Protein AF-A0A940QDV9-F1 (afdb_monomer_lite)

Foldseek 3Di:
DWDKDFDADWDQDPVLNFTDGDGPDIDTDDDDDDEFPDPFFFEFAFAADLQQALFFFHQPLVVQVVCVRNVNQEYEYAHALAQQNQLVSQVNCVVDPRHYYWYWYWAQEFALFQPQKDADDKDFLQAKAKQWDWQKLDQDLQPIATFKIWIFIDGRLDTDDIDIFGEQRVDARDPVSCVVQVDHNVNHVPTHYLLVVLVVVCVVQDDAHEYEYAPVVRVVSNNQSSCVVNVHHDRYMYGHVLSVCCLVPVPQPHSDLVSLLVVLVLDDDDDRGTNRSSVSVSSSSSSSQVVCVVVVQDRMDVSSRLSSSDPLRLPGRTFIKMKIAQALLSLLLSLVQSQCQLQPNDDVGRHGYPSSCVVSVPRIAMEQDDCSGPLNVCVLVVHDPVVSLVVPVVGQAYEDEQLLQVVVCCVVVSDVDSVVSVVSRVSSVVSCVVNVHHYAYHLNAREADQVLLVLSLLSVVVVPDPCSVSDRSRHDDTLVVQLVSVVVDDSVVSCRRRRVSSVVVVVSHDRYRSFDDFAAEADDPCLLVVLVVQLCVLQCLQQNVVRDPQLVVLQVVQSCQCVVLPNSVVLVLLLVLQVVCVVVVFHKFFAACLLLHCSCVSSVNYPAHAAAKKWAANPPNDMDHDDLCPDQWQLQDDWDADPPPRGITDIGHRNHHSCSAQNPRSPDDGAGAMATAPVCLVVSLVVVCVVQNPQFKAFFKDFDWQDLVNLLVSLVVVCVVVVHDDNPVVSSVSSVSRTPNTNFMATDQRKMWGHYPVDGLSSNARKHDGRSPNPDPHIHGSHGCVSCVRYTDIHRSHHDLLSLLQSLLCVAPVDHLVPQSLNPQLLLVQLQFLVLLVDGCVLLVARGNQQLQPPCNDPVLSVVSNLQVDRGLLLLLLSLFQSDAPQSCPPAVSVCSVVVVDHSNPGPRALSCQLVVCVSLPQDNNLSNVLSVCLQQLNCVPPVDPVSVVSCVVSVNDPSRSVRSNRGNHTGHSSNSSSSSSSRSSLSSCCNPVVQSSLQSSCLRLVPLEDPVQLQVHLVSLVVLLVVLVVCPVVHDPSSVSNNSNSSSSNSCVSSPEGEDEADPPPAAQRTFDDDPRHTYHHD

Sequence (1084 aa):
GNTLIVQGDAAFDKYEHDVTVTPRNIMLVSKMKKKDNAQKKRVELHLHTNMSSMDGMASVTDLVKQAHDWGHPAIAITDHGVCQSFPDAMYLSDKWDDFKVIYGVEAYFVDDMIAAVKGQEERSFSGEYIIFDLETTGLSPSSERITEIGAVRVRDGQVLESFNTFVNPEKAIPANIVELTGITDEMVRNAPKEKEAIEAWRNFVGENAVLVAHNAEFDTSFLRQSYRRCGLEFDHTYADTVTMARAMFPNLKNHKLNTVAEYLKCGDFNHHRACDDAAVLAKIFIKMMELLQSEGKADSLQAINTALGSSDPTKLKYTHQILLVKNNVGLKNLYKLVSMSHLKYYKRRPLIPKSELIKHREGLIVGSACEAGELFRAIVAGKSWRELCDIAKFYDFLEVQPLGNNEFMLRNGTVKSMDELIEFNKTIIKLGDYLHIPVVATGDVHFMKKEDAIFRAILMAGQGFEDADDQAPLYLRTTDEMLAEFNYLPPKKAYEIVVENTNLVADWIEPVRAFPNGTFTPTIEGAEEELKEICWRNAKEMFGDPVPELVSARLSKELDSIIKHGFAVLYIIAQKLVKKSVDNGYKVGSRGSVGSSFVAIMAGISEVNPLVPHYVCPNCKYSEFITDGSVGSGFDLPPKDCPHCGTALKRDGHDIPFETFLGFHGDKSPDIDLNFSGEYQARAHKYTEELFGSSHVFKAGTIGAVADKTAYGYVKKYLDERGKVFHKAEENRLSIGCTGVKRTTSQHPGGMVVVPSNYDVYDFTPVQHPADDVKSDIVTTHYDFNSLHDTILKLDILGHDVPTLYKHLEDLTGIDANDADTSDPLIYSLFTSPEALGVTAEDIMCETGTLGIPEMGTPFVRQMLMDCKPTKFSDLLQISGLSHGTDVWLGNAQDLIKNGTCTISEVIGTRDSIMTYLIYHGVDSSMSFKIMEIVRKGKAPKLLTQEHIDEMKAHDVPQWYIDSCFKIKYMFPKAHAAAYVIAAIRLCWYKIHHPLAYYAAMFTVRGDDFDAQTVMQGKEMVKFRMKELKAKGMDMTDKEDKQFVALQTAYEMLQRGFEFLPVDLYKSDALKYRIEDGKIRLPF

Secondary structure (DSSP, 8-state):
--EEEEEEEEEEETTTTEEEEEEEEEEEE---------SS---B--B--TTSTTT--S-HHHHHHHHHHTT-SEEEE--BS--TTHHHHHHHHTT-TT-EEEEEEEEEEE-----SEESS---BTTS-EEEEEEEESSS-TTT--EEEEEEEEEETTEEEEEEEEE-B-SSPPPHHHHHHH---HHHHTTSPBHHHHHHHHHHHH-TTPEEEETTHHHHHHHHHHHHHHTT-----EEEEHHHHHHHH-TTSS---HHHHHHHTT------S-HHHHHHHHHHHHHHHHHHHHHTTS-SBTTHHHHHT--S-GGGSPPEEEEEEE-SHHHHHHHHHHHHHHHHTSEESEEEEEHHHHHHT-TTEEEE--STTBHHHHHHHTT--HHHHHHHHTT-SBEEE--GGGGTHHHHTTS-SSHHHHHHHHHHHHHHHHHHT--EEE---B-BSSGGGHHHHHHHHHHHT-TTTTS----B---HHHHHHHTTTS-HHHHHIIIIIHHHHHHHTS----SS-SS-B----TTHHHHHHHHHHHHHHHHH-SSPPHHHHHHHHHHHHHHHHTT-HHHHHHHHHHHHHHHHTT---EEETTGGG-HHHHHHTS-S---SPSEEE-TTT--EEE--SS--S-GGGSPP-B-TTT-PBPEEE-----THHHHTTTS-SPPP-EEEEETTTHHHHHHHHHHHH-TTSEEEEEEEEE--HHHHHHHHHHHHHHTT----HHHHHHHHHHHTT-EEEEEEEEEEEEE--TTS-GGGT--EE-GGG-TT-S--EEEEEHHHHTTTBEEEEEEEEHHHHHHHHHHHHH---GGGS-TT-HHHHHTTT-SGGGT--HHHHT-SSS-TT-TTTTSHHHHHHHHHH---SHHHHHHHHHHTSSTTTIIIIIHHHHHTTSS-TTTS--SHHHHHHHHHHTT--HHHHHHHHHHHTTT-HHHH--HHHHHHHHHTT--HHHHHHHHH-S----HHHHHHHHHHHHHHHHHHHH-HHHHHHHHHHHH-TT--HHHHHT-HHHHHHHHHHHHHTGGG--HHHHHHHHHHHHHHHHHHTT--EE---TTT--SS--EEETTEEEPP-

pLDDT: mean 91.5, std 5.94, range [55.78, 98.81]

Structure (mmCIF, N/CA/C/O backbone):
data_AF-A0A940QDV9-F1
#
_entry.id   AF-A0A940QDV9-F1
#
loop_
_atom_site.group_PDB
_atom_site.id
_atom_site.type_symbol
_atom_site.label_atom_id
_atom_site.label_alt_id
_atom_site.label_comp_id
_atom_site.label_asym_id
_atom_site.label_entity_id
_atom_site.label_seq_id
_atom_site.pdbx_PDB_ins_code
_atom_site.Cartn_x
_atom_site.Cartn_y
_atom_site.Cartn_z
_atom_site.occupancy
_atom_site.B_iso_or_equiv
_atom_site.auth_seq_id
_atom_site.auth_comp_id
_atom_site.auth_asym_id
_atom_site.auth_atom_id
_atom_site.pdbx_PDB_model_num
ATOM 1 N N . GLY A 1 1 ? -21.610 2.069 -17.388 1.00 73.81 1 GLY A N 1
ATOM 2 C CA . GLY A 1 1 ? -22.985 2.533 -17.116 1.00 73.81 1 GLY A CA 1
ATOM 3 C C . GLY A 1 1 ? -23.872 2.355 -18.335 1.00 73.81 1 GLY A C 1
ATOM 4 O O . GLY A 1 1 ? -23.385 1.920 -19.375 1.00 73.81 1 GLY A O 1
ATOM 5 N N . ASN A 1 2 ? -25.154 2.697 -18.201 1.00 85.94 2 ASN A N 1
ATOM 6 C CA . ASN A 1 2 ? -26.116 2.727 -19.308 1.00 85.94 2 ASN A CA 1
ATOM 7 C C . ASN A 1 2 ? -25.734 3.813 -20.328 1.00 85.94 2 ASN A C 1
ATOM 9 O O . ASN A 1 2 ? -25.222 4.860 -19.943 1.00 85.94 2 ASN A O 1
ATOM 13 N N . THR A 1 3 ? -25.974 3.573 -21.620 1.00 90.69 3 THR A N 1
ATOM 14 C CA . THR A 1 3 ? -25.829 4.601 -22.667 1.00 90.69 3 THR A CA 1
ATOM 15 C C . THR A 1 3 ? -27.217 5.071 -23.079 1.00 90.69 3 THR A C 1
ATOM 17 O O . THR A 1 3 ? -28.085 4.246 -23.353 1.00 90.69 3 THR A O 1
ATOM 20 N N . LEU A 1 4 ? -27.436 6.384 -23.108 1.00 92.69 4 LEU A N 1
ATOM 21 C CA . LEU A 1 4 ? -28.742 6.978 -23.383 1.00 92.69 4 LEU A CA 1
ATOM 22 C C . LEU A 1 4 ? -28.665 7.893 -24.606 1.00 92.69 4 LEU A C 1
ATOM 24 O O . LEU A 1 4 ? -27.690 8.623 -24.773 1.00 92.69 4 LEU A O 1
ATOM 28 N N . ILE A 1 5 ? -29.716 7.885 -25.422 1.00 93.69 5 ILE A N 1
ATOM 29 C CA . ILE A 1 5 ? -30.025 8.981 -26.344 1.00 93.69 5 ILE A CA 1
ATOM 30 C C . ILE A 1 5 ? -31.151 9.782 -25.703 1.00 93.69 5 ILE A C 1
ATOM 32 O O . ILE A 1 5 ? -32.207 9.231 -25.386 1.00 93.69 5 ILE A O 1
ATOM 36 N N . VAL A 1 6 ? -30.911 11.074 -25.496 1.00 93.75 6 VAL A N 1
ATOM 37 C CA . VAL A 1 6 ? -31.866 11.988 -24.869 1.00 93.75 6 VAL A CA 1
ATOM 38 C C . VAL A 1 6 ? -32.254 13.058 -25.877 1.00 93.75 6 VAL A C 1
ATOM 40 O O . VAL A 1 6 ? -31.392 13.688 -26.484 1.00 93.75 6 VAL A O 1
ATOM 43 N N . GLN A 1 7 ? -33.557 13.267 -26.043 1.00 95.88 7 GLN A N 1
ATOM 44 C CA . GLN A 1 7 ? -34.110 14.390 -26.791 1.00 95.88 7 GLN A CA 1
ATOM 45 C C . GLN A 1 7 ? -34.930 15.242 -25.827 1.00 95.88 7 GLN A C 1
ATOM 47 O O . GLN A 1 7 ? -35.816 14.730 -25.144 1.00 95.88 7 GLN A O 1
ATOM 52 N N . GLY A 1 8 ? -34.657 16.539 -25.774 1.00 94.81 8 GLY A N 1
ATOM 53 C CA . GLY A 1 8 ? -35.277 17.438 -24.811 1.00 94.81 8 GLY A CA 1
ATOM 54 C C . GLY A 1 8 ? -34.988 18.899 -25.114 1.00 94.81 8 GLY A C 1
ATOM 55 O O . GLY A 1 8 ? -34.320 19.208 -26.100 1.00 94.81 8 GLY A O 1
ATOM 56 N N . ASP A 1 9 ? -35.495 19.778 -24.256 1.00 94.88 9 ASP A N 1
ATOM 57 C CA . ASP A 1 9 ? -35.209 21.211 -24.315 1.00 94.88 9 ASP A CA 1
ATOM 58 C C . ASP A 1 9 ? -33.990 21.528 -23.453 1.00 94.88 9 ASP A C 1
ATOM 60 O O . ASP A 1 9 ? -33.943 21.136 -22.287 1.00 94.88 9 ASP A O 1
ATOM 64 N N . ALA A 1 10 ? -33.020 22.246 -24.018 1.00 93.75 10 ALA A N 1
ATOM 65 C CA . ALA A 1 10 ? -31.896 22.791 -23.269 1.00 93.75 10 ALA A CA 1
ATOM 66 C C . ALA A 1 10 ? -32.229 24.221 -22.822 1.00 93.75 10 ALA A C 1
ATOM 68 O O . ALA A 1 10 ? -32.512 25.078 -23.662 1.00 93.75 10 ALA A O 1
ATOM 69 N N . ALA A 1 11 ? -32.205 24.482 -21.517 1.00 93.81 11 ALA A N 1
ATOM 70 C CA . ALA A 1 11 ? -32.483 25.801 -20.953 1.00 93.81 11 ALA A CA 1
ATOM 71 C C . ALA A 1 11 ? -31.599 26.077 -19.734 1.00 93.81 11 ALA A C 1
ATOM 73 O O . ALA A 1 11 ? -31.130 25.155 -19.073 1.00 93.81 11 ALA A O 1
ATOM 74 N N . PHE A 1 12 ? -31.367 27.357 -19.439 1.00 92.50 12 PHE A N 1
ATOM 75 C CA . PHE A 1 12 ? -30.651 27.751 -18.228 1.00 92.50 12 PHE A CA 1
ATOM 76 C C . PHE A 1 12 ? -31.541 27.552 -17.000 1.00 92.50 12 PHE A C 1
ATOM 78 O O . PHE A 1 12 ? -32.606 28.169 -16.887 1.00 92.50 12 PHE A O 1
ATOM 85 N N . ASP A 1 13 ? -31.081 26.722 -16.076 1.00 90.50 13 ASP A N 1
ATOM 86 C CA . ASP A 1 13 ? -31.712 26.489 -14.791 1.00 90.50 13 ASP A CA 1
ATOM 87 C C . ASP A 1 13 ? -31.136 27.461 -13.752 1.00 90.50 13 ASP A C 1
ATOM 89 O O . ASP A 1 13 ? -29.930 27.521 -13.507 1.00 90.50 13 ASP A O 1
ATOM 93 N N . LYS A 1 14 ? -32.013 28.263 -13.142 1.00 89.12 14 LYS A N 1
ATOM 94 C CA . LYS A 1 14 ? -31.616 29.290 -12.168 1.00 89.12 14 LYS A CA 1
ATOM 95 C C . LYS A 1 14 ? -31.168 28.718 -10.825 1.00 89.12 14 LYS A C 1
ATOM 97 O O . LYS A 1 14 ? -30.504 29.440 -10.094 1.00 89.12 14 LYS A O 1
ATOM 102 N N . TYR A 1 15 ? -31.578 27.498 -10.489 1.00 86.81 15 TYR A N 1
ATOM 103 C CA . TYR A 1 15 ? -31.201 26.817 -9.256 1.00 86.81 15 TYR A CA 1
ATOM 104 C C . TYR A 1 15 ? -29.850 26.121 -9.422 1.00 86.81 15 TYR A C 1
ATOM 106 O O . TYR A 1 15 ? -28.943 26.325 -8.619 1.00 86.81 15 TYR A O 1
ATOM 114 N N . GLU A 1 16 ? -29.679 25.370 -10.513 1.00 84.75 16 GLU A N 1
ATOM 115 C CA . GLU A 1 16 ? -28.397 24.717 -10.812 1.00 84.75 16 GLU A CA 1
ATOM 116 C C . GLU A 1 16 ? -27.314 25.716 -11.239 1.00 84.75 16 GLU A C 1
ATOM 118 O O . GLU A 1 16 ? -26.116 25.422 -11.134 1.00 84.75 16 GLU A O 1
ATOM 123 N N . HIS A 1 17 ? -27.735 26.911 -11.670 1.00 87.38 17 HIS A N 1
ATOM 124 C CA . HIS A 1 17 ? -26.902 27.939 -12.290 1.00 87.38 17 HIS A CA 1
ATOM 125 C C . HIS A 1 17 ? -26.178 27.422 -13.538 1.00 87.38 17 HIS A C 1
ATOM 127 O O . HIS A 1 17 ? -25.032 27.790 -13.795 1.00 87.38 17 HIS A O 1
ATOM 133 N N . ASP A 1 18 ? -26.846 26.558 -14.305 1.00 91.06 18 ASP A N 1
ATOM 134 C CA . ASP A 1 18 ? -26.254 25.882 -15.453 1.00 91.06 18 ASP A CA 1
ATOM 135 C C . ASP A 1 18 ? -27.293 25.566 -16.544 1.00 91.06 18 ASP A C 1
ATOM 137 O O . ASP A 1 18 ? -28.500 25.613 -16.304 1.00 91.06 18 ASP A O 1
ATOM 141 N N . VAL A 1 19 ? -26.845 25.250 -17.762 1.00 90.56 19 VAL A N 1
ATOM 142 C CA . VAL A 1 19 ? -27.732 24.765 -18.831 1.00 90.56 19 VAL A CA 1
ATOM 143 C C . VAL A 1 19 ? -28.059 23.297 -18.580 1.00 90.56 19 VAL A C 1
ATOM 145 O O . VAL A 1 19 ? -27.181 22.437 -18.626 1.00 90.56 19 VAL A O 1
ATOM 148 N N . THR A 1 20 ? -29.336 22.994 -18.361 1.00 91.31 20 THR A N 1
ATOM 149 C CA . THR A 1 20 ? -29.832 21.630 -18.157 1.00 91.31 20 THR A CA 1
ATOM 150 C C . THR A 1 20 ? -30.697 21.195 -19.337 1.00 91.31 20 THR A C 1
ATOM 152 O O . THR A 1 20 ? -31.306 22.013 -20.032 1.00 91.31 20 THR A O 1
ATOM 155 N N . VAL A 1 21 ? -30.732 19.886 -19.601 1.00 92.44 21 VAL A N 1
ATOM 156 C CA . VAL A 1 21 ? -31.621 19.299 -20.611 1.00 92.44 21 VAL A CA 1
ATOM 157 C C . VAL A 1 21 ? -32.822 18.703 -19.896 1.00 92.44 21 VAL A C 1
ATOM 159 O O . VAL A 1 21 ? -32.674 17.733 -19.157 1.00 92.44 21 VAL A O 1
ATOM 162 N N . THR A 1 22 ? -34.014 19.248 -20.142 1.00 93.25 22 THR A N 1
ATOM 163 C CA . THR A 1 22 ? -35.273 18.646 -19.688 1.00 93.25 22 THR A CA 1
ATOM 164 C C . THR A 1 22 ? -35.691 17.586 -20.709 1.00 93.25 22 THR A C 1
ATOM 166 O O . THR A 1 22 ? -36.091 17.938 -21.826 1.00 93.25 22 THR A O 1
ATOM 169 N N . PRO A 1 23 ? -35.566 16.285 -20.389 1.00 94.12 23 PRO A N 1
ATOM 170 C CA . PRO A 1 23 ? -35.794 15.225 -21.359 1.00 94.12 23 PRO A CA 1
ATOM 171 C C . PRO A 1 23 ? -37.283 15.121 -21.715 1.00 94.12 23 PRO A C 1
ATOM 173 O O . PRO A 1 23 ? -38.132 14.998 -20.837 1.00 94.12 23 PRO A O 1
ATOM 176 N N . ARG A 1 24 ? -37.600 15.109 -23.013 1.00 95.81 24 ARG A N 1
ATOM 177 C CA . ARG A 1 24 ? -38.929 14.741 -23.536 1.00 95.81 24 ARG A CA 1
ATOM 178 C C . ARG A 1 24 ? -38.988 13.262 -23.900 1.00 95.81 24 ARG A C 1
ATOM 180 O O . ARG A 1 24 ? -39.992 12.608 -23.653 1.00 95.81 24 ARG A O 1
ATOM 187 N N . ASN A 1 25 ? -37.898 12.746 -24.468 1.00 95.81 25 ASN A N 1
ATOM 188 C CA . ASN A 1 25 ? -37.717 11.340 -24.805 1.00 95.81 25 ASN A CA 1
ATOM 189 C C . ASN A 1 25 ? -36.360 10.860 -24.279 1.00 95.81 25 ASN A C 1
ATOM 191 O O . ASN A 1 25 ? -35.347 11.546 -24.440 1.00 95.81 25 ASN A O 1
ATOM 195 N N . ILE A 1 26 ? -36.337 9.664 -23.693 1.00 95.62 26 ILE A N 1
ATOM 196 C CA . ILE A 1 26 ? -35.119 8.983 -23.246 1.00 95.62 26 ILE A CA 1
ATOM 197 C C . ILE A 1 26 ? -35.150 7.573 -23.817 1.00 95.62 26 ILE A C 1
ATOM 199 O O . ILE A 1 26 ? -36.115 6.839 -23.612 1.00 95.62 26 ILE A O 1
ATOM 203 N N . MET A 1 27 ? -34.088 7.187 -24.516 1.00 95.94 27 MET A N 1
ATOM 204 C CA . MET A 1 27 ? -33.936 5.845 -25.063 1.00 95.94 27 MET A CA 1
ATOM 205 C C . MET A 1 27 ? -32.652 5.211 -24.542 1.00 95.94 27 MET A C 1
ATOM 207 O O . MET A 1 27 ? -31.566 5.769 -24.701 1.00 95.94 27 MET A O 1
ATOM 211 N N . LEU A 1 28 ? -32.779 4.025 -23.947 1.00 94.62 28 LEU A N 1
ATOM 212 C CA . LEU A 1 28 ? -31.639 3.183 -23.610 1.00 94.62 28 LEU A CA 1
ATOM 213 C C . LEU A 1 28 ? -31.095 2.548 -24.890 1.00 94.62 28 LEU A C 1
ATOM 215 O O . LEU A 1 28 ? -31.829 1.876 -25.611 1.00 94.62 28 LEU A O 1
ATOM 219 N N . VAL A 1 29 ? -29.811 2.759 -25.168 1.00 93.69 29 VAL A N 1
ATOM 220 C CA . VAL A 1 29 ? -29.141 2.225 -26.358 1.00 93.69 29 VAL A CA 1
ATOM 221 C C . VAL A 1 29 ? -27.896 1.436 -25.984 1.00 93.69 29 VAL A C 1
ATOM 223 O O . VAL A 1 29 ? -27.271 1.658 -24.947 1.00 93.69 29 VAL A O 1
ATOM 226 N N . SER A 1 30 ? -27.494 0.527 -26.865 1.00 88.88 30 SER A N 1
ATOM 227 C CA . SER A 1 30 ? -26.202 -0.146 -26.768 1.00 88.88 30 SER A CA 1
ATOM 228 C C . SER A 1 30 ? -25.153 0.638 -27.553 1.00 88.88 30 SER A C 1
ATOM 230 O O . SER A 1 30 ? -25.287 0.834 -28.759 1.00 88.88 30 SER A O 1
ATOM 232 N N . LYS A 1 31 ? -24.081 1.075 -26.884 1.00 84.69 31 LYS A N 1
ATOM 233 C CA . LYS A 1 31 ? -22.925 1.671 -27.564 1.00 84.69 31 LYS A CA 1
ATOM 234 C C . LYS A 1 31 ? -22.192 0.586 -28.355 1.00 84.69 31 LYS A C 1
ATOM 236 O O . LYS A 1 31 ? -21.780 -0.419 -27.775 1.00 84.69 31 LYS A O 1
ATOM 241 N N . MET A 1 32 ? -21.994 0.794 -29.658 1.00 84.38 32 MET A N 1
ATOM 242 C CA . MET A 1 32 ? -21.137 -0.087 -30.454 1.00 84.38 32 MET A CA 1
ATOM 243 C C . MET A 1 32 ? -19.703 0.001 -29.925 1.00 84.38 32 MET A C 1
ATOM 245 O O . MET A 1 32 ? -19.078 1.061 -29.971 1.00 84.38 32 MET A O 1
ATOM 249 N N . LYS A 1 33 ? -19.199 -1.107 -29.377 1.00 83.69 33 LYS A N 1
ATOM 250 C CA . LYS A 1 33 ? -17.804 -1.207 -28.946 1.00 83.69 33 LYS A CA 1
ATOM 251 C C . LYS A 1 33 ? -16.902 -1.319 -30.173 1.00 83.69 33 LYS A C 1
ATOM 253 O O . LYS A 1 33 ? -17.219 -2.050 -31.111 1.00 83.69 33 LYS A O 1
ATOM 258 N N . LYS A 1 34 ? -15.767 -0.624 -30.133 1.00 87.94 34 LYS A N 1
ATOM 259 C CA . LYS A 1 34 ? -14.692 -0.785 -31.114 1.00 87.94 34 LYS A CA 1
ATOM 260 C C . LYS A 1 34 ? -14.180 -2.226 -31.066 1.00 87.94 34 LYS A C 1
ATOM 262 O O . LYS A 1 34 ? -14.000 -2.767 -29.975 1.00 87.94 34 LYS A O 1
ATOM 267 N N . LYS A 1 35 ? -13.966 -2.828 -32.234 1.00 91.00 35 LYS A N 1
ATOM 268 C CA . LYS A 1 35 ? -13.437 -4.186 -32.391 1.00 91.00 35 LYS A CA 1
ATOM 269 C C . LYS A 1 35 ? -12.098 -4.132 -33.111 1.00 91.00 35 LYS A C 1
ATOM 271 O O . LYS A 1 35 ? -11.904 -3.273 -33.966 1.00 91.00 35 LYS A O 1
ATOM 276 N N . ASP A 1 36 ? -11.223 -5.067 -32.781 1.00 95.75 36 ASP A N 1
ATOM 277 C CA . ASP A 1 36 ? -10.042 -5.388 -33.572 1.00 95.75 36 ASP A CA 1
ATOM 278 C C . ASP A 1 36 ? -10.453 -6.430 -34.627 1.00 95.75 36 ASP A C 1
ATOM 280 O O . ASP A 1 36 ? -10.958 -7.496 -34.262 1.00 95.75 36 ASP A O 1
ATOM 284 N N . ASN A 1 37 ? -10.281 -6.143 -35.923 1.00 93.69 37 ASN A N 1
ATOM 285 C CA . ASN A 1 37 ? -10.761 -7.013 -37.007 1.00 93.69 37 ASN A CA 1
ATOM 286 C C . ASN A 1 37 ? -9.642 -7.810 -37.697 1.00 93.69 37 ASN A C 1
ATOM 288 O O . ASN A 1 37 ? -9.941 -8.628 -38.567 1.00 93.69 37 ASN A O 1
ATOM 292 N N . ALA A 1 38 ? -8.380 -7.638 -37.293 1.00 95.25 38 ALA A N 1
ATOM 293 C CA . ALA A 1 38 ? -7.252 -8.373 -37.859 1.00 95.25 38 ALA A CA 1
ATOM 294 C C . ALA A 1 38 ? -7.403 -9.896 -37.681 1.00 95.25 38 ALA A C 1
ATOM 296 O O . ALA A 1 38 ? -7.916 -10.367 -36.668 1.00 95.25 38 ALA A O 1
ATOM 297 N N . GLN A 1 39 ? -6.940 -10.702 -38.636 1.00 92.19 39 GLN A N 1
ATOM 298 C CA . GLN A 1 39 ? -7.045 -12.162 -38.513 1.00 92.19 39 GLN A CA 1
ATOM 299 C C . GLN A 1 39 ? -6.137 -12.718 -37.403 1.00 92.19 39 GLN A C 1
ATOM 301 O O . GLN A 1 39 ? -6.572 -13.550 -36.611 1.00 92.19 39 GLN A O 1
ATOM 306 N N . LYS A 1 40 ? -4.887 -12.246 -37.343 1.00 95.94 40 LYS A N 1
ATOM 307 C CA . LYS A 1 40 ? -3.937 -12.523 -36.260 1.00 95.94 40 LYS A CA 1
ATOM 308 C C . LYS A 1 40 ? -3.732 -11.236 -35.470 1.00 95.94 40 LYS A C 1
ATOM 310 O O . LYS A 1 40 ? -3.525 -10.182 -36.069 1.00 95.94 40 LYS A O 1
ATOM 315 N N . LYS A 1 41 ? -3.847 -11.317 -34.146 1.00 97.69 41 LYS A N 1
ATOM 316 C CA . LYS A 1 41 ? -3.794 -10.149 -33.260 1.00 97.69 41 LYS A CA 1
ATOM 317 C C . LYS A 1 41 ? -2.367 -9.838 -32.840 1.00 97.69 41 LYS A C 1
ATOM 319 O O . LYS A 1 41 ? -1.553 -10.752 -32.707 1.00 97.69 41 LYS A O 1
ATOM 324 N N . ARG A 1 42 ? -2.074 -8.556 -32.619 1.00 97.94 42 ARG A N 1
ATOM 325 C CA . ARG A 1 42 ? -0.828 -8.151 -31.962 1.00 97.94 42 ARG A CA 1
ATOM 326 C C . ARG A 1 42 ? -0.862 -8.426 -30.458 1.00 97.94 42 ARG A C 1
ATOM 328 O O . ARG A 1 42 ? -1.926 -8.679 -29.899 1.00 97.94 42 ARG A O 1
ATOM 335 N N . VAL A 1 43 ? 0.301 -8.302 -29.829 1.00 98.56 43 VAL A N 1
ATOM 336 C CA . VAL A 1 43 ? 0.459 -8.209 -28.373 1.00 98.56 43 VAL A CA 1
ATOM 337 C C . VAL A 1 43 ? 1.017 -6.829 -28.039 1.00 98.56 43 VAL A C 1
ATOM 339 O O . VAL A 1 43 ? 1.953 -6.372 -28.690 1.00 98.56 43 VAL A O 1
ATOM 342 N N . GLU A 1 44 ? 0.431 -6.150 -27.054 1.00 98.62 44 GLU A N 1
ATOM 343 C CA . GLU A 1 44 ? 1.004 -4.918 -26.505 1.00 98.62 44 GLU A CA 1
ATOM 344 C C . GLU A 1 44 ? 2.078 -5.270 -25.472 1.00 98.62 44 GLU A C 1
ATOM 346 O O . GLU A 1 44 ? 1.797 -6.030 -24.545 1.00 98.62 44 GLU A O 1
ATOM 351 N N . LEU A 1 45 ? 3.292 -4.737 -25.644 1.00 98.56 45 LEU A N 1
ATOM 352 C CA . LEU A 1 45 ? 4.460 -5.054 -24.809 1.00 98.56 45 LEU A CA 1
ATOM 353 C C . LEU A 1 45 ? 4.948 -3.867 -23.960 1.00 98.56 45 LEU A C 1
ATOM 355 O O . LEU A 1 45 ? 5.829 -4.060 -23.128 1.00 98.56 45 LEU A O 1
ATOM 359 N N . HIS A 1 46 ? 4.370 -2.674 -24.147 1.00 98.50 46 HIS A N 1
ATOM 360 C CA . HIS A 1 46 ? 4.732 -1.459 -23.415 1.00 98.50 46 HIS A CA 1
ATOM 361 C C . HIS A 1 46 ? 3.463 -0.680 -23.042 1.00 98.50 46 HIS A C 1
ATOM 363 O O . HIS A 1 46 ? 2.790 -0.091 -23.896 1.00 98.50 46 HIS A O 1
ATOM 369 N N . LEU A 1 47 ? 3.102 -0.724 -21.760 1.00 98.06 47 LEU A N 1
ATOM 370 C CA . LEU A 1 47 ? 1.846 -0.187 -21.254 1.00 98.06 47 LEU A CA 1
ATOM 371 C C . LEU A 1 47 ? 1.936 0.232 -19.786 1.00 98.06 47 LEU A C 1
ATOM 373 O O . LEU A 1 47 ? 2.406 -0.510 -18.924 1.00 98.06 47 LEU A O 1
ATOM 377 N N . HIS A 1 48 ? 1.350 1.391 -19.520 1.00 98.44 48 HIS A N 1
ATOM 378 C CA . HIS A 1 48 ? 1.237 2.059 -18.237 1.00 98.44 48 HIS A CA 1
ATOM 379 C C . HIS A 1 48 ? -0.211 2.051 -17.756 1.00 98.44 48 HIS A C 1
ATOM 381 O O . HIS A 1 48 ? -1.166 2.327 -18.488 1.00 98.44 48 HIS A O 1
ATOM 387 N N . THR A 1 49 ? -0.370 1.742 -16.479 1.00 98.38 49 THR A N 1
ATOM 388 C CA . THR A 1 49 ? -1.642 1.724 -15.768 1.00 98.38 49 THR A CA 1
ATOM 389 C C . THR A 1 49 ? -1.738 2.942 -14.857 1.00 98.38 49 THR A C 1
ATOM 391 O O . THR A 1 49 ? -0.792 3.713 -14.696 1.00 98.38 49 THR A O 1
ATOM 394 N N . ASN A 1 50 ? -2.865 3.087 -14.170 1.00 96.69 50 ASN A N 1
ATOM 395 C CA . ASN A 1 50 ? -3.042 4.070 -13.107 1.00 96.69 50 ASN A CA 1
ATOM 396 C C . ASN A 1 50 ? -2.048 3.937 -11.931 1.00 96.69 50 ASN A C 1
ATOM 398 O O . ASN A 1 50 ? -2.061 4.790 -11.044 1.00 96.69 50 ASN A O 1
ATOM 402 N N . MET A 1 51 ? -1.187 2.911 -11.904 1.00 97.75 51 MET A N 1
ATOM 403 C CA . MET A 1 51 ? -0.079 2.777 -10.950 1.00 97.75 51 MET A CA 1
ATOM 404 C C . MET A 1 51 ? 1.220 3.462 -11.402 1.00 97.75 51 MET A C 1
ATOM 406 O O . MET A 1 51 ? 2.096 3.705 -10.566 1.00 97.75 51 MET A O 1
ATOM 410 N N . SER A 1 52 ? 1.340 3.858 -12.670 1.00 96.81 52 SER A N 1
ATOM 411 C CA . SER A 1 52 ? 2.370 4.797 -13.124 1.00 96.81 52 SER A CA 1
ATOM 412 C C . SER A 1 52 ? 2.054 6.192 -12.579 1.00 96.81 52 SER A C 1
ATOM 414 O O . SER A 1 52 ? 1.152 6.879 -13.056 1.00 96.81 52 SER A O 1
ATOM 416 N N . SER A 1 53 ? 2.764 6.570 -11.509 1.00 94.56 53 SER A N 1
ATOM 417 C CA . SER A 1 53 ? 2.400 7.692 -10.631 1.00 94.56 53 SER A CA 1
ATOM 418 C C . SER A 1 53 ? 2.191 9.002 -11.393 1.00 94.56 53 SER A C 1
ATOM 420 O O . SER A 1 53 ? 3.138 9.544 -11.965 1.00 94.56 53 SER A O 1
ATOM 422 N N . MET A 1 54 ? 0.966 9.533 -11.315 1.00 93.31 54 MET A N 1
ATOM 423 C CA . MET A 1 54 ? 0.525 10.775 -11.957 1.00 93.31 54 MET A CA 1
ATOM 424 C C . MET A 1 54 ? 0.728 10.809 -13.485 1.00 93.31 54 MET A C 1
ATOM 426 O O . MET A 1 54 ? 0.921 11.893 -14.032 1.00 93.31 54 MET A O 1
ATOM 430 N N . ASP A 1 55 ? 0.694 9.654 -14.158 1.00 93.38 55 ASP A N 1
ATOM 431 C CA . ASP A 1 55 ? 0.977 9.556 -15.596 1.00 93.38 55 ASP A CA 1
ATOM 432 C C . ASP A 1 55 ? 0.001 8.630 -16.341 1.00 93.38 55 ASP A C 1
ATOM 434 O O . ASP A 1 55 ? -0.788 9.077 -17.178 1.00 93.38 55 ASP A O 1
ATOM 438 N N . GLY A 1 56 ? -0.002 7.340 -15.997 1.00 94.06 56 GLY A N 1
ATOM 439 C CA . GLY A 1 56 ? -0.958 6.390 -16.556 1.00 94.06 56 GLY A CA 1
ATOM 440 C C . GLY A 1 56 ? -2.357 6.625 -15.983 1.00 94.06 56 GLY A C 1
ATOM 441 O O . GLY A 1 56 ? -2.526 6.904 -14.796 1.00 94.06 56 GLY A O 1
ATOM 442 N N . MET A 1 57 ? -3.380 6.532 -16.831 1.00 94.62 57 MET A N 1
ATOM 443 C CA . MET A 1 57 ? -4.748 6.939 -16.485 1.00 94.62 57 MET A CA 1
ATOM 444 C C . MET A 1 57 ? -5.703 5.764 -16.298 1.00 94.62 57 MET A C 1
ATOM 446 O O . MET A 1 57 ? -6.629 5.831 -15.493 1.00 94.62 57 MET A O 1
ATOM 450 N N . ALA A 1 58 ? -5.529 4.699 -17.079 1.00 94.06 58 ALA A N 1
ATOM 451 C CA . ALA A 1 58 ? -6.488 3.603 -17.126 1.00 94.06 58 ALA A CA 1
ATOM 452 C C . ALA A 1 58 ? -6.177 2.528 -16.078 1.00 94.06 58 ALA A C 1
ATOM 454 O O . ALA A 1 58 ? -5.017 2.192 -15.835 1.00 94.06 58 ALA A O 1
ATOM 455 N N . SER A 1 59 ? -7.226 1.956 -15.478 1.00 95.81 59 SER A N 1
ATOM 456 C CA . SER A 1 59 ? -7.061 0.817 -14.576 1.00 95.81 59 SER A CA 1
ATOM 457 C C . SER A 1 59 ? -6.518 -0.389 -15.343 1.00 95.81 59 SER A C 1
ATOM 459 O O . SER A 1 59 ? -6.909 -0.644 -16.489 1.00 95.81 59 SER A O 1
ATOM 461 N N . VAL A 1 60 ? -5.655 -1.175 -14.699 1.00 97.19 60 VAL A N 1
ATOM 462 C CA . VAL A 1 60 ? -5.134 -2.410 -15.300 1.00 97.19 60 VAL A CA 1
ATOM 463 C C . VAL A 1 60 ? -6.261 -3.378 -15.668 1.00 97.19 60 VAL A C 1
ATOM 465 O O . VAL A 1 60 ? -6.219 -4.015 -16.718 1.00 97.19 60 VAL A O 1
ATOM 468 N N . THR A 1 61 ? -7.324 -3.420 -14.859 1.00 96.38 61 THR A N 1
ATOM 469 C CA . THR A 1 61 ? -8.479 -4.288 -15.108 1.00 96.38 61 THR A CA 1
ATOM 470 C C . THR A 1 61 ? -9.218 -3.929 -16.396 1.00 96.38 61 THR A C 1
ATOM 472 O O . THR A 1 61 ? -9.628 -4.827 -17.133 1.00 96.38 61 THR A O 1
ATOM 475 N N . ASP A 1 62 ? -9.351 -2.638 -16.714 1.00 95.75 62 ASP A N 1
ATOM 476 C CA . ASP A 1 62 ? -9.990 -2.190 -17.952 1.00 95.75 62 ASP A CA 1
ATOM 477 C C . ASP A 1 62 ? -9.108 -2.474 -19.171 1.00 95.75 62 ASP A C 1
ATOM 479 O O . ASP A 1 62 ? -9.616 -2.949 -20.187 1.00 95.75 62 ASP A O 1
ATOM 483 N N . LEU A 1 63 ? -7.795 -2.237 -19.067 1.00 97.19 63 LEU A N 1
ATOM 484 C CA . LEU A 1 63 ? -6.833 -2.478 -20.150 1.00 97.19 63 LEU A CA 1
ATOM 485 C C . LEU A 1 63 ? -6.734 -3.968 -20.500 1.00 97.19 63 LEU A C 1
ATOM 487 O O . LEU A 1 63 ? -6.907 -4.345 -21.660 1.00 97.19 63 LEU A O 1
ATOM 491 N N . VAL A 1 64 ? -6.536 -4.820 -19.490 1.00 97.56 64 VAL A N 1
ATOM 492 C CA . VAL A 1 64 ? -6.445 -6.279 -19.643 1.00 97.56 64 VAL A CA 1
ATOM 493 C C . VAL A 1 64 ? -7.744 -6.841 -20.224 1.00 97.56 64 VAL A C 1
ATOM 495 O O . VAL A 1 64 ? -7.724 -7.598 -21.195 1.00 97.56 64 VAL A O 1
ATOM 498 N N . LYS A 1 65 ? -8.898 -6.402 -19.705 1.00 96.19 65 LYS A N 1
ATOM 499 C CA . LYS A 1 65 ? -10.202 -6.795 -20.246 1.00 96.19 65 LYS A CA 1
ATOM 500 C C . LYS A 1 65 ? -10.406 -6.321 -21.682 1.00 96.19 65 LYS A C 1
ATOM 502 O O . LYS A 1 65 ? -10.990 -7.051 -22.477 1.00 96.19 65 LYS A O 1
ATOM 507 N N . GLN A 1 66 ? -9.959 -5.115 -22.029 1.00 96.19 66 GLN A N 1
ATOM 508 C CA . GLN A 1 66 ? -10.103 -4.581 -23.381 1.00 96.19 66 GLN A CA 1
ATOM 509 C C . GLN A 1 66 ? -9.260 -5.362 -24.397 1.00 96.19 66 GLN A C 1
ATOM 511 O O . GLN A 1 66 ? -9.750 -5.625 -25.496 1.00 96.19 66 GLN A O 1
ATOM 516 N N . ALA A 1 67 ? -8.039 -5.757 -24.033 1.00 96.62 67 ALA A N 1
ATOM 517 C CA . ALA A 1 67 ? -7.180 -6.595 -24.868 1.00 96.62 67 ALA A CA 1
ATOM 518 C C . ALA A 1 67 ? -7.771 -7.998 -25.071 1.00 96.62 67 ALA A C 1
ATOM 520 O O . ALA A 1 67 ? -7.863 -8.467 -26.207 1.00 96.62 67 ALA A O 1
ATOM 521 N N . HIS A 1 68 ? -8.280 -8.612 -23.997 1.00 96.19 68 HIS A N 1
ATOM 522 C CA . HIS A 1 68 ? -9.018 -9.873 -24.070 1.00 96.19 68 HIS A CA 1
ATOM 523 C C . HIS A 1 68 ? -10.275 -9.756 -24.957 1.00 96.19 68 HIS A C 1
ATOM 525 O O . HIS A 1 68 ? -10.472 -10.562 -25.863 1.00 96.19 68 HIS A O 1
ATOM 531 N N . ASP A 1 69 ? -11.102 -8.716 -24.774 1.00 94.69 69 ASP A N 1
ATOM 532 C CA . ASP A 1 69 ? -12.299 -8.453 -25.598 1.00 94.69 69 ASP A CA 1
ATOM 533 C C . ASP A 1 69 ? -11.947 -8.234 -27.092 1.00 94.69 69 ASP A C 1
ATOM 535 O O . ASP A 1 69 ? -12.787 -8.454 -27.970 1.00 94.69 69 ASP A O 1
ATOM 539 N N . TRP A 1 70 ? -10.725 -7.786 -27.402 1.00 96.12 70 TRP A N 1
ATOM 540 C CA . TRP A 1 70 ? -10.192 -7.669 -28.767 1.00 96.12 70 TRP A CA 1
ATOM 541 C C . TRP A 1 70 ? -9.551 -8.954 -29.303 1.00 96.12 70 TRP A C 1
ATOM 543 O O . TRP A 1 70 ? -9.192 -9.003 -30.482 1.00 96.12 70 TRP A O 1
ATOM 553 N N . GLY A 1 71 ? -9.455 -9.999 -28.481 1.00 95.88 71 GLY A N 1
ATOM 554 C CA . GLY A 1 71 ? -8.875 -11.292 -28.834 1.00 95.88 71 GLY A CA 1
ATOM 555 C C . GLY A 1 71 ? -7.349 -11.290 -28.902 1.00 95.88 71 GLY A C 1
ATOM 556 O O . GLY A 1 71 ? -6.781 -12.146 -29.577 1.00 95.88 71 GLY A O 1
ATOM 557 N N . HIS A 1 72 ? -6.678 -10.313 -28.281 1.00 97.38 72 HIS A N 1
ATOM 558 C CA . HIS A 1 72 ? -5.218 -10.340 -28.150 1.00 97.38 72 HIS A CA 1
ATOM 559 C C . HIS A 1 72 ? -4.833 -11.551 -27.283 1.00 97.38 72 HIS A C 1
ATOM 561 O O . HIS A 1 72 ? -5.518 -11.798 -26.293 1.00 97.38 72 HIS A O 1
ATOM 567 N N . PRO A 1 73 ? -3.781 -12.319 -27.620 1.00 96.38 73 PRO A N 1
ATOM 568 C CA . PRO A 1 73 ? -3.424 -13.516 -26.851 1.00 96.38 73 PRO A CA 1
ATOM 569 C C . PRO A 1 73 ? -2.729 -13.177 -25.524 1.00 96.38 73 PRO A C 1
ATOM 571 O O . PRO A 1 73 ? -2.747 -13.968 -24.581 1.00 96.38 73 PRO A O 1
ATOM 574 N N . ALA A 1 74 ? -2.113 -11.996 -25.448 1.00 97.81 74 ALA A N 1
ATOM 575 C CA . ALA A 1 74 ? -1.438 -11.510 -24.260 1.00 97.81 74 ALA A CA 1
ATOM 576 C C . ALA A 1 74 ? -1.441 -9.977 -24.189 1.00 97.81 74 ALA A C 1
ATOM 578 O O . ALA A 1 74 ? -1.689 -9.296 -25.188 1.00 97.81 74 ALA A O 1
ATOM 579 N N . ILE A 1 75 ? -1.112 -9.444 -23.013 1.00 98.31 75 ILE A N 1
ATOM 580 C CA . ILE A 1 75 ? -0.834 -8.020 -22.785 1.00 98.31 75 ILE A CA 1
ATOM 581 C C . ILE A 1 75 ? 0.242 -7.861 -21.713 1.00 98.31 75 ILE A C 1
ATOM 583 O O . ILE A 1 75 ? 0.190 -8.542 -20.687 1.00 98.31 75 ILE A O 1
ATOM 587 N N . ALA A 1 76 ? 1.205 -6.970 -21.938 1.00 98.44 76 ALA A N 1
ATOM 588 C CA . ALA A 1 76 ? 2.195 -6.610 -20.935 1.00 98.44 76 ALA A CA 1
ATOM 589 C C . ALA A 1 76 ? 1.742 -5.452 -20.050 1.00 98.44 76 ALA A C 1
ATOM 591 O O . ALA A 1 76 ? 0.960 -4.597 -20.461 1.00 98.44 76 ALA A O 1
ATOM 592 N N . ILE A 1 77 ? 2.266 -5.441 -18.830 1.00 98.50 77 ILE A N 1
ATOM 593 C CA . ILE A 1 77 ? 2.122 -4.366 -17.854 1.00 98.50 77 ILE A CA 1
ATOM 594 C C . ILE A 1 77 ? 3.532 -3.925 -17.490 1.00 98.50 77 ILE A C 1
ATOM 596 O O . ILE A 1 77 ? 4.291 -4.728 -16.956 1.00 98.50 77 ILE A O 1
ATOM 600 N N . THR A 1 78 ? 3.882 -2.678 -17.788 1.00 98.44 78 THR A N 1
ATOM 601 C CA . THR A 1 78 ? 5.244 -2.142 -17.656 1.00 98.44 78 THR A CA 1
ATOM 602 C C . THR A 1 78 ? 5.216 -0.771 -16.991 1.00 98.44 78 THR A C 1
ATOM 604 O O . THR A 1 78 ? 5.764 0.197 -17.504 1.00 98.44 78 THR A O 1
ATOM 607 N N . ASP A 1 79 ? 4.552 -0.677 -15.838 1.00 98.62 79 ASP A N 1
ATOM 608 C CA . ASP A 1 79 ? 4.451 0.577 -15.093 1.00 98.62 79 ASP A CA 1
ATOM 609 C C . ASP A 1 79 ? 5.828 1.167 -14.739 1.00 98.62 79 ASP A C 1
ATOM 611 O O . ASP A 1 79 ? 6.810 0.443 -14.562 1.00 98.62 79 ASP A O 1
ATOM 615 N N . HIS A 1 80 ? 5.899 2.493 -14.589 1.00 97.75 80 HIS A N 1
ATOM 616 C CA . HIS A 1 80 ? 7.152 3.191 -14.295 1.00 97.75 80 HIS A CA 1
ATOM 617 C C . HIS A 1 80 ? 7.720 2.809 -12.924 1.00 97.75 80 HIS A C 1
ATOM 619 O O . HIS A 1 80 ? 7.241 3.261 -11.878 1.00 97.75 80 HIS A O 1
ATOM 625 N N . GLY A 1 81 ? 8.788 2.017 -12.932 1.00 96.69 81 GLY A N 1
ATOM 626 C CA . GLY A 1 81 ? 9.553 1.628 -11.753 1.00 96.69 81 GLY A CA 1
ATOM 627 C C . GLY A 1 81 ? 8.793 0.796 -10.718 1.00 96.69 81 GLY A C 1
ATOM 628 O O . GLY A 1 81 ? 9.358 0.540 -9.662 1.00 96.69 81 GLY A O 1
ATOM 629 N N . VAL A 1 82 ? 7.543 0.380 -10.963 1.00 98.12 82 VAL A N 1
ATOM 630 C CA . VAL A 1 82 ? 6.680 -0.268 -9.960 1.00 98.12 82 VAL A CA 1
ATOM 631 C C . VAL A 1 82 ? 5.898 -1.455 -10.520 1.00 98.12 82 VAL A C 1
ATOM 633 O O . VAL A 1 82 ? 5.553 -1.475 -11.691 1.00 98.12 82 VAL A O 1
ATOM 636 N N . CYS A 1 83 ? 5.532 -2.401 -9.648 1.00 97.81 83 CYS A N 1
ATOM 637 C CA . CYS A 1 83 ? 4.747 -3.593 -10.014 1.00 97.81 83 CYS A CA 1
ATOM 638 C C . CYS A 1 83 ? 3.313 -3.605 -9.439 1.00 97.81 83 CYS A C 1
ATOM 640 O O . CYS A 1 83 ? 2.688 -4.658 -9.360 1.00 97.81 83 CYS A O 1
ATOM 642 N N . GLN A 1 84 ? 2.801 -2.469 -8.952 1.00 97.88 84 GLN A N 1
ATOM 643 C CA . GLN A 1 84 ? 1.600 -2.395 -8.092 1.00 97.88 84 GLN A CA 1
ATOM 644 C C . GLN A 1 84 ? 0.289 -2.850 -8.743 1.00 97.88 84 GLN A C 1
ATOM 646 O O . GLN A 1 84 ? -0.655 -3.181 -8.039 1.00 97.88 84 GLN A O 1
ATOM 651 N N . SER A 1 85 ? 0.235 -2.886 -10.068 1.00 97.69 85 SER A N 1
ATOM 652 C CA . SER A 1 85 ? -0.916 -3.325 -10.858 1.00 97.69 85 SER A CA 1
ATOM 653 C C . SER A 1 85 ? -0.964 -4.845 -11.072 1.00 97.69 85 SER A C 1
ATOM 655 O O . SER A 1 85 ? -1.968 -5.370 -11.555 1.00 97.69 85 SER A O 1
ATOM 657 N N . PHE A 1 86 ? 0.100 -5.575 -10.713 1.00 98.25 86 PHE A N 1
ATOM 658 C CA . PHE A 1 86 ? 0.187 -7.017 -10.950 1.00 98.25 86 PHE A CA 1
ATOM 659 C C . PHE A 1 86 ? -0.909 -7.822 -10.236 1.00 98.25 86 PHE A C 1
ATOM 661 O O . PHE A 1 86 ? -1.484 -8.688 -10.899 1.00 98.25 86 PHE A O 1
ATOM 668 N N . PRO A 1 87 ? -1.246 -7.573 -8.950 1.00 97.06 87 PRO A N 1
ATOM 669 C CA . PRO A 1 87 ? -2.274 -8.358 -8.265 1.00 97.06 87 PRO A CA 1
ATOM 670 C C . PRO A 1 87 ? -3.638 -8.284 -8.958 1.00 97.06 87 PRO A C 1
ATOM 672 O O . PRO A 1 87 ? -4.244 -9.314 -9.247 1.00 97.06 87 PRO A O 1
ATOM 675 N N . ASP A 1 88 ? -4.089 -7.077 -9.306 1.00 96.44 88 ASP A N 1
ATOM 676 C CA . ASP A 1 88 ? -5.371 -6.861 -9.985 1.00 96.44 88 ASP A CA 1
ATOM 677 C C . ASP A 1 88 ? -5.416 -7.534 -11.365 1.00 96.44 88 ASP A C 1
ATOM 679 O O . ASP A 1 88 ? -6.437 -8.108 -11.759 1.00 96.44 88 ASP A O 1
ATOM 683 N N . ALA A 1 89 ? -4.299 -7.504 -12.099 1.00 96.81 89 ALA A N 1
ATOM 684 C CA . ALA A 1 89 ? -4.175 -8.197 -13.375 1.00 96.81 89 ALA A CA 1
ATOM 685 C C . ALA A 1 89 ? -4.206 -9.723 -13.216 1.00 96.81 89 ALA A C 1
ATOM 687 O O . ALA A 1 89 ? -4.883 -10.408 -13.989 1.00 96.81 89 ALA A O 1
ATOM 688 N N . MET A 1 90 ? -3.522 -10.254 -12.200 1.00 95.44 90 MET A N 1
ATOM 689 C CA . MET A 1 90 ? -3.511 -11.679 -11.870 1.00 95.44 90 MET A CA 1
ATOM 690 C C . MET A 1 90 ? -4.924 -12.166 -11.531 1.00 95.44 90 MET A C 1
ATOM 692 O O . MET A 1 90 ? -5.434 -13.069 -12.186 1.00 95.44 90 MET A O 1
ATOM 696 N N . TYR A 1 91 ? -5.611 -11.519 -10.585 1.00 93.81 91 TYR A N 1
ATOM 697 C CA . TYR A 1 91 ? -6.965 -11.915 -10.176 1.00 93.81 91 TYR A CA 1
ATOM 698 C C . TYR A 1 91 ? -8.002 -11.819 -11.302 1.00 93.81 91 TYR A C 1
ATOM 700 O O . TYR A 1 91 ? -9.010 -12.536 -11.298 1.00 93.81 91 TYR A O 1
ATOM 708 N N . LEU A 1 92 ? -7.807 -10.908 -12.259 1.00 94.75 92 LEU A N 1
ATOM 709 C CA . LEU A 1 92 ? -8.668 -10.821 -13.432 1.00 94.75 92 LEU A CA 1
ATOM 710 C C . LEU A 1 92 ? -8.368 -11.935 -14.441 1.00 94.75 92 LEU A C 1
ATOM 712 O O . LEU A 1 92 ? -9.311 -12.572 -14.911 1.00 94.75 92 LEU A O 1
ATOM 716 N N . SER A 1 93 ? -7.090 -12.151 -14.760 1.00 92.88 93 SER A N 1
ATOM 717 C CA . SER A 1 93 ? -6.651 -13.137 -15.756 1.00 92.88 93 SER A CA 1
ATOM 718 C C . SER A 1 93 ? -6.820 -14.583 -15.302 1.00 92.88 93 SER A C 1
ATOM 720 O O . SER A 1 93 ? -7.123 -15.420 -16.138 1.00 92.88 93 SER A O 1
ATOM 722 N N . ASP A 1 94 ? -6.805 -14.859 -13.995 1.00 89.81 94 ASP A N 1
ATOM 723 C CA . ASP A 1 94 ? -7.140 -16.167 -13.401 1.00 89.81 94 ASP A CA 1
ATOM 724 C C . ASP A 1 94 ? -8.532 -16.706 -13.804 1.00 89.81 94 ASP A C 1
ATOM 726 O O . ASP A 1 94 ? -8.868 -17.857 -13.533 1.00 89.81 94 ASP A O 1
ATOM 730 N N . LYS A 1 95 ? -9.376 -15.876 -14.429 1.00 91.31 95 LYS A N 1
ATOM 731 C CA . LYS A 1 95 ? -10.700 -16.251 -14.948 1.00 91.31 95 LYS A CA 1
ATOM 732 C C . LYS A 1 95 ? -10.659 -16.783 -16.384 1.00 91.31 95 LYS A C 1
ATOM 734 O O . LYS A 1 95 ? -11.710 -17.190 -16.885 1.00 91.31 95 LYS A O 1
ATOM 739 N N . TRP A 1 96 ? -9.508 -16.721 -17.056 1.00 93.19 96 TRP A N 1
ATOM 740 C CA . TRP A 1 96 ? -9.340 -17.044 -18.471 1.00 93.19 96 TRP A CA 1
ATOM 741 C C . TRP A 1 96 ? -8.103 -17.917 -18.690 1.00 93.19 96 TRP A C 1
ATOM 743 O O . TRP A 1 96 ? -6.981 -17.471 -18.481 1.00 93.19 96 TRP A O 1
ATOM 753 N N . ASP A 1 97 ? -8.303 -19.135 -19.191 1.00 86.69 97 ASP A N 1
ATOM 754 C CA . ASP A 1 97 ? -7.194 -20.062 -19.461 1.00 86.69 97 ASP A CA 1
ATOM 755 C C . ASP A 1 97 ? -6.395 -19.685 -20.728 1.00 86.69 97 ASP A C 1
ATOM 757 O O . ASP A 1 97 ? -5.203 -19.972 -20.826 1.00 86.69 97 ASP A O 1
ATOM 761 N N . ASP A 1 98 ? -7.037 -19.004 -21.686 1.00 87.44 98 ASP A N 1
ATOM 762 C CA . ASP A 1 98 ? -6.488 -18.710 -23.021 1.00 87.44 98 ASP A CA 1
ATOM 763 C C . ASP A 1 98 ? -5.867 -17.301 -23.147 1.00 87.44 98 ASP A C 1
ATOM 765 O O . ASP A 1 98 ? -5.582 -16.844 -24.257 1.00 87.44 98 ASP A O 1
ATOM 769 N N . PHE A 1 99 ? -5.688 -16.574 -22.038 1.00 94.94 99 PHE A N 1
ATOM 770 C CA . PHE A 1 99 ? -5.179 -15.199 -22.049 1.00 94.94 99 PHE A CA 1
ATOM 771 C C . PHE A 1 99 ? -4.039 -15.001 -21.062 1.00 94.94 99 PHE A C 1
ATOM 773 O O . PHE A 1 99 ? -4.136 -15.356 -19.890 1.00 94.94 99 PHE A O 1
ATOM 780 N N . LYS A 1 100 ? -2.969 -14.354 -21.522 1.00 95.06 100 LYS A N 1
ATOM 781 C CA . LYS A 1 100 ? -1.746 -14.206 -20.740 1.00 95.06 100 LYS A CA 1
ATOM 782 C C . LYS A 1 100 ? -1.452 -12.761 -20.360 1.00 95.06 100 LYS A C 1
ATOM 784 O O . LYS A 1 100 ? -1.317 -11.885 -21.211 1.00 95.06 100 LYS A O 1
ATOM 789 N N . VAL A 1 101 ? -1.251 -12.526 -19.070 1.00 97.44 101 VAL A N 1
ATOM 790 C CA . VAL A 1 101 ? -0.656 -11.280 -18.581 1.00 97.44 101 VAL A CA 1
ATOM 791 C C . VAL A 1 101 ? 0.861 -11.437 -18.553 1.00 97.44 101 VAL A C 1
ATOM 793 O O . VAL A 1 101 ? 1.385 -12.400 -17.997 1.00 97.44 101 VAL A O 1
ATOM 796 N N . ILE A 1 102 ? 1.564 -10.489 -19.165 1.00 98.50 102 ILE A N 1
ATOM 797 C CA . ILE A 1 102 ? 3.019 -10.396 -19.133 1.00 98.50 102 ILE A CA 1
ATOM 798 C C . ILE A 1 102 ? 3.400 -9.347 -18.089 1.00 98.50 102 ILE A C 1
ATOM 800 O O . ILE A 1 102 ? 3.141 -8.156 -18.244 1.00 98.50 102 ILE A O 1
ATOM 804 N N . TYR A 1 103 ? 4.012 -9.798 -17.004 1.00 98.62 103 TYR A N 1
ATOM 805 C CA . TYR A 1 103 ? 4.456 -8.922 -15.929 1.00 98.62 103 TYR A CA 1
ATOM 806 C C . TYR A 1 103 ? 5.784 -8.262 -16.289 1.00 98.62 103 TYR A C 1
ATOM 808 O O . TYR A 1 103 ? 6.713 -8.942 -16.721 1.00 98.62 103 TYR A O 1
ATOM 816 N N . GLY A 1 104 ? 5.898 -6.955 -16.090 1.00 98.25 104 GLY A N 1
ATOM 817 C CA . GLY A 1 104 ? 7.122 -6.215 -16.352 1.00 98.25 104 GLY A CA 1
ATOM 818 C C . GLY A 1 104 ? 7.170 -4.856 -15.663 1.00 98.25 104 GLY A C 1
ATOM 819 O O . GLY A 1 104 ? 6.290 -4.485 -14.890 1.00 98.25 104 GLY A O 1
ATOM 820 N N . VAL A 1 105 ? 8.234 -4.109 -15.931 1.00 98.50 105 VAL A N 1
ATOM 821 C CA . VAL A 1 105 ? 8.415 -2.743 -15.437 1.00 98.50 105 VAL A CA 1
ATOM 822 C C . VAL A 1 105 ? 9.117 -1.922 -16.506 1.00 98.50 105 VAL A C 1
ATOM 824 O O . VAL A 1 105 ? 10.019 -2.430 -17.179 1.00 98.50 105 VAL A O 1
ATOM 827 N N . GLU A 1 106 ? 8.748 -0.653 -16.642 1.00 98.62 106 GLU A N 1
ATOM 828 C CA . GLU A 1 106 ? 9.632 0.303 -17.298 1.00 98.62 106 GLU A CA 1
ATOM 829 C C . GLU A 1 106 ? 10.589 0.870 -16.245 1.00 98.62 106 GLU A C 1
ATOM 831 O O . GLU A 1 106 ? 10.216 1.631 -15.348 1.00 98.62 106 GLU A O 1
ATOM 836 N N . ALA A 1 107 ? 11.838 0.423 -16.306 1.00 97.62 107 ALA A N 1
ATOM 837 C CA . ALA A 1 107 ? 12.879 0.750 -15.353 1.00 97.62 107 ALA A CA 1
ATOM 838 C C . ALA A 1 107 ? 13.526 2.106 -15.653 1.00 97.62 107 ALA A C 1
ATOM 840 O O . ALA A 1 107 ? 13.868 2.414 -16.796 1.00 97.62 107 ALA A O 1
ATOM 841 N N . TYR A 1 108 ? 13.824 2.868 -14.596 1.00 97.69 108 TYR A N 1
ATOM 842 C CA . TYR A 1 108 ? 14.752 3.997 -14.670 1.00 97.69 108 TYR A CA 1
ATOM 843 C C . TYR A 1 108 ? 16.191 3.474 -14.619 1.00 97.69 108 TYR A C 1
ATOM 845 O O . TYR A 1 108 ? 16.830 3.424 -13.567 1.00 97.69 108 TYR A O 1
ATOM 853 N N . PHE A 1 109 ? 16.676 3.034 -15.770 1.00 95.38 109 PHE A N 1
ATOM 854 C CA . PHE A 1 109 ? 17.974 2.407 -15.950 1.00 95.38 109 PHE A CA 1
ATOM 855 C C . PHE A 1 109 ? 19.123 3.411 -15.874 1.00 95.38 109 PHE A C 1
ATOM 857 O O . PHE A 1 109 ? 19.039 4.522 -16.399 1.00 95.38 109 PHE A O 1
ATOM 864 N N . VAL A 1 110 ? 20.223 3.000 -15.249 1.00 92.00 110 VAL A N 1
ATOM 865 C CA . VAL A 1 110 ? 21.458 3.777 -15.154 1.00 92.00 110 VAL A CA 1
ATOM 866 C C . VAL A 1 110 ? 22.639 2.886 -15.520 1.00 92.00 110 VAL A C 1
ATOM 868 O O . VAL A 1 110 ? 22.864 1.874 -14.861 1.00 92.00 110 VAL A O 1
ATOM 871 N N . ASP A 1 111 ? 23.429 3.282 -16.521 1.00 86.88 111 ASP A N 1
ATOM 872 C CA . ASP A 1 111 ? 24.699 2.610 -16.806 1.00 86.88 111 ASP A CA 1
ATOM 873 C C . ASP A 1 111 ? 25.788 3.094 -15.837 1.00 86.88 111 ASP A C 1
ATOM 875 O O . ASP A 1 111 ? 26.381 4.160 -16.014 1.00 86.88 111 ASP A O 1
ATOM 879 N N . ASP A 1 112 ? 25.999 2.321 -14.773 1.00 82.25 112 ASP A N 1
ATOM 880 C CA . ASP A 1 112 ? 27.025 2.529 -13.752 1.00 82.25 112 ASP A CA 1
ATOM 881 C C . ASP A 1 112 ? 28.311 1.729 -14.015 1.00 82.25 112 ASP A C 1
ATOM 883 O O . ASP A 1 112 ? 29.255 1.792 -13.218 1.00 82.25 112 ASP A O 1
ATOM 887 N N . MET A 1 113 ? 28.372 0.991 -15.129 1.00 77.38 113 MET A N 1
ATOM 888 C CA . MET A 1 113 ? 29.548 0.212 -15.487 1.00 77.38 113 MET A CA 1
ATOM 889 C C . MET A 1 113 ? 30.673 1.107 -16.002 1.00 77.38 113 MET A C 1
ATOM 891 O O . MET A 1 113 ? 30.468 2.160 -16.606 1.00 77.38 113 MET A O 1
ATOM 895 N N . ILE A 1 114 ? 31.906 0.651 -15.797 1.00 73.44 114 ILE A N 1
ATOM 896 C CA . ILE A 1 114 ? 33.083 1.278 -16.392 1.00 73.44 114 ILE A CA 1
ATOM 897 C C . ILE A 1 114 ? 33.510 0.438 -17.590 1.00 73.44 114 ILE A C 1
ATOM 899 O O . ILE A 1 114 ? 33.760 -0.750 -17.440 1.00 73.44 114 ILE A O 1
ATOM 903 N N . ALA A 1 115 ? 33.643 1.050 -18.769 1.00 73.81 115 ALA A N 1
ATOM 904 C CA . ALA A 1 115 ? 34.116 0.386 -19.988 1.00 73.81 115 ALA A CA 1
ATOM 905 C C . ALA A 1 115 ? 35.647 0.180 -19.981 1.00 73.81 115 ALA A C 1
ATOM 907 O O . ALA A 1 115 ? 36.354 0.672 -20.863 1.00 73.81 115 ALA A O 1
ATOM 908 N N . ALA A 1 116 ? 36.157 -0.503 -18.953 1.00 83.62 116 ALA A N 1
ATOM 909 C CA . ALA A 1 116 ? 37.565 -0.862 -18.821 1.00 83.62 116 ALA A CA 1
ATOM 910 C C . ALA A 1 116 ? 37.966 -1.959 -19.815 1.00 83.62 116 ALA A C 1
ATOM 912 O O . ALA A 1 116 ? 39.079 -1.942 -20.320 1.00 83.62 116 ALA A O 1
ATOM 913 N N . VAL A 1 117 ? 37.058 -2.880 -20.123 1.00 85.81 117 VAL A N 1
ATOM 914 C CA . VAL A 1 117 ? 37.201 -3.963 -21.098 1.00 85.81 117 VAL A CA 1
ATOM 915 C C . VAL A 1 117 ? 36.186 -3.753 -22.218 1.00 85.81 117 VAL A C 1
ATOM 917 O O . VAL A 1 117 ? 35.018 -3.459 -21.959 1.00 85.81 117 VAL A O 1
ATOM 920 N N . LYS A 1 118 ? 36.616 -3.901 -23.471 1.00 83.56 118 LYS A N 1
ATOM 921 C CA . LYS A 1 118 ? 35.780 -3.771 -24.670 1.00 83.56 118 LYS A CA 1
ATOM 922 C C . LYS A 1 118 ? 35.997 -4.973 -25.584 1.00 83.56 118 LYS A C 1
ATOM 924 O O . LYS A 1 118 ? 37.134 -5.270 -25.929 1.00 83.56 118 LYS A O 1
ATOM 929 N N . GLY A 1 119 ? 34.916 -5.629 -26.004 1.00 82.19 119 GLY A N 1
ATOM 930 C CA . GLY A 1 119 ? 34.941 -6.881 -26.778 1.00 82.19 119 GLY A CA 1
ATOM 931 C C . GLY A 1 119 ? 34.243 -8.024 -26.036 1.00 82.19 119 GLY A C 1
ATOM 932 O O . GLY A 1 119 ? 33.779 -7.827 -24.916 1.00 82.19 119 GLY A O 1
ATOM 933 N N . GLN A 1 120 ? 34.125 -9.195 -26.669 1.00 75.38 120 GLN A N 1
ATOM 934 C CA . GLN A 1 120 ? 33.285 -10.303 -26.174 1.00 75.38 120 GLN A CA 1
ATOM 935 C C . GLN A 1 120 ? 34.062 -11.499 -25.609 1.00 75.38 120 GLN A C 1
ATOM 937 O O . GLN A 1 120 ? 33.468 -12.353 -24.961 1.00 75.38 120 GLN A O 1
ATOM 942 N N . GLU A 1 121 ? 35.376 -11.563 -25.828 1.00 83.38 121 GLU A N 1
ATOM 943 C CA . GLU A 1 121 ? 36.211 -12.645 -25.285 1.00 83.38 121 GLU A CA 1
ATOM 944 C C . GLU A 1 121 ? 36.188 -12.665 -23.750 1.00 83.38 121 GLU A C 1
ATOM 946 O O . GLU A 1 121 ? 36.470 -11.652 -23.105 1.00 83.38 121 GLU A O 1
ATOM 951 N N . GLU A 1 122 ? 35.900 -13.831 -23.174 1.00 84.50 122 GLU A N 1
ATOM 952 C CA . GLU A 1 122 ? 35.975 -14.100 -21.737 1.00 84.50 122 GLU A CA 1
ATOM 953 C C . GLU A 1 122 ? 37.250 -14.886 -21.417 1.00 84.50 122 GLU A C 1
ATOM 955 O O . GLU A 1 122 ? 37.585 -15.848 -22.112 1.00 84.50 122 GLU A O 1
ATOM 960 N N . ARG A 1 123 ? 37.968 -14.495 -20.358 1.00 86.12 123 ARG A N 1
ATOM 961 C CA . ARG A 1 123 ? 39.190 -15.172 -19.896 1.00 86.12 123 ARG A CA 1
ATOM 962 C C . ARG A 1 123 ? 39.332 -15.053 -18.382 1.00 86.12 123 ARG A C 1
ATOM 964 O O . ARG A 1 123 ? 39.139 -13.975 -17.826 1.00 86.12 123 ARG A O 1
ATOM 971 N N . SER A 1 124 ? 39.754 -16.134 -17.724 1.00 90.38 124 SER A N 1
ATOM 972 C CA . SER A 1 124 ? 40.213 -16.069 -16.329 1.00 90.38 124 SER A CA 1
ATOM 973 C C . SER A 1 124 ? 41.468 -15.203 -16.224 1.00 90.38 124 SER A C 1
ATOM 975 O O . SER A 1 124 ? 42.241 -15.134 -17.175 1.00 90.38 124 SER A O 1
ATOM 977 N N . PHE A 1 125 ? 41.739 -14.623 -15.053 1.00 89.19 125 PHE A N 1
ATOM 978 C CA . PHE A 1 125 ? 42.953 -13.816 -14.829 1.00 89.19 125 PHE A CA 1
ATOM 979 C C . PHE A 1 125 ? 44.275 -14.583 -15.005 1.00 89.19 125 PHE A C 1
ATOM 981 O O . PHE A 1 125 ? 45.317 -13.974 -15.239 1.00 89.19 125 PHE A O 1
ATOM 988 N N . SER A 1 126 ? 44.243 -15.916 -14.933 1.00 86.88 126 SER A N 1
ATOM 989 C CA . SER A 1 126 ? 45.373 -16.794 -15.272 1.00 86.88 126 SER A CA 1
ATOM 990 C C . SER A 1 126 ? 45.533 -17.045 -16.779 1.00 86.88 126 SER A C 1
ATOM 992 O O . SER A 1 126 ? 46.537 -17.606 -17.219 1.00 86.88 126 SER A O 1
ATOM 994 N N . GLY A 1 127 ? 44.543 -16.643 -17.576 1.00 87.50 127 GLY A N 1
ATOM 995 C CA . GLY A 1 127 ? 44.518 -16.785 -19.020 1.00 87.50 127 GLY A CA 1
ATOM 996 C C . GLY A 1 127 ? 45.622 -16.000 -19.724 1.00 87.50 127 GLY A C 1
ATOM 997 O O . GLY A 1 127 ? 46.454 -15.326 -19.120 1.00 87.50 127 GLY A O 1
ATOM 998 N N . GLU A 1 128 ? 45.649 -16.125 -21.047 1.00 91.56 128 GLU A N 1
ATOM 999 C CA . GLU A 1 128 ? 46.666 -15.465 -21.856 1.00 91.56 128 GLU A CA 1
ATOM 1000 C C . GLU A 1 128 ? 46.232 -14.066 -22.307 1.00 91.56 128 GLU A C 1
ATOM 1002 O O . GLU A 1 128 ? 45.139 -13.913 -22.862 1.00 91.56 128 GLU A O 1
ATOM 1007 N N . TYR A 1 129 ? 47.122 -13.089 -22.127 1.00 94.06 129 TYR A N 1
ATOM 1008 C CA . TYR A 1 129 ? 46.938 -11.678 -22.466 1.00 94.06 129 TYR A CA 1
ATOM 1009 C C . TYR A 1 129 ? 48.134 -11.145 -23.261 1.00 94.06 129 TYR A C 1
ATOM 1011 O O . TYR A 1 129 ? 49.280 -11.505 -22.987 1.00 94.06 129 TYR A O 1
ATOM 1019 N N . ILE A 1 130 ? 47.874 -10.257 -24.221 1.00 95.44 130 ILE A N 1
ATOM 1020 C CA . ILE A 1 130 ? 48.906 -9.522 -24.957 1.00 95.44 130 ILE A CA 1
ATOM 1021 C C . ILE A 1 130 ? 48.922 -8.085 -24.456 1.00 95.44 130 ILE A C 1
ATOM 1023 O O . ILE A 1 130 ? 48.016 -7.308 -24.742 1.00 95.44 130 ILE A O 1
ATOM 1027 N N . ILE A 1 131 ? 49.959 -7.727 -23.713 1.00 95.62 131 ILE A N 1
ATOM 1028 C CA . ILE A 1 131 ? 50.136 -6.376 -23.199 1.00 95.62 131 ILE A CA 1
ATOM 1029 C C . ILE A 1 131 ? 51.001 -5.629 -24.201 1.00 95.62 131 ILE A C 1
ATOM 1031 O O . ILE A 1 131 ? 52.066 -6.132 -24.548 1.00 95.62 131 ILE A O 1
ATOM 1035 N N . PHE A 1 132 ? 50.566 -4.468 -24.676 1.00 95.44 132 PHE A N 1
ATOM 1036 C CA . PHE A 1 132 ? 51.268 -3.753 -25.734 1.00 95.44 132 PHE A CA 1
ATOM 1037 C C . PHE A 1 132 ? 51.251 -2.239 -25.546 1.00 95.44 132 PHE A C 1
ATOM 1039 O O . PHE A 1 132 ? 50.422 -1.700 -24.813 1.00 95.44 132 PHE A O 1
ATOM 1046 N N . ASP A 1 133 ? 52.182 -1.593 -26.237 1.00 94.00 133 ASP A N 1
ATOM 1047 C CA . ASP A 1 133 ? 52.363 -0.150 -26.303 1.00 94.00 133 ASP A CA 1
ATOM 1048 C C . ASP A 1 133 ? 52.861 0.238 -27.707 1.00 94.00 133 ASP A C 1
ATOM 1050 O O . ASP A 1 133 ? 53.508 -0.571 -28.393 1.00 94.00 133 ASP A O 1
ATOM 1054 N N . LEU A 1 134 ? 52.515 1.443 -28.163 1.00 93.19 134 LEU A N 1
ATOM 1055 C CA . LEU A 1 134 ? 52.856 1.943 -29.492 1.00 93.19 134 LEU A CA 1
ATOM 1056 C C . LEU A 1 134 ? 53.526 3.309 -29.427 1.00 93.19 134 LEU A C 1
ATOM 1058 O O . LEU A 1 134 ? 53.000 4.245 -28.833 1.00 93.19 134 LEU A O 1
ATOM 1062 N N . GLU A 1 135 ? 54.574 3.471 -30.231 1.00 92.88 135 GLU A N 1
ATOM 1063 C CA . GLU A 1 135 ? 55.099 4.795 -30.558 1.00 92.88 135 GLU A CA 1
ATOM 1064 C C . GLU A 1 135 ? 54.609 5.233 -31.936 1.00 92.88 135 GLU A C 1
ATOM 1066 O O . GLU A 1 135 ? 54.488 4.428 -32.867 1.00 92.88 135 GLU A O 1
ATOM 1071 N N . THR A 1 136 ? 54.294 6.519 -32.081 1.00 92.94 136 THR A N 1
ATOM 1072 C CA . THR A 1 136 ? 53.626 7.052 -33.276 1.00 92.94 136 THR A CA 1
ATOM 1073 C C . THR A 1 136 ? 54.198 8.400 -33.703 1.00 92.94 136 THR A C 1
ATOM 1075 O O . THR A 1 136 ? 54.748 9.151 -32.904 1.00 92.94 136 THR A O 1
ATOM 1078 N N . THR A 1 137 ? 54.014 8.767 -34.974 1.00 90.81 137 THR A N 1
ATOM 1079 C CA . THR A 1 137 ? 54.466 10.061 -35.519 1.00 90.81 137 THR A CA 1
ATOM 1080 C C . THR A 1 137 ? 53.633 11.266 -35.053 1.00 90.81 137 THR A C 1
ATOM 1082 O O . THR A 1 137 ? 53.924 12.394 -35.451 1.00 90.81 137 THR A O 1
ATOM 1085 N N . GLY A 1 138 ? 52.598 11.056 -34.232 1.00 88.12 138 GLY A N 1
ATOM 1086 C CA . GLY A 1 138 ? 51.721 12.092 -33.686 1.00 88.12 138 GLY A CA 1
ATOM 1087 C C . GLY A 1 138 ? 50.408 11.513 -33.145 1.00 88.12 138 GLY A C 1
ATOM 1088 O O . GLY A 1 138 ? 50.217 10.309 -33.124 1.00 88.12 138 GLY A O 1
ATOM 1089 N N . LEU A 1 139 ? 49.458 12.362 -32.741 1.00 86.19 139 LEU A N 1
ATOM 1090 C CA . LEU A 1 139 ? 48.293 11.928 -31.947 1.00 86.19 139 LEU A CA 1
ATOM 1091 C C . LEU A 1 139 ? 47.060 11.459 -32.745 1.00 86.19 139 LEU A C 1
ATOM 1093 O O . LEU A 1 139 ? 46.101 10.979 -32.147 1.00 86.19 139 LEU A O 1
ATOM 1097 N N . SER A 1 140 ? 47.027 11.645 -34.069 1.00 87.75 140 SER A N 1
ATOM 1098 C CA . SER A 1 140 ? 45.835 11.370 -34.891 1.00 87.75 140 SER A CA 1
ATOM 1099 C C . SER A 1 140 ? 46.000 10.087 -35.713 1.00 87.75 140 SER A C 1
ATOM 1101 O O . SER A 1 140 ? 46.736 10.104 -36.701 1.00 87.75 140 SER A O 1
ATOM 1103 N N . PRO A 1 141 ? 45.256 9.003 -35.426 1.00 84.44 141 PRO A N 1
ATOM 1104 C CA . PRO A 1 141 ? 45.384 7.729 -36.148 1.00 84.44 141 PRO A CA 1
ATOM 1105 C C . PRO A 1 141 ? 45.144 7.844 -37.660 1.00 84.44 141 PRO A C 1
ATOM 1107 O O . PRO A 1 141 ? 45.721 7.109 -38.465 1.00 84.44 141 PRO A O 1
ATOM 1110 N N . SER A 1 142 ? 44.280 8.784 -38.058 1.00 82.44 142 SER A N 1
ATOM 1111 C CA . SER A 1 142 ? 43.895 8.999 -39.457 1.00 82.44 142 SER A CA 1
ATOM 1112 C C . SER A 1 142 ? 45.033 9.564 -40.317 1.00 82.44 142 SER A C 1
ATOM 1114 O O . SER A 1 142 ? 45.175 9.169 -41.477 1.00 82.44 142 SER A O 1
ATOM 1116 N N . SER A 1 143 ? 45.865 10.447 -39.753 1.00 84.12 143 SER A N 1
ATOM 1117 C CA . SER A 1 143 ? 46.923 11.178 -40.467 1.00 84.12 143 SER A CA 1
ATOM 1118 C C . SER A 1 143 ? 48.341 10.742 -40.085 1.00 84.12 143 SER A C 1
ATOM 1120 O O . SER A 1 143 ? 49.274 10.937 -40.867 1.00 84.12 143 SER A O 1
ATOM 1122 N N . GLU A 1 144 ? 48.507 10.119 -38.923 1.00 93.00 144 GLU A N 1
ATOM 1123 C CA . GLU A 1 144 ? 49.789 9.691 -38.363 1.00 93.00 144 GLU A CA 1
ATOM 1124 C C . GLU A 1 144 ? 50.046 8.193 -38.586 1.00 93.00 144 GLU A C 1
ATOM 1126 O O . GLU A 1 144 ? 49.212 7.473 -39.151 1.00 93.00 144 GLU A O 1
ATOM 1131 N N . ARG A 1 145 ? 51.259 7.741 -38.257 1.00 91.75 145 ARG A N 1
ATOM 1132 C CA . ARG A 1 145 ? 51.753 6.379 -38.505 1.00 91.75 145 ARG A CA 1
ATOM 1133 C C . ARG A 1 145 ? 52.462 5.829 -37.273 1.00 91.75 145 ARG A C 1
ATOM 1135 O O . ARG A 1 145 ? 52.943 6.601 -36.451 1.00 91.75 145 ARG A O 1
ATOM 1142 N N . ILE A 1 146 ? 52.505 4.506 -37.163 1.00 94.38 146 ILE A N 1
ATOM 1143 C CA . ILE A 1 146 ? 53.215 3.792 -36.095 1.00 94.38 146 ILE A CA 1
ATOM 1144 C C . ILE A 1 146 ? 54.718 3.784 -36.419 1.00 94.38 146 ILE A C 1
ATOM 1146 O O . ILE A 1 146 ? 55.084 3.644 -37.587 1.00 94.38 146 ILE A O 1
ATOM 1150 N N . THR A 1 147 ? 55.568 3.946 -35.404 1.00 92.94 147 THR A N 1
ATOM 1151 C CA . THR A 1 147 ? 57.041 3.935 -35.504 1.00 92.94 147 THR A CA 1
ATOM 1152 C C . THR A 1 147 ? 57.697 2.800 -34.718 1.00 92.94 147 THR A C 1
ATOM 1154 O O . THR A 1 147 ? 58.773 2.350 -35.104 1.00 92.94 147 THR A O 1
ATOM 1157 N N . GLU A 1 148 ? 57.065 2.299 -33.655 1.00 94.19 148 GLU A N 1
ATOM 1158 C CA . GLU A 1 148 ? 57.490 1.104 -32.906 1.00 94.19 148 GLU A CA 1
ATOM 1159 C C . GLU A 1 148 ? 56.252 0.381 -32.356 1.00 94.19 148 GLU A C 1
ATOM 1161 O O . GLU A 1 148 ? 55.281 1.029 -31.963 1.00 94.19 148 GLU A O 1
ATOM 1166 N N . ILE A 1 149 ? 56.283 -0.953 -32.349 1.00 94.06 149 ILE A N 1
ATOM 1167 C CA . ILE A 1 149 ? 55.290 -1.806 -31.684 1.00 94.06 149 ILE A CA 1
ATOM 1168 C C . ILE A 1 149 ? 56.031 -2.645 -30.647 1.00 94.06 149 ILE A C 1
ATOM 1170 O O . ILE A 1 149 ? 56.855 -3.482 -31.021 1.00 94.06 149 ILE A O 1
ATOM 1174 N N . GLY A 1 150 ? 55.712 -2.448 -29.369 1.00 93.56 150 GLY A N 1
ATOM 1175 C CA . GLY A 1 150 ? 56.218 -3.263 -28.269 1.00 93.56 150 GLY A CA 1
ATOM 1176 C C . GLY A 1 150 ? 55.096 -4.064 -27.626 1.00 93.56 150 GLY A C 1
ATOM 1177 O O . GLY A 1 150 ? 54.029 -3.524 -27.351 1.00 93.56 150 GLY A O 1
ATOM 1178 N N . ALA A 1 151 ? 55.313 -5.354 -27.381 1.00 94.88 151 ALA A N 1
ATOM 1179 C CA . ALA A 1 151 ? 54.345 -6.193 -26.693 1.00 94.88 151 ALA A CA 1
ATOM 1180 C C . ALA A 1 151 ? 54.976 -7.344 -25.916 1.00 94.88 151 ALA A C 1
ATOM 1182 O O . ALA A 1 151 ? 56.061 -7.827 -26.232 1.00 94.88 151 ALA A O 1
ATOM 1183 N N . VAL A 1 152 ? 54.255 -7.824 -24.909 1.00 94.25 152 VAL A N 1
ATOM 1184 C CA . VAL A 1 152 ? 54.593 -9.011 -24.131 1.00 94.25 152 VAL A CA 1
ATOM 1185 C C . VAL A 1 152 ? 53.377 -9.919 -23.998 1.00 94.25 152 VAL A C 1
ATOM 1187 O O . VAL A 1 152 ? 52.253 -9.468 -23.775 1.00 94.25 152 VAL A O 1
ATOM 1190 N N . ARG A 1 153 ? 53.608 -11.222 -24.130 1.00 94.62 153 ARG A N 1
ATOM 1191 C CA . ARG A 1 153 ? 52.612 -12.271 -23.923 1.00 94.62 153 ARG A CA 1
ATOM 1192 C C . ARG A 1 153 ? 52.688 -12.739 -22.477 1.00 94.62 153 ARG A C 1
ATOM 1194 O O . ARG A 1 153 ? 53.742 -13.191 -22.034 1.00 94.62 153 ARG A O 1
ATOM 1201 N N . VAL A 1 154 ? 51.577 -12.656 -21.757 1.00 92.44 154 VAL A N 1
ATOM 1202 C CA . VAL A 1 154 ? 51.468 -13.047 -20.347 1.00 92.44 154 VAL A CA 1
ATOM 1203 C C . VAL A 1 154 ? 50.499 -14.211 -20.206 1.00 92.44 154 VAL A C 1
ATOM 1205 O O . VAL A 1 154 ? 49.428 -14.175 -20.801 1.00 92.44 154 VAL A O 1
ATOM 1208 N N . ARG A 1 155 ? 50.854 -15.219 -19.405 1.00 91.50 155 ARG A N 1
ATOM 1209 C CA . ARG A 1 155 ? 49.967 -16.309 -18.961 1.00 91.50 155 ARG A CA 1
ATOM 1210 C C . ARG A 1 155 ? 50.350 -16.709 -17.539 1.00 91.50 155 ARG A C 1
ATOM 1212 O O . ARG A 1 155 ? 51.533 -16.680 -17.211 1.00 91.50 155 ARG A O 1
ATOM 1219 N N . ASP A 1 156 ? 49.375 -17.045 -16.697 1.00 86.56 156 ASP A N 1
ATOM 1220 C CA . ASP A 1 156 ? 49.601 -17.426 -15.292 1.00 86.56 156 ASP A CA 1
ATOM 1221 C C . ASP A 1 156 ? 50.448 -16.395 -14.510 1.00 86.56 156 ASP A C 1
ATOM 1223 O O . ASP A 1 156 ? 51.286 -16.740 -13.677 1.00 86.56 156 ASP A O 1
ATOM 1227 N N . GLY A 1 157 ? 50.277 -15.104 -14.823 1.00 83.44 157 GLY A N 1
ATOM 1228 C CA . GLY A 1 157 ? 51.040 -14.013 -14.205 1.00 83.44 157 GLY A CA 1
ATOM 1229 C C . GLY A 1 157 ? 52.524 -13.955 -14.597 1.00 83.44 157 GLY A C 1
ATOM 1230 O O . GLY A 1 157 ? 53.293 -13.230 -13.968 1.00 83.44 157 GLY A O 1
ATOM 1231 N N . GLN A 1 158 ? 52.954 -14.693 -15.625 1.00 86.75 158 GLN A N 1
ATOM 1232 C CA . GLN A 1 158 ? 54.338 -14.714 -16.103 1.00 86.75 158 GLN A CA 1
ATOM 1233 C C . GLN A 1 158 ? 54.434 -14.251 -17.557 1.00 86.75 158 GLN A C 1
ATOM 1235 O O . GLN A 1 158 ? 53.601 -14.598 -18.393 1.00 86.75 158 GLN A O 1
ATOM 1240 N N . VAL A 1 159 ? 55.476 -13.476 -17.866 1.00 88.81 159 VAL A N 1
ATOM 1241 C CA . VAL A 1 159 ? 55.809 -13.089 -19.244 1.00 88.81 159 VAL A CA 1
ATOM 1242 C C . VAL A 1 159 ? 56.460 -14.285 -19.941 1.00 88.81 159 VAL A C 1
ATOM 1244 O O . VAL A 1 159 ? 57.501 -14.762 -19.495 1.00 88.81 159 VAL A O 1
ATOM 1247 N N . LEU A 1 160 ? 55.848 -14.761 -21.023 1.00 88.88 160 LEU A N 1
ATOM 1248 C CA . LEU A 1 160 ? 56.311 -15.917 -21.797 1.00 88.88 160 LEU A CA 1
ATOM 1249 C C . LEU A 1 160 ? 57.205 -15.515 -22.971 1.00 88.88 160 LEU A C 1
ATOM 1251 O O . LEU A 1 160 ? 58.227 -16.146 -23.227 1.00 88.88 160 LEU A O 1
ATOM 1255 N N . GLU A 1 161 ? 56.793 -14.482 -23.700 1.00 90.94 161 GLU A N 1
ATOM 1256 C CA . GLU A 1 161 ? 57.417 -14.047 -24.948 1.00 90.94 161 GLU A CA 1
ATOM 1257 C C . GLU A 1 161 ? 57.282 -12.527 -25.079 1.00 90.94 161 GLU A C 1
ATOM 1259 O O . GLU A 1 161 ? 56.292 -11.950 -24.619 1.00 90.94 161 GLU A O 1
ATOM 1264 N N . SER A 1 162 ? 58.261 -11.875 -25.703 1.00 91.56 162 SER A N 1
ATOM 1265 C CA . SER A 1 162 ? 58.202 -10.459 -26.062 1.00 91.56 162 SER A CA 1
ATOM 1266 C C . SER A 1 162 ? 58.292 -10.274 -27.574 1.00 91.56 162 SER A C 1
ATOM 1268 O O . SER A 1 162 ? 58.980 -11.011 -28.278 1.00 91.56 162 SER A O 1
ATOM 1270 N N . PHE A 1 163 ? 57.597 -9.257 -28.064 1.00 92.62 163 PHE A N 1
ATOM 1271 C CA . PHE A 1 163 ? 57.592 -8.821 -29.448 1.00 92.62 163 PHE A CA 1
ATOM 1272 C C . PHE A 1 163 ? 58.001 -7.355 -29.488 1.00 92.62 163 PHE A C 1
ATOM 1274 O O . PHE A 1 163 ? 57.420 -6.521 -28.799 1.00 92.62 163 PHE A O 1
ATOM 1281 N N . ASN A 1 164 ? 59.005 -7.034 -30.295 1.00 92.94 164 ASN A N 1
ATOM 1282 C CA . ASN A 1 164 ? 59.393 -5.656 -30.540 1.00 92.94 164 ASN A CA 1
ATOM 1283 C C . ASN A 1 164 ? 59.777 -5.485 -32.007 1.00 92.94 164 ASN A C 1
ATOM 1285 O O . ASN A 1 164 ? 60.593 -6.252 -32.524 1.00 92.94 164 ASN A O 1
ATOM 1289 N N . THR A 1 165 ? 59.214 -4.482 -32.672 1.00 93.00 165 THR A N 1
ATOM 1290 C CA . THR A 1 165 ? 59.597 -4.134 -34.038 1.00 93.00 165 THR A CA 1
ATOM 1291 C C . THR A 1 165 ? 59.492 -2.632 -34.273 1.00 93.00 165 THR A C 1
ATOM 1293 O O . THR A 1 165 ? 58.503 -1.996 -33.907 1.00 93.00 165 THR A O 1
ATOM 1296 N N . PHE A 1 166 ? 60.512 -2.060 -34.915 1.00 93.81 166 PHE A N 1
ATOM 1297 C CA . PHE A 1 166 ? 60.388 -0.730 -35.500 1.00 93.81 166 PHE A CA 1
ATOM 1298 C C . PHE A 1 166 ? 59.509 -0.806 -36.745 1.00 93.81 166 PHE A C 1
ATOM 1300 O O . PHE A 1 166 ? 59.478 -1.816 -37.445 1.00 93.81 166 PHE A O 1
ATOM 1307 N N . VAL A 1 167 ? 58.829 0.290 -37.049 1.00 93.06 167 VAL A N 1
ATOM 1308 C CA . VAL A 1 167 ? 57.979 0.412 -38.228 1.00 93.06 167 VAL A CA 1
ATOM 1309 C C . VAL A 1 167 ? 58.444 1.623 -39.008 1.00 93.06 167 VAL A C 1
ATOM 1311 O O . VAL A 1 167 ? 58.561 2.711 -38.452 1.00 93.06 167 VAL A O 1
ATOM 1314 N N . ASN A 1 168 ? 58.718 1.446 -40.298 1.00 93.44 168 ASN A N 1
ATOM 1315 C CA . ASN A 1 168 ? 58.975 2.570 -41.184 1.00 93.44 168 ASN A CA 1
ATOM 1316 C C . ASN A 1 168 ? 57.640 3.290 -41.454 1.00 93.44 168 ASN A C 1
ATOM 1318 O O . ASN A 1 168 ? 56.783 2.722 -42.141 1.00 93.44 168 ASN A O 1
ATOM 1322 N N . PRO A 1 169 ? 57.441 4.525 -40.950 1.00 89.69 169 PRO A N 1
ATOM 1323 C CA . PRO A 1 169 ? 56.174 5.236 -41.094 1.00 89.69 169 PRO A CA 1
ATOM 1324 C C . PRO A 1 169 ? 55.973 5.805 -42.508 1.00 89.69 169 PRO A C 1
ATOM 1326 O O . PRO A 1 169 ? 54.925 6.380 -42.793 1.00 89.69 169 PRO A O 1
ATOM 1329 N N . GLU A 1 170 ? 56.978 5.706 -43.388 1.00 90.00 170 GLU A N 1
ATOM 1330 C CA . GLU A 1 170 ? 56.991 6.280 -44.742 1.00 90.00 170 GLU A CA 1
ATOM 1331 C C . GLU A 1 170 ? 56.708 7.801 -44.771 1.00 90.00 170 GLU A C 1
ATOM 1333 O O . GLU A 1 170 ? 56.319 8.364 -45.795 1.00 90.00 170 GLU A O 1
ATOM 1338 N N . LYS A 1 171 ? 56.939 8.485 -43.643 1.00 90.12 171 LYS A N 1
ATOM 1339 C CA . LYS A 1 171 ? 56.885 9.943 -43.471 1.00 90.12 171 LYS A CA 1
ATOM 1340 C C . LYS A 1 171 ? 57.959 10.393 -42.480 1.00 90.12 171 LYS A C 1
ATOM 1342 O O . LYS A 1 171 ? 58.363 9.610 -41.629 1.00 90.12 171 LYS A O 1
ATOM 1347 N N . ALA A 1 172 ? 58.382 11.652 -42.571 1.00 88.81 172 ALA A N 1
ATOM 1348 C CA . ALA A 1 172 ? 59.337 12.215 -41.618 1.00 88.81 172 ALA A CA 1
ATOM 1349 C C . ALA A 1 172 ? 58.741 12.262 -40.201 1.00 88.81 172 ALA A C 1
ATOM 1351 O O . ALA A 1 172 ? 57.594 12.700 -40.030 1.00 88.81 172 ALA A O 1
ATOM 1352 N N . ILE A 1 173 ? 59.520 11.838 -39.205 1.00 89.88 173 ILE A N 1
ATOM 1353 C CA . ILE A 1 173 ? 59.142 11.910 -37.791 1.00 89.88 173 ILE A CA 1
ATOM 1354 C C . ILE A 1 173 ? 59.339 13.356 -37.296 1.00 89.88 173 ILE A C 1
ATOM 1356 O O . ILE A 1 173 ? 60.444 13.897 -37.390 1.00 89.88 173 ILE A O 1
ATOM 1360 N N . PRO A 1 174 ? 58.297 14.026 -36.767 1.00 89.94 174 PRO A N 1
ATOM 1361 C CA . PRO A 1 174 ? 58.426 15.389 -36.253 1.00 89.94 174 PRO A CA 1
ATOM 1362 C C . PRO A 1 174 ? 59.450 15.500 -35.113 1.00 89.94 174 PRO A C 1
ATOM 1364 O O . PRO A 1 174 ? 59.503 14.639 -34.239 1.00 89.94 174 PRO A O 1
ATOM 1367 N N . ALA A 1 175 ? 60.220 16.595 -35.064 1.00 87.25 175 ALA A N 1
ATOM 1368 C CA . ALA A 1 175 ? 61.301 16.778 -34.083 1.00 87.25 175 ALA A CA 1
ATOM 1369 C C . ALA A 1 175 ? 60.840 16.647 -32.617 1.00 87.25 175 ALA A C 1
ATOM 1371 O O . ALA A 1 175 ? 61.555 16.087 -31.794 1.00 87.25 175 ALA A O 1
ATOM 1372 N N . ASN A 1 176 ? 59.624 17.098 -32.304 1.00 85.31 176 ASN A N 1
ATOM 1373 C CA . ASN A 1 176 ? 59.028 16.965 -30.973 1.00 85.31 176 ASN A CA 1
ATOM 1374 C C . ASN A 1 176 ? 58.690 15.509 -30.597 1.00 85.31 176 ASN A C 1
ATOM 1376 O O . ASN A 1 176 ? 58.638 15.186 -29.417 1.00 85.31 176 ASN A O 1
ATOM 1380 N N . ILE A 1 177 ? 58.447 14.635 -31.579 1.00 86.94 177 ILE A N 1
ATOM 1381 C CA . ILE A 1 177 ? 58.236 13.196 -31.360 1.00 86.94 177 ILE A CA 1
ATOM 1382 C C . ILE A 1 177 ? 59.578 12.484 -31.197 1.00 86.94 177 ILE A C 1
ATOM 1384 O O . ILE A 1 177 ? 59.705 11.621 -30.333 1.00 86.94 177 ILE A O 1
ATOM 1388 N N . VAL A 1 178 ? 60.600 12.887 -31.961 1.00 85.44 178 VAL A N 1
ATOM 1389 C CA . VAL A 1 178 ? 61.976 12.397 -31.772 1.00 85.44 178 VAL A CA 1
ATOM 1390 C C . VAL A 1 178 ? 62.481 12.731 -30.364 1.00 85.44 178 VAL A C 1
ATOM 1392 O O . VAL A 1 178 ? 63.088 11.886 -29.719 1.00 85.44 178 VAL A O 1
ATOM 1395 N N . GLU A 1 179 ? 62.196 13.935 -29.856 1.00 83.94 179 GLU A N 1
ATOM 1396 C CA . GLU A 1 179 ? 62.552 14.343 -28.488 1.00 83.94 179 GLU A CA 1
ATOM 1397 C C . GLU A 1 179 ? 61.809 13.532 -27.412 1.00 83.94 179 GLU A C 1
ATOM 1399 O O . GLU A 1 179 ? 62.371 13.250 -26.357 1.00 83.94 179 GLU A O 1
ATOM 1404 N N . LEU A 1 180 ? 60.563 13.130 -27.685 1.00 82.12 180 LEU A N 1
ATOM 1405 C CA . LEU A 1 180 ? 59.725 12.379 -26.747 1.00 82.12 180 LEU A CA 1
ATOM 1406 C C . LEU A 1 180 ? 60.090 10.886 -26.679 1.00 82.12 180 LEU A C 1
ATOM 1408 O O . LEU A 1 180 ? 60.165 10.315 -25.591 1.00 82.12 180 LEU A O 1
ATOM 1412 N N . THR A 1 181 ? 60.301 10.272 -27.843 1.00 82.75 181 THR A N 1
ATOM 1413 C CA . THR A 1 181 ? 60.429 8.812 -28.017 1.00 82.75 181 THR A CA 1
ATOM 1414 C C . THR A 1 181 ? 61.876 8.361 -28.221 1.00 82.75 181 THR A C 1
ATOM 1416 O O . THR A 1 181 ? 62.201 7.190 -28.072 1.00 82.75 181 THR A O 1
ATOM 1419 N N . GLY A 1 182 ? 62.770 9.275 -28.612 1.00 84.00 182 GLY A N 1
ATOM 1420 C CA . GLY A 1 182 ? 64.139 8.951 -29.015 1.00 84.00 182 GLY A CA 1
ATOM 1421 C C . GLY A 1 182 ? 64.256 8.262 -30.383 1.00 84.00 182 GLY A C 1
ATOM 1422 O O . GLY A 1 182 ? 65.374 7.972 -30.812 1.00 84.00 182 GLY A O 1
ATOM 1423 N N . ILE A 1 183 ? 63.146 8.010 -31.090 1.00 86.88 183 ILE A N 1
ATOM 1424 C CA . ILE A 1 183 ? 63.132 7.326 -32.389 1.00 86.88 183 ILE A CA 1
ATOM 1425 C C . ILE A 1 183 ? 63.399 8.335 -33.509 1.00 86.88 183 ILE A C 1
ATOM 1427 O O . ILE A 1 183 ? 62.631 9.272 -33.715 1.00 86.88 183 ILE A O 1
ATOM 1431 N N . THR A 1 184 ? 64.479 8.132 -34.265 1.00 90.19 184 THR A N 1
ATOM 1432 C CA . THR A 1 184 ? 64.857 8.998 -35.396 1.00 90.19 184 THR A CA 1
ATOM 1433 C C . THR A 1 184 ? 64.478 8.384 -36.745 1.00 90.19 184 THR A C 1
ATOM 1435 O O . THR A 1 184 ? 64.380 7.163 -36.882 1.00 90.19 184 THR A O 1
ATOM 1438 N N . ASP A 1 185 ? 64.359 9.218 -37.786 1.00 88.19 185 ASP A N 1
ATOM 1439 C CA . ASP A 1 185 ? 64.156 8.753 -39.170 1.00 88.19 185 ASP A CA 1
ATOM 1440 C C . ASP A 1 185 ? 65.244 7.764 -39.634 1.00 88.19 185 ASP A C 1
ATOM 1442 O O . ASP A 1 185 ? 65.008 6.941 -40.517 1.00 88.19 185 ASP A O 1
ATOM 1446 N N . GLU A 1 186 ? 66.453 7.826 -39.063 1.00 88.12 186 GLU A N 1
ATOM 1447 C CA . GLU A 1 186 ? 67.543 6.899 -39.381 1.00 88.12 186 GLU A CA 1
ATOM 1448 C C . GLU A 1 186 ? 67.322 5.507 -38.774 1.00 88.12 186 GLU A C 1
ATOM 1450 O O . GLU A 1 186 ? 67.608 4.508 -39.435 1.00 88.12 186 GLU A O 1
ATOM 1455 N N . MET A 1 187 ? 66.740 5.431 -37.572 1.00 87.38 187 MET A N 1
ATOM 1456 C CA . MET A 1 187 ? 66.439 4.169 -36.883 1.00 87.38 187 MET A CA 1
ATOM 1457 C C . MET A 1 187 ? 65.353 3.359 -37.599 1.00 87.38 187 MET A C 1
ATOM 1459 O O . MET A 1 187 ? 65.450 2.136 -37.675 1.00 87.38 187 MET A O 1
ATOM 1463 N N . VAL A 1 188 ? 64.347 4.033 -38.164 1.00 90.19 188 VAL A N 1
ATOM 1464 C CA . VAL A 1 188 ? 63.206 3.377 -38.828 1.00 90.19 188 VAL A CA 1
ATOM 1465 C C . VAL A 1 188 ? 63.371 3.235 -40.344 1.00 90.19 188 VAL A C 1
ATOM 1467 O O . VAL A 1 188 ? 62.565 2.568 -40.987 1.00 90.19 188 VAL A O 1
ATOM 1470 N N . ARG A 1 189 ? 64.423 3.813 -40.945 1.00 89.06 189 ARG A N 1
ATOM 1471 C CA . ARG A 1 189 ? 64.622 3.836 -42.410 1.00 89.06 189 ARG A CA 1
ATOM 1472 C C . ARG A 1 189 ? 64.597 2.446 -43.047 1.00 89.06 189 ARG A C 1
ATOM 1474 O O . ARG A 1 189 ? 63.996 2.269 -44.103 1.00 89.06 189 ARG A O 1
ATOM 1481 N N . ASN A 1 190 ? 65.265 1.487 -42.407 1.00 89.69 190 ASN A N 1
ATOM 1482 C CA . ASN A 1 190 ? 65.384 0.102 -42.876 1.00 89.69 190 ASN A CA 1
ATOM 1483 C C . ASN A 1 190 ? 64.458 -0.860 -42.113 1.00 89.69 190 ASN A C 1
ATOM 1485 O O . ASN A 1 190 ? 64.606 -2.074 -42.243 1.00 89.69 190 ASN A O 1
ATOM 1489 N N . ALA A 1 191 ? 63.552 -0.333 -41.286 1.00 91.44 191 ALA A N 1
ATOM 1490 C CA . ALA A 1 191 ? 62.581 -1.135 -40.560 1.00 91.44 191 ALA A CA 1
ATOM 1491 C C . ALA A 1 191 ? 61.461 -1.633 -41.499 1.00 91.44 191 ALA A C 1
ATOM 1493 O O . ALA A 1 191 ? 61.243 -1.027 -42.556 1.00 91.44 191 ALA A O 1
ATOM 1494 N N . PRO A 1 192 ? 60.743 -2.712 -41.132 1.00 92.56 192 PRO A N 1
ATOM 1495 C CA . PRO A 1 192 ? 59.578 -3.189 -41.872 1.00 92.56 192 PRO A CA 1
ATOM 1496 C C . PRO A 1 192 ? 58.570 -2.073 -42.145 1.00 92.56 192 PRO A C 1
ATOM 1498 O O . PRO A 1 192 ? 58.329 -1.206 -41.299 1.00 92.56 192 PRO A O 1
ATOM 1501 N N . LYS A 1 193 ? 57.949 -2.098 -43.326 1.00 92.56 193 LYS A N 1
ATOM 1502 C CA . LYS A 1 193 ? 56.844 -1.173 -43.622 1.00 92.56 193 LYS A CA 1
ATOM 1503 C C . LYS A 1 193 ? 55.613 -1.534 -42.795 1.00 92.56 193 LYS A C 1
ATOM 1505 O O . LYS A 1 193 ? 55.482 -2.669 -42.344 1.00 92.56 193 LYS A O 1
ATOM 1510 N N . GLU A 1 194 ? 54.666 -0.604 -42.666 1.00 90.38 194 GLU A N 1
ATOM 1511 C CA . GLU A 1 194 ? 53.444 -0.802 -41.866 1.00 90.38 194 GLU A CA 1
ATOM 1512 C C . GLU A 1 194 ? 52.736 -2.137 -42.164 1.00 90.38 194 GLU A C 1
ATOM 1514 O O . GLU A 1 194 ? 52.366 -2.850 -41.238 1.00 90.38 194 GLU A O 1
ATOM 1519 N N . LYS A 1 195 ? 52.621 -2.535 -43.438 1.00 90.12 195 LYS A N 1
ATOM 1520 C CA . LYS A 1 195 ? 52.002 -3.817 -43.809 1.00 90.12 195 LYS A CA 1
ATOM 1521 C C . LYS A 1 195 ? 52.748 -5.032 -43.241 1.00 90.12 195 LYS A C 1
ATOM 1523 O O . LYS A 1 195 ? 52.122 -5.917 -42.670 1.00 90.12 195 LYS A O 1
ATOM 1528 N N . GLU A 1 196 ? 54.070 -5.059 -43.375 1.00 91.38 196 GLU A N 1
ATOM 1529 C CA . GLU A 1 196 ? 54.921 -6.158 -42.899 1.00 91.38 196 GLU A CA 1
ATOM 1530 C C . GLU A 1 196 ? 54.942 -6.214 -41.364 1.00 91.38 196 GLU A C 1
ATOM 1532 O O . GLU A 1 196 ? 54.888 -7.291 -40.773 1.00 91.38 196 GLU A O 1
ATOM 1537 N N . ALA A 1 197 ? 54.954 -5.049 -40.708 1.00 91.69 197 ALA A N 1
ATOM 1538 C CA . ALA A 1 197 ? 54.878 -4.945 -39.256 1.00 91.69 197 ALA A CA 1
ATOM 1539 C C . ALA A 1 197 ? 53.529 -5.441 -38.707 1.00 91.69 197 ALA A C 1
ATOM 1541 O O . ALA A 1 197 ? 53.505 -6.166 -37.715 1.00 91.69 197 ALA A O 1
ATOM 1542 N N . ILE A 1 198 ? 52.412 -5.106 -39.368 1.00 92.19 198 ILE A N 1
ATOM 1543 C CA . ILE A 1 198 ? 51.076 -5.592 -38.990 1.00 92.19 198 ILE A CA 1
ATOM 1544 C C . ILE A 1 198 ? 50.930 -7.099 -39.251 1.00 92.19 198 ILE A C 1
ATOM 1546 O O . ILE A 1 198 ? 50.306 -7.794 -38.451 1.00 92.19 198 ILE A O 1
ATOM 1550 N N . GLU A 1 199 ? 51.525 -7.639 -40.317 1.00 90.69 199 GLU A N 1
ATOM 1551 C CA . GLU A 1 199 ? 51.577 -9.090 -40.553 1.00 90.69 199 GLU A CA 1
ATOM 1552 C C . GLU A 1 199 ? 52.371 -9.817 -39.452 1.00 90.69 199 GLU A C 1
ATOM 1554 O O . GLU A 1 199 ? 51.898 -10.820 -38.912 1.00 90.69 199 GLU A O 1
ATOM 1559 N N . ALA A 1 200 ? 53.531 -9.281 -39.054 1.00 91.44 200 ALA A N 1
ATOM 1560 C CA . ALA A 1 200 ? 54.322 -9.818 -37.945 1.00 91.44 200 ALA A CA 1
ATOM 1561 C C . ALA A 1 200 ? 53.574 -9.734 -36.602 1.00 91.44 200 ALA A C 1
ATOM 1563 O O . ALA A 1 200 ? 53.539 -10.714 -35.858 1.00 91.44 200 ALA A O 1
ATOM 1564 N N . TRP A 1 201 ? 52.914 -8.604 -36.330 1.00 92.88 201 TRP A N 1
ATOM 1565 C CA . TRP A 1 201 ? 52.044 -8.414 -35.167 1.00 92.88 201 TRP A CA 1
ATOM 1566 C C . TRP A 1 201 ? 50.926 -9.459 -35.121 1.00 92.88 201 TRP A C 1
ATOM 1568 O O . TRP A 1 201 ? 50.749 -10.111 -34.098 1.00 92.88 201 TRP A O 1
ATOM 1578 N N . ARG A 1 202 ? 50.207 -9.681 -36.229 1.00 91.12 202 ARG A N 1
ATOM 1579 C CA . ARG A 1 202 ? 49.112 -10.665 -36.303 1.00 91.12 202 ARG A CA 1
ATOM 1580 C C . ARG A 1 202 ? 49.570 -12.085 -35.996 1.00 91.12 202 ARG A C 1
ATOM 1582 O O . ARG A 1 202 ? 48.877 -12.794 -35.271 1.00 91.12 202 ARG A O 1
ATOM 1589 N N . ASN A 1 203 ? 50.730 -12.476 -36.520 1.00 89.69 203 ASN A N 1
ATOM 1590 C CA . ASN A 1 203 ? 51.326 -13.778 -36.227 1.00 89.69 203 ASN A CA 1
ATOM 1591 C C . ASN A 1 203 ? 51.699 -13.902 -34.747 1.00 89.69 203 ASN A C 1
ATOM 1593 O O . ASN A 1 203 ? 51.526 -14.971 -34.166 1.00 89.69 203 ASN A O 1
ATOM 1597 N N . PHE A 1 204 ? 52.178 -12.812 -34.139 1.00 91.56 204 PHE A N 1
ATOM 1598 C CA . PHE A 1 204 ? 52.488 -12.785 -32.718 1.00 91.56 204 PHE A CA 1
ATOM 1599 C C . PHE A 1 204 ? 51.238 -12.812 -31.841 1.00 91.56 204 PHE A C 1
ATOM 1601 O O . PHE A 1 204 ? 51.273 -13.499 -30.834 1.00 91.56 204 PHE A O 1
ATOM 1608 N N . VAL A 1 205 ? 50.146 -12.109 -32.162 1.00 89.31 205 VAL A N 1
ATOM 1609 C CA . VAL A 1 205 ? 48.969 -12.044 -31.271 1.00 89.31 205 VAL A CA 1
ATOM 1610 C C . VAL A 1 205 ? 48.003 -13.217 -31.442 1.00 89.31 205 VAL A C 1
ATOM 1612 O O . VAL A 1 205 ? 47.517 -13.750 -30.446 1.00 89.31 205 VAL A O 1
ATOM 1615 N N . GLY A 1 206 ? 47.779 -13.684 -32.673 1.00 85.00 206 GLY A N 1
ATOM 1616 C CA . GLY A 1 206 ? 46.750 -14.679 -32.991 1.00 85.00 206 GLY A CA 1
ATOM 1617 C C . GLY A 1 206 ? 45.338 -14.084 -33.110 1.00 85.00 206 GLY A C 1
ATOM 1618 O O . GLY A 1 206 ? 45.115 -12.906 -32.843 1.00 85.00 206 GLY A O 1
ATOM 1619 N N . GLU A 1 207 ? 44.370 -14.889 -33.552 1.00 76.31 207 GLU A N 1
ATOM 1620 C CA . GLU A 1 207 ? 43.042 -14.394 -33.964 1.00 76.31 207 GLU A CA 1
ATOM 1621 C C . GLU A 1 207 ? 42.158 -13.926 -32.789 1.00 76.31 207 GLU A C 1
ATOM 1623 O O . GLU A 1 207 ? 41.536 -12.875 -32.895 1.00 76.31 207 GLU A O 1
ATOM 1628 N N . ASN A 1 208 ? 42.196 -14.601 -31.632 1.00 80.00 208 ASN A N 1
ATOM 1629 C CA . ASN A 1 208 ? 41.323 -14.304 -30.476 1.00 80.00 208 ASN A CA 1
ATOM 1630 C C . ASN A 1 208 ? 42.092 -13.739 -29.268 1.00 80.00 208 ASN A C 1
ATOM 1632 O O . ASN A 1 208 ? 41.830 -14.092 -28.114 1.00 80.00 208 ASN A O 1
ATOM 1636 N N . ALA A 1 209 ? 43.118 -12.926 -29.520 1.00 86.69 209 ALA A N 1
ATOM 1637 C CA . ALA A 1 209 ? 43.923 -12.327 -28.461 1.00 86.69 209 ALA A CA 1
ATOM 1638 C C . ALA A 1 209 ? 43.119 -11.316 -27.630 1.00 86.69 209 ALA A C 1
ATOM 1640 O O . ALA A 1 209 ? 42.368 -10.509 -28.180 1.00 86.69 209 ALA A O 1
ATOM 1641 N N . VAL A 1 210 ? 43.342 -11.312 -26.313 1.00 92.12 210 VAL A N 1
ATOM 1642 C CA . VAL A 1 210 ? 42.928 -10.203 -25.447 1.00 92.12 210 VAL A CA 1
ATOM 1643 C C . VAL A 1 210 ? 44.098 -9.241 -25.323 1.00 92.12 210 VAL A C 1
ATOM 1645 O O . VAL A 1 210 ? 45.152 -9.607 -24.801 1.00 92.12 210 VAL A O 1
ATOM 1648 N N . LEU A 1 211 ? 43.906 -8.020 -25.809 1.00 95.00 211 LEU A N 1
ATOM 1649 C CA . LEU A 1 211 ? 44.918 -6.974 -25.791 1.00 95.00 211 LEU A CA 1
ATOM 1650 C C . LEU A 1 211 ? 44.805 -6.129 -24.517 1.00 95.00 211 LEU A C 1
ATOM 1652 O O . LEU A 1 211 ? 43.715 -5.879 -24.016 1.00 95.00 211 LEU A O 1
ATOM 1656 N N . VAL A 1 212 ? 45.918 -5.644 -23.989 1.00 95.06 212 VAL A N 1
ATOM 1657 C CA . VAL A 1 212 ? 45.938 -4.775 -22.810 1.00 95.06 212 VAL A CA 1
ATOM 1658 C C . VAL A 1 212 ? 46.887 -3.621 -23.083 1.00 95.06 212 VAL A C 1
ATOM 1660 O O . VAL A 1 212 ? 48.043 -3.847 -23.427 1.00 95.06 212 VAL A O 1
ATOM 1663 N N . ALA A 1 213 ? 46.408 -2.394 -22.922 1.00 94.12 213 ALA A N 1
ATOM 1664 C CA . ALA A 1 213 ? 47.215 -1.191 -23.112 1.00 94.12 213 ALA A CA 1
ATOM 1665 C C . ALA A 1 213 ? 46.916 -0.151 -22.021 1.00 94.12 213 ALA A C 1
ATOM 1667 O O . ALA A 1 213 ? 45.943 -0.257 -21.259 1.00 94.12 213 ALA A O 1
ATOM 1668 N N . HIS A 1 214 ? 47.796 0.838 -21.892 1.00 91.81 214 HIS A N 1
ATOM 1669 C CA . HIS A 1 214 ? 47.659 1.925 -20.932 1.00 91.81 214 HIS A CA 1
ATOM 1670 C C . HIS A 1 214 ? 47.196 3.178 -21.667 1.00 91.81 214 HIS A C 1
ATOM 1672 O O . HIS A 1 214 ? 48.024 3.905 -22.197 1.00 91.81 214 HIS A O 1
ATOM 1678 N N . ASN A 1 215 ? 45.877 3.431 -21.659 1.00 89.50 215 ASN A N 1
ATOM 1679 C CA . ASN A 1 215 ? 45.144 4.275 -22.613 1.00 89.50 215 ASN A CA 1
ATOM 1680 C C . ASN A 1 215 ? 44.776 3.529 -23.908 1.00 89.50 215 ASN A C 1
ATOM 1682 O O . ASN A 1 215 ? 44.900 4.063 -25.008 1.00 89.50 215 ASN A O 1
ATOM 1686 N N . ALA A 1 216 ? 44.258 2.304 -23.768 1.00 89.56 216 ALA A N 1
ATOM 1687 C CA . ALA A 1 216 ? 44.064 1.374 -24.883 1.00 89.56 216 ALA A CA 1
ATOM 1688 C C . ALA A 1 216 ? 43.227 1.910 -26.057 1.00 89.56 216 ALA A C 1
ATOM 1690 O O . ALA A 1 216 ? 43.376 1.439 -27.184 1.00 89.56 216 ALA A O 1
ATOM 1691 N N . GLU A 1 217 ? 42.351 2.894 -25.840 1.00 85.19 217 GLU A N 1
ATOM 1692 C CA . GLU A 1 217 ? 41.599 3.531 -26.927 1.00 85.19 217 GLU A CA 1
ATOM 1693 C C . GLU A 1 217 ? 42.525 4.222 -27.941 1.00 85.19 217 GLU A C 1
ATOM 1695 O O . GLU A 1 217 ? 42.268 4.166 -29.144 1.00 85.19 217 GLU A O 1
ATOM 1700 N N . PHE A 1 218 ? 43.618 4.833 -27.473 1.00 89.56 218 PHE A N 1
ATOM 1701 C CA . PHE A 1 218 ? 44.626 5.447 -28.331 1.00 89.56 218 PHE A CA 1
ATOM 1702 C C . PHE A 1 218 ? 45.334 4.376 -29.164 1.00 89.56 218 PHE A C 1
ATOM 1704 O O . PHE A 1 218 ? 45.217 4.386 -30.390 1.00 89.56 218 PHE A O 1
ATOM 1711 N N . ASP A 1 219 ? 45.964 3.393 -28.525 1.00 92.00 219 ASP A N 1
ATOM 1712 C CA . ASP A 1 219 ? 46.789 2.394 -29.212 1.00 92.00 219 ASP A CA 1
ATOM 1713 C C . ASP A 1 219 ? 45.976 1.515 -30.170 1.00 92.00 219 ASP A C 1
ATOM 1715 O O . ASP A 1 219 ? 46.338 1.306 -31.333 1.00 92.00 219 ASP A O 1
ATOM 1719 N N . THR A 1 220 ? 44.799 1.058 -29.729 1.00 90.56 220 THR A N 1
ATOM 1720 C CA . THR A 1 220 ? 43.918 0.245 -30.578 1.00 90.56 220 THR A CA 1
ATOM 1721 C C . THR A 1 220 ? 43.333 1.039 -31.742 1.00 90.56 220 THR A C 1
ATOM 1723 O O . THR A 1 220 ? 43.055 0.452 -32.788 1.00 90.56 220 THR A O 1
ATOM 1726 N N . SER A 1 221 ? 43.171 2.364 -31.627 1.00 89.19 221 SER A N 1
ATOM 1727 C CA . SER A 1 221 ? 42.727 3.193 -32.755 1.00 89.19 221 SER A CA 1
ATOM 1728 C C . SER A 1 221 ? 43.785 3.297 -33.860 1.00 89.19 221 SER A C 1
ATOM 1730 O O . SER A 1 221 ? 43.428 3.274 -35.043 1.00 89.19 221 SER A O 1
ATOM 1732 N N . PHE A 1 222 ? 45.074 3.320 -33.500 1.00 92.00 222 PHE A N 1
ATOM 1733 C CA . PHE A 1 222 ? 46.184 3.244 -34.452 1.00 92.00 222 PHE A CA 1
ATOM 1734 C C . PHE A 1 222 ? 46.252 1.872 -35.121 1.00 92.00 222 PHE A C 1
ATOM 1736 O O . PHE A 1 222 ? 46.244 1.818 -36.352 1.00 92.00 222 PHE A O 1
ATOM 1743 N N . LEU A 1 223 ? 46.198 0.775 -34.352 1.00 91.62 223 LEU A N 1
ATOM 1744 C CA . LEU A 1 223 ? 46.145 -0.578 -34.926 1.00 91.62 223 LEU A CA 1
ATOM 1745 C C . LEU A 1 223 ? 44.951 -0.745 -35.865 1.00 91.62 223 LEU A C 1
ATOM 1747 O O . LEU A 1 223 ? 45.114 -1.206 -36.990 1.00 91.62 223 LEU A O 1
ATOM 1751 N N . ARG A 1 224 ? 43.758 -0.307 -35.455 1.00 90.00 224 ARG A N 1
ATOM 1752 C CA . ARG A 1 224 ? 42.540 -0.390 -36.270 1.00 90.00 224 ARG A CA 1
ATOM 1753 C C . ARG A 1 224 ? 42.691 0.343 -37.600 1.00 90.00 224 ARG A C 1
ATOM 1755 O O . ARG A 1 224 ? 42.278 -0.177 -38.637 1.00 90.00 224 ARG A O 1
ATOM 1762 N N . GLN A 1 225 ? 43.297 1.529 -37.595 1.00 89.44 225 GLN A N 1
ATOM 1763 C CA . GLN A 1 225 ? 43.529 2.271 -38.830 1.00 89.44 225 GLN A CA 1
ATOM 1764 C C . GLN A 1 225 ? 44.625 1.625 -39.697 1.00 89.44 225 GLN A C 1
ATOM 1766 O O . GLN A 1 225 ? 44.461 1.574 -40.918 1.00 89.44 225 GLN A O 1
ATOM 1771 N N . SER A 1 226 ? 45.700 1.095 -39.109 1.00 90.00 226 SER A N 1
ATOM 1772 C CA . SER A 1 226 ? 46.740 0.357 -39.841 1.00 90.00 226 SER A CA 1
ATOM 1773 C C . SER A 1 226 ? 46.195 -0.940 -40.456 1.00 90.00 226 SER A C 1
ATOM 1775 O O . SER A 1 226 ? 46.442 -1.205 -41.632 1.00 90.00 226 SER A O 1
ATOM 1777 N N . TYR A 1 227 ? 45.358 -1.693 -39.732 1.00 89.56 227 TYR A N 1
ATOM 1778 C CA . TYR A 1 227 ? 44.627 -2.855 -40.255 1.00 89.56 227 TYR A CA 1
ATOM 1779 C C . TYR A 1 227 ? 43.757 -2.459 -41.449 1.00 89.56 227 TYR A C 1
ATOM 1781 O O . TYR A 1 227 ? 43.859 -3.065 -42.516 1.00 89.56 227 TYR A O 1
ATOM 1789 N N . ARG A 1 228 ? 42.988 -1.369 -41.325 1.00 87.38 228 ARG A N 1
ATOM 1790 C CA . ARG A 1 228 ? 42.158 -0.852 -42.419 1.00 87.38 228 ARG A CA 1
ATOM 1791 C C . ARG A 1 228 ? 42.982 -0.465 -43.651 1.00 87.38 228 ARG A C 1
ATOM 1793 O O . ARG A 1 228 ? 42.571 -0.774 -44.767 1.00 87.38 228 ARG A O 1
ATOM 1800 N N . ARG A 1 229 ? 44.145 0.180 -43.475 1.00 86.19 229 ARG A N 1
ATOM 1801 C CA . ARG A 1 229 ? 45.077 0.503 -44.578 1.00 86.19 229 ARG A CA 1
ATOM 1802 C C . ARG A 1 229 ? 45.637 -0.753 -45.254 1.00 86.19 229 ARG A C 1
ATOM 1804 O O . ARG A 1 229 ? 45.919 -0.718 -46.448 1.00 86.19 229 ARG A O 1
ATOM 1811 N N . CYS A 1 230 ? 45.727 -1.859 -44.521 1.00 86.38 230 CYS A N 1
ATOM 1812 C CA . CYS A 1 230 ? 46.142 -3.164 -45.031 1.00 86.38 230 CYS A CA 1
ATOM 1813 C C . CYS A 1 230 ? 44.986 -4.011 -45.602 1.00 86.38 230 CYS A C 1
ATOM 1815 O O . CYS A 1 230 ? 45.235 -5.123 -46.061 1.00 86.38 230 CYS A O 1
ATOM 1817 N N . GLY A 1 231 ? 43.742 -3.512 -45.595 1.00 84.06 231 GLY A N 1
ATOM 1818 C CA . GLY A 1 231 ? 42.563 -4.270 -46.036 1.00 84.06 231 GLY A CA 1
ATOM 1819 C C . GLY A 1 231 ? 42.130 -5.372 -45.061 1.00 84.06 231 GLY A C 1
ATOM 1820 O O . GLY A 1 231 ? 41.544 -6.361 -45.488 1.00 84.06 231 GLY A O 1
ATOM 1821 N N . LEU A 1 232 ? 42.449 -5.218 -43.774 1.00 84.44 232 LEU A N 1
ATOM 1822 C CA . LEU A 1 232 ? 42.154 -6.165 -42.698 1.00 84.44 232 LEU A CA 1
ATOM 1823 C C . LEU A 1 232 ? 41.145 -5.569 -41.706 1.00 84.44 232 LEU A C 1
ATOM 1825 O O . LEU A 1 232 ? 41.077 -4.350 -41.530 1.00 84.44 232 LEU A O 1
ATOM 1829 N N . GLU A 1 233 ? 40.402 -6.435 -41.017 1.00 80.62 233 GLU A N 1
ATOM 1830 C CA . GLU A 1 233 ? 39.499 -6.052 -39.928 1.00 80.62 233 GLU A CA 1
ATOM 1831 C C . GLU A 1 233 ? 40.161 -6.247 -38.561 1.00 80.62 233 GLU A C 1
ATOM 1833 O O . GLU A 1 233 ? 40.898 -7.207 -38.342 1.00 80.62 233 GLU A O 1
ATOM 1838 N N . PHE A 1 234 ? 39.915 -5.308 -37.647 1.00 83.50 234 PHE A N 1
ATOM 1839 C CA . PHE A 1 234 ? 40.422 -5.347 -36.277 1.00 83.50 234 PHE A CA 1
ATOM 1840 C C . PHE A 1 234 ? 39.271 -5.671 -35.321 1.00 83.50 234 PHE A C 1
ATOM 1842 O O . PHE A 1 234 ? 38.439 -4.797 -35.045 1.00 83.50 234 PHE A O 1
ATOM 1849 N N . ASP A 1 235 ? 39.253 -6.904 -34.816 1.00 81.81 235 ASP A N 1
ATOM 1850 C CA . ASP A 1 235 ? 38.197 -7.435 -33.946 1.00 81.81 235 ASP A CA 1
ATOM 1851 C C . ASP A 1 235 ? 38.771 -8.165 -32.720 1.00 81.81 235 ASP A C 1
ATOM 1853 O O . ASP A 1 235 ? 38.502 -9.331 -32.465 1.00 81.81 235 ASP A O 1
ATOM 1857 N N . HIS A 1 236 ? 39.638 -7.480 -31.972 1.00 87.31 236 HIS A N 1
ATOM 1858 C CA . HIS A 1 236 ? 40.188 -8.006 -30.723 1.00 87.31 236 HIS A CA 1
ATOM 1859 C C . HIS A 1 236 ? 39.499 -7.381 -29.507 1.00 87.31 236 HIS A C 1
ATOM 1861 O O . HIS A 1 236 ? 39.236 -6.172 -29.489 1.00 87.31 236 HIS A O 1
ATOM 1867 N N . THR A 1 237 ? 39.278 -8.188 -28.466 1.00 89.38 237 THR A N 1
ATOM 1868 C CA . THR A 1 237 ? 38.926 -7.691 -27.129 1.00 89.38 237 THR A CA 1
ATOM 1869 C C . THR A 1 237 ? 40.122 -6.972 -26.525 1.00 89.38 237 THR A C 1
ATOM 1871 O O . THR A 1 237 ? 41.248 -7.458 -26.631 1.00 89.38 237 THR A O 1
ATOM 1874 N N . TYR A 1 238 ? 39.899 -5.836 -25.867 1.00 92.38 238 TYR A N 1
ATOM 1875 C CA . TYR A 1 238 ? 40.967 -5.099 -25.203 1.00 92.38 238 TYR A CA 1
ATOM 1876 C C . TYR A 1 238 ? 40.579 -4.527 -23.840 1.00 92.38 238 TYR A C 1
ATOM 1878 O O . TYR A 1 238 ? 39.427 -4.156 -23.623 1.00 92.38 238 TYR A O 1
ATOM 1886 N N . ALA A 1 239 ? 41.558 -4.431 -22.938 1.00 92.19 239 ALA A N 1
ATOM 1887 C CA . ALA A 1 239 ? 41.436 -3.812 -21.622 1.00 92.19 239 ALA A CA 1
ATOM 1888 C C . ALA A 1 239 ? 42.297 -2.542 -21.508 1.00 92.19 239 ALA A C 1
ATOM 1890 O O . ALA A 1 239 ? 43.453 -2.515 -21.938 1.00 92.19 239 ALA A O 1
ATOM 1891 N N . ASP A 1 240 ? 41.738 -1.496 -20.899 1.00 92.44 240 ASP A N 1
ATOM 1892 C CA . ASP A 1 240 ? 42.392 -0.219 -20.633 1.00 92.44 240 ASP A CA 1
ATOM 1893 C C . ASP A 1 240 ? 42.739 -0.063 -19.151 1.00 92.44 240 ASP A C 1
ATOM 1895 O O . ASP A 1 240 ? 41.904 0.261 -18.298 1.00 92.44 240 ASP A O 1
ATOM 1899 N N . THR A 1 241 ? 44.026 -0.206 -18.856 1.00 91.88 241 THR A N 1
ATOM 1900 C CA . THR A 1 241 ? 44.531 -0.086 -17.487 1.00 91.88 241 THR A CA 1
ATOM 1901 C C . THR A 1 241 ? 44.466 1.335 -16.928 1.00 91.88 241 THR A C 1
ATOM 1903 O O . THR A 1 241 ? 44.479 1.484 -15.710 1.00 91.88 241 THR A O 1
ATOM 1906 N N . VAL A 1 242 ? 44.352 2.389 -17.752 1.00 89.50 242 VAL A N 1
ATOM 1907 C CA . VAL A 1 242 ? 44.139 3.764 -17.249 1.00 89.50 242 VAL A CA 1
ATOM 1908 C C . VAL A 1 242 ? 42.753 3.877 -16.641 1.00 89.50 242 VAL A C 1
ATOM 1910 O O . VAL A 1 242 ? 42.589 4.386 -15.529 1.00 89.50 242 VAL A O 1
ATOM 1913 N N . THR A 1 243 ? 41.754 3.385 -17.367 1.00 85.38 243 THR A N 1
ATOM 1914 C CA . THR A 1 243 ? 40.371 3.336 -16.902 1.00 85.38 243 THR A CA 1
ATOM 1915 C C . THR A 1 243 ? 40.261 2.491 -15.630 1.00 85.38 243 THR A C 1
ATOM 1917 O O . THR A 1 243 ? 39.642 2.926 -14.657 1.00 85.38 243 THR A O 1
ATOM 1920 N N . MET A 1 244 ? 40.964 1.355 -15.574 1.00 89.38 244 MET A N 1
ATOM 1921 C CA . MET A 1 244 ? 41.039 0.531 -14.364 1.00 89.38 244 MET A CA 1
ATOM 1922 C C . MET A 1 244 ? 41.724 1.257 -13.201 1.00 89.38 244 MET A C 1
ATOM 1924 O O . MET A 1 244 ? 41.183 1.310 -12.100 1.00 89.38 244 MET A O 1
ATOM 1928 N N . ALA A 1 245 ? 42.880 1.884 -13.438 1.00 87.50 245 ALA A N 1
ATOM 1929 C CA . ALA A 1 245 ? 43.636 2.605 -12.417 1.00 87.50 245 ALA A CA 1
ATOM 1930 C C . ALA A 1 245 ? 42.850 3.781 -11.826 1.00 87.50 245 ALA A C 1
ATOM 1932 O O . ALA A 1 245 ? 42.935 4.029 -10.625 1.00 87.50 245 ALA A O 1
ATOM 1933 N N . ARG A 1 246 ? 42.074 4.498 -12.648 1.00 83.88 246 ARG A N 1
ATOM 1934 C CA . ARG A 1 246 ? 41.201 5.590 -12.190 1.00 83.88 246 ARG A CA 1
ATOM 1935 C C . ARG A 1 246 ? 40.137 5.105 -11.214 1.00 83.88 246 ARG A C 1
ATOM 1937 O O . ARG A 1 246 ? 39.881 5.787 -10.226 1.00 83.88 246 ARG A O 1
ATOM 1944 N N . ALA A 1 247 ? 39.558 3.938 -11.485 1.00 82.06 247 ALA A N 1
ATOM 1945 C CA . ALA A 1 247 ? 38.539 3.332 -10.640 1.00 82.06 247 ALA A CA 1
ATOM 1946 C C . ALA A 1 247 ? 39.129 2.730 -9.355 1.00 82.06 247 ALA A C 1
ATOM 1948 O O . ALA A 1 247 ? 38.608 2.952 -8.266 1.00 82.06 247 ALA A O 1
ATOM 1949 N N . MET A 1 248 ? 40.240 1.998 -9.469 1.00 86.44 248 MET A N 1
ATOM 1950 C CA . MET A 1 248 ? 40.871 1.310 -8.337 1.00 86.44 248 MET A CA 1
ATOM 1951 C C . MET A 1 248 ? 41.627 2.269 -7.409 1.00 86.44 248 MET A C 1
ATOM 1953 O O . MET A 1 248 ? 41.671 2.053 -6.200 1.00 86.44 248 MET A O 1
ATOM 1957 N N . PHE A 1 249 ? 42.216 3.337 -7.956 1.00 87.81 249 PHE A N 1
ATOM 1958 C CA . PHE A 1 249 ? 43.121 4.238 -7.238 1.00 87.81 249 PHE A CA 1
ATOM 1959 C C . PHE A 1 249 ? 42.736 5.718 -7.450 1.00 87.81 249 PHE A C 1
ATOM 1961 O O . PHE A 1 249 ? 43.514 6.498 -8.013 1.00 87.81 249 PHE A O 1
ATOM 1968 N N . PRO A 1 250 ? 41.546 6.157 -6.993 1.00 81.81 250 PRO A N 1
ATOM 1969 C CA . PRO A 1 250 ? 41.016 7.495 -7.288 1.00 81.81 250 PRO A CA 1
ATOM 1970 C C . PRO A 1 250 ? 41.833 8.640 -6.667 1.00 81.81 250 PRO A C 1
ATOM 1972 O O . PRO A 1 250 ? 41.794 9.763 -7.158 1.00 81.81 250 PRO A O 1
ATOM 1975 N N . ASN A 1 251 ? 42.603 8.360 -5.610 1.00 84.88 251 ASN A N 1
ATOM 1976 C CA . ASN A 1 251 ? 43.378 9.362 -4.870 1.00 84.88 251 ASN A CA 1
ATOM 1977 C C . ASN A 1 251 ? 44.775 9.638 -5.460 1.00 84.88 251 ASN A C 1
ATOM 1979 O O . ASN A 1 251 ? 45.533 10.429 -4.894 1.00 84.88 251 ASN A O 1
ATOM 1983 N N . LEU A 1 252 ? 45.153 8.988 -6.568 1.00 86.31 252 LEU A N 1
ATOM 1984 C CA . LEU A 1 252 ? 46.417 9.281 -7.247 1.00 86.31 252 LEU A CA 1
ATOM 1985 C C . LEU A 1 252 ? 46.372 10.660 -7.914 1.00 86.31 252 LEU A C 1
ATOM 1987 O O . LEU A 1 252 ? 45.383 11.042 -8.533 1.00 86.31 252 LEU A O 1
ATOM 1991 N N . LYS A 1 253 ? 47.489 11.398 -7.845 1.00 85.56 253 LYS A N 1
ATOM 1992 C CA . LYS A 1 253 ? 47.625 12.733 -8.461 1.00 85.56 253 LYS A CA 1
ATOM 1993 C C . LYS A 1 253 ? 47.363 12.711 -9.973 1.00 85.56 253 LYS A C 1
ATOM 1995 O O . LYS A 1 253 ? 46.887 13.694 -10.533 1.00 85.56 253 LYS A O 1
ATOM 2000 N N . ASN A 1 254 ? 47.757 11.629 -10.638 1.00 86.81 254 ASN A N 1
ATOM 2001 C CA . ASN A 1 254 ? 47.442 11.307 -12.024 1.00 86.81 254 ASN A CA 1
ATOM 2002 C C . ASN A 1 254 ? 47.622 9.793 -12.231 1.00 86.81 254 ASN A C 1
ATOM 2004 O O . ASN A 1 254 ? 48.221 9.121 -11.394 1.00 86.81 254 ASN A O 1
ATOM 2008 N N . HIS A 1 255 ? 47.138 9.275 -13.357 1.00 91.19 255 HIS A N 1
ATOM 2009 C CA . HIS A 1 255 ? 47.163 7.844 -13.678 1.00 91.19 255 HIS A CA 1
ATOM 2010 C C . HIS A 1 255 ? 48.083 7.544 -14.859 1.00 91.19 255 HIS A C 1
ATOM 2012 O O . HIS A 1 255 ? 47.734 6.729 -15.699 1.00 91.19 255 HIS A O 1
ATOM 2018 N N . LYS A 1 256 ? 49.221 8.245 -14.960 1.00 90.00 256 LYS A N 1
ATOM 2019 C CA . LYS A 1 256 ? 50.269 7.906 -15.932 1.00 90.00 256 LYS A CA 1
ATOM 2020 C C . LYS A 1 256 ? 50.949 6.594 -15.536 1.00 90.00 256 LYS A C 1
ATOM 2022 O O . LYS A 1 256 ? 51.043 6.294 -14.342 1.00 90.00 256 LYS A O 1
ATOM 2027 N N . LEU A 1 257 ? 51.498 5.880 -16.521 1.00 87.69 257 LEU A N 1
ATOM 2028 C CA . LEU A 1 257 ? 52.099 4.554 -16.348 1.00 87.69 257 LEU A CA 1
ATOM 2029 C C . LEU A 1 257 ? 53.110 4.524 -15.194 1.00 87.69 257 LEU A C 1
ATOM 2031 O O . LEU A 1 257 ? 53.004 3.692 -14.297 1.00 87.69 257 LEU A O 1
ATOM 2035 N N . ASN A 1 258 ? 54.020 5.501 -15.157 1.00 86.56 258 ASN A N 1
ATOM 2036 C CA . ASN A 1 258 ? 55.040 5.635 -14.116 1.00 86.56 258 ASN A CA 1
ATOM 2037 C C . ASN A 1 258 ? 54.454 5.834 -12.706 1.00 86.56 258 ASN A C 1
ATOM 2039 O O . ASN A 1 258 ? 54.928 5.236 -11.746 1.00 86.56 258 ASN A O 1
ATOM 2043 N N . THR A 1 259 ? 53.401 6.643 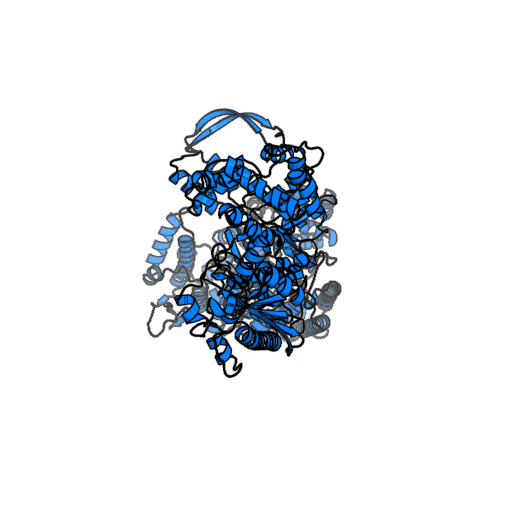-12.584 1.00 88.12 259 THR A N 1
ATOM 2044 C CA . THR A 1 259 ? 52.767 6.961 -11.296 1.00 88.12 259 THR A CA 1
ATOM 2045 C C . THR A 1 259 ? 52.053 5.730 -10.737 1.00 88.12 259 THR A C 1
ATOM 2047 O O . THR A 1 259 ? 52.125 5.452 -9.541 1.00 88.12 259 THR A O 1
ATOM 2050 N N . VAL A 1 260 ? 51.401 4.956 -11.610 1.00 89.88 260 VAL A N 1
ATOM 2051 C CA . VAL A 1 260 ? 50.745 3.697 -11.234 1.00 89.88 260 VAL A CA 1
ATOM 2052 C C . VAL A 1 260 ? 51.782 2.610 -10.916 1.00 89.88 260 VAL A C 1
ATOM 2054 O O . VAL A 1 260 ? 51.626 1.897 -9.925 1.00 89.88 260 VAL A O 1
ATOM 2057 N N . ALA A 1 261 ? 52.865 2.513 -11.697 1.00 89.38 261 ALA A N 1
ATOM 2058 C CA . ALA A 1 261 ? 53.970 1.582 -11.455 1.00 89.38 261 ALA A CA 1
ATOM 2059 C C . ALA A 1 261 ? 54.642 1.811 -10.092 1.00 89.38 261 ALA A C 1
ATOM 2061 O O . ALA A 1 261 ? 54.908 0.848 -9.369 1.00 89.38 261 ALA A O 1
ATOM 2062 N N . GLU A 1 262 ? 54.891 3.073 -9.729 1.00 88.19 262 GLU A N 1
ATOM 2063 C CA . GLU A 1 262 ? 55.480 3.460 -8.443 1.00 88.19 262 GLU A CA 1
ATOM 2064 C C . GLU A 1 262 ? 54.538 3.120 -7.283 1.00 88.19 262 GLU A C 1
ATOM 2066 O O . GLU A 1 262 ? 54.946 2.464 -6.322 1.00 88.19 262 GLU A O 1
ATOM 2071 N N . TYR A 1 263 ? 53.253 3.475 -7.407 1.00 89.12 263 TYR A N 1
ATOM 2072 C CA . TYR A 1 263 ? 52.238 3.177 -6.395 1.00 89.12 263 TYR A CA 1
ATOM 2073 C C . TYR A 1 263 ? 52.101 1.671 -6.129 1.00 89.12 263 TYR A C 1
ATOM 2075 O O . TYR A 1 263 ? 52.093 1.235 -4.976 1.00 89.12 263 TYR A O 1
ATOM 2083 N N . LEU A 1 264 ? 52.058 0.864 -7.193 1.00 89.75 264 LEU A N 1
ATOM 2084 C CA . LEU A 1 264 ? 51.970 -0.594 -7.102 1.00 89.75 264 LEU A CA 1
ATOM 2085 C C . LEU A 1 264 ? 53.319 -1.270 -6.826 1.00 89.75 264 LEU A C 1
ATOM 2087 O O . LEU A 1 264 ? 53.356 -2.490 -6.662 1.00 89.75 264 LEU A O 1
ATOM 2091 N N . LYS A 1 265 ? 54.425 -0.519 -6.730 1.00 88.00 265 LYS A N 1
ATOM 2092 C CA . LYS A 1 265 ? 55.790 -1.022 -6.489 1.00 88.00 265 LYS A CA 1
ATOM 2093 C C . LYS A 1 265 ? 56.241 -2.047 -7.541 1.00 88.00 265 LYS A C 1
ATOM 2095 O O . LYS A 1 265 ? 56.613 -3.172 -7.205 1.00 88.00 265 LYS A O 1
ATOM 2100 N N . CYS A 1 266 ? 56.145 -1.706 -8.826 1.00 83.06 266 CYS A N 1
ATOM 2101 C CA . CYS A 1 266 ? 56.466 -2.600 -9.954 1.00 83.06 266 CYS A CA 1
ATOM 2102 C C . CYS A 1 266 ? 57.958 -2.635 -10.374 1.00 83.06 266 CYS A C 1
ATOM 2104 O O . CYS A 1 266 ? 58.301 -3.380 -11.298 1.00 83.06 266 CYS A O 1
ATOM 2106 N N . GLY A 1 267 ? 58.842 -1.916 -9.668 1.00 69.12 267 GLY A N 1
ATOM 2107 C CA . GLY A 1 267 ? 60.302 -1.883 -9.883 1.00 69.12 267 GLY A CA 1
ATOM 2108 C C . GLY A 1 267 ? 60.810 -0.575 -10.509 1.00 69.12 267 GLY A C 1
ATOM 2109 O O . GLY A 1 267 ? 60.005 0.297 -10.830 1.00 69.12 267 GLY A O 1
ATOM 2110 N N . ASP A 1 268 ? 62.134 -0.449 -10.666 1.00 61.47 268 ASP A N 1
ATOM 2111 C CA . ASP A 1 268 ? 62.785 0.717 -11.288 1.00 61.47 268 ASP A CA 1
ATOM 2112 C C . ASP A 1 268 ? 62.517 0.767 -12.803 1.00 61.47 268 ASP A C 1
ATOM 2114 O O . ASP A 1 268 ? 62.566 -0.256 -13.490 1.00 61.47 268 ASP A O 1
ATOM 2118 N N . PHE A 1 269 ? 62.215 1.966 -13.310 1.00 60.91 269 PHE A N 1
ATOM 2119 C CA . PHE A 1 269 ? 61.678 2.212 -14.651 1.00 60.91 269 PHE A CA 1
ATOM 2120 C C . PHE A 1 269 ? 62.600 3.126 -15.466 1.00 60.91 269 PHE A C 1
ATOM 2122 O O . PHE A 1 269 ? 62.879 4.248 -15.044 1.00 60.91 269 PHE A O 1
ATOM 2129 N N . ASN A 1 270 ? 63.020 2.674 -16.650 1.00 58.41 270 ASN A N 1
ATOM 2130 C CA . ASN A 1 270 ? 63.541 3.541 -17.707 1.00 58.41 270 ASN A CA 1
ATOM 2131 C C . ASN A 1 270 ? 62.432 3.698 -18.751 1.00 58.41 270 ASN A C 1
ATOM 2133 O O . ASN A 1 270 ? 62.052 2.716 -19.378 1.00 58.41 270 ASN A O 1
ATOM 2137 N N . HIS A 1 271 ? 61.911 4.912 -18.907 1.00 55.78 271 HIS A N 1
ATOM 2138 C CA . HIS A 1 271 ? 60.927 5.233 -19.945 1.00 55.78 271 HIS A CA 1
ATOM 2139 C C . HIS A 1 271 ? 61.618 5.289 -21.323 1.00 55.78 271 HIS A C 1
ATOM 2141 O O . HIS A 1 271 ? 62.849 5.284 -21.365 1.00 55.78 271 HIS A O 1
ATOM 2147 N N . HIS A 1 272 ? 60.853 5.416 -22.415 1.00 62.88 272 HIS A N 1
ATOM 2148 C CA . HIS A 1 272 ? 61.290 5.715 -23.800 1.00 62.88 272 HIS A CA 1
ATOM 2149 C C . HIS A 1 272 ? 61.342 4.547 -24.806 1.00 62.88 272 HIS A C 1
ATOM 2151 O O . HIS A 1 272 ? 61.820 4.763 -25.918 1.00 62.88 272 HIS A O 1
ATOM 2157 N N . ARG A 1 273 ? 60.879 3.329 -24.482 1.00 75.12 273 ARG A N 1
ATOM 2158 C CA . ARG A 1 273 ? 60.762 2.225 -25.462 1.00 75.12 273 ARG A CA 1
ATOM 2159 C C . ARG A 1 273 ? 59.463 1.448 -25.275 1.00 75.12 273 ARG A C 1
ATOM 2161 O O . ARG A 1 273 ? 59.206 0.949 -24.181 1.00 75.12 273 ARG A O 1
ATOM 2168 N N . ALA A 1 274 ? 58.731 1.222 -26.367 1.00 72.81 274 ALA A N 1
ATOM 2169 C CA . ALA A 1 274 ? 57.426 0.551 -26.336 1.00 72.81 274 ALA A CA 1
ATOM 2170 C C . ALA A 1 274 ? 57.468 -0.847 -25.678 1.00 72.81 274 ALA A C 1
ATOM 2172 O O . ALA A 1 274 ? 56.560 -1.256 -24.959 1.00 72.81 274 ALA A O 1
ATOM 2173 N N . CYS A 1 275 ? 58.545 -1.615 -25.889 1.00 82.06 275 CYS A N 1
ATOM 2174 C CA . CYS A 1 275 ? 58.669 -2.961 -25.315 1.00 82.06 275 CYS A CA 1
ATOM 2175 C C . CYS A 1 275 ? 58.916 -2.953 -23.794 1.00 82.06 275 CYS A C 1
ATOM 2177 O O . CYS A 1 275 ? 58.444 -3.853 -23.093 1.00 82.06 275 CYS A O 1
ATOM 2179 N N . ASP A 1 276 ? 59.648 -1.959 -23.283 1.00 83.00 276 ASP A N 1
ATOM 2180 C CA . ASP A 1 276 ? 59.931 -1.825 -21.849 1.00 83.00 276 ASP A CA 1
ATOM 2181 C C . ASP A 1 276 ? 58.676 -1.341 -21.104 1.00 83.00 276 ASP A C 1
ATOM 2183 O O . ASP A 1 276 ? 58.325 -1.875 -20.045 1.00 83.00 276 ASP A O 1
ATOM 2187 N N . ASP A 1 277 ? 57.937 -0.413 -21.717 1.00 84.75 277 ASP A N 1
ATOM 2188 C CA . ASP A 1 277 ? 56.658 0.092 -21.219 1.00 84.75 277 ASP A CA 1
ATOM 2189 C C . ASP A 1 277 ? 55.596 -1.025 -21.185 1.00 84.75 277 ASP A C 1
ATOM 2191 O O . ASP A 1 277 ? 54.933 -1.207 -20.158 1.00 84.75 277 ASP A O 1
ATOM 2195 N N . ALA A 1 278 ? 55.514 -1.873 -22.220 1.00 87.56 278 ALA A N 1
ATOM 2196 C CA . ALA A 1 278 ? 54.645 -3.055 -22.234 1.00 87.56 278 ALA A CA 1
ATOM 2197 C C . ALA A 1 278 ? 54.990 -4.070 -21.121 1.00 87.56 278 ALA A C 1
ATOM 2199 O O . ALA A 1 278 ? 54.097 -4.629 -20.478 1.00 87.56 278 ALA A O 1
ATOM 2200 N N . ALA A 1 279 ? 56.277 -4.295 -20.831 1.00 87.75 279 ALA A N 1
ATOM 2201 C CA . ALA A 1 279 ? 56.705 -5.202 -19.761 1.00 87.75 279 ALA A CA 1
ATOM 2202 C C . ALA A 1 279 ? 56.367 -4.668 -18.356 1.00 87.75 279 ALA A C 1
ATOM 2204 O O . ALA A 1 279 ? 55.996 -5.428 -17.455 1.00 87.75 279 ALA A O 1
ATOM 2205 N N . VAL A 1 280 ? 56.477 -3.355 -18.150 1.00 89.25 280 VAL A N 1
ATOM 2206 C CA . VAL A 1 280 ? 56.089 -2.693 -16.894 1.00 89.25 280 VAL A CA 1
ATOM 2207 C C . VAL A 1 280 ? 54.574 -2.698 -16.737 1.00 89.25 280 VAL A C 1
ATOM 2209 O O . VAL A 1 280 ? 54.064 -3.023 -15.660 1.00 89.25 280 VAL A O 1
ATOM 2212 N N . LEU A 1 281 ? 53.854 -2.423 -17.822 1.00 92.12 281 LEU A N 1
ATOM 2213 C CA . LEU A 1 281 ? 52.405 -2.512 -17.874 1.00 92.12 281 LEU A CA 1
ATOM 2214 C C . LEU A 1 281 ? 51.908 -3.925 -17.549 1.00 92.12 281 LEU A C 1
ATOM 2216 O O . LEU A 1 281 ? 50.934 -4.063 -16.813 1.00 92.12 281 LEU A O 1
ATOM 2220 N N . ALA A 1 282 ? 52.603 -4.974 -17.995 1.00 91.94 282 ALA A N 1
ATOM 2221 C CA . ALA A 1 282 ? 52.260 -6.345 -17.632 1.00 91.94 282 ALA A CA 1
ATOM 2222 C C . ALA A 1 282 ? 52.293 -6.568 -16.118 1.00 91.94 282 ALA A C 1
ATOM 2224 O O . ALA A 1 282 ? 51.344 -7.114 -15.559 1.00 91.94 282 ALA A O 1
ATOM 2225 N N . LYS A 1 283 ? 53.324 -6.069 -15.426 1.00 91.44 283 LYS A N 1
ATOM 2226 C CA . LYS A 1 283 ? 53.399 -6.145 -13.956 1.00 91.44 283 LYS A CA 1
ATOM 2227 C C . LYS A 1 283 ? 52.267 -5.371 -13.278 1.00 91.44 283 LYS A C 1
ATOM 2229 O O . LYS A 1 283 ? 51.726 -5.842 -12.280 1.00 91.44 283 LYS A O 1
ATOM 2234 N N . ILE A 1 284 ? 51.918 -4.192 -13.800 1.00 92.56 284 ILE A N 1
ATOM 2235 C CA . ILE A 1 284 ? 50.786 -3.392 -13.304 1.00 92.56 284 ILE A CA 1
ATOM 2236 C C . ILE A 1 284 ? 49.482 -4.172 -13.459 1.00 92.56 284 ILE A C 1
ATOM 2238 O O . ILE A 1 284 ? 48.735 -4.304 -12.492 1.00 92.56 284 ILE A O 1
ATOM 2242 N N . PHE A 1 285 ? 49.226 -4.701 -14.656 1.00 93.00 285 PHE A N 1
ATOM 2243 C CA . PHE A 1 285 ? 48.007 -5.434 -14.967 1.00 93.00 285 PHE A CA 1
ATOM 2244 C C . PHE A 1 285 ? 47.864 -6.680 -14.087 1.00 93.00 285 PHE A C 1
ATOM 2246 O O . PHE A 1 285 ? 46.824 -6.851 -13.459 1.00 93.00 285 PHE A O 1
ATOM 2253 N N . ILE A 1 286 ? 48.929 -7.479 -13.937 1.00 91.88 286 ILE A N 1
ATOM 2254 C CA . ILE A 1 286 ? 48.949 -8.655 -13.048 1.00 91.88 286 ILE A CA 1
ATOM 2255 C C . ILE A 1 286 ? 48.587 -8.259 -11.611 1.00 91.88 286 ILE A C 1
ATOM 2257 O O . ILE A 1 286 ? 47.687 -8.851 -11.023 1.00 91.88 286 ILE A O 1
ATOM 2261 N N . LYS A 1 287 ? 49.205 -7.204 -11.062 1.00 91.88 287 LYS A N 1
ATOM 2262 C CA . LYS A 1 287 ? 48.888 -6.730 -9.704 1.00 91.88 287 LYS A CA 1
ATOM 2263 C C . LYS A 1 287 ? 47.459 -6.216 -9.561 1.00 91.88 287 LYS A C 1
ATOM 2265 O O . LYS A 1 287 ? 46.846 -6.408 -8.516 1.00 91.88 287 LYS A O 1
ATOM 2270 N N . MET A 1 288 ? 46.915 -5.555 -10.584 1.00 91.94 288 MET A N 1
ATOM 2271 C CA . MET A 1 288 ? 45.508 -5.142 -10.583 1.00 91.94 288 MET A CA 1
ATOM 2272 C C . MET A 1 288 ? 44.571 -6.358 -10.553 1.00 91.94 288 MET A C 1
ATOM 2274 O O . MET A 1 288 ? 43.585 -6.329 -9.819 1.00 91.94 288 MET A O 1
ATOM 2278 N N . MET A 1 289 ? 44.887 -7.427 -11.292 1.00 91.50 289 MET A N 1
ATOM 2279 C CA . MET A 1 289 ? 44.120 -8.682 -11.267 1.00 91.50 289 MET A CA 1
ATOM 2280 C C . MET A 1 289 ? 44.193 -9.364 -9.899 1.00 91.50 289 MET A C 1
ATOM 2282 O O . MET A 1 289 ? 43.159 -9.723 -9.342 1.00 91.50 289 MET A O 1
ATOM 2286 N N . GLU A 1 290 ? 45.390 -9.469 -9.316 1.00 90.12 290 GLU A N 1
ATOM 2287 C CA . GLU A 1 290 ? 45.591 -10.018 -7.968 1.00 90.12 290 GLU A CA 1
ATOM 2288 C C . GLU A 1 290 ? 44.794 -9.239 -6.913 1.00 90.12 290 GLU A C 1
ATOM 2290 O O . GLU A 1 290 ? 44.136 -9.841 -6.064 1.00 90.12 290 GLU A O 1
ATOM 2295 N N . LEU A 1 291 ? 44.799 -7.902 -6.984 1.00 89.31 291 LEU A N 1
ATOM 2296 C CA . LEU A 1 291 ? 44.017 -7.051 -6.086 1.00 89.31 291 LEU A CA 1
ATOM 2297 C C . LEU A 1 291 ? 42.515 -7.317 -6.233 1.00 89.31 291 LEU A C 1
ATOM 2299 O O . LEU A 1 291 ? 41.858 -7.605 -5.233 1.00 89.31 291 LEU A O 1
ATOM 2303 N N . LEU A 1 292 ? 41.986 -7.294 -7.461 1.00 88.50 292 LEU A N 1
ATOM 2304 C CA . LEU A 1 292 ? 40.568 -7.566 -7.723 1.00 88.50 292 LEU A CA 1
ATOM 2305 C C . LEU A 1 292 ? 40.134 -8.952 -7.233 1.00 88.50 292 LEU A C 1
ATOM 2307 O O . LEU A 1 292 ? 39.046 -9.081 -6.670 1.00 88.50 292 LEU A O 1
ATOM 2311 N N . GLN A 1 293 ? 40.989 -9.960 -7.396 1.00 87.44 293 GLN A N 1
ATOM 2312 C CA . GLN A 1 293 ? 40.721 -11.318 -6.936 1.00 87.44 293 GLN A CA 1
ATOM 2313 C C . GLN A 1 293 ? 40.787 -11.428 -5.405 1.00 87.44 293 GLN A C 1
ATOM 2315 O O . GLN A 1 293 ? 39.907 -12.029 -4.792 1.00 87.44 293 GLN A O 1
ATOM 2320 N N . SER A 1 294 ? 41.791 -10.814 -4.767 1.00 86.12 294 SER A N 1
ATOM 2321 C CA . SER A 1 294 ? 41.968 -10.847 -3.306 1.00 86.12 294 SER A CA 1
ATOM 2322 C C . SER A 1 294 ? 40.862 -10.113 -2.542 1.00 86.12 294 SER A C 1
ATOM 2324 O O . SER A 1 294 ? 40.509 -10.504 -1.432 1.00 86.12 294 SER A O 1
ATOM 2326 N N . GLU A 1 295 ? 40.279 -9.080 -3.153 1.00 83.00 295 GLU A N 1
ATOM 2327 C CA . GLU A 1 295 ? 39.134 -8.340 -2.620 1.00 83.00 295 GLU A CA 1
ATOM 2328 C C . GLU A 1 295 ? 37.787 -9.013 -2.948 1.00 83.00 295 GLU A C 1
ATOM 2330 O O . GLU A 1 295 ? 36.739 -8.492 -2.569 1.00 83.00 295 GLU A O 1
ATOM 2335 N N . GLY A 1 296 ? 37.794 -10.149 -3.661 1.00 79.06 296 GLY A N 1
ATOM 2336 C CA . GLY A 1 296 ? 36.586 -10.865 -4.080 1.00 79.06 296 GLY A CA 1
ATOM 2337 C C . GLY A 1 296 ? 35.719 -10.089 -5.077 1.00 79.06 296 GLY A C 1
ATOM 2338 O O . GLY A 1 296 ? 34.515 -10.321 -5.147 1.00 79.06 296 GLY A O 1
ATOM 2339 N N . LYS A 1 297 ? 36.304 -9.135 -5.812 1.00 78.44 297 LYS A N 1
ATOM 2340 C CA . LYS A 1 297 ? 35.574 -8.222 -6.704 1.00 78.44 297 LYS A CA 1
ATOM 2341 C C . LYS A 1 297 ? 35.378 -8.776 -8.114 1.00 78.44 297 LYS A C 1
ATOM 2343 O O . LYS A 1 297 ? 34.329 -8.539 -8.702 1.00 78.44 297 LYS A O 1
ATOM 2348 N N . ALA A 1 298 ? 36.369 -9.478 -8.659 1.00 83.88 298 ALA A N 1
ATOM 2349 C CA . ALA A 1 298 ? 36.298 -10.127 -9.969 1.00 83.88 298 ALA A CA 1
ATOM 2350 C C . ALA A 1 298 ? 37.286 -11.300 -10.044 1.00 83.88 298 ALA A C 1
ATOM 2352 O O . ALA A 1 298 ? 38.330 -11.274 -9.395 1.00 83.88 298 ALA A O 1
ATOM 2353 N N . ASP A 1 299 ? 36.969 -12.302 -10.861 1.00 84.81 299 ASP A N 1
ATOM 2354 C CA . ASP A 1 299 ? 37.791 -13.495 -11.121 1.00 84.81 299 ASP A CA 1
ATOM 2355 C C . ASP A 1 299 ? 38.072 -13.732 -12.622 1.00 84.81 299 ASP A C 1
ATOM 2357 O O . ASP A 1 299 ? 38.786 -14.664 -13.007 1.00 84.81 299 ASP A O 1
ATOM 2361 N N . SER A 1 300 ? 37.507 -12.875 -13.469 1.00 88.38 300 SER A N 1
ATOM 2362 C CA . SER A 1 300 ? 37.409 -13.033 -14.916 1.00 88.38 300 SER A CA 1
ATOM 2363 C C . SER A 1 300 ? 37.396 -11.668 -15.612 1.00 88.38 300 SER A C 1
ATOM 2365 O O . SER A 1 300 ? 37.095 -10.635 -15.002 1.00 88.38 300 SER A O 1
ATOM 2367 N N . LEU A 1 301 ? 37.783 -11.639 -16.888 1.00 86.25 301 LEU A N 1
ATOM 2368 C CA . LEU A 1 301 ? 38.030 -10.413 -17.642 1.00 86.25 301 LEU A CA 1
ATOM 2369 C C . LEU A 1 301 ? 36.764 -9.557 -17.781 1.00 86.25 301 LEU A C 1
ATOM 2371 O O . LEU A 1 301 ? 36.820 -8.356 -17.515 1.00 86.25 301 LEU A O 1
ATOM 2375 N N . GLN A 1 302 ? 35.620 -10.136 -18.159 1.00 83.25 302 GLN A N 1
ATOM 2376 C CA . GLN A 1 302 ? 34.401 -9.334 -18.351 1.00 83.25 302 GLN A CA 1
ATOM 2377 C C . GLN A 1 302 ? 33.804 -8.855 -17.021 1.00 83.25 302 GLN A C 1
ATOM 2379 O O . GLN A 1 302 ? 33.156 -7.805 -16.974 1.00 83.25 302 GLN A O 1
ATOM 2384 N N . ALA A 1 303 ? 34.082 -9.552 -15.912 1.00 83.75 303 ALA A N 1
ATOM 2385 C CA . ALA A 1 303 ? 33.647 -9.134 -14.581 1.00 83.75 303 ALA A CA 1
ATOM 2386 C C . ALA A 1 303 ? 34.283 -7.802 -14.131 1.00 83.75 303 ALA A C 1
ATOM 2388 O O . ALA A 1 303 ? 33.698 -7.103 -13.301 1.00 83.75 303 ALA A O 1
ATOM 2389 N N . ILE A 1 304 ? 35.422 -7.392 -14.710 1.00 84.50 304 ILE A N 1
ATOM 2390 C CA . ILE A 1 304 ? 36.127 -6.141 -14.369 1.00 84.50 304 ILE A CA 1
ATOM 2391 C C . ILE A 1 304 ? 35.224 -4.912 -14.539 1.00 84.50 304 ILE A C 1
ATOM 2393 O O . ILE A 1 304 ? 35.195 -4.050 -13.660 1.00 84.50 304 ILE A O 1
ATOM 2397 N N . ASN A 1 305 ? 34.466 -4.825 -15.636 1.00 82.31 305 ASN A N 1
ATOM 2398 C CA . ASN A 1 305 ? 33.617 -3.660 -15.922 1.00 82.31 305 ASN A CA 1
ATOM 2399 C C . ASN A 1 305 ? 32.542 -3.443 -14.851 1.00 82.31 305 ASN A C 1
ATOM 2401 O O . ASN A 1 305 ? 32.239 -2.304 -14.489 1.00 82.31 305 ASN A O 1
ATOM 2405 N N . THR A 1 306 ? 32.003 -4.550 -14.331 1.00 74.75 306 THR A N 1
ATOM 2406 C CA . THR A 1 306 ? 31.005 -4.552 -13.256 1.00 74.75 306 THR A CA 1
ATOM 2407 C C . THR A 1 306 ? 31.667 -4.267 -11.909 1.00 74.75 306 THR A C 1
ATOM 2409 O O . THR A 1 306 ? 31.186 -3.439 -11.143 1.00 74.75 306 THR A O 1
ATOM 2412 N N . ALA A 1 307 ? 32.805 -4.907 -11.632 1.00 77.62 307 ALA A N 1
ATOM 2413 C CA . ALA A 1 307 ? 33.546 -4.784 -10.378 1.00 77.62 307 ALA A CA 1
ATOM 2414 C C . ALA A 1 307 ? 34.098 -3.375 -10.118 1.00 77.62 307 ALA A C 1
ATOM 2416 O O . ALA A 1 307 ? 34.206 -2.943 -8.970 1.00 77.62 307 ALA A O 1
ATOM 2417 N N . LEU A 1 308 ? 34.470 -2.668 -11.186 1.00 76.38 308 LEU A N 1
ATOM 2418 C CA . LEU A 1 308 ? 35.027 -1.320 -11.119 1.00 76.38 308 LEU A CA 1
ATOM 2419 C C . LEU A 1 308 ? 33.970 -0.214 -11.207 1.00 76.38 308 LEU A C 1
ATOM 2421 O O . LEU A 1 308 ? 34.319 0.952 -11.005 1.00 76.38 308 LEU A O 1
ATOM 2425 N N . GLY A 1 309 ? 32.702 -0.559 -11.464 1.00 65.62 309 GLY A N 1
ATOM 2426 C CA . GLY A 1 309 ? 31.564 0.359 -11.404 1.00 65.62 309 GLY A CA 1
ATOM 2427 C C . GLY A 1 309 ? 31.529 1.095 -10.064 1.00 65.62 309 GLY A C 1
ATOM 2428 O O . GLY A 1 309 ? 31.131 0.545 -9.044 1.00 65.62 309 GLY A O 1
ATOM 2429 N N . SER A 1 310 ? 32.030 2.330 -10.043 1.00 56.03 310 SER A N 1
ATOM 2430 C CA . SER A 1 310 ? 32.254 3.115 -8.813 1.00 56.03 310 SER A CA 1
ATOM 2431 C C . SER A 1 310 ? 31.559 4.475 -8.838 1.00 56.03 310 SER A C 1
ATOM 2433 O O . SER A 1 310 ? 31.655 5.250 -7.884 1.00 56.03 310 SER A O 1
ATOM 2435 N N . SER A 1 311 ? 30.833 4.776 -9.917 1.00 62.47 311 SER A N 1
ATOM 2436 C CA . SER A 1 311 ? 30.001 5.972 -9.973 1.00 62.47 311 SER A CA 1
ATOM 2437 C C . SER A 1 311 ? 28.744 5.735 -9.153 1.00 62.47 311 SER A C 1
ATOM 2439 O O . SER A 1 311 ? 27.988 4.817 -9.441 1.00 62.47 311 SER A O 1
ATOM 2441 N N . ASP A 1 312 ? 28.520 6.579 -8.146 1.00 74.62 312 ASP A N 1
ATOM 2442 C CA . ASP A 1 312 ? 27.258 6.643 -7.409 1.00 74.62 312 ASP A CA 1
ATOM 2443 C C . ASP A 1 312 ? 26.087 6.708 -8.413 1.00 74.62 312 ASP A C 1
ATOM 2445 O O . ASP A 1 312 ? 25.945 7.740 -9.088 1.00 74.62 312 ASP A O 1
ATOM 2449 N N . PRO A 1 313 ? 25.257 5.647 -8.535 1.00 80.75 313 PRO A N 1
ATOM 2450 C CA . PRO A 1 313 ? 24.210 5.581 -9.555 1.00 80.75 313 PRO A CA 1
ATOM 2451 C C . PRO A 1 313 ? 23.222 6.738 -9.447 1.00 80.75 313 PRO A C 1
ATOM 2453 O O . PRO A 1 313 ? 22.671 7.197 -10.446 1.00 80.75 313 PRO A O 1
ATOM 2456 N N . THR A 1 314 ? 23.060 7.296 -8.244 1.00 82.38 314 THR A N 1
ATOM 2457 C CA . THR A 1 314 ? 22.183 8.441 -8.014 1.00 82.38 314 THR A CA 1
ATOM 2458 C C . THR A 1 314 ? 22.702 9.711 -8.695 1.00 82.38 314 THR A C 1
ATOM 2460 O O . THR A 1 314 ? 21.937 10.636 -8.954 1.00 82.38 314 THR A O 1
ATOM 2463 N N . LYS A 1 315 ? 23.985 9.817 -9.046 1.00 81.69 315 LYS A N 1
ATOM 2464 C CA . LYS A 1 315 ? 24.541 11.003 -9.729 1.00 81.69 315 LYS A CA 1
ATOM 2465 C C . LYS A 1 315 ? 24.474 10.920 -11.249 1.00 81.69 315 LYS A C 1
ATOM 2467 O O . LYS A 1 315 ? 24.652 11.944 -11.909 1.00 81.69 315 LYS A O 1
ATOM 2472 N N . LEU A 1 316 ? 24.208 9.741 -11.792 1.00 83.81 316 LEU A N 1
ATOM 2473 C CA . LEU A 1 316 ? 24.180 9.495 -13.224 1.00 83.81 316 LEU A CA 1
ATOM 2474 C C . LEU A 1 316 ? 22.828 9.883 -13.839 1.00 83.81 316 LEU A C 1
ATOM 2476 O O . LEU A 1 316 ? 21.827 10.089 -13.146 1.00 83.81 316 LEU A O 1
ATOM 2480 N N . LYS A 1 317 ? 22.817 10.049 -15.165 1.00 86.31 317 LYS A N 1
ATOM 2481 C CA . LYS A 1 317 ? 21.581 10.275 -15.922 1.00 86.31 317 LYS A CA 1
ATOM 2482 C C . LYS A 1 317 ? 20.922 8.931 -16.188 1.00 86.31 317 LYS A C 1
ATOM 2484 O O . LYS A 1 317 ? 21.599 8.012 -16.634 1.00 86.31 317 LYS A O 1
ATOM 2489 N N . TYR A 1 318 ? 19.618 8.857 -15.957 1.00 93.25 318 TYR A N 1
ATOM 2490 C CA . TYR A 1 318 ? 18.848 7.660 -16.252 1.00 93.25 318 TYR A CA 1
ATOM 2491 C C . TYR A 1 318 ? 18.268 7.689 -17.674 1.00 93.25 318 TYR A C 1
ATOM 2493 O O . TYR A 1 318 ? 18.035 8.753 -18.270 1.00 93.25 318 TYR A O 1
ATOM 2501 N N . THR A 1 319 ? 18.010 6.500 -18.193 1.00 95.81 319 THR A N 1
ATOM 2502 C CA . THR A 1 319 ? 17.254 6.210 -19.415 1.00 95.81 319 THR A CA 1
ATOM 2503 C C . THR A 1 319 ? 16.153 5.213 -19.086 1.00 95.81 319 THR A C 1
ATOM 2505 O O . THR A 1 319 ? 16.171 4.606 -18.019 1.00 95.81 319 THR A O 1
ATOM 2508 N N . HIS A 1 320 ? 15.178 5.055 -19.971 1.00 97.50 320 HIS A N 1
ATOM 2509 C CA . HIS A 1 320 ? 14.165 4.017 -19.802 1.00 97.50 320 HIS A CA 1
ATOM 2510 C C . HIS A 1 320 ? 14.658 2.675 -20.347 1.00 97.50 320 HIS A C 1
ATOM 2512 O O . HIS A 1 320 ? 15.529 2.628 -21.219 1.00 97.50 320 HIS A O 1
ATOM 2518 N N . GLN A 1 321 ? 14.125 1.588 -19.800 1.00 97.06 321 GLN A N 1
ATOM 2519 C CA . GLN A 1 321 ? 14.391 0.224 -20.242 1.00 97.06 321 GLN A CA 1
ATOM 2520 C C . GLN A 1 321 ? 13.210 -0.666 -19.858 1.00 97.06 321 GLN A C 1
ATOM 2522 O O . GLN A 1 321 ? 12.735 -0.588 -18.727 1.00 97.06 321 GLN A O 1
ATOM 2527 N N . ILE A 1 322 ? 12.754 -1.526 -20.765 1.00 98.50 322 ILE A N 1
ATOM 2528 C CA . ILE A 1 322 ? 11.666 -2.460 -20.464 1.00 98.50 322 ILE A CA 1
ATOM 2529 C C . ILE A 1 322 ? 12.251 -3.751 -19.911 1.00 98.50 322 ILE A C 1
ATOM 2531 O O . ILE A 1 322 ? 13.145 -4.337 -20.516 1.00 98.50 322 ILE A O 1
ATOM 2535 N N . LEU A 1 323 ? 11.743 -4.208 -18.769 1.00 98.69 323 LEU A N 1
ATOM 2536 C CA . LEU A 1 323 ? 12.048 -5.527 -18.220 1.00 98.69 323 LEU A CA 1
ATOM 2537 C C . LEU A 1 323 ? 10.760 -6.344 -18.188 1.00 98.69 323 LEU A C 1
ATOM 2539 O O . LEU A 1 323 ? 9.815 -5.963 -17.501 1.00 98.69 323 LEU A O 1
ATOM 2543 N N . LEU A 1 324 ? 10.727 -7.469 -18.899 1.00 98.81 324 LEU A N 1
ATOM 2544 C CA . LEU A 1 324 ? 9.617 -8.421 -18.871 1.00 98.81 324 LEU A CA 1
ATOM 2545 C C . LEU A 1 324 ? 10.033 -9.684 -18.116 1.00 98.81 324 LEU A C 1
ATOM 2547 O O . LEU A 1 324 ? 11.143 -10.193 -18.277 1.00 98.81 324 LEU A O 1
ATOM 2551 N N . VAL A 1 325 ? 9.126 -10.209 -17.303 1.00 98.69 325 VAL A N 1
ATOM 2552 C CA . VAL A 1 325 ? 9.315 -11.444 -16.546 1.00 98.69 325 VAL A CA 1
ATOM 2553 C C . VAL A 1 325 ? 9.085 -12.631 -17.466 1.00 98.69 325 VAL A C 1
ATOM 2555 O O . VAL A 1 325 ? 7.977 -12.836 -17.953 1.00 98.69 325 VAL A O 1
ATOM 2558 N N . LYS A 1 326 ? 10.123 -13.445 -17.663 1.00 98.38 326 LYS A N 1
ATOM 2559 C CA . LYS A 1 326 ? 10.037 -14.699 -18.413 1.00 98.38 326 LYS A CA 1
ATOM 2560 C C . LYS A 1 326 ? 9.414 -15.819 -17.587 1.00 98.38 326 LYS A C 1
ATOM 2562 O O . LYS A 1 326 ? 8.621 -16.578 -18.121 1.00 98.38 326 LYS A O 1
ATOM 2567 N N . ASN A 1 327 ? 9.794 -15.954 -16.317 1.00 98.06 327 ASN A N 1
ATOM 2568 C CA . ASN A 1 327 ? 9.370 -17.048 -15.438 1.00 98.06 327 ASN A CA 1
ATOM 2569 C C . ASN A 1 327 ? 9.467 -16.658 -13.952 1.00 98.06 327 ASN A C 1
ATOM 2571 O O . ASN A 1 327 ? 9.843 -15.534 -13.625 1.00 98.06 327 ASN A O 1
ATOM 2575 N N . ASN A 1 328 ? 9.150 -17.578 -13.035 1.00 96.81 328 ASN A N 1
ATOM 2576 C CA . ASN A 1 328 ? 9.130 -17.292 -11.591 1.00 96.81 328 ASN A CA 1
ATOM 2577 C C . ASN A 1 328 ? 10.496 -16.852 -11.022 1.00 96.81 328 ASN A C 1
ATOM 2579 O O . ASN A 1 328 ? 10.533 -16.059 -10.082 1.00 96.81 328 ASN A O 1
ATOM 2583 N N . VAL A 1 329 ? 11.617 -17.311 -11.599 1.00 97.94 329 VAL A N 1
ATOM 2584 C CA . VAL A 1 329 ? 12.960 -16.824 -11.220 1.00 97.94 329 VAL A CA 1
ATOM 2585 C C . VAL A 1 329 ? 13.099 -15.349 -11.593 1.00 97.94 329 VAL A C 1
ATOM 2587 O O . VAL A 1 329 ? 13.485 -14.528 -10.760 1.00 97.94 329 VAL A O 1
ATOM 2590 N N . GLY A 1 330 ? 12.682 -15.004 -12.813 1.00 98.25 330 GLY A N 1
ATOM 2591 C CA . GLY A 1 330 ? 12.587 -13.626 -13.282 1.00 98.25 330 GLY A CA 1
ATOM 2592 C C . GLY A 1 330 ? 11.700 -12.749 -12.408 1.00 98.25 330 GLY A C 1
ATOM 2593 O O . GLY A 1 330 ? 12.071 -11.620 -12.110 1.00 98.25 330 GLY A O 1
ATOM 2594 N N . LEU A 1 331 ? 10.561 -13.265 -11.941 1.00 98.56 331 LEU A N 1
ATOM 2595 C CA . LEU A 1 331 ? 9.646 -12.517 -11.076 1.00 98.56 331 LEU A CA 1
ATOM 2596 C C . LEU A 1 331 ? 10.322 -12.126 -9.759 1.00 98.56 331 LEU A C 1
ATOM 2598 O O . LEU A 1 331 ? 10.323 -10.956 -9.378 1.00 98.56 331 LEU A O 1
ATOM 2602 N N . LYS A 1 332 ? 10.963 -13.098 -9.101 1.00 98.38 332 LYS A N 1
ATOM 2603 C CA . LYS A 1 332 ? 11.696 -12.865 -7.853 1.00 98.38 332 LYS A CA 1
ATOM 2604 C C . LYS A 1 332 ? 12.856 -11.887 -8.062 1.00 98.38 332 LYS A C 1
ATOM 2606 O O . LYS A 1 332 ? 13.091 -11.014 -7.227 1.00 98.38 332 LYS A O 1
ATOM 2611 N N . ASN A 1 333 ? 13.559 -11.992 -9.188 1.00 98.62 333 ASN A N 1
ATOM 2612 C CA . ASN A 1 333 ? 14.623 -11.061 -9.563 1.00 98.62 333 ASN A CA 1
ATOM 2613 C C . ASN A 1 333 ? 14.099 -9.645 -9.839 1.00 98.62 333 ASN A C 1
ATOM 2615 O O . ASN A 1 333 ? 14.690 -8.677 -9.360 1.00 98.62 333 ASN A O 1
ATOM 2619 N N . LEU A 1 334 ? 12.959 -9.509 -10.521 1.00 98.69 334 LEU A N 1
ATOM 2620 C CA . LEU A 1 334 ? 12.294 -8.224 -10.718 1.00 98.69 334 LEU A CA 1
ATOM 2621 C C . LEU A 1 334 ? 11.917 -7.593 -9.373 1.00 98.69 334 LEU A C 1
ATOM 2623 O O . LEU A 1 334 ? 12.184 -6.413 -9.158 1.00 98.69 334 LEU A O 1
ATOM 2627 N N . TYR A 1 335 ? 11.358 -8.369 -8.439 1.00 98.69 335 TYR A N 1
ATOM 2628 C CA . TYR A 1 335 ? 10.998 -7.866 -7.109 1.00 98.69 335 TYR A CA 1
ATOM 2629 C C . TYR A 1 335 ? 12.219 -7.388 -6.328 1.00 98.69 335 TYR A C 1
ATOM 2631 O O . TYR A 1 335 ? 12.161 -6.322 -5.713 1.00 98.69 335 TYR A O 1
ATOM 2639 N N . LYS A 1 336 ? 13.350 -8.096 -6.408 1.00 98.56 336 LYS A N 1
ATOM 2640 C CA . LYS A 1 336 ? 14.622 -7.630 -5.835 1.00 98.56 336 LYS A CA 1
ATOM 2641 C C . LYS A 1 336 ? 15.088 -6.318 -6.463 1.00 98.56 336 LYS A C 1
ATOM 2643 O O . LYS A 1 336 ? 15.434 -5.395 -5.729 1.00 98.56 336 LYS A O 1
ATOM 2648 N N . LEU A 1 337 ? 15.072 -6.210 -7.794 1.00 98.56 337 LEU A N 1
ATOM 2649 C CA . LEU A 1 337 ? 15.492 -5.000 -8.510 1.00 98.56 337 LEU A CA 1
ATOM 2650 C C . LEU A 1 337 ? 14.625 -3.791 -8.139 1.00 98.56 337 LEU A C 1
ATOM 2652 O O . LEU A 1 337 ? 15.166 -2.752 -7.764 1.00 98.56 337 LEU A O 1
ATOM 2656 N N . VAL A 1 338 ? 13.298 -3.954 -8.151 1.00 98.50 338 VAL A N 1
ATOM 2657 C CA . VAL A 1 338 ? 12.339 -2.913 -7.744 1.00 98.50 338 VAL A CA 1
ATOM 2658 C C . VAL A 1 338 ? 12.536 -2.522 -6.279 1.00 98.50 338 VAL A C 1
ATOM 2660 O O . VAL A 1 338 ? 12.475 -1.340 -5.931 1.00 98.50 338 VAL A O 1
ATOM 2663 N N . SER A 1 339 ? 12.836 -3.486 -5.409 1.00 98.31 339 SER A N 1
ATOM 2664 C CA . SER A 1 339 ? 13.076 -3.204 -3.992 1.00 98.31 339 SER A CA 1
ATOM 2665 C C . SER A 1 339 ? 14.372 -2.425 -3.784 1.00 98.31 339 SER A C 1
ATOM 2667 O O . SER A 1 339 ? 14.381 -1.380 -3.136 1.00 98.31 339 SER A O 1
ATOM 2669 N N . MET A 1 340 ? 15.472 -2.855 -4.409 1.00 97.19 340 MET A N 1
ATOM 2670 C CA . MET A 1 340 ? 16.744 -2.131 -4.363 1.00 97.19 340 MET A CA 1
ATOM 2671 C C . MET A 1 340 ? 16.623 -0.717 -4.937 1.00 97.19 340 MET A C 1
ATOM 2673 O O . MET A 1 340 ? 17.221 0.214 -4.393 1.00 97.19 340 MET A O 1
ATOM 2677 N N . SER A 1 341 ? 15.831 -0.531 -5.995 1.00 97.31 341 SER A N 1
ATOM 2678 C CA . SER A 1 341 ? 15.633 0.784 -6.598 1.00 97.31 341 SER A CA 1
ATOM 2679 C C . SER A 1 341 ? 14.874 1.757 -5.691 1.00 97.31 341 SER A C 1
ATOM 2681 O O . SER A 1 341 ? 15.152 2.952 -5.739 1.00 97.31 341 SER A O 1
ATOM 2683 N N . HIS A 1 342 ? 13.971 1.269 -4.831 1.00 97.19 342 HIS A N 1
ATOM 2684 C CA . HIS A 1 342 ? 13.242 2.102 -3.862 1.00 97.19 342 HIS A CA 1
ATOM 2685 C C . HIS A 1 342 ? 13.954 2.264 -2.515 1.00 97.19 342 HIS A C 1
ATOM 2687 O O . HIS A 1 342 ? 13.751 3.271 -1.844 1.00 97.19 342 HIS A O 1
ATOM 2693 N N . LEU A 1 343 ? 14.775 1.292 -2.109 1.00 95.38 343 LEU A N 1
ATOM 2694 C CA . LEU A 1 343 ? 15.459 1.311 -0.813 1.00 95.38 343 LEU A CA 1
ATOM 2695 C C . LEU A 1 343 ? 16.867 1.914 -0.896 1.00 95.38 343 LEU A C 1
ATOM 2697 O O . LEU A 1 343 ? 17.241 2.748 -0.079 1.00 95.38 343 LEU A O 1
ATOM 2701 N N . LYS A 1 344 ? 17.668 1.499 -1.885 1.00 93.88 344 LYS A N 1
ATOM 2702 C CA . LYS A 1 344 ? 19.105 1.819 -1.954 1.00 93.88 344 LYS A CA 1
ATOM 2703 C C . LYS A 1 344 ? 19.439 2.888 -2.989 1.00 93.88 344 LYS A C 1
ATOM 2705 O O . LYS A 1 344 ? 20.292 3.734 -2.734 1.00 93.88 344 LYS A O 1
ATOM 2710 N N . TYR A 1 345 ? 18.803 2.839 -4.157 1.00 94.38 345 TYR A N 1
ATOM 2711 C CA . TYR A 1 345 ? 19.177 3.666 -5.313 1.00 94.38 345 TYR A CA 1
ATOM 2712 C C . TYR A 1 345 ? 18.138 4.738 -5.664 1.00 94.38 345 TYR A C 1
ATOM 2714 O O . TYR A 1 345 ? 18.163 5.302 -6.759 1.00 94.38 345 TYR A O 1
ATOM 2722 N N . TYR A 1 346 ? 17.224 5.047 -4.744 1.00 94.25 346 TYR A N 1
ATOM 2723 C CA . TYR A 1 346 ? 16.177 6.026 -4.997 1.00 94.25 346 TYR A CA 1
ATOM 2724 C C . TYR A 1 346 ? 16.736 7.454 -5.056 1.00 94.25 346 TYR A C 1
ATOM 2726 O O . TYR A 1 346 ? 17.399 7.932 -4.134 1.00 94.25 346 TYR A O 1
ATOM 2734 N N . LYS A 1 347 ? 16.405 8.184 -6.125 1.00 89.94 347 LYS A N 1
ATOM 2735 C CA . LYS A 1 347 ? 16.636 9.631 -6.227 1.00 89.94 347 LYS A CA 1
ATOM 2736 C C . LYS A 1 347 ? 15.555 10.285 -7.065 1.00 89.94 347 LYS A C 1
ATOM 2738 O O . LYS A 1 347 ? 15.678 10.357 -8.287 1.00 89.94 347 LYS A O 1
ATOM 2743 N N . ARG A 1 348 ? 14.500 10.796 -6.421 1.00 89.56 348 ARG A N 1
ATOM 2744 C CA . ARG A 1 348 ? 13.255 11.291 -7.063 1.00 89.56 348 ARG A CA 1
ATOM 2745 C C . ARG A 1 348 ? 12.506 10.234 -7.894 1.00 89.56 348 ARG A C 1
ATOM 2747 O O . ARG A 1 348 ? 11.314 10.392 -8.126 1.00 89.56 348 ARG A O 1
ATOM 2754 N N . ARG A 1 349 ? 13.213 9.212 -8.377 1.00 94.12 349 ARG A N 1
ATOM 2755 C CA . ARG A 1 349 ? 12.788 8.041 -9.128 1.00 94.12 349 ARG A CA 1
ATOM 2756 C C . ARG A 1 349 ? 13.571 6.824 -8.609 1.00 94.12 349 ARG A C 1
ATOM 2758 O O . ARG A 1 349 ? 14.719 6.998 -8.183 1.00 94.12 349 ARG A O 1
ATOM 2765 N N . PRO A 1 350 ? 12.982 5.623 -8.655 1.00 96.19 350 PRO A N 1
ATOM 2766 C CA . PRO A 1 350 ? 13.656 4.392 -8.265 1.00 96.19 350 PRO A CA 1
ATOM 2767 C C . PRO A 1 350 ? 14.615 3.932 -9.375 1.00 96.19 350 PRO A C 1
ATOM 2769 O O . PRO A 1 350 ? 14.176 3.435 -10.408 1.00 96.19 350 PRO A O 1
ATOM 2772 N N . LEU A 1 351 ? 15.925 4.115 -9.186 1.00 96.69 351 LEU A N 1
ATOM 2773 C CA . LEU A 1 351 ? 16.927 3.823 -10.220 1.00 96.69 351 LEU A CA 1
ATOM 2774 C C . LEU A 1 351 ? 17.371 2.355 -10.185 1.00 96.69 351 LEU A C 1
ATOM 2776 O O . LEU A 1 351 ? 17.614 1.809 -9.108 1.00 96.69 351 LEU A O 1
ATOM 2780 N N . ILE A 1 352 ? 17.544 1.739 -11.356 1.00 96.94 352 ILE A N 1
ATOM 2781 C CA . ILE A 1 352 ? 18.099 0.386 -11.505 1.00 96.94 352 ILE A CA 1
ATOM 2782 C C . ILE A 1 352 ? 19.477 0.485 -12.179 1.00 96.94 352 ILE A C 1
ATOM 2784 O O . ILE A 1 352 ? 19.549 0.771 -13.377 1.00 96.94 352 ILE A O 1
ATOM 2788 N N . PRO A 1 353 ? 20.578 0.264 -11.436 1.00 93.81 353 PRO A N 1
ATOM 2789 C CA . PRO A 1 353 ? 21.916 0.229 -12.017 1.00 93.81 353 PRO A CA 1
ATOM 2790 C C . PRO A 1 353 ? 22.112 -0.994 -12.926 1.00 93.81 353 PRO A C 1
ATOM 2792 O O . PRO A 1 353 ? 21.645 -2.094 -12.614 1.00 93.81 353 PRO A O 1
ATOM 2795 N N . LYS A 1 354 ? 22.850 -0.825 -14.026 1.00 91.69 354 LYS A N 1
ATOM 2796 C CA . LYS A 1 354 ? 23.189 -1.891 -14.981 1.00 91.69 354 LYS A CA 1
ATOM 2797 C C . LYS A 1 354 ? 23.939 -3.039 -14.318 1.00 91.69 354 LYS A C 1
ATOM 2799 O O . LYS A 1 354 ? 23.658 -4.198 -14.621 1.00 91.69 354 LYS A O 1
ATOM 2804 N N . SER A 1 355 ? 24.834 -2.729 -13.381 1.00 87.12 355 SER A N 1
ATOM 2805 C CA . SER A 1 355 ? 25.563 -3.725 -12.594 1.00 87.12 355 SER A CA 1
ATOM 2806 C C . SER A 1 355 ? 24.630 -4.653 -11.799 1.00 87.12 355 SER A C 1
ATOM 2808 O O . SER A 1 355 ? 24.848 -5.864 -11.761 1.00 87.12 355 SER A O 1
ATOM 2810 N N . GLU A 1 356 ? 23.561 -4.119 -11.202 1.00 93.19 356 GLU A N 1
ATOM 2811 C CA . GLU A 1 356 ? 22.576 -4.903 -10.449 1.00 93.19 356 GLU A CA 1
ATOM 2812 C C . GLU A 1 356 ? 21.620 -5.663 -11.363 1.00 93.19 356 GLU A C 1
ATOM 2814 O O . GLU A 1 356 ? 21.284 -6.812 -11.065 1.00 93.19 356 GLU A O 1
ATOM 2819 N N . LEU A 1 357 ? 21.233 -5.069 -12.495 1.00 95.00 357 LEU A N 1
ATOM 2820 C CA . LEU A 1 357 ? 20.437 -5.760 -13.505 1.00 95.00 357 LEU A CA 1
ATOM 2821 C C . LEU A 1 357 ? 21.173 -6.991 -14.038 1.00 95.00 357 LEU A C 1
ATOM 2823 O O . LEU A 1 357 ? 20.567 -8.050 -14.116 1.00 95.00 357 LEU A O 1
ATOM 2827 N N . ILE A 1 358 ? 22.468 -6.891 -14.355 1.00 91.25 358 ILE A N 1
ATOM 2828 C CA . ILE A 1 358 ? 23.255 -8.032 -14.853 1.00 91.25 358 ILE A CA 1
ATOM 2829 C C . ILE A 1 358 ? 23.262 -9.185 -13.840 1.00 91.25 358 ILE A C 1
ATOM 2831 O O . ILE A 1 358 ? 23.040 -10.330 -14.228 1.00 91.25 358 ILE A O 1
ATOM 2835 N N . LYS A 1 359 ? 23.434 -8.891 -12.543 1.00 90.19 359 LYS A N 1
ATOM 2836 C CA . LYS A 1 359 ? 23.396 -9.907 -11.473 1.00 90.19 359 LYS A CA 1
ATOM 2837 C C . LYS A 1 359 ? 22.041 -10.610 -11.355 1.00 90.19 359 LYS A C 1
ATOM 2839 O O . LYS A 1 359 ? 21.996 -11.770 -10.964 1.00 90.19 359 LYS A O 1
ATOM 2844 N N . HIS A 1 360 ? 20.952 -9.914 -11.679 1.00 96.81 360 HIS A N 1
ATOM 2845 C CA . HIS A 1 360 ? 19.576 -10.400 -11.537 1.00 96.81 360 HIS A CA 1
ATOM 2846 C C . HIS A 1 360 ? 18.883 -10.617 -12.893 1.00 96.81 360 HIS A C 1
ATOM 2848 O O . HIS A 1 360 ? 17.658 -10.673 -12.955 1.00 96.81 360 HIS A O 1
ATOM 2854 N N . ARG A 1 361 ? 19.640 -10.728 -13.996 1.00 96.31 361 ARG A N 1
ATOM 2855 C CA . ARG A 1 361 ? 19.077 -10.807 -15.355 1.00 96.31 361 ARG A CA 1
ATOM 2856 C C . ARG A 1 361 ? 18.404 -12.147 -15.647 1.00 96.31 361 ARG A C 1
ATOM 2858 O O . ARG A 1 361 ? 17.567 -12.229 -16.541 1.00 96.31 361 ARG A O 1
ATOM 2865 N N . GLU A 1 362 ? 18.766 -13.206 -14.925 1.00 97.62 362 GLU A N 1
ATOM 2866 C CA . GLU A 1 362 ? 18.181 -14.530 -15.133 1.00 97.62 362 GLU A CA 1
ATOM 2867 C C . GLU A 1 362 ? 16.649 -14.484 -15.026 1.00 97.62 362 GLU A C 1
ATOM 2869 O O . GLU A 1 362 ? 16.088 -13.967 -14.058 1.00 97.62 362 GLU A O 1
ATOM 2874 N N . GLY A 1 363 ? 15.973 -15.030 -16.039 1.00 97.81 363 GLY A N 1
ATOM 2875 C CA . GLY A 1 363 ? 14.513 -15.032 -16.118 1.00 97.81 363 GLY A CA 1
ATOM 2876 C C . GLY A 1 363 ? 13.892 -13.687 -16.518 1.00 97.81 363 GLY A C 1
ATOM 2877 O O . GLY A 1 363 ? 12.669 -13.579 -16.503 1.00 97.81 363 GLY A O 1
ATOM 2878 N N . LEU A 1 364 ? 14.683 -12.680 -16.898 1.00 98.56 364 LEU A N 1
ATOM 2879 C CA . LEU A 1 364 ? 14.200 -11.405 -17.436 1.00 98.56 364 LEU A CA 1
ATOM 2880 C C . LEU A 1 364 ? 14.485 -11.292 -18.938 1.00 98.56 364 LEU A C 1
ATOM 2882 O O . LEU A 1 364 ? 15.469 -11.834 -19.438 1.00 98.56 364 LEU A O 1
ATOM 2886 N N . ILE A 1 365 ? 13.622 -10.564 -19.641 1.00 98.62 365 ILE A N 1
ATOM 2887 C CA . ILE A 1 365 ? 13.778 -10.171 -21.046 1.00 98.62 365 ILE A CA 1
ATOM 2888 C C . ILE A 1 365 ? 13.880 -8.644 -21.076 1.00 98.62 365 ILE A C 1
ATOM 2890 O O . ILE A 1 365 ? 13.038 -7.963 -20.490 1.00 98.62 365 ILE A O 1
ATOM 2894 N N . VAL A 1 366 ? 14.900 -8.108 -21.742 1.00 98.56 366 VAL A N 1
ATOM 2895 C CA . VAL A 1 366 ? 15.239 -6.679 -21.726 1.00 98.56 366 VAL A CA 1
ATOM 2896 C C . VAL A 1 366 ? 14.923 -6.026 -23.075 1.00 98.56 366 VAL A C 1
ATOM 2898 O O . VAL A 1 366 ? 15.490 -6.407 -24.099 1.00 98.56 366 VAL A O 1
ATOM 2901 N N . GLY A 1 367 ? 14.048 -5.022 -23.070 1.00 98.19 367 GLY A N 1
ATOM 2902 C CA . GLY A 1 367 ? 13.637 -4.223 -24.228 1.00 98.19 367 GLY A CA 1
ATOM 2903 C C . GLY A 1 367 ? 14.261 -2.827 -24.252 1.00 98.19 367 GLY A C 1
ATOM 2904 O O . GLY A 1 367 ? 14.552 -2.248 -23.201 1.00 98.19 367 GLY A O 1
ATOM 2905 N N . SER A 1 368 ? 14.483 -2.276 -25.451 1.00 97.00 368 SER A N 1
ATOM 2906 C CA . SER A 1 368 ? 15.178 -0.988 -25.629 1.00 97.00 368 SER A CA 1
ATOM 2907 C C . SER A 1 368 ? 14.382 0.261 -25.232 1.00 97.00 368 SER A C 1
ATOM 2909 O O . SER A 1 368 ? 14.978 1.340 -25.193 1.00 97.00 368 SER A O 1
ATOM 2911 N N . ALA A 1 369 ? 13.090 0.114 -24.913 1.00 93.75 369 ALA A N 1
ATOM 2912 C CA . ALA A 1 369 ? 12.166 1.165 -24.486 1.00 93.75 369 ALA A CA 1
ATOM 2913 C C . ALA A 1 369 ? 11.905 2.270 -25.526 1.00 93.75 369 ALA A C 1
ATOM 2915 O O . ALA A 1 369 ? 12.195 2.130 -26.717 1.00 93.75 369 ALA A O 1
ATOM 2916 N N . CYS A 1 370 ? 11.282 3.346 -25.044 1.00 92.00 370 CYS A N 1
ATOM 2917 C CA . CYS A 1 370 ? 10.803 4.497 -25.794 1.00 92.00 370 CYS A CA 1
ATOM 2918 C C . CYS A 1 370 ? 11.931 5.467 -26.190 1.00 92.00 370 CYS A C 1
ATOM 2920 O O . CYS A 1 370 ? 13.124 5.152 -26.177 1.00 92.00 370 CYS A O 1
ATOM 2922 N N . GLU A 1 371 ? 11.574 6.699 -26.527 1.00 93.31 371 GLU A N 1
ATOM 2923 C CA . GLU A 1 371 ? 12.512 7.760 -26.876 1.00 93.31 371 GLU A CA 1
ATOM 2924 C C . GLU A 1 371 ? 13.408 8.211 -25.717 1.00 93.31 371 GLU A C 1
ATOM 2926 O O . GLU A 1 371 ? 14.484 8.784 -25.926 1.00 93.31 371 GLU A O 1
ATOM 2931 N N . ALA A 1 372 ? 12.999 7.916 -24.481 1.00 93.44 372 ALA A N 1
ATOM 2932 C CA . ALA A 1 372 ? 13.829 8.061 -23.296 1.00 93.44 372 ALA A CA 1
ATOM 2933 C C . ALA A 1 372 ? 14.823 6.897 -23.096 1.00 93.44 372 ALA A C 1
ATOM 2935 O O . ALA A 1 372 ? 15.676 6.978 -22.201 1.00 93.44 372 ALA A O 1
ATOM 2936 N N . GLY A 1 373 ? 14.747 5.849 -23.921 1.00 95.25 373 GLY A N 1
ATOM 2937 C CA . GLY A 1 373 ? 15.644 4.699 -23.923 1.00 95.25 373 GLY A CA 1
ATOM 2938 C C . GLY A 1 373 ? 17.068 5.028 -24.376 1.00 95.25 373 GLY A C 1
ATOM 2939 O O . GLY A 1 373 ? 17.322 5.984 -25.114 1.00 95.25 373 GLY A O 1
ATOM 2940 N N . GLU A 1 374 ? 18.030 4.227 -23.920 1.00 94.94 374 GLU A N 1
ATOM 2941 C CA . GLU A 1 374 ? 19.459 4.431 -24.199 1.00 94.94 374 GLU A CA 1
ATOM 2942 C C . GLU A 1 374 ? 19.768 4.370 -25.702 1.00 94.94 374 GLU A C 1
ATOM 2944 O O . GLU A 1 374 ? 20.445 5.255 -26.234 1.00 94.94 374 GLU A O 1
ATOM 2949 N N . LEU A 1 375 ? 19.231 3.361 -26.399 1.00 96.19 375 LEU A N 1
ATOM 2950 C CA . LEU A 1 375 ? 19.475 3.161 -27.826 1.00 96.19 375 LEU A CA 1
ATOM 2951 C C . LEU A 1 375 ? 18.883 4.297 -28.668 1.00 96.19 375 LEU A C 1
ATOM 2953 O O . LEU A 1 375 ? 19.578 4.850 -29.522 1.00 96.19 375 LEU A O 1
ATOM 2957 N N . PHE A 1 376 ? 17.630 4.684 -28.411 1.00 96.25 376 PHE A N 1
ATOM 2958 C CA . PHE A 1 376 ? 16.976 5.759 -29.159 1.00 96.25 376 PHE A CA 1
ATOM 2959 C C . PHE A 1 376 ? 17.721 7.087 -28.975 1.00 96.25 376 PHE A C 1
ATOM 2961 O O . PHE A 1 376 ? 18.057 7.760 -29.951 1.00 96.25 376 PHE A O 1
ATOM 2968 N N . ARG A 1 377 ? 18.089 7.432 -27.733 1.00 94.06 377 ARG A N 1
ATOM 2969 C CA . ARG A 1 377 ? 18.889 8.635 -27.447 1.00 94.06 377 ARG A CA 1
ATOM 2970 C C . ARG A 1 377 ? 20.261 8.606 -28.116 1.00 94.06 377 ARG A C 1
ATOM 2972 O O . ARG A 1 377 ? 20.732 9.652 -28.561 1.00 94.06 377 ARG A O 1
ATOM 2979 N N . ALA A 1 378 ? 20.904 7.443 -28.215 1.00 91.25 378 ALA A N 1
ATOM 2980 C CA . ALA A 1 378 ? 22.173 7.299 -28.925 1.00 91.25 378 ALA A CA 1
ATOM 2981 C C . ALA A 1 378 ? 22.027 7.563 -30.436 1.00 91.25 378 ALA A C 1
ATOM 2983 O O . ALA A 1 378 ? 22.891 8.215 -31.028 1.00 91.25 378 ALA A O 1
ATOM 2984 N N . ILE A 1 379 ? 20.922 7.124 -31.048 1.00 94.12 379 ILE A N 1
ATOM 2985 C CA . ILE A 1 379 ? 20.604 7.409 -32.456 1.00 94.12 379 ILE A CA 1
ATOM 2986 C C . ILE A 1 379 ? 20.393 8.913 -32.660 1.00 94.12 379 ILE A C 1
ATOM 2988 O O . ILE A 1 379 ? 21.032 9.500 -33.533 1.00 94.12 379 ILE A O 1
ATOM 2992 N N . VAL A 1 380 ? 19.577 9.554 -31.814 1.00 91.50 380 VAL A N 1
ATOM 2993 C CA . VAL A 1 380 ? 19.335 11.010 -31.862 1.00 91.50 380 VAL A CA 1
ATOM 2994 C C . VAL A 1 380 ? 20.638 11.798 -31.687 1.00 91.50 380 VAL A C 1
ATOM 2996 O O . VAL A 1 380 ? 20.864 12.798 -32.365 1.00 91.50 380 VAL A O 1
ATOM 2999 N N . ALA A 1 381 ? 21.538 11.329 -30.820 1.00 88.56 381 ALA A N 1
ATOM 3000 C CA . ALA A 1 381 ? 22.848 11.940 -30.599 1.00 88.56 381 ALA A CA 1
ATOM 3001 C C . ALA A 1 381 ? 23.855 11.708 -31.746 1.00 88.56 381 ALA A C 1
ATOM 3003 O O . ALA A 1 381 ? 24.985 12.194 -31.662 1.00 88.56 381 ALA A O 1
ATOM 3004 N N . GLY A 1 382 ? 23.488 10.964 -32.795 1.00 85.31 382 GLY A N 1
ATOM 3005 C CA . GLY A 1 382 ? 24.348 10.706 -33.951 1.00 85.31 382 GLY A CA 1
ATOM 3006 C C . GLY A 1 382 ? 25.545 9.806 -33.638 1.00 85.31 382 GLY A C 1
ATOM 3007 O O . GLY A 1 382 ? 26.618 9.986 -34.218 1.00 85.31 382 GLY A O 1
ATOM 3008 N N . LYS A 1 383 ? 25.390 8.864 -32.699 1.00 84.12 383 LYS A N 1
ATOM 3009 C CA . LYS A 1 383 ? 26.436 7.890 -32.359 1.00 84.12 383 LYS A CA 1
ATOM 3010 C C . LYS A 1 383 ? 26.810 7.016 -33.556 1.00 84.12 383 LYS A C 1
ATOM 3012 O O . LYS A 1 383 ? 26.011 6.783 -34.463 1.00 84.12 383 LYS A O 1
ATOM 3017 N N . SER A 1 384 ? 28.053 6.539 -33.572 1.00 83.38 384 SER A N 1
ATOM 3018 C CA . SER A 1 384 ? 28.557 5.720 -34.675 1.00 83.38 384 SER A CA 1
ATOM 3019 C C . SER A 1 384 ? 27.843 4.365 -34.744 1.00 83.38 384 SER A C 1
ATOM 3021 O O . SER A 1 384 ? 27.408 3.828 -33.729 1.00 83.38 384 SER A O 1
ATOM 3023 N N . TRP A 1 385 ? 27.780 3.759 -35.936 1.00 84.56 385 TRP A N 1
ATOM 3024 C CA . TRP A 1 385 ? 27.147 2.443 -36.125 1.00 84.56 385 TRP A CA 1
ATOM 3025 C C . TRP A 1 385 ? 27.693 1.365 -35.175 1.00 84.56 385 TRP A C 1
ATOM 3027 O O . TRP A 1 385 ? 26.934 0.534 -34.688 1.00 84.56 385 TRP A O 1
ATOM 3037 N N . ARG A 1 386 ? 29.000 1.402 -34.879 1.00 79.88 386 ARG A N 1
ATOM 3038 C CA . ARG A 1 386 ? 29.637 0.480 -33.930 1.00 79.88 386 ARG A CA 1
ATOM 3039 C C . ARG A 1 386 ? 29.104 0.679 -32.511 1.00 79.88 386 ARG A C 1
ATOM 3041 O O . ARG A 1 386 ? 28.678 -0.294 -31.906 1.00 79.88 386 ARG A O 1
ATOM 3048 N N . GLU A 1 387 ? 29.070 1.920 -32.022 1.00 78.44 387 GLU A N 1
ATOM 3049 C CA . GLU A 1 387 ? 28.508 2.232 -30.698 1.00 78.44 387 GLU A CA 1
ATOM 3050 C C . GLU A 1 387 ? 27.036 1.810 -30.605 1.00 78.44 387 GLU A C 1
ATOM 3052 O O . GLU A 1 387 ? 26.626 1.231 -29.605 1.00 78.44 387 GLU A O 1
ATOM 3057 N N . LEU A 1 388 ? 26.249 2.045 -31.661 1.00 90.38 388 LEU A N 1
ATOM 3058 C CA . LEU A 1 388 ? 24.850 1.615 -31.710 1.00 90.38 388 LEU A CA 1
ATOM 3059 C C . LEU A 1 388 ? 24.711 0.090 -31.645 1.00 90.38 388 LEU A C 1
ATOM 3061 O O . LEU A 1 388 ? 23.842 -0.407 -30.933 1.00 90.38 388 LEU A O 1
ATOM 3065 N N . CYS A 1 389 ? 25.572 -0.654 -32.346 1.00 88.12 389 CYS A N 1
ATOM 3066 C CA . CYS A 1 389 ? 25.591 -2.114 -32.262 1.00 88.12 389 CYS A CA 1
ATOM 3067 C C . CYS A 1 389 ? 25.953 -2.598 -30.852 1.00 88.12 389 CYS A C 1
ATOM 3069 O O . CYS A 1 389 ? 25.339 -3.541 -30.361 1.00 88.12 389 CYS A O 1
ATOM 3071 N N . ASP A 1 390 ? 26.931 -1.964 -30.202 1.00 81.69 390 ASP A N 1
ATOM 3072 C CA . ASP A 1 390 ? 27.372 -2.341 -28.856 1.00 81.69 390 ASP A CA 1
ATOM 3073 C C . ASP A 1 390 ? 26.274 -2.091 -27.809 1.00 81.69 390 ASP A C 1
ATOM 3075 O O . ASP A 1 390 ? 26.057 -2.936 -26.942 1.00 81.69 390 ASP A O 1
ATOM 3079 N N . ILE A 1 391 ? 25.525 -0.989 -27.934 1.00 89.56 391 ILE A N 1
ATOM 3080 C CA . ILE A 1 391 ? 24.345 -0.715 -27.100 1.00 89.56 391 ILE A CA 1
ATOM 3081 C C . ILE A 1 391 ? 23.238 -1.739 -27.388 1.00 89.56 391 ILE A C 1
ATOM 3083 O O . ILE A 1 391 ? 22.718 -2.362 -26.466 1.00 89.56 391 ILE A O 1
ATOM 3087 N N . ALA A 1 392 ? 22.893 -1.955 -28.663 1.00 94.94 392 ALA A N 1
ATOM 3088 C CA . ALA A 1 392 ? 21.783 -2.820 -29.068 1.00 94.94 392 ALA A CA 1
ATOM 3089 C C . ALA A 1 392 ? 21.957 -4.286 -28.625 1.00 94.94 392 ALA A C 1
ATOM 3091 O O . ALA A 1 392 ? 20.976 -4.926 -28.261 1.00 94.94 392 ALA A O 1
ATOM 3092 N N . LYS A 1 393 ? 23.193 -4.802 -28.579 1.00 93.31 393 LYS A N 1
ATOM 3093 C CA . LYS A 1 393 ? 23.508 -6.170 -28.117 1.00 93.31 393 LYS A CA 1
ATOM 3094 C C . LYS A 1 393 ? 23.123 -6.456 -26.662 1.00 93.31 393 LYS A C 1
ATOM 3096 O O . LYS A 1 393 ? 23.073 -7.619 -26.277 1.00 93.31 393 LYS A O 1
ATOM 3101 N N . PHE A 1 394 ? 22.892 -5.429 -25.843 1.00 93.00 394 PHE A N 1
ATOM 3102 C CA . PHE A 1 394 ? 22.441 -5.617 -24.463 1.00 93.00 394 PHE A CA 1
ATOM 3103 C C . PHE A 1 394 ? 20.958 -6.007 -24.367 1.00 93.00 394 PHE A C 1
ATOM 3105 O O . PHE A 1 394 ? 20.521 -6.479 -23.316 1.00 93.00 394 PHE A O 1
ATOM 3112 N N . TYR A 1 395 ? 20.180 -5.810 -25.430 1.00 97.81 395 TYR A N 1
ATOM 3113 C CA . TYR A 1 395 ? 18.731 -5.984 -25.441 1.00 97.81 395 TYR A CA 1
ATOM 3114 C C . TYR A 1 395 ? 18.334 -7.304 -26.109 1.00 97.81 395 TYR A C 1
ATOM 3116 O O . TYR A 1 395 ? 18.943 -7.725 -27.089 1.00 97.81 395 TYR A O 1
ATOM 3124 N N . ASP A 1 396 ? 17.291 -7.942 -25.583 1.00 98.44 396 ASP A N 1
ATOM 3125 C CA . ASP A 1 396 ? 16.711 -9.174 -26.130 1.00 98.44 396 ASP A CA 1
ATOM 3126 C C . ASP A 1 396 ? 15.702 -8.874 -27.253 1.00 98.44 396 ASP A C 1
ATOM 3128 O O . ASP A 1 396 ? 15.491 -9.693 -28.148 1.00 98.44 396 ASP A O 1
ATOM 3132 N N . PHE A 1 397 ? 15.096 -7.682 -27.230 1.00 98.69 397 PHE A N 1
ATOM 3133 C CA . PHE A 1 397 ? 14.303 -7.128 -28.325 1.00 98.69 397 PHE A CA 1
ATOM 3134 C C . PHE A 1 397 ? 14.473 -5.606 -28.410 1.00 98.69 397 PHE A C 1
ATOM 3136 O O . PHE A 1 397 ? 14.760 -4.935 -27.417 1.00 98.69 397 PHE A O 1
ATOM 3143 N N . LEU A 1 398 ? 14.279 -5.049 -29.604 1.00 98.69 398 LEU A N 1
ATOM 3144 C CA . LEU A 1 398 ? 14.333 -3.606 -29.843 1.00 98.69 398 LEU A CA 1
ATOM 3145 C C . LEU A 1 398 ? 12.932 -3.057 -30.107 1.00 98.69 398 LEU A C 1
ATOM 3147 O O . LEU A 1 398 ? 12.131 -3.688 -30.792 1.00 98.69 398 LEU A O 1
ATOM 3151 N N . GLU A 1 399 ? 12.647 -1.867 -29.602 1.00 98.31 399 GLU A N 1
ATOM 3152 C CA . GLU A 1 399 ? 11.344 -1.217 -29.733 1.00 98.31 399 GLU A CA 1
ATOM 3153 C C . GLU A 1 399 ? 11.353 -0.115 -30.787 1.00 98.31 399 GLU A C 1
ATOM 3155 O O . GLU A 1 399 ? 12.300 0.662 -30.914 1.00 98.31 399 GLU A O 1
ATOM 3160 N N . VAL A 1 400 ? 10.250 -0.031 -31.526 1.00 98.06 400 VAL A N 1
ATOM 3161 C CA . VAL A 1 400 ? 9.887 1.126 -32.343 1.00 98.06 400 VAL A CA 1
ATOM 3162 C C . VAL A 1 400 ? 8.456 1.536 -32.020 1.00 98.06 400 VAL A C 1
ATOM 3164 O O . VAL A 1 400 ? 7.592 0.692 -31.788 1.00 98.06 400 VAL A O 1
ATOM 3167 N N . GLN A 1 401 ? 8.186 2.837 -32.036 1.00 97.19 401 GLN A N 1
ATOM 3168 C CA . GLN A 1 401 ? 6.883 3.386 -31.663 1.00 97.19 401 GLN A CA 1
ATOM 3169 C C . GLN A 1 401 ? 6.241 4.160 -32.825 1.00 97.19 401 GLN A C 1
ATOM 3171 O O . GLN A 1 401 ? 6.950 4.591 -33.749 1.00 97.19 401 GLN A O 1
ATOM 3176 N N . PRO A 1 402 ? 4.905 4.346 -32.809 1.00 97.31 402 PRO A N 1
ATOM 3177 C CA . PRO A 1 402 ? 4.215 5.235 -33.735 1.00 97.31 402 PRO A CA 1
ATOM 3178 C C . PRO A 1 402 ? 4.849 6.626 -33.758 1.00 97.31 402 PRO A C 1
ATOM 3180 O O . PRO A 1 402 ? 5.220 7.168 -32.719 1.00 97.31 402 PRO A O 1
ATOM 3183 N N . LEU A 1 403 ? 4.930 7.243 -34.939 1.00 95.19 403 LEU A N 1
ATOM 3184 C CA . LEU A 1 403 ? 5.604 8.539 -35.098 1.00 95.19 403 LEU A CA 1
ATOM 3185 C C . LEU A 1 403 ? 4.976 9.637 -34.223 1.00 95.19 403 LEU A C 1
ATOM 3187 O O . LEU A 1 403 ? 5.685 10.513 -33.734 1.00 95.19 403 LEU A O 1
ATOM 3191 N N . GLY A 1 404 ? 3.660 9.557 -33.987 1.00 93.12 404 GLY A N 1
ATOM 3192 C CA . GLY A 1 404 ? 2.931 10.489 -33.126 1.00 93.12 404 GLY A CA 1
ATOM 3193 C C . GLY A 1 404 ? 3.417 10.507 -31.673 1.00 93.12 404 GLY A C 1
ATOM 3194 O O . GLY A 1 404 ? 3.292 11.540 -31.021 1.00 93.12 404 GLY A O 1
ATOM 3195 N N . ASN A 1 405 ? 4.010 9.416 -31.171 1.00 93.44 405 ASN A N 1
ATOM 3196 C CA . ASN A 1 405 ? 4.587 9.380 -29.823 1.00 93.44 405 ASN A CA 1
ATOM 3197 C C . ASN A 1 405 ? 5.746 10.385 -29.697 1.00 93.44 405 ASN A C 1
ATOM 3199 O O . ASN A 1 405 ? 5.868 11.070 -28.687 1.00 93.44 405 ASN A O 1
ATOM 3203 N N . ASN A 1 406 ? 6.520 10.556 -30.775 1.00 93.31 406 ASN A N 1
ATOM 3204 C CA . ASN A 1 406 ? 7.729 11.381 -30.815 1.00 93.31 406 ASN A CA 1
ATOM 3205 C C . ASN A 1 406 ? 7.545 12.723 -31.537 1.00 93.31 406 ASN A C 1
ATOM 3207 O O . ASN A 1 406 ? 8.513 13.450 -31.758 1.00 93.31 406 ASN A O 1
ATOM 3211 N N . GLU A 1 407 ? 6.311 13.101 -31.883 1.00 91.38 407 GLU A N 1
ATOM 3212 C CA . GLU A 1 407 ? 6.020 14.350 -32.604 1.00 91.38 407 GLU A CA 1
ATOM 3213 C C . GLU A 1 407 ? 6.433 15.603 -31.807 1.00 91.38 407 GLU A C 1
ATOM 3215 O O . GLU A 1 407 ? 6.779 16.636 -32.384 1.00 91.38 407 GLU A O 1
ATOM 3220 N N . PHE A 1 408 ? 6.492 15.517 -30.474 1.00 89.31 408 PHE A N 1
ATOM 3221 C CA . PHE A 1 408 ? 6.992 16.604 -29.626 1.00 89.31 408 PHE A CA 1
ATOM 3222 C C . PHE A 1 408 ? 8.446 16.996 -29.947 1.00 89.31 408 PHE A C 1
ATOM 3224 O O . PHE A 1 408 ? 8.826 18.153 -29.753 1.00 89.31 408 PHE A O 1
ATOM 3231 N N . MET A 1 409 ? 9.247 16.075 -30.498 1.00 90.56 409 MET A N 1
ATOM 3232 C CA . MET A 1 409 ? 10.622 16.348 -30.923 1.00 90.56 409 MET A CA 1
ATOM 3233 C C . MET A 1 409 ? 10.698 17.315 -32.111 1.00 90.56 409 MET A C 1
ATOM 3235 O O . MET A 1 409 ? 11.712 17.989 -32.290 1.00 90.56 409 MET A O 1
ATOM 3239 N N . LEU A 1 410 ? 9.637 17.411 -32.920 1.00 89.44 410 LEU A N 1
ATOM 3240 C CA . LEU A 1 410 ? 9.525 18.452 -33.944 1.00 89.44 410 LEU A CA 1
ATOM 3241 C C . LEU A 1 410 ? 9.228 19.803 -33.308 1.00 89.44 410 LEU A C 1
ATOM 3243 O O . LEU A 1 410 ? 9.828 20.811 -33.674 1.00 89.44 410 LEU A O 1
ATOM 3247 N N . ARG A 1 411 ? 8.318 19.819 -32.328 1.00 86.69 411 ARG A N 1
ATOM 3248 C CA . ARG A 1 411 ? 7.890 21.046 -31.646 1.00 86.69 411 ARG A CA 1
ATOM 3249 C C . ARG A 1 411 ? 9.031 21.693 -30.864 1.00 86.69 411 ARG A C 1
ATOM 3251 O O . ARG A 1 411 ? 9.163 22.912 -30.887 1.00 86.69 411 ARG A O 1
ATOM 3258 N N . ASN A 1 412 ? 9.875 20.887 -30.218 1.00 86.44 412 ASN A N 1
ATOM 3259 C CA . ASN A 1 412 ? 11.031 21.378 -29.463 1.00 86.44 412 ASN A CA 1
ATOM 3260 C C . ASN A 1 412 ? 12.308 21.568 -30.314 1.00 86.44 412 ASN A C 1
ATOM 3262 O O . ASN A 1 412 ? 13.328 22.009 -29.787 1.00 86.44 412 ASN A O 1
ATOM 3266 N N . GLY A 1 413 ? 12.261 21.250 -31.615 1.00 86.25 413 GLY A N 1
ATOM 3267 C CA . GLY A 1 413 ? 13.372 21.428 -32.554 1.00 86.25 413 GLY A CA 1
ATOM 3268 C C . GLY A 1 413 ? 14.493 20.384 -32.468 1.00 86.25 413 GLY A C 1
ATOM 3269 O O . GLY A 1 413 ? 15.553 20.603 -33.054 1.00 86.25 413 GLY A O 1
ATOM 3270 N N . THR A 1 414 ? 14.286 19.267 -31.761 1.00 88.19 414 THR A N 1
ATOM 3271 C CA . THR A 1 414 ? 15.244 18.143 -31.717 1.00 88.19 414 THR A CA 1
ATOM 3272 C C . THR A 1 414 ? 15.388 17.479 -33.087 1.00 88.19 414 THR A C 1
ATOM 3274 O O . THR A 1 414 ? 16.497 17.120 -33.478 1.00 88.19 414 THR A O 1
ATOM 3277 N N . VAL A 1 415 ? 14.285 17.358 -33.830 1.00 89.50 415 VAL A N 1
ATOM 3278 C CA . VAL A 1 415 ? 14.265 16.885 -35.222 1.00 89.50 415 VAL A CA 1
ATOM 3279 C C . VAL A 1 415 ? 13.699 17.955 -36.149 1.00 89.50 415 VAL A C 1
ATOM 3281 O O . VAL A 1 415 ? 12.926 18.818 -35.733 1.00 89.50 415 VAL A O 1
ATOM 3284 N N . LYS A 1 416 ? 14.072 17.903 -37.429 1.00 87.56 416 LYS A N 1
ATOM 3285 C CA . LYS A 1 416 ? 13.667 18.904 -38.434 1.00 87.56 416 LYS A CA 1
ATOM 3286 C C . LYS A 1 416 ? 12.425 18.514 -39.226 1.00 87.56 416 LYS A C 1
ATOM 3288 O O . LYS A 1 416 ? 11.800 19.379 -39.836 1.00 87.56 416 LYS A O 1
ATOM 3293 N N . SER A 1 417 ? 12.101 17.224 -39.290 1.00 91.94 417 SER A N 1
ATOM 3294 C CA . SER A 1 417 ? 10.978 16.709 -40.080 1.00 91.94 417 SER A CA 1
ATOM 3295 C C . SER A 1 417 ? 10.495 15.348 -39.578 1.00 91.94 417 SER A C 1
ATOM 3297 O O . SER A 1 417 ? 11.233 14.632 -38.903 1.00 91.94 417 SER A O 1
ATOM 3299 N N . MET A 1 418 ? 9.267 14.972 -39.945 1.00 92.56 418 MET A N 1
ATOM 3300 C CA . MET A 1 418 ? 8.745 13.619 -39.698 1.00 92.56 418 MET A CA 1
ATOM 3301 C C . MET A 1 418 ? 9.601 12.537 -40.372 1.00 92.56 418 MET A C 1
ATOM 3303 O O . MET A 1 418 ? 9.689 11.424 -39.859 1.00 92.56 418 MET A O 1
ATOM 3307 N N . ASP A 1 419 ? 10.273 12.867 -41.480 1.00 94.12 419 ASP A N 1
ATOM 3308 C CA . ASP A 1 419 ? 11.176 11.944 -42.171 1.00 94.12 419 ASP A CA 1
ATOM 3309 C C . ASP A 1 419 ? 12.376 11.555 -41.294 1.00 94.12 419 ASP A C 1
ATOM 3311 O O . ASP A 1 419 ? 12.808 10.407 -41.333 1.00 94.12 419 ASP A O 1
ATOM 3315 N N . GLU A 1 420 ? 12.879 12.453 -40.438 1.00 93.81 420 GLU A N 1
ATOM 3316 C CA . GLU A 1 420 ? 13.953 12.109 -39.491 1.00 93.81 420 GLU A CA 1
ATOM 3317 C C . GLU A 1 420 ? 13.481 11.082 -38.446 1.00 93.81 420 GLU A C 1
ATOM 3319 O O . GLU A 1 420 ? 14.213 10.140 -38.145 1.00 93.81 420 GLU A O 1
ATOM 3324 N N . LEU A 1 421 ? 12.236 11.188 -37.959 1.00 94.50 421 LEU A N 1
ATOM 3325 C CA . LEU A 1 421 ? 11.648 10.187 -37.054 1.00 94.50 421 LEU A CA 1
ATOM 3326 C C . LEU A 1 421 ? 11.479 8.824 -37.743 1.00 94.50 421 LEU A C 1
ATOM 3328 O O . LEU A 1 421 ? 11.739 7.780 -37.140 1.00 94.50 421 LEU A O 1
ATOM 3332 N N . ILE A 1 422 ? 11.096 8.825 -39.024 1.00 96.56 422 ILE A N 1
ATOM 3333 C CA . ILE A 1 422 ? 11.043 7.609 -39.847 1.00 96.56 422 ILE A CA 1
ATOM 3334 C C . ILE A 1 422 ? 12.436 6.978 -39.962 1.00 96.56 422 ILE A C 1
ATOM 3336 O O . ILE A 1 422 ? 12.570 5.760 -39.823 1.00 96.56 422 ILE A O 1
ATOM 3340 N N . GLU A 1 423 ? 13.477 7.777 -40.198 1.00 96.06 423 GLU A N 1
ATOM 3341 C CA . GLU A 1 423 ? 14.850 7.278 -40.303 1.00 96.06 423 GLU A CA 1
ATOM 3342 C C . GLU A 1 423 ? 15.388 6.739 -38.969 1.00 96.06 423 GLU A C 1
ATOM 3344 O O . GLU A 1 423 ? 16.122 5.747 -38.975 1.00 96.06 423 GLU A O 1
ATOM 3349 N N . PHE A 1 424 ? 14.978 7.289 -37.822 1.00 96.31 424 PHE A N 1
ATOM 3350 C CA . PHE A 1 424 ? 15.292 6.698 -36.516 1.00 96.31 424 PHE A CA 1
ATOM 3351 C C . PHE A 1 424 ? 14.673 5.305 -36.364 1.00 96.31 424 PHE A C 1
ATOM 3353 O O . PHE A 1 424 ? 15.398 4.347 -36.086 1.00 96.31 424 PHE A O 1
ATOM 3360 N N . ASN A 1 425 ? 13.377 5.154 -36.656 1.00 97.44 425 ASN A N 1
ATOM 3361 C CA . ASN A 1 425 ? 12.713 3.847 -36.625 1.00 97.44 425 ASN A CA 1
ATOM 3362 C C . ASN A 1 425 ? 13.366 2.852 -37.602 1.00 97.44 425 ASN A C 1
ATOM 3364 O O . ASN A 1 425 ? 13.641 1.708 -37.238 1.00 97.44 425 ASN A O 1
ATOM 3368 N N . LYS A 1 426 ? 13.694 3.280 -38.828 1.00 97.75 426 LYS A N 1
ATOM 3369 C CA . LYS A 1 426 ? 14.418 2.438 -39.797 1.00 97.75 426 LYS A CA 1
ATOM 3370 C C . LYS A 1 426 ? 15.823 2.066 -39.330 1.00 97.75 426 LYS A C 1
ATOM 3372 O O . LYS A 1 426 ? 16.282 0.969 -39.638 1.00 97.75 426 LYS A O 1
ATOM 3377 N N . THR A 1 427 ? 16.506 2.944 -38.599 1.00 97.81 427 THR A N 1
ATOM 3378 C CA . THR A 1 427 ? 17.834 2.661 -38.040 1.00 97.81 427 THR A CA 1
ATOM 3379 C C . THR A 1 427 ? 17.755 1.551 -36.996 1.00 97.81 427 THR A C 1
ATOM 3381 O O . THR A 1 427 ? 18.552 0.617 -37.060 1.00 97.81 427 THR A O 1
ATOM 3384 N N . ILE A 1 428 ? 16.761 1.591 -36.102 1.00 98.12 428 ILE A N 1
ATOM 3385 C CA . ILE A 1 428 ? 16.506 0.514 -35.128 1.00 98.12 428 ILE A CA 1
ATOM 3386 C C . ILE A 1 428 ? 16.169 -0.794 -35.848 1.00 98.12 428 ILE A C 1
ATOM 3388 O O . ILE A 1 428 ? 16.744 -1.835 -35.539 1.00 98.12 428 ILE A O 1
ATOM 3392 N N . ILE A 1 429 ? 15.309 -0.736 -36.870 1.00 98.25 429 ILE A N 1
ATOM 3393 C CA . ILE A 1 429 ? 14.964 -1.908 -37.683 1.00 98.25 429 ILE A CA 1
ATOM 3394 C C . ILE A 1 429 ? 16.209 -2.519 -38.334 1.00 98.25 429 ILE A C 1
ATOM 3396 O O . ILE A 1 429 ? 16.424 -3.726 -38.262 1.00 98.25 429 ILE A O 1
ATOM 3400 N N . LYS A 1 430 ? 17.068 -1.679 -38.918 1.00 98.00 430 LYS A N 1
ATOM 3401 C CA . LYS A 1 430 ? 18.321 -2.109 -39.541 1.00 98.00 430 LYS A CA 1
ATOM 3402 C C . LYS A 1 430 ? 19.287 -2.726 -38.525 1.00 98.00 430 LYS A C 1
ATOM 3404 O O . LYS A 1 430 ? 19.990 -3.669 -38.874 1.00 98.00 430 LYS A O 1
ATOM 3409 N N . LEU A 1 431 ? 19.346 -2.198 -37.300 1.00 97.56 431 LEU A N 1
ATOM 3410 C CA . LEU A 1 431 ? 20.146 -2.776 -36.215 1.00 97.56 431 LEU A CA 1
ATOM 3411 C C . LEU A 1 431 ? 19.628 -4.164 -35.834 1.00 97.56 431 LEU A C 1
ATOM 3413 O O . LEU A 1 431 ? 20.426 -5.093 -35.753 1.00 97.56 431 LEU A O 1
ATOM 3417 N N . GLY A 1 432 ? 18.311 -4.314 -35.665 1.00 97.69 432 GLY A N 1
ATOM 3418 C CA . GLY A 1 432 ? 17.689 -5.604 -35.367 1.00 97.69 432 GLY A CA 1
ATOM 3419 C C . GLY A 1 432 ? 17.947 -6.644 -36.457 1.00 97.69 432 GLY A C 1
ATOM 3420 O O . GLY A 1 432 ? 18.391 -7.748 -36.158 1.00 97.69 432 GLY A O 1
ATOM 3421 N N . ASP A 1 433 ? 17.792 -6.264 -37.727 1.00 97.12 433 ASP A N 1
ATOM 3422 C CA . ASP A 1 433 ? 18.077 -7.146 -38.866 1.00 97.12 433 ASP A CA 1
ATOM 3423 C C . ASP A 1 433 ? 19.562 -7.547 -38.937 1.00 97.12 433 ASP A C 1
ATOM 3425 O O . ASP A 1 433 ? 19.877 -8.698 -39.239 1.00 97.12 433 ASP A O 1
ATOM 3429 N N . TYR A 1 434 ? 20.477 -6.613 -38.646 1.00 96.19 434 TYR A N 1
ATOM 3430 C CA . TYR A 1 434 ? 21.926 -6.845 -38.682 1.00 96.19 434 TYR A CA 1
ATOM 3431 C C . TYR A 1 434 ? 22.424 -7.721 -37.525 1.00 96.19 434 TYR A C 1
ATOM 3433 O O . TYR A 1 434 ? 23.324 -8.535 -37.716 1.00 96.19 434 TYR A O 1
ATOM 3441 N N . LEU A 1 435 ? 21.860 -7.547 -36.327 1.00 95.06 435 LEU A N 1
ATOM 3442 C CA . LEU A 1 435 ? 22.248 -8.281 -35.118 1.00 95.06 435 LEU A CA 1
ATOM 3443 C C . LEU A 1 435 ? 21.396 -9.532 -34.869 1.00 95.06 435 LEU A C 1
ATOM 3445 O O . LEU A 1 435 ? 21.671 -10.265 -33.924 1.00 95.06 435 LEU A O 1
ATOM 3449 N N . HIS A 1 436 ? 20.377 -9.770 -35.698 1.00 97.00 436 HIS A N 1
ATOM 3450 C CA . HIS A 1 436 ? 19.369 -10.816 -35.515 1.00 97.00 436 HIS A CA 1
ATOM 3451 C C . HIS A 1 436 ? 18.591 -10.696 -34.193 1.00 97.00 436 HIS A C 1
ATOM 3453 O O . HIS A 1 436 ? 18.251 -11.699 -33.567 1.00 97.00 436 HIS A O 1
ATOM 3459 N N . ILE A 1 437 ? 18.287 -9.461 -33.788 1.00 98.31 437 ILE A N 1
ATOM 3460 C CA . ILE A 1 437 ? 17.484 -9.144 -32.602 1.00 98.31 437 ILE A CA 1
ATOM 3461 C C . ILE A 1 437 ? 16.065 -8.770 -33.063 1.00 98.31 437 ILE A C 1
ATOM 3463 O O . ILE A 1 437 ? 15.932 -7.886 -33.917 1.00 98.31 437 ILE A O 1
ATOM 3467 N N . PRO A 1 438 ? 14.997 -9.396 -32.531 1.00 98.31 438 PRO A N 1
ATOM 3468 C CA . PRO A 1 438 ? 13.628 -9.060 -32.905 1.00 98.31 438 PRO A CA 1
ATOM 3469 C C . PRO A 1 438 ? 13.297 -7.594 -32.637 1.00 98.31 438 PRO A C 1
ATOM 3471 O O . PRO A 1 438 ? 13.594 -7.053 -31.572 1.00 98.31 438 PRO A O 1
ATOM 3474 N N . VAL A 1 439 ? 12.640 -6.963 -33.608 1.00 98.75 439 VAL A N 1
ATOM 3475 C CA . VAL A 1 439 ? 12.150 -5.586 -33.493 1.00 98.75 439 VAL A CA 1
ATOM 3476 C C . VAL A 1 439 ? 10.641 -5.633 -33.338 1.00 98.75 439 VAL A C 1
ATOM 3478 O O . VAL A 1 439 ? 9.962 -6.251 -34.160 1.00 98.75 439 VAL A O 1
ATOM 3481 N N . VAL A 1 440 ? 10.116 -4.998 -32.299 1.00 98.62 440 VAL A N 1
ATOM 3482 C CA . VAL A 1 440 ? 8.689 -4.996 -31.964 1.00 98.62 440 VAL A CA 1
ATOM 3483 C C . VAL A 1 440 ? 8.128 -3.583 -32.004 1.00 98.62 440 VAL A C 1
ATOM 3485 O O . VAL A 1 440 ? 8.787 -2.620 -31.615 1.00 98.62 440 VAL A O 1
ATOM 3488 N N . ALA A 1 441 ? 6.894 -3.463 -32.483 1.00 98.44 441 ALA A N 1
ATOM 3489 C CA . ALA A 1 441 ? 6.164 -2.207 -32.468 1.00 98.44 441 ALA A CA 1
ATOM 3490 C C . ALA A 1 441 ? 5.305 -2.105 -31.200 1.00 98.44 441 ALA A C 1
ATOM 3492 O O . ALA A 1 441 ? 4.365 -2.886 -31.035 1.00 98.44 441 ALA A O 1
ATOM 3493 N N . THR A 1 442 ? 5.604 -1.137 -30.333 1.00 98.00 442 THR A N 1
ATOM 3494 C CA . THR A 1 442 ? 4.933 -0.954 -29.033 1.00 98.00 442 THR A CA 1
ATOM 3495 C C . THR A 1 442 ? 4.170 0.366 -28.966 1.00 98.00 442 THR A C 1
ATOM 3497 O O . THR A 1 442 ? 4.495 1.329 -29.665 1.00 98.00 442 THR A O 1
ATOM 3500 N N . GLY A 1 443 ? 3.076 0.385 -28.202 1.00 96.31 443 GLY A N 1
ATOM 3501 C CA . GLY A 1 443 ? 2.148 1.515 -28.149 1.00 96.31 443 GLY A CA 1
ATOM 3502 C C . GLY A 1 443 ? 2.518 2.594 -27.135 1.00 96.31 443 GLY A C 1
ATOM 3503 O O . GLY A 1 443 ? 2.108 3.741 -27.331 1.00 96.31 443 GLY A O 1
ATOM 3504 N N . ASP A 1 444 ? 3.266 2.225 -26.091 1.00 96.88 444 ASP A N 1
ATOM 3505 C CA . ASP A 1 444 ? 3.556 3.074 -24.927 1.00 96.88 444 ASP A CA 1
ATOM 3506 C C . ASP A 1 444 ? 2.272 3.622 -24.292 1.00 96.88 444 ASP A C 1
ATOM 3508 O O . ASP A 1 444 ? 2.003 4.820 -24.188 1.00 96.88 444 ASP A O 1
ATOM 3512 N N . VAL A 1 445 ? 1.366 2.690 -24.012 1.00 98.06 445 VAL A N 1
ATOM 3513 C CA . VAL A 1 445 ? -0.034 2.999 -23.724 1.00 98.06 445 VAL A CA 1
ATOM 3514 C C . VAL A 1 445 ? -0.161 3.646 -22.351 1.00 98.06 445 VAL A C 1
ATOM 3516 O O . VAL A 1 445 ? 0.189 3.026 -21.363 1.00 98.06 445 VAL A O 1
ATOM 3519 N N . HIS A 1 446 ? -0.759 4.832 -22.268 1.00 97.19 446 HIS A N 1
ATOM 3520 C CA . HIS A 1 446 ? -1.028 5.538 -21.007 1.00 97.19 446 HIS A CA 1
ATOM 3521 C C . HIS A 1 446 ? -2.523 5.690 -20.707 1.00 97.19 446 HIS A C 1
ATOM 3523 O O . HIS A 1 446 ? -2.929 5.969 -19.576 1.00 97.19 446 HIS A O 1
ATOM 3529 N N . PHE A 1 447 ? -3.376 5.519 -21.715 1.00 95.06 447 PHE A N 1
ATOM 3530 C CA . PHE A 1 447 ? -4.822 5.638 -21.571 1.00 95.06 447 PHE A CA 1
ATOM 3531 C C . PHE A 1 447 ? -5.566 4.703 -22.531 1.00 95.06 447 PHE A C 1
ATOM 3533 O O . PHE A 1 447 ? -5.031 4.218 -23.524 1.00 95.06 447 PHE A O 1
ATOM 3540 N N . MET A 1 448 ? -6.828 4.396 -22.231 1.00 93.19 448 MET A N 1
ATOM 3541 C CA . MET A 1 448 ? -7.560 3.366 -22.975 1.00 93.19 448 MET A CA 1
ATOM 3542 C C . MET A 1 448 ? -8.048 3.863 -24.344 1.00 93.19 448 MET A C 1
ATOM 3544 O O . MET A 1 448 ? -7.995 3.120 -25.323 1.00 93.19 448 MET A O 1
ATOM 3548 N N . LYS A 1 449 ? -8.545 5.104 -24.437 1.00 93.12 449 LYS A N 1
ATOM 3549 C CA . LYS A 1 449 ? -9.082 5.685 -25.680 1.00 93.12 449 LYS A CA 1
ATOM 3550 C C . LYS A 1 449 ? -8.419 7.009 -26.004 1.00 93.12 449 LYS A C 1
ATOM 3552 O O . LYS A 1 449 ? -8.021 7.740 -25.110 1.00 93.12 449 LYS A O 1
ATOM 3557 N N . LYS A 1 450 ? -8.409 7.376 -27.286 1.00 92.88 450 LYS A N 1
ATOM 3558 C CA . LYS A 1 450 ? -7.856 8.655 -27.750 1.00 92.88 450 LYS A CA 1
ATOM 3559 C C . LYS A 1 450 ? -8.450 9.866 -27.015 1.00 92.88 450 LYS A C 1
ATOM 3561 O O . LYS A 1 450 ? -7.729 10.811 -26.724 1.00 92.88 450 LYS A O 1
ATOM 3566 N N . GLU A 1 451 ? -9.741 9.830 -26.686 1.00 92.81 451 GLU A N 1
ATOM 3567 C CA . GLU A 1 451 ? -10.427 10.926 -25.984 1.00 92.81 451 GLU A CA 1
ATOM 3568 C C . GLU A 1 451 ? -10.034 11.056 -24.503 1.00 92.81 451 GLU A C 1
ATOM 3570 O O . GLU A 1 451 ? -10.293 12.097 -23.901 1.00 92.81 451 GLU A O 1
ATOM 3575 N N . ASP A 1 452 ? -9.418 10.027 -23.915 1.00 94.88 452 ASP A N 1
ATOM 3576 C CA . ASP A 1 452 ? -9.015 10.005 -22.504 1.00 94.88 452 ASP A CA 1
ATOM 3577 C C . ASP A 1 452 ? -7.711 10.801 -22.263 1.00 94.88 452 ASP A C 1
ATOM 3579 O O . ASP A 1 452 ? -7.348 11.062 -21.117 1.00 94.88 452 ASP A O 1
ATOM 3583 N N . ALA A 1 453 ? -7.045 11.267 -23.330 1.00 95.12 453 ALA A N 1
ATOM 3584 C CA . ALA A 1 453 ? -5.837 12.098 -23.264 1.00 95.12 453 ALA A CA 1
ATOM 3585 C C . ALA A 1 453 ? -6.024 13.379 -22.427 1.00 95.12 453 ALA A C 1
ATOM 3587 O O . ALA A 1 453 ? -5.086 13.847 -21.784 1.00 95.12 453 ALA A O 1
ATOM 3588 N N . ILE A 1 454 ? -7.247 13.925 -22.383 1.00 95.31 454 ILE A N 1
ATOM 3589 C CA . ILE A 1 454 ? -7.567 15.117 -21.584 1.00 95.31 454 ILE A CA 1
ATOM 3590 C C . ILE A 1 454 ? -7.322 14.902 -20.087 1.00 95.31 454 ILE A C 1
ATOM 3592 O O . ILE A 1 454 ? -6.920 15.830 -19.393 1.00 95.31 454 ILE A O 1
ATOM 3596 N N . PHE A 1 455 ? -7.528 13.686 -19.576 1.00 95.75 455 PHE A N 1
ATOM 3597 C CA . PHE A 1 455 ? -7.334 13.411 -18.155 1.00 95.75 455 PHE A CA 1
ATOM 3598 C C . PHE A 1 455 ? -5.845 13.465 -17.787 1.00 95.75 455 PHE A C 1
ATOM 3600 O O . PHE A 1 455 ? -5.476 14.081 -16.788 1.00 95.75 455 PHE A O 1
ATOM 3607 N N . ARG A 1 456 ? -4.982 12.919 -18.654 1.00 95.44 456 ARG A N 1
ATOM 3608 C CA . ARG A 1 456 ? -3.524 13.012 -18.510 1.00 95.44 456 ARG A CA 1
ATOM 3609 C C . ARG A 1 456 ? -3.036 14.457 -18.614 1.00 95.44 456 ARG A C 1
ATOM 3611 O O . ARG A 1 456 ? -2.253 14.890 -17.774 1.00 95.44 456 ARG A O 1
ATOM 3618 N N . ALA A 1 457 ? -3.563 15.227 -19.571 1.00 95.44 457 ALA A N 1
ATOM 3619 C CA . ALA A 1 457 ? -3.260 16.653 -19.715 1.00 95.44 457 ALA A CA 1
ATOM 3620 C C . ALA A 1 457 ? -3.546 17.447 -18.428 1.00 95.44 457 ALA A C 1
ATOM 3622 O O . ALA A 1 457 ? -2.722 18.253 -17.995 1.00 95.44 457 ALA A O 1
ATOM 3623 N N . ILE A 1 458 ? -4.680 17.178 -17.769 1.00 95.44 458 ILE A N 1
ATOM 3624 C CA . ILE A 1 458 ? -5.049 17.825 -16.500 1.00 95.44 458 ILE A CA 1
ATOM 3625 C C . ILE A 1 458 ? -4.038 17.493 -15.392 1.00 95.44 458 ILE A C 1
ATOM 3627 O O . ILE A 1 458 ? -3.618 18.391 -14.658 1.00 95.44 458 ILE A O 1
ATOM 3631 N N . LEU A 1 459 ? -3.617 16.228 -15.269 1.00 93.88 459 LEU A N 1
ATOM 3632 C CA . LEU A 1 459 ? -2.636 15.825 -14.254 1.00 93.88 459 LEU A CA 1
ATOM 3633 C C . LEU A 1 459 ? -1.243 16.409 -14.524 1.00 93.88 459 LEU A C 1
ATOM 3635 O O . LEU A 1 459 ? -0.635 16.962 -13.604 1.00 93.88 459 LEU A O 1
ATOM 3639 N N . MET A 1 460 ? -0.770 16.364 -15.772 1.00 93.00 460 MET A N 1
ATOM 3640 C CA . MET A 1 460 ? 0.518 16.943 -16.175 1.00 93.00 460 MET A CA 1
ATOM 3641 C C . MET A 1 460 ? 0.545 18.465 -15.983 1.00 93.00 460 MET A C 1
ATOM 3643 O O . MET A 1 460 ? 1.520 19.011 -15.465 1.00 93.00 460 MET A O 1
ATOM 3647 N N . ALA A 1 461 ? -0.542 19.171 -16.301 1.00 92.69 461 ALA A N 1
ATOM 3648 C CA . ALA A 1 461 ? -0.655 20.598 -16.005 1.00 92.69 461 ALA A CA 1
ATOM 3649 C C . ALA A 1 461 ? -0.553 20.867 -14.493 1.00 92.69 461 ALA A C 1
ATOM 3651 O O . ALA A 1 461 ? 0.150 21.781 -14.063 1.00 92.69 461 ALA A O 1
ATOM 3652 N N . GLY A 1 462 ? -1.175 20.018 -13.666 1.00 87.38 462 GLY A N 1
ATOM 3653 C CA . GLY A 1 462 ? -1.046 20.063 -12.207 1.00 87.38 462 GLY A CA 1
ATOM 3654 C C . GLY A 1 462 ? 0.390 19.870 -11.698 1.00 87.38 462 GLY A C 1
ATOM 3655 O O . GLY A 1 462 ? 0.732 20.395 -10.636 1.00 87.38 462 GLY A O 1
ATOM 3656 N N . GLN A 1 463 ? 1.234 19.167 -12.459 1.00 88.31 463 GLN A N 1
ATOM 3657 C CA . GLN A 1 463 ? 2.666 18.982 -12.194 1.00 88.31 463 GLN A CA 1
ATOM 3658 C C . GLN A 1 463 ? 3.554 20.106 -12.760 1.00 88.31 463 GLN A C 1
ATOM 3660 O O . GLN A 1 463 ? 4.742 20.145 -12.444 1.00 88.31 463 GLN A O 1
ATOM 3665 N N . GLY A 1 464 ? 2.994 21.031 -13.549 1.00 88.00 464 GLY A N 1
ATOM 3666 C CA . GLY A 1 464 ? 3.707 22.180 -14.114 1.00 88.00 464 GLY A CA 1
ATOM 3667 C C . GLY A 1 464 ? 4.298 21.962 -15.510 1.00 88.00 464 GLY A C 1
ATOM 3668 O O . GLY A 1 464 ? 5.207 22.698 -15.886 1.00 88.00 464 GLY A O 1
ATOM 3669 N N . PHE A 1 465 ? 3.818 20.976 -16.275 1.00 85.88 465 PHE A N 1
ATOM 3670 C CA . PHE A 1 465 ? 4.221 20.805 -17.676 1.00 85.88 465 PHE A CA 1
ATOM 3671 C C . PHE A 1 465 ? 3.589 21.890 -18.560 1.00 85.88 465 PHE A C 1
ATOM 3673 O O . PHE A 1 465 ? 2.366 22.046 -18.587 1.00 85.88 465 PHE A O 1
ATOM 3680 N N . GLU A 1 466 ? 4.422 22.637 -19.287 1.00 80.88 466 GLU A N 1
ATOM 3681 C CA . GLU A 1 466 ? 3.978 23.730 -20.167 1.00 80.88 466 GLU A CA 1
ATOM 3682 C C . GLU A 1 466 ? 3.250 23.217 -21.421 1.00 80.88 466 GLU A C 1
ATOM 3684 O O . GLU A 1 466 ? 2.323 23.862 -21.904 1.00 80.88 466 GLU A O 1
ATOM 3689 N N . ASP A 1 467 ? 3.621 22.034 -21.911 1.00 82.31 467 ASP A N 1
ATOM 3690 C CA . ASP A 1 467 ? 3.074 21.375 -23.101 1.00 82.31 467 ASP A CA 1
ATOM 3691 C C . ASP A 1 467 ? 1.999 20.325 -22.773 1.00 82.31 467 ASP A C 1
ATOM 3693 O O . ASP A 1 467 ? 1.664 19.483 -23.605 1.00 82.31 467 ASP A O 1
ATOM 3697 N N . ALA A 1 468 ? 1.416 20.385 -21.570 1.00 87.12 468 ALA A N 1
ATOM 3698 C CA . ALA A 1 468 ? 0.450 19.401 -21.082 1.00 87.12 468 ALA A CA 1
ATOM 3699 C C . ALA A 1 468 ? -0.765 19.202 -22.010 1.00 87.12 468 ALA A C 1
ATOM 3701 O O . ALA A 1 468 ? -1.351 18.123 -22.020 1.00 87.12 468 ALA A O 1
ATOM 3702 N N . ASP A 1 469 ? -1.149 20.213 -22.791 1.00 90.06 469 ASP A N 1
ATOM 3703 C CA . ASP A 1 469 ? -2.289 20.141 -23.711 1.00 90.06 469 ASP A CA 1
ATOM 3704 C C . ASP A 1 469 ? -1.956 19.416 -25.034 1.00 90.06 469 ASP A C 1
ATOM 3706 O O . ASP A 1 469 ? -2.854 18.867 -25.676 1.00 90.06 469 ASP A O 1
ATOM 3710 N N . ASP A 1 470 ? -0.674 19.328 -25.406 1.00 90.25 470 ASP A N 1
ATOM 3711 C CA . ASP A 1 470 ? -0.195 18.702 -26.647 1.00 90.25 470 ASP A CA 1
ATOM 3712 C C . ASP A 1 470 ? 0.181 17.225 -26.431 1.00 90.25 470 ASP A C 1
ATOM 3714 O O . ASP A 1 470 ? 1.306 16.781 -26.697 1.00 90.25 470 ASP A O 1
ATOM 3718 N N . GLN A 1 471 ? -0.786 16.452 -25.934 1.00 91.12 471 GLN A N 1
ATOM 3719 C CA . GLN A 1 471 ? -0.607 15.038 -25.602 1.00 91.12 471 GLN A CA 1
ATOM 3720 C C . GLN A 1 471 ? -0.258 14.179 -26.822 1.00 91.12 471 GLN A C 1
ATOM 3722 O O . GLN A 1 471 ? -0.961 14.181 -27.837 1.00 91.12 471 GLN A O 1
ATOM 3727 N N . ALA A 1 472 ? 0.778 13.353 -26.673 1.00 91.75 472 ALA A N 1
ATOM 3728 C CA . ALA A 1 472 ? 1.048 12.260 -27.595 1.00 91.75 472 ALA A CA 1
ATOM 3729 C C . ALA A 1 472 ? -0.138 11.265 -27.624 1.00 91.75 472 ALA A C 1
ATOM 3731 O O . ALA A 1 472 ? -0.803 11.057 -26.603 1.00 91.75 472 ALA A O 1
ATOM 3732 N N . PRO A 1 473 ? -0.432 10.622 -28.768 1.00 93.19 473 PRO A N 1
ATOM 3733 C CA . PRO A 1 473 ? -1.551 9.697 -28.919 1.00 93.19 473 PRO A CA 1
ATOM 3734 C C . PRO A 1 473 ? -1.251 8.322 -28.291 1.00 93.19 473 PRO A C 1
ATOM 3736 O O . PRO A 1 473 ? -1.247 7.306 -28.982 1.00 93.19 473 PRO A O 1
ATOM 3739 N N . LEU A 1 474 ? -1.040 8.278 -26.977 1.00 95.88 474 LEU A N 1
ATOM 3740 C CA . LEU A 1 474 ? -0.652 7.101 -26.185 1.00 95.88 474 LEU A CA 1
ATOM 3741 C C . LEU A 1 474 ? -1.853 6.229 -25.767 1.00 95.88 474 LEU A C 1
ATOM 3743 O O . LEU A 1 474 ? -1.961 5.792 -24.621 1.00 95.88 474 LEU A O 1
ATOM 3747 N N . TYR A 1 475 ? -2.803 6.000 -26.680 1.00 96.81 475 TYR A N 1
ATOM 3748 C CA . TYR A 1 475 ? -3.956 5.137 -26.407 1.00 96.81 475 TYR A CA 1
ATOM 3749 C C . TYR A 1 475 ? -3.711 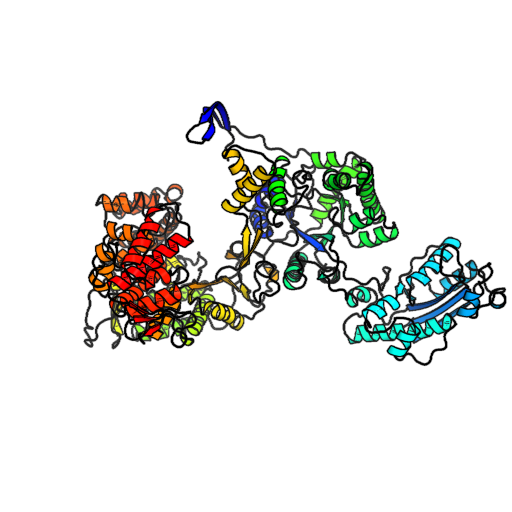3.684 -26.821 1.00 96.81 475 TYR A C 1
ATOM 3751 O O . TYR A 1 475 ? -2.945 3.409 -27.749 1.00 96.81 475 TYR A O 1
ATOM 3759 N N . LEU A 1 476 ? -4.438 2.749 -26.199 1.00 97.12 476 LEU A N 1
ATOM 3760 C CA . LEU A 1 476 ? -4.427 1.342 -26.599 1.00 97.12 476 LEU A CA 1
ATOM 3761 C C . LEU A 1 476 ? -4.986 1.192 -28.026 1.00 97.12 476 LEU A C 1
ATOM 3763 O O . LEU A 1 476 ? -6.194 1.268 -28.266 1.00 97.12 476 LEU A O 1
ATOM 3767 N N . ARG A 1 477 ? -4.097 1.000 -29.003 1.00 96.94 477 ARG A N 1
ATOM 3768 C CA . ARG A 1 477 ? -4.467 0.810 -30.416 1.00 96.94 477 ARG A CA 1
ATOM 3769 C C . ARG A 1 477 ? -4.995 -0.599 -30.664 1.00 96.94 477 ARG A C 1
ATOM 3771 O O . ARG A 1 477 ? -4.561 -1.538 -30.008 1.00 96.94 477 ARG A O 1
ATOM 3778 N N . THR A 1 478 ? -5.806 -0.778 -31.698 1.00 97.62 478 THR A N 1
ATOM 3779 C CA . THR A 1 478 ? -6.086 -2.103 -32.296 1.00 97.62 478 THR A CA 1
ATOM 3780 C C . THR A 1 478 ? -4.960 -2.541 -33.240 1.00 97.62 478 THR A C 1
ATOM 3782 O O . THR A 1 478 ? -4.134 -1.720 -33.640 1.00 97.62 478 THR A O 1
ATOM 3785 N N . THR A 1 479 ? -4.899 -3.820 -33.615 1.00 98.12 479 THR A N 1
ATOM 3786 C CA . THR A 1 479 ? -3.895 -4.358 -34.553 1.00 98.12 479 THR A CA 1
ATOM 3787 C C . THR A 1 479 ? -3.901 -3.596 -35.880 1.00 98.12 479 THR A C 1
ATOM 3789 O O . THR A 1 479 ? -2.844 -3.174 -36.344 1.00 98.12 479 THR A O 1
ATOM 3792 N N . ASP A 1 480 ? -5.087 -3.338 -36.439 1.00 96.38 480 ASP A N 1
ATOM 3793 C CA . ASP A 1 480 ? -5.253 -2.611 -37.705 1.00 96.38 480 ASP A CA 1
ATOM 3794 C C . ASP A 1 480 ? -4.742 -1.163 -37.621 1.00 96.38 480 ASP A C 1
ATOM 3796 O O . ASP A 1 480 ? -4.075 -0.676 -38.532 1.00 96.38 480 ASP A O 1
ATOM 3800 N N . GLU A 1 481 ? -5.008 -0.475 -36.506 1.00 96.88 481 GLU A N 1
ATOM 3801 C CA . GLU A 1 481 ? -4.493 0.880 -36.280 1.00 96.88 481 GLU A CA 1
ATOM 3802 C C . GLU A 1 481 ? -2.979 0.893 -36.140 1.00 96.88 481 GLU A C 1
ATOM 3804 O O . GLU A 1 481 ? -2.329 1.765 -36.702 1.00 96.88 481 GLU A O 1
ATOM 3809 N N . MET A 1 482 ? -2.408 -0.083 -35.434 1.00 97.94 482 MET A N 1
ATOM 3810 C CA . MET A 1 482 ? -0.958 -0.165 -35.296 1.00 97.94 482 MET A CA 1
ATOM 3811 C C . MET A 1 482 ? -0.290 -0.425 -36.643 1.00 97.94 482 MET A C 1
ATOM 3813 O O . MET A 1 482 ? 0.666 0.256 -36.978 1.00 97.94 482 MET A O 1
ATOM 3817 N N . LEU A 1 483 ? -0.826 -1.327 -37.471 1.00 97.94 483 LEU A N 1
ATOM 3818 C CA . LEU A 1 483 ? -0.325 -1.533 -38.835 1.00 97.94 483 LEU A CA 1
ATOM 3819 C C . LEU A 1 483 ? -0.380 -0.245 -39.674 1.00 97.94 483 LEU A C 1
ATOM 3821 O O . LEU A 1 483 ? 0.533 0.012 -40.458 1.00 97.94 483 LEU A O 1
ATOM 3825 N N . ALA A 1 484 ? -1.418 0.578 -39.494 1.00 97.12 484 ALA A N 1
ATOM 3826 C CA . ALA A 1 484 ? -1.548 1.851 -40.195 1.00 97.12 484 ALA A CA 1
ATOM 3827 C C . ALA A 1 484 ? -0.465 2.873 -39.794 1.00 97.12 484 ALA A C 1
ATOM 3829 O O . ALA A 1 484 ? 0.006 3.606 -40.662 1.00 97.12 484 ALA A O 1
ATOM 3830 N N . GLU A 1 485 ? -0.027 2.888 -38.530 1.00 96.88 485 GLU A N 1
ATOM 3831 C CA . GLU A 1 485 ? 1.051 3.768 -38.038 1.00 96.88 485 GLU A CA 1
ATOM 3832 C C . GLU A 1 485 ? 2.419 3.445 -38.672 1.00 96.88 485 GLU A C 1
ATOM 3834 O O . GLU A 1 485 ? 3.282 4.316 -38.756 1.00 96.88 485 GLU A O 1
ATOM 3839 N N . PHE A 1 486 ? 2.617 2.213 -39.161 1.00 97.56 486 PHE A N 1
ATOM 3840 C CA . PHE A 1 486 ? 3.863 1.749 -39.792 1.00 97.56 486 PHE A CA 1
ATOM 3841 C C . PHE A 1 486 ? 3.749 1.566 -41.315 1.00 97.56 486 PHE A C 1
ATOM 3843 O O . PHE A 1 486 ? 4.561 0.870 -41.926 1.00 97.56 486 PHE A O 1
ATOM 3850 N N . ASN A 1 487 ? 2.772 2.211 -41.963 1.00 96.31 487 ASN A N 1
ATOM 3851 C CA . ASN A 1 487 ? 2.532 2.084 -43.409 1.00 96.31 487 ASN A CA 1
ATOM 3852 C C . ASN A 1 487 ? 3.676 2.609 -44.307 1.00 96.31 487 ASN A C 1
ATOM 3854 O O . ASN A 1 487 ? 3.706 2.302 -45.499 1.00 96.31 487 ASN A O 1
ATOM 3858 N N . TYR A 1 488 ? 4.618 3.377 -43.746 1.00 96.50 488 TYR A N 1
ATOM 3859 C CA . TYR A 1 488 ? 5.824 3.855 -44.428 1.00 96.50 488 TYR A CA 1
ATOM 3860 C C . TYR A 1 488 ? 6.882 2.751 -44.604 1.00 96.50 488 TYR A C 1
ATOM 3862 O O . TYR A 1 488 ? 7.873 2.946 -45.313 1.00 96.50 488 TYR A O 1
ATOM 3870 N N . LEU A 1 489 ? 6.690 1.593 -43.965 1.00 97.50 489 LEU A N 1
ATOM 3871 C CA . LEU A 1 489 ? 7.493 0.390 -44.155 1.00 97.50 489 LEU A CA 1
ATOM 3872 C C . LEU A 1 489 ? 6.848 -0.536 -45.198 1.00 97.50 489 LEU A C 1
ATOM 3874 O O . LEU A 1 489 ? 5.633 -0.502 -45.407 1.00 97.50 489 LEU A O 1
ATOM 3878 N N . PRO A 1 490 ? 7.624 -1.437 -45.827 1.00 97.69 490 PRO A N 1
ATOM 3879 C CA . PRO A 1 490 ? 7.048 -2.507 -46.634 1.00 97.69 490 PRO A CA 1
ATOM 3880 C C . PRO A 1 490 ? 6.012 -3.314 -45.824 1.00 97.69 490 PRO A C 1
ATOM 3882 O O . PRO A 1 490 ? 6.320 -3.688 -44.689 1.00 97.69 490 PRO A O 1
ATOM 3885 N N . PRO A 1 491 ? 4.838 -3.673 -46.390 1.00 97.19 491 PRO A N 1
ATOM 3886 C CA . PRO A 1 491 ? 3.754 -4.322 -45.640 1.00 97.19 491 PRO A CA 1
ATOM 3887 C C . PRO A 1 491 ? 4.174 -5.577 -44.869 1.00 97.19 491 PRO A C 1
ATOM 3889 O O . PRO A 1 491 ? 3.720 -5.800 -43.751 1.00 97.19 491 PRO A O 1
ATOM 3892 N N . LYS A 1 492 ? 5.090 -6.372 -45.438 1.00 97.62 492 LYS A N 1
ATOM 3893 C CA . LYS A 1 492 ? 5.647 -7.552 -44.769 1.00 97.62 492 LYS A CA 1
ATOM 3894 C C . LYS A 1 492 ? 6.413 -7.179 -43.496 1.00 97.62 492 LYS A C 1
ATOM 3896 O O . LYS A 1 492 ? 6.218 -7.828 -42.480 1.00 97.62 492 LYS A O 1
ATOM 3901 N N . LYS A 1 493 ? 7.247 -6.134 -43.544 1.00 98.00 493 LYS A N 1
ATOM 3902 C CA . LYS A 1 493 ? 8.041 -5.699 -42.389 1.00 98.00 493 LYS A CA 1
ATOM 3903 C C . LYS A 1 493 ? 7.163 -5.054 -41.319 1.00 98.00 493 LYS A C 1
ATOM 3905 O O . LYS A 1 493 ? 7.370 -5.319 -40.144 1.00 98.00 493 LYS A O 1
ATOM 3910 N N . ALA A 1 494 ? 6.156 -4.271 -41.716 1.00 97.94 494 ALA A N 1
ATOM 3911 C CA . ALA A 1 494 ? 5.164 -3.736 -40.782 1.00 97.94 494 ALA A CA 1
ATOM 3912 C C . ALA A 1 494 ? 4.411 -4.867 -40.057 1.00 97.94 494 ALA A C 1
ATOM 3914 O O . ALA A 1 494 ? 4.290 -4.844 -38.837 1.00 97.94 494 ALA A O 1
ATOM 3915 N N . TYR A 1 495 ? 3.962 -5.894 -40.787 1.00 98.44 495 TYR A N 1
ATOM 3916 C CA . TYR A 1 495 ? 3.303 -7.058 -40.190 1.00 98.44 495 TYR A CA 1
ATOM 3917 C C . TYR A 1 495 ? 4.232 -7.863 -39.270 1.00 98.44 495 TYR A C 1
ATOM 3919 O O . TYR A 1 495 ? 3.821 -8.259 -38.181 1.00 98.44 495 TYR A O 1
ATOM 3927 N N . GLU A 1 496 ? 5.488 -8.057 -39.675 1.00 98.44 496 GLU A N 1
ATOM 3928 C CA . GLU A 1 496 ? 6.517 -8.730 -38.879 1.00 98.44 496 GLU A CA 1
ATOM 3929 C C . GLU A 1 496 ? 6.693 -8.057 -37.508 1.00 98.44 496 GLU A C 1
ATOM 3931 O O . GLU A 1 496 ? 6.519 -8.705 -36.481 1.00 98.44 496 GLU A O 1
ATOM 3936 N N . ILE A 1 497 ? 6.954 -6.744 -37.467 1.00 98.31 497 ILE A N 1
ATOM 3937 C CA . ILE A 1 497 ? 7.230 -6.038 -36.204 1.00 98.31 497 ILE A CA 1
ATOM 3938 C C . ILE A 1 497 ? 5.973 -5.789 -35.357 1.00 98.31 497 ILE A C 1
ATOM 3940 O O . ILE A 1 497 ? 6.070 -5.725 -34.134 1.00 98.31 497 ILE A O 1
ATOM 3944 N N . VAL A 1 498 ? 4.794 -5.638 -35.978 1.00 98.62 498 VAL A N 1
ATOM 3945 C CA . VAL A 1 498 ? 3.534 -5.367 -35.262 1.00 98.62 498 VAL A CA 1
ATOM 3946 C C . VAL A 1 498 ? 2.902 -6.648 -34.735 1.00 98.62 498 VAL A C 1
ATOM 3948 O O . VAL A 1 498 ? 2.346 -6.635 -33.641 1.00 98.62 498 VAL A O 1
ATOM 3951 N N . VAL A 1 499 ? 2.960 -7.749 -35.487 1.00 98.44 499 VAL A N 1
ATOM 3952 C CA . VAL A 1 499 ? 2.229 -8.984 -35.169 1.00 98.44 499 VAL A CA 1
ATOM 3953 C C . VAL A 1 499 ? 3.173 -10.145 -34.887 1.00 98.44 499 VAL A C 1
ATOM 3955 O O . VAL A 1 499 ? 3.047 -10.776 -33.844 1.00 98.44 499 VAL A O 1
ATOM 3958 N N . GLU A 1 500 ? 4.098 -10.480 -35.786 1.00 98.50 500 GLU A N 1
ATOM 3959 C CA . GLU A 1 500 ? 4.896 -11.708 -35.636 1.00 98.50 500 GLU A CA 1
ATOM 3960 C C . GLU A 1 500 ? 5.868 -11.624 -34.457 1.00 98.50 500 GLU A C 1
ATOM 3962 O O . GLU A 1 500 ? 5.833 -12.491 -33.588 1.00 98.50 500 GLU A O 1
ATOM 3967 N N . ASN A 1 501 ? 6.659 -10.555 -34.378 1.00 98.62 501 ASN A N 1
ATOM 3968 C CA . ASN A 1 501 ? 7.662 -10.371 -33.334 1.00 98.62 501 ASN A CA 1
ATOM 3969 C C . ASN A 1 501 ? 7.029 -10.067 -31.968 1.00 98.62 501 ASN A C 1
ATOM 3971 O O . ASN A 1 501 ? 7.542 -10.523 -30.951 1.00 98.62 501 ASN A O 1
ATOM 3975 N N . THR A 1 502 ? 5.896 -9.352 -31.917 1.00 98.56 502 THR A N 1
ATOM 3976 C CA . THR A 1 502 ? 5.192 -9.106 -30.641 1.00 98.56 502 THR A CA 1
ATOM 3977 C C . THR A 1 502 ? 4.641 -10.401 -30.047 1.00 98.56 502 THR A C 1
ATOM 3979 O O . THR A 1 502 ? 4.765 -10.628 -28.845 1.00 98.56 502 THR A O 1
ATOM 3982 N N . ASN A 1 503 ? 4.102 -11.292 -30.888 1.00 98.56 503 ASN A N 1
ATOM 3983 C CA . ASN A 1 503 ? 3.702 -12.634 -30.463 1.00 98.56 503 ASN A CA 1
ATOM 3984 C C . ASN A 1 503 ? 4.925 -13.500 -30.111 1.00 98.56 503 ASN A C 1
ATOM 3986 O O . ASN A 1 503 ? 4.887 -14.190 -29.104 1.00 98.56 503 ASN A O 1
ATOM 3990 N N . LEU A 1 504 ? 6.027 -13.415 -30.868 1.00 98.50 504 LEU A N 1
ATOM 3991 C CA . LEU A 1 504 ? 7.262 -14.151 -30.570 1.00 98.50 504 LEU A CA 1
ATOM 3992 C C . LEU A 1 504 ? 7.801 -13.836 -29.167 1.00 98.50 504 LEU A C 1
ATOM 3994 O O . LEU A 1 504 ? 8.127 -14.752 -28.418 1.00 98.50 504 LEU A O 1
ATOM 3998 N N . VAL A 1 505 ? 7.873 -12.553 -28.796 1.00 98.19 505 VAL A N 1
ATOM 3999 C CA . VAL A 1 505 ? 8.308 -12.145 -27.450 1.00 98.19 505 VAL A CA 1
ATOM 4000 C C . VAL A 1 505 ? 7.321 -12.640 -26.389 1.00 98.19 505 VAL A C 1
ATOM 4002 O O . VAL A 1 505 ? 7.739 -13.119 -25.336 1.00 98.19 505 VAL A O 1
ATOM 4005 N N . ALA A 1 506 ? 6.015 -12.589 -26.666 1.00 97.94 506 ALA A N 1
ATOM 4006 C CA . ALA A 1 506 ? 5.002 -13.139 -25.769 1.00 97.94 506 ALA A CA 1
ATOM 4007 C C . ALA A 1 506 ? 5.153 -14.659 -25.575 1.00 97.94 506 ALA A C 1
ATOM 4009 O O . ALA A 1 506 ? 4.966 -15.148 -24.459 1.00 97.94 506 ALA A O 1
ATOM 4010 N N . ASP A 1 507 ? 5.533 -15.394 -26.621 1.00 97.81 507 ASP A N 1
ATOM 4011 C CA . ASP A 1 507 ? 5.743 -16.846 -26.605 1.00 97.81 507 ASP A CA 1
ATOM 4012 C C . ASP A 1 507 ? 6.991 -17.258 -25.805 1.00 97.81 507 ASP A C 1
ATOM 4014 O O . ASP A 1 507 ? 7.050 -18.373 -25.291 1.00 97.81 507 ASP A O 1
ATOM 4018 N N . TRP A 1 508 ? 7.981 -16.371 -25.640 1.00 98.00 508 TRP A N 1
ATOM 4019 C CA . TRP A 1 508 ? 9.160 -16.642 -24.800 1.00 98.00 508 TRP A CA 1
ATOM 4020 C C . TRP A 1 508 ? 8.843 -16.756 -23.311 1.00 98.00 508 TRP A C 1
ATOM 4022 O O . TRP A 1 508 ? 9.654 -17.291 -22.551 1.00 98.00 508 TRP A O 1
ATOM 4032 N N . ILE A 1 509 ? 7.707 -16.207 -22.894 1.00 97.50 509 ILE A N 1
ATOM 4033 C CA . ILE A 1 509 ? 7.337 -16.058 -21.492 1.00 97.50 509 ILE A CA 1
ATOM 4034 C C . ILE A 1 509 ? 6.583 -17.317 -21.038 1.00 97.50 509 ILE A C 1
ATOM 4036 O O . ILE A 1 509 ? 5.799 -17.897 -21.783 1.00 97.50 509 ILE A O 1
ATOM 4040 N N . GLU A 1 510 ? 6.774 -17.754 -19.808 1.00 96.00 510 GLU A N 1
ATOM 4041 C CA . GLU A 1 510 ? 6.045 -18.869 -19.206 1.00 96.00 510 GLU A CA 1
ATOM 4042 C C . GLU A 1 510 ? 4.761 -18.358 -18.518 1.00 96.00 510 GLU A C 1
ATOM 4044 O O . GLU A 1 510 ? 4.608 -17.154 -18.294 1.00 96.00 510 GLU A O 1
ATOM 4049 N N . PRO A 1 511 ? 3.797 -19.227 -18.178 1.00 91.69 511 PRO A N 1
ATOM 4050 C CA . PRO A 1 511 ? 2.699 -18.850 -17.293 1.00 91.69 511 PRO A CA 1
ATOM 4051 C C . PRO A 1 511 ? 3.238 -18.496 -15.900 1.00 91.69 511 PRO A C 1
ATOM 4053 O O . PRO A 1 511 ? 3.766 -19.351 -15.190 1.00 91.69 511 PRO A O 1
ATOM 4056 N N . VAL A 1 512 ? 3.108 -17.229 -15.509 1.00 94.56 512 VAL A N 1
ATOM 4057 C CA . VAL A 1 512 ? 3.579 -16.698 -14.222 1.00 94.56 512 VAL A CA 1
ATOM 4058 C C . VAL A 1 512 ? 2.383 -16.157 -13.445 1.00 94.56 512 VAL A C 1
ATOM 4060 O O . VAL A 1 512 ? 1.455 -15.604 -14.030 1.00 94.56 512 VAL A O 1
ATOM 4063 N N . ARG A 1 513 ? 2.398 -16.305 -12.120 1.00 94.12 513 ARG A N 1
ATOM 4064 C CA . ARG A 1 513 ? 1.480 -15.617 -11.199 1.00 94.12 513 ARG A CA 1
ATOM 4065 C C . ARG A 1 513 ? 2.277 -14.593 -10.403 1.00 94.12 513 ARG A C 1
ATOM 4067 O O . ARG A 1 513 ? 3.416 -14.876 -10.055 1.00 94.12 513 ARG A O 1
ATOM 4074 N N . ALA A 1 514 ? 1.684 -13.443 -10.082 1.00 95.75 514 ALA A N 1
ATOM 4075 C CA . ALA A 1 514 ? 2.360 -12.387 -9.322 1.00 95.75 514 ALA A CA 1
ATOM 4076 C C . ALA A 1 514 ? 2.787 -12.837 -7.908 1.00 95.75 514 ALA A C 1
ATOM 4078 O O . ALA A 1 514 ? 3.763 -12.335 -7.358 1.00 95.75 514 ALA A O 1
ATOM 4079 N N . PHE A 1 515 ? 2.077 -13.794 -7.318 1.00 95.38 515 PHE A N 1
ATOM 4080 C CA . PHE A 1 515 ? 2.447 -14.464 -6.073 1.00 95.38 515 PHE A CA 1
ATOM 4081 C C . PHE A 1 515 ? 1.776 -15.847 -6.021 1.00 95.38 515 PHE A C 1
ATOM 4083 O O . PHE A 1 515 ? 0.820 -16.103 -6.773 1.00 95.38 515 PHE A O 1
ATOM 4090 N N . PRO A 1 516 ? 2.288 -16.782 -5.199 1.00 92.56 516 PRO A N 1
ATOM 4091 C CA . PRO A 1 516 ? 1.744 -18.131 -5.126 1.00 92.56 516 PRO A CA 1
ATOM 4092 C C . PRO A 1 516 ? 0.309 -18.141 -4.591 1.00 92.56 516 PRO A C 1
ATOM 4094 O O . PRO A 1 516 ? -0.076 -17.323 -3.762 1.00 92.56 516 PRO A O 1
ATOM 4097 N N . ASN A 1 517 ? -0.483 -19.103 -5.064 1.00 88.88 517 ASN A N 1
ATOM 4098 C CA . ASN A 1 517 ? -1.815 -19.364 -4.526 1.00 88.88 517 ASN A CA 1
ATOM 4099 C C . ASN A 1 517 ? -1.717 -20.219 -3.250 1.00 88.88 517 ASN A C 1
ATOM 4101 O O . ASN A 1 517 ? -0.866 -21.107 -3.167 1.00 88.88 517 ASN A O 1
ATOM 4105 N N . GLY A 1 518 ? -2.622 -19.998 -2.300 1.00 85.25 518 GLY A N 1
ATOM 4106 C CA . GLY A 1 518 ? -2.653 -20.669 -1.000 1.00 85.25 518 GLY A CA 1
ATOM 4107 C C . GLY A 1 518 ? -2.261 -19.747 0.150 1.00 85.25 518 GLY A C 1
ATOM 4108 O O . GLY A 1 518 ? -1.867 -18.607 -0.068 1.00 85.25 518 GLY A O 1
ATOM 4109 N N . THR A 1 519 ? -2.383 -20.253 1.376 1.00 83.19 519 THR A N 1
ATOM 4110 C CA . THR A 1 519 ? -2.126 -19.497 2.608 1.00 83.19 519 THR A CA 1
ATOM 4111 C C . THR A 1 519 ? -0.816 -19.954 3.248 1.00 83.19 519 THR A C 1
ATOM 4113 O O . THR A 1 519 ? -0.602 -21.146 3.470 1.00 83.19 519 THR A O 1
ATOM 4116 N N . PHE A 1 520 ? 0.053 -18.997 3.564 1.00 87.00 520 PHE A N 1
ATOM 4117 C CA . PHE A 1 520 ? 1.408 -19.198 4.065 1.00 87.00 520 PHE A CA 1
ATOM 4118 C C . PHE A 1 520 ? 1.532 -18.551 5.448 1.00 87.00 520 PHE A C 1
ATOM 4120 O O . PHE A 1 520 ? 1.758 -17.348 5.583 1.00 87.00 520 PHE A O 1
ATOM 4127 N N . THR A 1 521 ? 1.347 -19.352 6.496 1.00 78.69 521 THR A N 1
ATOM 4128 C CA . THR A 1 521 ? 1.374 -18.890 7.891 1.00 78.69 521 THR A CA 1
ATOM 4129 C C . THR A 1 521 ? 2.730 -19.147 8.553 1.00 78.69 521 THR A C 1
ATOM 4131 O O . THR A 1 521 ? 3.345 -20.183 8.287 1.00 78.69 521 THR A O 1
ATOM 4134 N N . PRO A 1 522 ? 3.197 -18.266 9.457 1.00 80.94 522 PRO A N 1
ATOM 4135 C CA . PRO A 1 522 ? 4.379 -18.542 10.268 1.00 80.94 522 PRO A CA 1
ATOM 4136 C C . PRO A 1 522 ? 4.126 -19.709 11.235 1.00 80.94 522 PRO A C 1
ATOM 4138 O O . PRO A 1 522 ? 2.989 -19.975 11.626 1.00 80.94 522 PRO A O 1
ATOM 4141 N N . THR A 1 523 ? 5.196 -20.378 11.662 1.00 79.75 523 THR A N 1
ATOM 4142 C CA . THR A 1 523 ? 5.153 -21.461 12.655 1.00 79.75 523 THR A CA 1
ATOM 4143 C C . THR A 1 523 ? 5.963 -21.086 13.890 1.00 79.75 523 THR A C 1
ATOM 4145 O O . THR A 1 523 ? 7.077 -20.580 13.760 1.00 79.75 523 THR A O 1
ATOM 4148 N N . ILE A 1 524 ? 5.436 -21.378 15.080 1.00 82.38 524 ILE A N 1
ATOM 4149 C CA . ILE A 1 524 ? 6.158 -21.276 16.354 1.00 82.38 524 ILE A CA 1
ATOM 4150 C C . ILE A 1 524 ? 6.121 -22.657 17.009 1.00 82.38 524 ILE A C 1
ATOM 4152 O O . ILE A 1 524 ? 5.044 -23.215 17.220 1.00 82.38 524 ILE A O 1
ATOM 4156 N N . GLU A 1 525 ? 7.294 -23.217 17.297 1.00 85.69 525 GLU A N 1
ATOM 4157 C CA . GLU A 1 525 ? 7.420 -24.524 17.946 1.00 85.69 525 GLU A CA 1
ATOM 4158 C C . GLU A 1 525 ? 6.770 -24.498 19.341 1.00 85.69 525 GLU A C 1
ATOM 4160 O O . GLU A 1 525 ? 7.003 -23.576 20.121 1.00 85.69 525 GLU A O 1
ATOM 4165 N N . GLY A 1 526 ? 5.926 -25.491 19.640 1.00 90.00 526 GLY A N 1
ATOM 4166 C CA . GLY A 1 526 ? 5.223 -25.607 20.924 1.00 90.00 526 GLY A CA 1
ATOM 4167 C C . GLY A 1 526 ? 4.044 -24.647 21.128 1.00 90.00 526 GLY A C 1
ATOM 4168 O O . GLY A 1 526 ? 3.510 -24.575 22.233 1.00 90.00 526 GLY A O 1
ATOM 4169 N N . ALA A 1 527 ? 3.618 -23.898 20.100 1.00 90.56 527 ALA A N 1
ATOM 4170 C CA . ALA A 1 527 ? 2.528 -22.926 20.237 1.00 90.56 527 ALA A CA 1
ATOM 4171 C C . ALA A 1 527 ? 1.182 -23.560 20.633 1.00 90.56 527 ALA A C 1
ATOM 4173 O O . ALA A 1 527 ? 0.392 -22.940 21.346 1.00 90.56 527 ALA A O 1
ATOM 4174 N N . GLU A 1 528 ? 0.901 -24.784 20.180 1.00 92.88 528 GLU A N 1
ATOM 4175 C CA . GLU A 1 528 ? -0.343 -25.489 20.507 1.00 92.88 528 GLU A CA 1
ATOM 4176 C C . GLU A 1 528 ? -0.389 -25.901 21.982 1.00 92.88 528 GLU A C 1
ATOM 4178 O O . GLU A 1 528 ? -1.396 -25.681 22.662 1.00 92.88 528 GLU A O 1
ATOM 4183 N N . GLU A 1 529 ? 0.702 -26.478 22.486 1.00 94.06 529 GLU A N 1
ATOM 4184 C CA . GLU A 1 529 ? 0.861 -26.866 23.884 1.00 94.06 529 GLU A CA 1
ATOM 4185 C C . GLU A 1 529 ? 0.851 -25.641 24.802 1.00 94.06 529 GLU A C 1
ATOM 4187 O O . GLU A 1 529 ? 0.081 -25.614 25.764 1.00 94.06 529 GLU A O 1
ATOM 4192 N N . GLU A 1 530 ? 1.619 -24.597 24.462 1.00 94.69 530 GLU A N 1
ATOM 4193 C CA . GLU A 1 530 ? 1.676 -23.341 25.224 1.00 94.69 530 GLU A CA 1
ATOM 4194 C C . GLU A 1 530 ? 0.275 -22.719 25.354 1.00 94.69 530 GLU A C 1
ATOM 4196 O O . GLU A 1 530 ? -0.129 -22.304 26.445 1.00 94.69 530 GLU A O 1
ATOM 4201 N N . LEU A 1 531 ? -0.513 -22.709 24.270 1.00 95.69 531 LEU A N 1
ATOM 4202 C CA . LEU A 1 531 ? -1.862 -22.141 24.284 1.00 95.69 531 LEU A CA 1
ATOM 4203 C C . LEU A 1 531 ? -2.793 -22.931 25.208 1.00 95.69 531 LEU A C 1
ATOM 4205 O O . LEU A 1 531 ? -3.492 -22.336 26.032 1.00 95.69 531 LEU A O 1
ATOM 4209 N N . LYS A 1 532 ? -2.783 -24.269 25.111 1.00 96.12 532 LYS A N 1
ATOM 4210 C CA . LYS A 1 532 ? -3.583 -25.132 25.996 1.00 96.12 532 LYS A CA 1
ATOM 4211 C C . LYS A 1 532 ? -3.230 -24.886 27.458 1.00 96.12 532 LYS A C 1
ATOM 4213 O O . LYS A 1 532 ? -4.130 -24.702 28.277 1.00 96.12 532 LYS A O 1
ATOM 4218 N N . GLU A 1 533 ? -1.943 -24.878 27.789 1.00 95.94 533 GLU A N 1
ATOM 4219 C CA . GLU A 1 533 ? -1.471 -24.711 29.163 1.00 95.94 533 GLU A CA 1
ATOM 4220 C C . GLU A 1 533 ? -1.904 -23.371 29.762 1.00 95.94 533 GLU A C 1
ATOM 4222 O O . GLU A 1 533 ? -2.455 -23.343 30.867 1.00 95.94 533 GLU A O 1
ATOM 4227 N N . ILE A 1 534 ? -1.718 -22.266 29.028 1.00 96.12 534 ILE A N 1
ATOM 4228 C CA . ILE A 1 534 ? -2.128 -20.929 29.478 1.00 96.12 534 ILE A CA 1
ATOM 4229 C C . ILE A 1 534 ? -3.637 -20.893 29.725 1.00 96.12 534 ILE A C 1
ATOM 4231 O O . ILE A 1 534 ? -4.069 -20.462 30.798 1.00 96.12 534 ILE A O 1
ATOM 4235 N N . CYS A 1 535 ? -4.436 -21.366 28.765 1.00 97.06 535 CYS A N 1
ATOM 4236 C CA . CYS A 1 535 ? -5.884 -21.260 28.859 1.00 97.06 535 CYS A CA 1
ATOM 4237 C C . CYS A 1 535 ? -6.464 -22.116 29.990 1.00 97.06 535 CYS A C 1
ATOM 4239 O O . CYS A 1 535 ? -7.303 -21.634 30.751 1.00 97.06 535 CYS A O 1
ATOM 4241 N N . TRP A 1 536 ? -6.004 -23.361 30.150 1.00 97.44 536 TRP A N 1
ATOM 4242 C CA . TRP A 1 536 ? -6.475 -24.230 31.231 1.00 97.44 536 TRP A CA 1
ATOM 4243 C C . TRP A 1 536 ? -6.038 -23.740 32.609 1.00 97.44 536 TRP A C 1
ATOM 4245 O O . TRP A 1 536 ? -6.823 -23.818 33.555 1.00 97.44 536 TRP A O 1
ATOM 4255 N N . ARG A 1 537 ? -4.817 -23.205 32.739 1.00 96.94 537 ARG A N 1
ATOM 4256 C CA . ARG A 1 537 ? -4.347 -22.602 33.992 1.00 96.94 537 ARG A CA 1
ATOM 4257 C C . ARG A 1 537 ? -5.225 -21.415 34.391 1.00 96.94 537 ARG A C 1
ATOM 4259 O O . ARG A 1 537 ? -5.741 -21.393 35.505 1.00 96.94 537 ARG A O 1
ATOM 4266 N N . ASN A 1 538 ? -5.462 -20.483 33.470 1.00 95.88 538 ASN A N 1
ATOM 4267 C CA . ASN A 1 538 ? -6.268 -19.293 33.740 1.00 95.88 538 ASN A CA 1
ATOM 4268 C C . ASN A 1 538 ? -7.751 -19.639 33.999 1.00 95.88 538 ASN A C 1
ATOM 4270 O O . ASN A 1 538 ? -8.369 -19.056 34.890 1.00 95.88 538 ASN A O 1
ATOM 4274 N N . ALA A 1 539 ? -8.312 -20.636 33.303 1.00 96.12 539 ALA A N 1
ATOM 4275 C CA . ALA A 1 539 ? -9.675 -21.111 33.560 1.00 96.12 539 ALA A CA 1
ATOM 4276 C C . ALA A 1 539 ? -9.830 -21.679 34.980 1.00 96.12 539 ALA A C 1
ATOM 4278 O O . ALA A 1 539 ? -10.814 -21.379 35.658 1.00 96.12 539 ALA A O 1
ATOM 4279 N N . LYS A 1 540 ? -8.837 -22.439 35.461 1.00 96.19 540 LYS A N 1
ATOM 4280 C CA . LYS A 1 540 ? -8.804 -22.957 36.839 1.00 96.19 540 LYS A CA 1
ATOM 4281 C C . LYS A 1 540 ? -8.656 -21.849 37.879 1.00 96.19 540 LYS A C 1
ATOM 4283 O O . LYS A 1 540 ? -9.326 -21.874 38.908 1.00 96.19 540 LYS A O 1
ATOM 4288 N N . GLU A 1 541 ? -7.812 -20.855 37.612 1.00 94.81 541 GLU A N 1
ATOM 4289 C CA . GLU A 1 541 ? -7.638 -19.689 38.490 1.00 94.81 541 GLU A CA 1
ATOM 4290 C C . GLU A 1 541 ? -8.936 -18.861 38.618 1.00 94.81 541 GLU A C 1
ATOM 4292 O O . GLU A 1 541 ? -9.233 -18.317 39.692 1.00 94.81 541 GLU A O 1
ATOM 4297 N N . MET A 1 542 ? -9.730 -18.788 37.544 1.00 93.44 542 MET A N 1
ATOM 4298 C CA . MET A 1 542 ? -10.971 -18.012 37.491 1.00 93.44 542 MET A CA 1
ATOM 4299 C C . MET A 1 542 ? -12.190 -18.766 38.043 1.00 93.44 542 MET A C 1
ATOM 4301 O O . MET A 1 542 ? -12.917 -18.206 38.863 1.00 93.44 542 MET A O 1
ATOM 4305 N N . PHE A 1 543 ? -12.398 -20.024 37.641 1.00 95.50 543 PHE A N 1
ATOM 4306 C CA . PHE A 1 543 ? -13.617 -20.794 37.931 1.00 95.50 543 PHE A CA 1
ATOM 4307 C C . PHE A 1 543 ? -13.421 -21.969 38.904 1.00 95.50 543 PHE A C 1
ATOM 4309 O O . PHE A 1 543 ? -14.395 -22.628 39.260 1.00 95.50 543 PHE A O 1
ATOM 4316 N N . GLY A 1 544 ? -12.192 -22.217 39.367 1.00 93.56 544 GLY A N 1
ATOM 4317 C CA . GLY A 1 544 ? -11.858 -23.307 40.287 1.00 93.56 544 GLY A CA 1
ATOM 4318 C C . GLY A 1 544 ? -11.362 -24.580 39.591 1.00 93.56 544 GLY A C 1
ATOM 4319 O O . GLY A 1 544 ? -11.360 -24.688 38.366 1.00 93.56 544 GLY A O 1
ATOM 4320 N N . ASP A 1 545 ? -10.911 -25.548 40.394 1.00 94.12 545 ASP A N 1
ATOM 4321 C CA . ASP A 1 545 ? -10.470 -26.875 39.942 1.00 94.12 545 ASP A CA 1
ATOM 4322 C C . ASP A 1 545 ? -11.261 -27.953 40.719 1.00 94.12 545 ASP A C 1
ATOM 4324 O O . ASP A 1 545 ? -11.071 -28.070 41.936 1.00 94.12 545 ASP A O 1
ATOM 4328 N N . PRO A 1 546 ? -12.186 -28.700 40.078 1.00 92.88 546 PRO A N 1
ATOM 4329 C CA . PRO A 1 546 ? -12.423 -28.769 38.634 1.00 92.88 546 PRO A CA 1
ATOM 4330 C C . PRO A 1 546 ? -13.154 -27.545 38.060 1.00 92.88 546 PRO A C 1
ATOM 4332 O O . PRO A 1 546 ? -13.999 -26.938 38.717 1.00 92.88 546 PRO A O 1
ATOM 4335 N N . VAL A 1 547 ? -12.854 -27.230 36.798 1.00 95.62 547 VAL A N 1
ATOM 4336 C CA . VAL A 1 547 ? -13.539 -26.182 36.024 1.00 95.62 547 VAL A CA 1
ATOM 4337 C C . VAL A 1 547 ? -14.994 -26.618 35.752 1.00 95.62 547 VAL A C 1
ATOM 4339 O O . VAL A 1 547 ? -15.198 -27.776 35.380 1.00 95.62 547 VAL A O 1
ATOM 4342 N N . PRO A 1 548 ? -16.007 -25.735 35.892 1.00 96.00 548 PRO A N 1
ATOM 4343 C CA . PRO A 1 548 ? -17.408 -26.062 35.619 1.00 96.00 548 PRO A CA 1
ATOM 4344 C C . PRO A 1 548 ? -17.632 -26.636 34.215 1.00 96.00 548 PRO A C 1
ATOM 4346 O O . PRO A 1 548 ? -17.002 -26.195 33.253 1.00 96.00 548 PRO A O 1
ATOM 4349 N N . GLU A 1 549 ? -18.581 -27.568 34.079 1.00 95.25 549 GLU A N 1
ATOM 4350 C CA . GLU A 1 549 ? -18.824 -28.309 32.832 1.00 95.25 549 GLU A CA 1
ATOM 4351 C C . GLU A 1 549 ? -19.055 -27.381 31.628 1.00 95.25 549 GLU A C 1
ATOM 4353 O O . GLU A 1 549 ? -18.376 -27.531 30.615 1.00 95.25 549 GLU A O 1
ATOM 4358 N N . LEU A 1 550 ? -19.904 -26.353 31.774 1.00 94.44 550 LEU A N 1
ATOM 4359 C CA . LEU A 1 550 ? -20.184 -25.353 30.731 1.00 94.44 550 LEU A CA 1
ATOM 4360 C C . LEU A 1 550 ? -18.907 -24.662 30.227 1.00 94.44 550 LEU A C 1
ATOM 4362 O O . LEU A 1 550 ? -18.711 -24.509 29.021 1.00 94.44 550 LEU A O 1
ATOM 4366 N N . VAL A 1 551 ? -18.022 -24.277 31.150 1.00 96.44 551 VAL A N 1
ATOM 4367 C CA . VAL A 1 551 ? -16.758 -23.596 30.841 1.00 96.44 551 VAL A CA 1
ATOM 4368 C C . VAL A 1 551 ? -15.775 -24.568 30.193 1.00 96.44 551 VAL A C 1
ATOM 4370 O O . VAL A 1 551 ? -15.175 -24.246 29.170 1.00 96.44 551 VAL A O 1
ATOM 4373 N N . SER A 1 552 ? -15.638 -25.773 30.752 1.00 96.56 552 SER A N 1
ATOM 4374 C CA . SER A 1 552 ? -14.738 -26.803 30.228 1.00 96.56 552 SER A CA 1
ATOM 4375 C C . SER A 1 552 ? -15.130 -27.246 28.813 1.00 96.56 552 SER A C 1
ATOM 4377 O O . SER A 1 552 ? -14.270 -27.329 27.941 1.00 96.56 552 SER A O 1
ATOM 4379 N N . ALA A 1 553 ? -16.429 -27.426 28.546 1.00 95.88 553 ALA A N 1
ATOM 4380 C CA . ALA A 1 553 ? -16.952 -27.798 27.237 1.00 95.88 553 ALA A CA 1
ATOM 4381 C C . ALA A 1 553 ? -16.723 -26.690 26.201 1.00 95.88 553 ALA A C 1
ATOM 4383 O O . ALA A 1 553 ? -16.299 -26.977 25.079 1.00 95.88 553 ALA A O 1
ATOM 4384 N N . ARG A 1 554 ? -16.949 -25.420 26.579 1.00 95.50 554 ARG A N 1
ATOM 4385 C CA . ARG A 1 554 ? -16.653 -24.270 25.714 1.00 95.50 554 ARG A CA 1
ATOM 4386 C C . ARG A 1 554 ? -15.162 -24.200 25.392 1.00 95.50 554 ARG A C 1
ATOM 4388 O O . ARG A 1 554 ? -14.807 -24.098 24.222 1.00 95.50 554 ARG A O 1
ATOM 4395 N N . LEU A 1 555 ? -14.302 -24.297 26.407 1.00 96.44 555 LEU A N 1
ATOM 4396 C CA . LEU A 1 555 ? -12.857 -24.181 26.238 1.00 96.44 555 LEU A CA 1
ATOM 4397 C C . LEU A 1 555 ? -12.282 -25.305 25.364 1.00 96.44 555 LEU A C 1
ATOM 4399 O O . LEU A 1 555 ? -11.520 -25.021 24.444 1.00 96.44 555 LEU A O 1
ATOM 4403 N N . SER A 1 556 ? -12.679 -26.560 25.603 1.00 95.81 556 SER A N 1
ATOM 4404 C CA . SER A 1 556 ? -12.266 -27.702 24.778 1.00 95.81 556 SER A CA 1
ATOM 4405 C C . SER A 1 556 ? -12.707 -27.547 23.323 1.00 95.81 556 SER A C 1
ATOM 4407 O O . SER A 1 556 ? -11.874 -27.657 22.428 1.00 95.81 556 SER A O 1
ATOM 4409 N N . LYS A 1 557 ? -13.987 -27.224 23.080 1.00 94.06 557 LYS A N 1
ATOM 4410 C CA . LYS A 1 557 ? -14.526 -27.035 21.723 1.00 94.06 557 LYS A CA 1
ATOM 4411 C C . LYS A 1 557 ? -13.742 -25.979 20.943 1.00 94.06 557 LYS A C 1
ATOM 4413 O O . LYS A 1 557 ? -13.416 -26.186 19.775 1.00 94.06 557 LYS A O 1
ATOM 4418 N N . GLU A 1 558 ? -13.459 -24.844 21.576 1.00 94.75 558 GLU A N 1
ATOM 4419 C CA . GLU A 1 558 ? -12.732 -23.754 20.930 1.00 94.75 558 GLU A CA 1
ATOM 4420 C C . GLU A 1 558 ? -11.255 -24.089 20.693 1.00 94.75 558 GLU A C 1
ATOM 4422 O O . GLU A 1 558 ? -10.770 -23.874 19.582 1.00 94.75 558 GLU A O 1
ATOM 4427 N N . LEU A 1 559 ? -10.548 -24.643 21.689 1.00 94.81 559 LEU A N 1
ATOM 4428 C CA . LEU A 1 559 ? -9.142 -25.044 21.544 1.00 94.81 559 LEU A CA 1
ATOM 4429 C C . LEU A 1 559 ? -8.970 -26.076 20.428 1.00 94.81 559 LEU A C 1
ATOM 4431 O O . LEU A 1 559 ? -8.093 -25.911 19.581 1.00 94.81 559 LEU A O 1
ATOM 4435 N N . ASP A 1 560 ? -9.829 -27.097 20.392 1.00 92.44 560 ASP A N 1
ATOM 4436 C CA . ASP A 1 560 ? -9.784 -28.139 19.365 1.00 92.44 560 ASP A CA 1
ATOM 4437 C C . ASP A 1 560 ? -10.001 -27.545 17.969 1.00 92.44 560 ASP A C 1
ATOM 4439 O O . ASP A 1 560 ? -9.291 -27.901 17.030 1.00 92.44 560 ASP A O 1
ATOM 4443 N N . SER A 1 561 ? -10.928 -26.591 17.828 1.00 89.69 561 SER A N 1
ATOM 4444 C CA . SER A 1 561 ? -11.158 -25.881 16.567 1.00 89.69 561 SER A CA 1
ATOM 4445 C C . SER A 1 561 ? -9.954 -25.021 16.162 1.00 89.69 561 SER A C 1
ATOM 4447 O O . SER A 1 561 ? -9.495 -25.098 15.025 1.00 89.69 561 SER A O 1
ATOM 4449 N N . ILE A 1 562 ? -9.419 -24.206 17.074 1.00 89.69 562 ILE A N 1
ATOM 4450 C CA . ILE A 1 562 ? -8.289 -23.300 16.804 1.00 89.69 562 ILE A CA 1
ATOM 4451 C C . ILE A 1 562 ? -7.052 -24.090 16.369 1.00 89.69 562 ILE A C 1
ATOM 4453 O O . ILE A 1 562 ? -6.379 -23.704 15.415 1.00 89.69 562 ILE A O 1
ATOM 4457 N N . ILE A 1 563 ? -6.777 -25.207 17.038 1.00 89.38 563 ILE A N 1
ATOM 4458 C CA . ILE A 1 563 ? -5.613 -26.049 16.762 1.00 89.38 563 ILE A CA 1
ATOM 4459 C C . ILE A 1 563 ? -5.794 -26.830 15.467 1.00 89.38 563 ILE A C 1
ATOM 4461 O O . ILE A 1 563 ? -4.930 -26.776 14.597 1.00 89.38 563 ILE A O 1
ATOM 4465 N N . LYS A 1 564 ? -6.947 -27.485 15.283 1.00 86.44 564 LYS A N 1
ATOM 4466 C CA . LYS A 1 564 ? -7.245 -28.252 14.066 1.00 86.44 564 LYS A CA 1
ATOM 4467 C C . LYS A 1 564 ? -7.114 -27.410 12.794 1.00 86.44 564 LYS A C 1
ATOM 4469 O O . LYS A 1 564 ? -6.744 -27.945 11.753 1.00 86.44 564 LYS A O 1
ATOM 4474 N N . HIS A 1 565 ? -7.430 -26.118 12.876 1.00 82.19 565 HIS A N 1
ATOM 4475 C CA . HIS A 1 565 ? -7.350 -25.187 11.753 1.00 82.19 565 HIS A CA 1
ATOM 4476 C C . HIS A 1 565 ? -6.047 -24.361 11.710 1.00 82.19 565 HIS A C 1
ATOM 4478 O O . HIS A 1 565 ? -5.923 -23.482 10.866 1.00 82.19 565 HIS A O 1
ATOM 4484 N N . GLY A 1 566 ? -5.064 -24.645 12.575 1.00 80.44 566 GLY A N 1
ATOM 4485 C CA . GLY A 1 566 ? -3.727 -24.038 12.518 1.00 80.44 566 GLY A CA 1
ATOM 4486 C C . GLY A 1 566 ? -3.628 -22.600 13.046 1.00 80.44 566 GLY A C 1
ATOM 4487 O O . GLY A 1 566 ? -2.637 -21.919 12.796 1.00 80.44 566 GLY A O 1
ATOM 4488 N N . PHE A 1 567 ? -4.618 -22.117 13.802 1.00 84.81 567 PHE A N 1
ATOM 4489 C CA . PHE A 1 567 ? -4.659 -20.735 14.301 1.00 84.81 567 PHE A CA 1
ATOM 4490 C C . PHE A 1 567 ? -3.993 -20.537 15.669 1.00 84.81 567 PHE A C 1
ATOM 4492 O O . PHE A 1 567 ? -3.907 -19.405 16.148 1.00 84.81 567 PHE A O 1
ATOM 4499 N N . ALA A 1 568 ? -3.493 -21.601 16.304 1.00 89.31 568 ALA A N 1
ATOM 4500 C CA . ALA A 1 568 ? -2.853 -21.522 17.621 1.00 89.31 568 ALA A CA 1
ATOM 4501 C C . ALA A 1 568 ? -1.659 -20.552 17.640 1.00 89.31 568 ALA A C 1
ATOM 4503 O O . ALA A 1 568 ? -1.494 -19.782 18.588 1.00 89.31 568 ALA A O 1
ATOM 4504 N N . VAL A 1 569 ? -0.881 -20.521 16.553 1.00 87.56 569 VAL A N 1
ATOM 4505 C CA . VAL A 1 569 ? 0.253 -19.601 16.394 1.00 87.56 569 VAL A CA 1
ATOM 4506 C C . VAL A 1 569 ? -0.207 -18.142 16.485 1.00 87.56 569 VAL A C 1
ATOM 4508 O O . VAL A 1 569 ? 0.403 -17.366 17.215 1.00 87.56 569 VAL A O 1
ATOM 4511 N N . LEU A 1 570 ? -1.325 -17.773 15.846 1.00 86.94 570 LEU A N 1
ATOM 4512 C CA . LEU A 1 570 ? -1.868 -16.406 15.900 1.00 86.94 570 LEU A CA 1
ATOM 4513 C C . LEU A 1 570 ? -2.218 -15.980 17.325 1.00 86.94 570 LEU A C 1
ATOM 4515 O O . LEU A 1 570 ? -1.892 -14.869 17.744 1.00 86.94 570 LEU A O 1
ATOM 4519 N N . TYR A 1 571 ? -2.846 -16.884 18.077 1.00 90.81 571 TYR A N 1
ATOM 4520 C CA . TYR A 1 571 ? -3.209 -16.646 19.470 1.00 90.81 571 TYR A CA 1
ATOM 4521 C C . TYR A 1 571 ? -1.972 -16.442 20.341 1.00 90.81 571 TYR A C 1
ATOM 4523 O O . TYR A 1 571 ? -1.926 -15.494 21.119 1.00 90.81 571 TYR A O 1
ATOM 4531 N N . ILE A 1 572 ? -0.944 -17.276 20.183 1.00 92.75 572 ILE A N 1
ATOM 4532 C CA . ILE A 1 572 ? 0.300 -17.138 20.945 1.00 92.75 572 ILE A CA 1
ATOM 4533 C C . ILE A 1 572 ? 1.032 -15.838 20.610 1.00 92.75 572 ILE A C 1
ATOM 4535 O O . ILE A 1 572 ? 1.522 -15.162 21.511 1.00 92.75 572 ILE A O 1
ATOM 4539 N N . ILE A 1 573 ? 1.065 -15.429 19.343 1.00 90.44 573 ILE A N 1
ATOM 4540 C CA . ILE A 1 573 ? 1.679 -14.156 18.945 1.00 90.44 573 ILE A CA 1
ATOM 4541 C C . ILE A 1 573 ? 0.949 -12.980 19.596 1.00 90.44 573 ILE A C 1
ATOM 4543 O O . ILE A 1 573 ? 1.580 -12.128 20.227 1.00 90.44 573 ILE A O 1
ATOM 4547 N N . ALA A 1 574 ? -0.381 -12.954 19.484 1.00 92.25 574 ALA A N 1
ATOM 4548 C CA . ALA A 1 574 ? -1.214 -11.937 20.109 1.00 92.25 574 ALA A CA 1
ATOM 4549 C C . ALA A 1 574 ? -1.029 -11.921 21.635 1.00 92.25 574 ALA A C 1
ATOM 4551 O O . ALA A 1 574 ? -0.854 -10.856 22.224 1.00 92.25 574 ALA A O 1
ATOM 4552 N N . GLN A 1 575 ? -0.974 -13.094 22.269 1.00 94.31 575 GLN A N 1
ATOM 4553 C CA . GLN A 1 575 ? -0.739 -13.237 23.703 1.00 94.31 575 GLN A CA 1
ATOM 4554 C C . GLN A 1 575 ? 0.614 -12.651 24.120 1.00 94.31 575 GLN A C 1
ATOM 4556 O O . GLN A 1 575 ? 0.669 -11.871 25.074 1.00 94.31 575 GLN A O 1
ATOM 4561 N N . LYS A 1 576 ? 1.697 -12.965 23.397 1.00 94.62 576 LYS A N 1
ATOM 4562 C CA . LYS A 1 576 ? 3.032 -12.425 23.692 1.00 94.62 576 LYS A CA 1
ATOM 4563 C C . LYS A 1 576 ? 3.071 -10.905 23.500 1.00 94.62 576 LYS A C 1
ATOM 4565 O O . LYS A 1 576 ? 3.658 -10.209 24.328 1.00 94.62 576 LYS A O 1
ATOM 4570 N N . LEU A 1 577 ? 2.416 -10.377 22.461 1.00 94.62 577 LEU A N 1
ATOM 4571 C CA . LEU A 1 577 ? 2.302 -8.934 22.213 1.00 94.62 577 LEU A CA 1
ATOM 4572 C C . LEU A 1 577 ? 1.556 -8.209 23.343 1.00 94.62 577 LEU A C 1
ATOM 4574 O O . LEU A 1 577 ? 2.058 -7.209 23.866 1.00 94.62 577 LEU A O 1
ATOM 4578 N N . VAL A 1 578 ? 0.389 -8.722 23.748 1.00 95.12 578 VAL A N 1
ATOM 4579 C CA . VAL A 1 578 ? -0.402 -8.145 24.845 1.00 95.12 578 VAL A CA 1
ATOM 4580 C C . VAL A 1 578 ? 0.377 -8.212 26.152 1.00 95.12 578 VAL A C 1
ATOM 4582 O O . VAL A 1 578 ? 0.531 -7.192 26.822 1.00 95.12 578 VAL A O 1
ATOM 4585 N N . LYS A 1 579 ? 0.956 -9.373 26.479 1.00 94.88 579 LYS A N 1
ATOM 4586 C CA . LYS A 1 579 ? 1.755 -9.556 27.693 1.00 94.88 579 LYS A CA 1
ATOM 4587 C C . LYS A 1 579 ? 2.928 -8.579 27.765 1.00 94.88 579 LYS A C 1
ATOM 4589 O O . LYS A 1 579 ? 3.070 -7.891 28.768 1.00 94.88 579 LYS A O 1
ATOM 4594 N N . LYS A 1 580 ? 3.719 -8.442 26.692 1.00 96.19 580 LYS A N 1
ATOM 4595 C CA . LYS A 1 580 ? 4.849 -7.493 26.632 1.00 96.19 580 LYS A CA 1
ATOM 4596 C C . LYS A 1 580 ? 4.390 -6.045 26.855 1.00 96.19 580 LYS A C 1
ATOM 4598 O O . LYS A 1 580 ? 5.101 -5.275 27.494 1.00 96.19 580 LYS A O 1
ATOM 4603 N N . SER A 1 581 ? 3.225 -5.661 26.325 1.00 95.75 581 SER A N 1
ATOM 4604 C CA . SER A 1 581 ? 2.643 -4.329 26.544 1.00 95.75 581 SER A CA 1
ATOM 4605 C C . SER A 1 581 ? 2.240 -4.115 28.004 1.00 95.75 581 SER A C 1
ATOM 4607 O O . SER A 1 581 ? 2.628 -3.112 28.604 1.00 95.75 581 SER A O 1
ATOM 4609 N N . VAL A 1 582 ? 1.523 -5.079 28.588 1.00 93.62 582 VAL A N 1
ATOM 4610 C CA . VAL A 1 582 ? 1.049 -5.024 29.979 1.00 93.62 582 VAL A CA 1
ATOM 4611 C C . VAL A 1 582 ? 2.216 -5.025 30.967 1.00 93.62 582 VAL A C 1
ATOM 4613 O O . VAL A 1 582 ? 2.228 -4.198 31.875 1.00 93.62 582 VAL A O 1
ATOM 4616 N N . ASP A 1 583 ? 3.239 -5.857 30.750 1.00 94.31 583 ASP A N 1
ATOM 4617 C CA . ASP A 1 583 ? 4.462 -5.893 31.570 1.00 94.31 583 ASP A CA 1
ATOM 4618 C C . ASP A 1 583 ? 5.222 -4.549 31.526 1.00 94.31 583 ASP A C 1
ATOM 4620 O O . ASP A 1 583 ? 5.876 -4.160 32.493 1.00 94.31 583 ASP A O 1
ATOM 4624 N N . ASN A 1 584 ? 5.091 -3.799 30.425 1.00 94.06 584 ASN A N 1
ATOM 4625 C CA . ASN A 1 584 ? 5.627 -2.444 30.270 1.00 94.06 584 ASN A CA 1
ATOM 4626 C C . ASN A 1 584 ? 4.671 -1.339 30.766 1.00 94.06 584 ASN A C 1
ATOM 4628 O O . ASN A 1 584 ? 4.948 -0.152 30.572 1.00 94.06 584 ASN A O 1
ATOM 4632 N N . GLY A 1 585 ? 3.558 -1.713 31.401 1.00 92.06 585 GLY A N 1
ATOM 4633 C CA . GLY A 1 585 ? 2.591 -0.804 32.008 1.00 92.06 585 GLY A CA 1
ATOM 4634 C C . GLY A 1 585 ? 1.571 -0.200 31.042 1.00 92.06 585 GLY A C 1
ATOM 4635 O O . GLY A 1 585 ? 0.971 0.809 31.394 1.00 92.06 585 GLY A O 1
ATOM 4636 N N . TYR A 1 586 ? 1.380 -0.765 29.845 1.00 93.81 586 TYR A N 1
ATOM 4637 C CA . TYR A 1 586 ? 0.366 -0.320 28.882 1.00 93.81 586 TYR A CA 1
ATOM 4638 C C . TYR A 1 586 ? -0.660 -1.418 28.631 1.00 93.81 586 TYR A C 1
ATOM 4640 O O . TYR A 1 586 ? -0.347 -2.467 28.062 1.00 93.81 586 TYR A O 1
ATOM 4648 N N . LYS A 1 587 ? -1.915 -1.152 28.992 1.00 92.25 587 LYS A N 1
ATOM 4649 C CA . LYS A 1 587 ? -3.030 -2.039 28.658 1.00 92.25 587 LYS A CA 1
ATOM 4650 C C . LYS A 1 587 ? -3.271 -2.087 27.154 1.00 92.25 587 LYS A C 1
ATOM 4652 O O . LYS A 1 587 ? -2.869 -1.191 26.414 1.00 92.25 587 LYS A O 1
ATOM 4657 N N . VAL A 1 588 ? -3.939 -3.144 26.712 1.00 92.12 588 VAL A N 1
ATOM 4658 C CA . VAL A 1 588 ? -4.335 -3.333 25.316 1.00 92.12 588 VAL A CA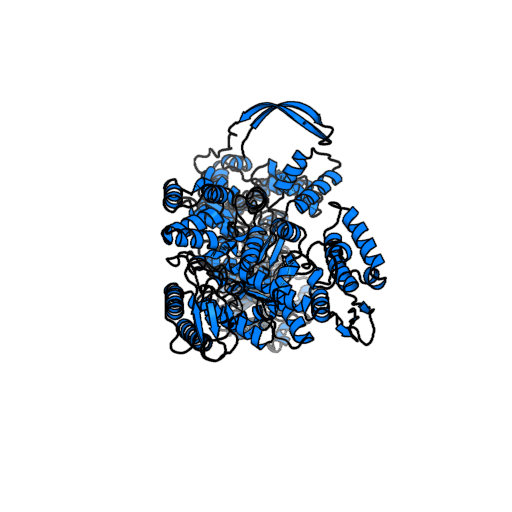 1
ATOM 4659 C C . VAL A 1 588 ? -5.846 -3.488 25.288 1.00 92.12 588 VAL A C 1
ATOM 4661 O O . VAL A 1 588 ? -6.397 -4.306 26.017 1.00 92.12 588 VAL A O 1
ATOM 4664 N N . GLY A 1 589 ? -6.513 -2.663 24.487 1.00 86.62 589 GLY A N 1
ATOM 4665 C CA . GLY A 1 589 ? -7.954 -2.739 24.291 1.00 86.62 589 GLY A CA 1
ATOM 4666 C C . GLY A 1 589 ? -8.313 -3.857 23.318 1.00 86.62 589 GLY A C 1
ATOM 4667 O O . GLY A 1 589 ? -7.623 -4.069 22.315 1.00 86.62 589 GLY A O 1
ATOM 4668 N N . SER A 1 590 ? -9.420 -4.543 23.589 1.00 84.44 590 SER A N 1
ATOM 4669 C CA . SER A 1 590 ? -9.949 -5.558 22.671 1.00 84.44 590 SER A CA 1
ATOM 4670 C C . SER A 1 590 ? -10.571 -4.928 21.425 1.00 84.44 590 SER A C 1
ATOM 4672 O O . SER A 1 590 ? -11.125 -3.828 21.482 1.00 84.44 590 SER A O 1
ATOM 4674 N N . ARG A 1 591 ? -10.520 -5.629 20.287 1.00 84.81 591 ARG A N 1
ATOM 4675 C CA . ARG A 1 591 ? -11.171 -5.181 19.052 1.00 84.81 591 ARG A CA 1
ATOM 4676 C C . ARG A 1 591 ? -11.601 -6.349 18.167 1.00 84.81 591 ARG A C 1
ATOM 4678 O O . ARG A 1 591 ? -11.016 -7.424 18.171 1.00 84.81 591 ARG A O 1
ATOM 4685 N N . GLY A 1 592 ? -12.649 -6.109 17.386 1.00 83.88 592 GLY A N 1
ATOM 4686 C CA . GLY A 1 592 ? -13.058 -7.006 16.305 1.00 83.88 592 GLY A CA 1
ATOM 4687 C C . GLY A 1 592 ? -13.789 -8.245 16.817 1.00 83.88 592 GLY A C 1
ATOM 4688 O O . GLY A 1 592 ? -14.466 -8.204 17.843 1.00 83.88 592 GLY A O 1
ATOM 4689 N N . SER A 1 593 ? -13.708 -9.348 16.070 1.00 84.44 593 SER A N 1
ATOM 4690 C CA . SER A 1 593 ? -14.427 -10.582 16.417 1.00 84.44 593 SER A CA 1
ATOM 4691 C C . SER A 1 593 ? -13.690 -11.504 17.387 1.00 84.44 593 SER A C 1
ATOM 4693 O O . SER A 1 593 ? -14.304 -12.468 17.840 1.00 84.44 593 SER A O 1
ATOM 4695 N N . VAL A 1 594 ? -12.425 -11.234 17.733 1.00 88.00 594 VAL A N 1
ATOM 4696 C CA . VAL A 1 594 ? -11.647 -12.113 18.629 1.00 88.00 594 VAL A CA 1
ATOM 4697 C C . VAL A 1 594 ? -12.268 -12.221 20.027 1.00 88.00 594 VAL A C 1
ATOM 4699 O O . VAL A 1 594 ? -12.208 -13.282 20.634 1.00 88.00 594 VAL A O 1
ATOM 4702 N N . GLY A 1 595 ? -12.987 -11.191 20.490 1.00 90.69 595 GLY A N 1
ATOM 4703 C CA . GLY A 1 595 ? -13.749 -11.235 21.748 1.00 90.69 595 GLY A CA 1
ATOM 4704 C C . GLY A 1 595 ? -14.939 -12.210 21.751 1.00 90.69 595 GLY A C 1
ATOM 4705 O O . GLY A 1 595 ? -15.617 -12.339 22.761 1.00 90.69 595 GLY A O 1
ATOM 4706 N N . SER A 1 596 ? -15.209 -12.901 20.637 1.00 91.75 596 SER A N 1
ATOM 4707 C CA . SER A 1 596 ? -16.178 -14.013 20.581 1.00 91.75 596 SER A CA 1
ATOM 4708 C C . SER A 1 596 ? -15.570 -15.341 21.068 1.00 91.75 596 SER A C 1
ATOM 4710 O O . SER A 1 596 ? -16.292 -16.318 21.254 1.00 91.75 596 SER A O 1
ATOM 4712 N N . SER A 1 597 ? -14.245 -15.389 21.247 1.00 94.06 597 SER A N 1
ATOM 4713 C CA . SER A 1 597 ? -13.472 -16.567 21.646 1.00 94.06 597 SER A CA 1
ATOM 4714 C C . SER A 1 597 ? -13.196 -16.559 23.147 1.00 94.06 597 SER A C 1
ATOM 4716 O O . SER A 1 597 ? -12.538 -15.659 23.673 1.00 94.06 597 SER A O 1
ATOM 4718 N N . PHE A 1 598 ? -13.687 -17.576 23.852 1.00 96.38 598 PHE A N 1
ATOM 4719 C CA . PHE A 1 598 ? -13.368 -17.799 25.256 1.00 96.38 598 PHE A CA 1
ATOM 4720 C C . PHE A 1 598 ? -11.882 -18.150 25.442 1.00 96.38 598 PHE A C 1
ATOM 4722 O O . PHE A 1 598 ? -11.261 -17.759 26.431 1.00 96.38 598 PHE A O 1
ATOM 4729 N N . VAL A 1 599 ? -11.264 -18.804 24.454 1.00 96.38 599 VAL A N 1
ATOM 4730 C CA . VAL A 1 599 ? -9.810 -19.018 24.417 1.00 96.38 599 VAL A CA 1
ATOM 4731 C C . VAL A 1 599 ? -9.059 -17.687 24.419 1.00 96.38 599 VAL A C 1
ATOM 4733 O O . VAL A 1 599 ? -8.028 -17.590 25.077 1.00 96.38 599 VAL A O 1
ATOM 4736 N N . ALA A 1 600 ? -9.569 -16.637 23.764 1.00 94.75 600 ALA A N 1
ATOM 4737 C CA . ALA A 1 600 ? -8.894 -15.338 23.719 1.00 94.75 600 ALA A CA 1
ATOM 4738 C C . ALA A 1 600 ? -8.822 -14.657 25.094 1.00 94.75 600 ALA A C 1
ATOM 4740 O O . ALA A 1 600 ? -7.760 -14.155 25.465 1.00 94.75 600 ALA A O 1
ATOM 4741 N N . ILE A 1 601 ? -9.905 -14.672 25.879 1.00 94.19 601 ILE A N 1
ATOM 4742 C CA . ILE A 1 601 ? -9.872 -14.151 27.257 1.00 94.19 601 ILE A CA 1
ATOM 4743 C C . ILE A 1 601 ? -9.004 -15.033 28.162 1.00 94.19 601 ILE A C 1
ATOM 4745 O O . ILE A 1 601 ? -8.182 -14.517 28.916 1.00 94.19 601 ILE A O 1
ATOM 4749 N N . MET A 1 602 ? -9.086 -16.363 28.031 1.00 96.25 602 MET A N 1
ATOM 4750 C CA . MET A 1 602 ? -8.246 -17.281 28.809 1.0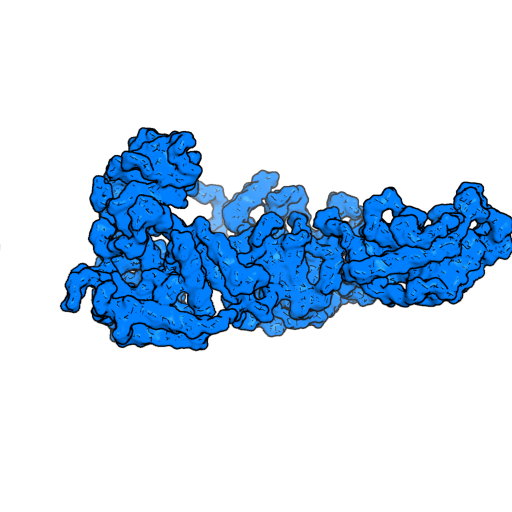0 96.25 602 MET A CA 1
ATOM 4751 C C . MET A 1 602 ? -6.764 -17.200 28.430 1.00 96.25 602 MET A C 1
ATOM 4753 O O . MET A 1 602 ? -5.915 -17.455 29.274 1.00 96.25 602 MET A O 1
ATOM 4757 N N . ALA A 1 603 ? -6.427 -16.806 27.205 1.00 95.31 603 ALA A N 1
ATOM 4758 C CA . ALA A 1 603 ? -5.057 -16.516 26.792 1.00 95.31 603 ALA A CA 1
ATOM 4759 C C . ALA A 1 603 ? -4.576 -15.124 27.250 1.00 95.31 603 ALA A C 1
ATOM 4761 O O . ALA A 1 603 ? -3.380 -14.851 27.204 1.00 95.31 603 ALA A O 1
ATOM 4762 N N . GLY A 1 604 ? -5.475 -14.246 27.713 1.00 92.50 604 GLY A N 1
ATOM 4763 C CA . GLY A 1 604 ? -5.158 -12.858 28.066 1.00 92.50 604 GLY A CA 1
ATOM 4764 C C . GLY A 1 604 ? -5.035 -11.925 26.857 1.00 92.50 604 GLY A C 1
ATOM 4765 O O . GLY A 1 604 ? -4.339 -10.920 26.932 1.00 92.50 604 GLY A O 1
ATOM 4766 N N . ILE A 1 605 ? -5.674 -12.270 25.737 1.00 93.19 605 ILE A N 1
ATOM 4767 C CA . ILE A 1 605 ? -5.686 -11.490 24.489 1.00 93.19 605 ILE A CA 1
ATOM 4768 C C . ILE A 1 605 ? -6.853 -10.494 24.477 1.00 93.19 605 ILE A C 1
ATOM 4770 O O . ILE A 1 605 ? -6.729 -9.406 23.919 1.00 93.19 605 ILE A O 1
ATOM 4774 N N . SER A 1 606 ? -7.990 -10.866 25.075 1.00 91.75 606 SER A N 1
ATOM 4775 C CA . SER A 1 606 ? -9.202 -10.044 25.121 1.00 91.75 606 SER A CA 1
ATOM 4776 C C . SER A 1 606 ? -9.737 -9.881 26.543 1.00 91.75 606 SER A C 1
ATOM 4778 O O . SER A 1 606 ? -9.521 -10.731 27.400 1.00 91.75 606 SER A O 1
ATOM 4780 N N . GLU A 1 607 ? -10.462 -8.790 26.775 1.00 89.75 607 GLU A N 1
ATOM 4781 C CA . GLU A 1 607 ? -11.191 -8.487 28.012 1.00 89.75 607 GLU A CA 1
ATOM 4782 C C . GLU A 1 607 ? -12.685 -8.836 27.932 1.00 89.75 607 GLU A C 1
ATOM 4784 O O . GLU A 1 607 ? -13.396 -8.726 28.924 1.00 89.75 607 GLU A O 1
ATOM 4789 N N . VAL A 1 608 ? -13.170 -9.219 26.747 1.00 93.56 608 VAL A N 1
ATOM 4790 C CA . VAL A 1 608 ? -14.575 -9.562 26.516 1.00 93.56 608 VAL A CA 1
ATOM 4791 C C . VAL A 1 608 ? -14.777 -11.030 26.868 1.00 93.56 608 VAL A C 1
ATOM 4793 O O . VAL A 1 608 ? -14.125 -11.897 26.288 1.00 93.56 608 VAL A O 1
ATOM 4796 N N . ASN A 1 609 ? -15.693 -11.316 27.794 1.00 95.19 609 ASN A N 1
ATOM 4797 C CA . ASN A 1 609 ? -16.047 -12.682 28.163 1.00 95.19 609 ASN A CA 1
ATOM 4798 C C . ASN A 1 609 ? -17.274 -13.155 27.357 1.00 95.19 609 ASN A C 1
ATOM 4800 O O . ASN A 1 609 ? -18.387 -12.680 27.597 1.00 95.19 609 ASN A O 1
ATOM 4804 N N . PRO A 1 610 ? -17.117 -14.080 26.391 1.00 95.44 610 PRO A N 1
ATOM 4805 C CA . PRO A 1 610 ? -18.207 -14.482 25.504 1.00 95.44 610 PRO A CA 1
ATOM 4806 C C . PRO A 1 610 ? -19.155 -15.523 26.110 1.00 95.44 610 PRO A C 1
ATOM 4808 O O . PRO A 1 610 ? -20.109 -15.926 25.444 1.00 95.44 610 PRO A O 1
ATOM 4811 N N . LEU A 1 611 ? -18.904 -15.994 27.337 1.00 96.31 611 LEU A N 1
ATOM 4812 C CA . LEU A 1 611 ? -19.818 -16.912 28.015 1.00 96.31 611 LEU A CA 1
ATOM 4813 C C . LEU A 1 611 ? -21.186 -16.261 28.251 1.00 96.31 611 LEU A C 1
ATOM 4815 O O . LEU A 1 611 ? -21.335 -15.040 28.213 1.00 96.31 611 LEU A O 1
ATOM 4819 N N . VAL A 1 612 ? -22.184 -17.093 28.533 1.00 95.44 612 VAL A N 1
ATOM 4820 C CA . VAL A 1 612 ? -23.500 -16.632 28.991 1.00 95.44 612 VAL A CA 1
ATOM 4821 C C . VAL A 1 612 ? -23.373 -15.806 30.285 1.00 95.44 612 VAL A C 1
ATOM 4823 O O . VAL A 1 612 ? -22.384 -15.979 31.009 1.00 95.44 612 VAL A O 1
ATOM 4826 N N . PRO A 1 613 ? -24.338 -14.928 30.613 1.00 96.62 613 PRO A N 1
ATOM 4827 C CA . PRO A 1 613 ? -24.314 -14.144 31.843 1.00 96.62 613 PRO A CA 1
ATOM 4828 C C . PRO A 1 613 ? -24.130 -15.029 33.073 1.00 96.62 613 PRO A C 1
ATOM 4830 O O . PRO A 1 613 ? -24.813 -16.043 33.231 1.00 96.62 613 PRO A O 1
ATOM 4833 N N . HIS A 1 614 ? -23.204 -14.659 33.951 1.00 96.62 614 HIS A N 1
ATOM 4834 C CA . HIS A 1 614 ? -22.885 -15.456 35.125 1.00 96.62 614 HIS A CA 1
ATOM 4835 C C . HIS A 1 614 ? -22.357 -14.631 36.295 1.00 96.62 614 HIS A C 1
ATOM 4837 O O . HIS A 1 614 ? -21.836 -13.522 36.146 1.00 96.62 614 HIS A O 1
ATOM 4843 N N . TYR A 1 615 ? -22.462 -15.232 37.476 1.00 96.44 615 TYR A N 1
ATOM 4844 C CA . TYR A 1 615 ? -21.746 -14.811 38.668 1.00 96.44 615 TYR A CA 1
ATOM 4845 C C . TYR A 1 615 ? -20.496 -15.662 38.871 1.00 96.44 615 TYR A C 1
ATOM 4847 O O . TYR A 1 615 ? -20.531 -16.874 38.657 1.00 96.44 615 TYR A O 1
ATOM 4855 N N . VAL A 1 616 ? -19.420 -15.052 39.370 1.00 95.62 616 VAL A N 1
ATOM 4856 C CA . VAL A 1 616 ? -18.221 -15.766 39.828 1.00 95.62 616 VAL A CA 1
ATOM 4857 C C . VAL A 1 616 ? -17.688 -15.166 41.126 1.00 95.62 616 VAL A C 1
ATOM 4859 O O . VAL A 1 616 ? -17.520 -13.954 41.269 1.00 95.62 616 VAL A O 1
ATOM 4862 N N . CYS A 1 617 ? -17.424 -16.015 42.115 1.00 95.19 617 CYS A N 1
ATOM 4863 C CA . CYS A 1 617 ? -16.868 -15.587 43.388 1.00 95.19 617 CYS A CA 1
ATOM 4864 C C . CYS A 1 617 ? -15.345 -15.420 43.275 1.00 95.19 617 CYS A C 1
ATOM 4866 O O . CYS A 1 617 ? -14.647 -16.419 43.087 1.00 95.19 617 CYS A O 1
ATOM 4868 N N . PRO A 1 618 ? -14.782 -14.218 43.506 1.00 92.88 618 PRO A N 1
ATOM 4869 C CA . PRO A 1 618 ? -13.336 -14.017 43.399 1.00 92.88 618 PRO A CA 1
ATOM 4870 C C . PRO A 1 618 ? -12.543 -14.822 44.443 1.00 92.88 618 PRO A C 1
ATOM 4872 O O . PRO A 1 618 ? -11.404 -15.200 44.173 1.00 92.88 618 PRO A O 1
ATOM 4875 N N . ASN A 1 619 ? -13.161 -15.119 45.594 1.00 93.56 619 ASN A N 1
ATOM 4876 C CA . ASN A 1 619 ? -12.563 -15.859 46.706 1.00 93.56 619 ASN A CA 1
ATOM 4877 C C . ASN A 1 619 ? -12.676 -17.392 46.541 1.00 93.56 619 ASN A C 1
ATOM 4879 O O . ASN A 1 619 ? -11.698 -18.049 46.204 1.00 93.56 619 ASN A O 1
ATOM 4883 N N . CYS A 1 620 ? -13.872 -17.970 46.728 1.00 93.25 620 CYS A N 1
ATOM 4884 C CA . CYS A 1 620 ? -14.066 -19.429 46.714 1.00 93.25 620 CYS A CA 1
ATOM 4885 C C . CYS A 1 620 ? -14.352 -20.051 45.333 1.00 93.25 620 CYS A C 1
ATOM 4887 O O . CYS A 1 620 ? -14.588 -21.253 45.257 1.00 93.25 620 CYS A O 1
ATOM 4889 N N . LYS A 1 621 ? -14.354 -19.254 44.255 1.00 95.38 621 LYS A N 1
ATOM 4890 C CA . LYS A 1 621 ? -14.547 -19.692 42.856 1.00 95.38 621 LYS A CA 1
ATOM 4891 C C . LYS A 1 621 ? -15.908 -20.315 42.512 1.00 95.38 621 LYS A C 1
ATOM 4893 O O . LYS A 1 621 ? -16.093 -20.784 41.395 1.00 95.38 621 LYS A O 1
ATOM 4898 N N . TYR A 1 622 ? -16.891 -20.254 43.416 1.00 95.31 622 TYR A N 1
ATOM 4899 C CA . TYR A 1 622 ? -18.288 -20.573 43.090 1.00 95.31 622 TYR A CA 1
ATOM 4900 C C . TYR A 1 622 ? -18.766 -19.781 41.865 1.00 95.31 622 TYR A C 1
ATOM 4902 O O . TYR A 1 622 ? -18.510 -18.577 41.784 1.00 95.31 622 TYR A O 1
ATOM 4910 N N . SER A 1 623 ? -19.488 -20.438 40.957 1.00 95.94 623 SER A N 1
ATOM 4911 C CA . SER A 1 623 ? -20.059 -19.822 39.758 1.00 95.94 623 SER A CA 1
ATOM 4912 C C . SER A 1 623 ? -21.511 -20.243 39.520 1.00 95.94 623 SER A C 1
ATOM 4914 O O . SER A 1 623 ? -21.922 -21.341 39.891 1.00 95.94 623 SER A O 1
ATOM 4916 N N . GLU A 1 624 ? -22.292 -19.349 38.913 1.00 95.75 624 GLU A N 1
ATOM 4917 C CA . GLU A 1 624 ? -23.717 -19.534 38.604 1.00 95.75 624 GLU A CA 1
ATOM 4918 C C . GLU A 1 624 ? -24.019 -18.925 37.231 1.00 95.75 624 GLU A C 1
ATOM 4920 O O . GLU A 1 624 ? -23.801 -17.730 37.049 1.00 95.75 624 GLU A O 1
ATOM 4925 N N . PHE A 1 625 ? -24.500 -19.732 36.278 1.00 96.62 625 PHE A N 1
ATOM 4926 C CA . PHE A 1 625 ? -24.698 -19.351 34.871 1.00 96.62 625 PHE A CA 1
ATOM 4927 C C . PHE A 1 625 ? -26.186 -19.249 34.515 1.00 96.62 625 PHE A C 1
ATOM 4929 O O . PHE A 1 625 ? -26.966 -20.138 34.856 1.00 96.62 625 PHE A O 1
ATOM 4936 N N . ILE A 1 626 ? -26.565 -18.203 33.778 1.00 95.88 626 ILE A N 1
ATOM 4937 C CA . ILE A 1 626 ? -27.928 -17.959 33.289 1.00 95.88 626 ILE A CA 1
ATOM 4938 C C . ILE A 1 626 ? -27.980 -18.306 31.798 1.00 95.88 626 ILE A C 1
ATOM 4940 O O . ILE A 1 626 ? -27.338 -17.648 30.989 1.00 95.88 626 ILE A O 1
ATOM 4944 N N . THR A 1 627 ? -28.707 -19.364 31.433 1.00 91.75 627 THR A N 1
ATOM 4945 C CA . THR A 1 627 ? -28.671 -19.971 30.082 1.00 91.75 627 THR A CA 1
ATOM 4946 C C . THR A 1 627 ? -29.984 -19.859 29.307 1.00 91.75 627 THR A C 1
ATOM 4948 O O . THR A 1 627 ? -30.064 -20.308 28.169 1.00 91.75 627 THR A O 1
ATOM 4951 N N . ASP A 1 628 ? -31.015 -19.263 29.902 1.00 86.88 628 ASP A N 1
ATOM 4952 C CA . ASP A 1 628 ? -32.367 -19.170 29.336 1.00 86.88 628 ASP A CA 1
ATOM 4953 C C . ASP A 1 628 ? -32.571 -17.969 28.392 1.00 86.88 628 ASP A C 1
ATOM 4955 O O . ASP A 1 628 ? -33.678 -17.756 27.903 1.00 86.88 628 ASP A O 1
ATOM 4959 N N . GLY A 1 629 ? -31.528 -17.166 28.156 1.00 84.62 629 GLY A N 1
ATOM 4960 C CA . GLY A 1 629 ? -31.592 -15.960 27.326 1.00 84.62 629 GLY A CA 1
ATOM 4961 C C . GLY A 1 629 ? -32.337 -14.781 27.969 1.00 84.62 629 GLY A C 1
ATOM 4962 O O . GLY A 1 629 ? -32.520 -13.754 27.319 1.00 84.62 629 GLY A O 1
ATOM 4963 N N . SER A 1 630 ? -32.747 -14.881 29.241 1.00 87.50 630 SER A N 1
ATOM 4964 C CA . SER A 1 630 ? -33.505 -13.823 29.934 1.00 87.50 630 SER A CA 1
ATOM 4965 C C . SER A 1 630 ? -32.684 -12.564 30.240 1.00 87.50 630 SER A C 1
ATOM 4967 O O . SER A 1 630 ? -33.244 -11.488 30.473 1.00 87.50 630 SER A O 1
ATOM 4969 N N . VAL A 1 631 ? -31.355 -12.683 30.238 1.00 90.50 631 VAL A N 1
ATOM 4970 C CA . VAL A 1 631 ? -30.405 -11.609 30.539 1.00 90.50 631 VAL A CA 1
ATOM 4971 C C . VAL A 1 631 ? -29.444 -11.450 29.360 1.00 90.50 631 VAL A C 1
ATOM 4973 O O . VAL A 1 631 ? -28.857 -12.422 28.900 1.00 90.50 631 VAL A O 1
ATOM 4976 N N . GLY A 1 632 ? -29.267 -10.221 28.864 1.00 86.50 632 GLY A N 1
ATOM 4977 C CA . GLY A 1 632 ? -28.435 -9.955 27.681 1.00 86.50 632 GLY A CA 1
ATOM 4978 C C . GLY A 1 632 ? -26.926 -9.878 27.956 1.00 86.50 632 GLY A C 1
ATOM 4979 O O . GLY A 1 632 ? -26.125 -10.088 27.041 1.00 86.50 632 GLY A O 1
ATOM 4980 N N . SER A 1 633 ? -26.537 -9.552 29.193 1.00 94.31 633 SER A N 1
ATOM 4981 C CA . SER A 1 633 ? -25.148 -9.449 29.655 1.00 94.31 633 SER A CA 1
ATOM 4982 C C . SER A 1 633 ? -25.063 -9.656 31.167 1.00 94.31 633 SER A C 1
ATOM 4984 O O . SER A 1 633 ? -25.934 -9.213 31.909 1.00 94.31 633 SER A O 1
ATOM 4986 N N . GLY A 1 634 ? -23.973 -10.248 31.651 1.00 94.62 634 GLY A N 1
ATOM 4987 C CA . GLY A 1 634 ? -23.676 -10.393 33.072 1.00 94.62 634 GLY A CA 1
ATOM 4988 C C . GLY A 1 634 ? -23.655 -9.063 33.808 1.00 94.62 634 GLY A C 1
ATOM 4989 O O . GLY A 1 634 ? -24.083 -9.004 34.952 1.00 94.62 634 GLY A O 1
ATOM 4990 N N . PHE A 1 635 ? -23.255 -7.975 33.149 1.00 94.38 635 PHE A N 1
ATOM 4991 C CA . PHE A 1 635 ? -23.244 -6.639 33.762 1.00 94.38 635 PHE A CA 1
ATOM 4992 C C . PHE A 1 635 ? -24.654 -6.114 34.086 1.00 94.38 635 PHE A C 1
ATOM 4994 O O . PHE A 1 635 ? -24.794 -5.211 34.903 1.00 94.38 635 PHE A O 1
ATOM 5001 N N . ASP A 1 636 ? -25.699 -6.717 33.510 1.00 93.81 636 ASP A N 1
ATOM 5002 C CA . ASP A 1 636 ? -27.096 -6.401 33.826 1.00 93.81 636 ASP A CA 1
ATOM 5003 C C . ASP A 1 636 ? -27.615 -7.173 35.051 1.00 93.81 636 ASP A C 1
ATOM 5005 O O . ASP A 1 636 ? -28.728 -6.926 35.522 1.00 93.81 636 ASP A O 1
ATOM 5009 N N . LEU A 1 637 ? -26.836 -8.127 35.575 1.00 93.88 637 LEU A N 1
ATOM 5010 C CA . LEU A 1 637 ? -27.218 -8.907 36.744 1.00 93.88 637 LEU A CA 1
ATOM 5011 C C . LEU A 1 637 ? -27.214 -8.032 38.013 1.00 93.88 637 LEU A C 1
ATOM 5013 O O . LEU A 1 637 ? -26.304 -7.215 38.214 1.00 93.88 637 LEU A O 1
ATOM 5017 N N . PRO A 1 638 ? -28.195 -8.204 38.916 1.00 92.25 638 PRO A N 1
ATOM 5018 C CA . PRO A 1 638 ? -28.216 -7.473 40.177 1.00 92.25 638 PRO A CA 1
ATOM 5019 C C . PRO A 1 638 ? -27.028 -7.867 41.077 1.00 92.25 638 PRO A C 1
ATOM 5021 O O . PRO A 1 638 ? -26.513 -8.979 40.977 1.00 92.25 638 PRO A O 1
ATOM 5024 N N . PRO A 1 639 ? -26.573 -6.993 41.991 1.00 92.25 639 PRO A N 1
ATOM 5025 C CA . PRO A 1 639 ? -25.571 -7.370 42.984 1.00 92.25 639 PRO A CA 1
ATOM 5026 C C . PRO A 1 639 ? -26.032 -8.571 43.821 1.00 92.25 639 PRO A C 1
ATOM 5028 O O . PRO A 1 639 ? -27.191 -8.642 44.238 1.00 92.25 639 PRO A O 1
ATOM 5031 N N . LYS A 1 640 ? -25.121 -9.513 44.079 1.00 94.12 640 LYS A N 1
ATOM 5032 C CA . LYS A 1 640 ? -25.395 -10.745 44.828 1.00 94.12 640 LYS A CA 1
ATOM 5033 C C . LYS A 1 640 ? -24.157 -11.159 45.623 1.00 94.12 640 LYS A C 1
ATOM 5035 O O . LYS A 1 640 ? -23.044 -11.106 45.102 1.00 94.12 640 LYS A O 1
ATOM 5040 N N . ASP A 1 641 ? -24.352 -11.613 46.856 1.00 96.19 641 ASP A N 1
ATOM 5041 C CA . ASP A 1 641 ? -23.275 -12.181 47.670 1.00 96.19 641 ASP A CA 1
ATOM 5042 C C . ASP A 1 641 ? -23.115 -13.678 47.412 1.00 96.19 641 ASP A C 1
ATOM 5044 O O . ASP A 1 641 ? -24.074 -14.397 47.115 1.00 96.19 641 ASP A O 1
ATOM 5048 N N . CYS A 1 642 ? -21.883 -14.167 47.539 1.00 95.19 642 CYS A N 1
ATOM 5049 C CA . CYS A 1 642 ? -21.585 -15.574 47.349 1.00 95.19 642 CYS A CA 1
ATOM 5050 C C . CYS A 1 642 ? -22.304 -16.416 48.413 1.00 95.19 642 CYS A C 1
ATOM 5052 O O . CYS A 1 642 ? -22.043 -16.224 49.605 1.00 95.19 642 CYS A O 1
ATOM 5054 N N . PRO A 1 643 ? -23.112 -17.419 48.018 1.00 95.31 643 PRO A N 1
ATOM 5055 C CA . PRO A 1 643 ? -23.831 -18.257 48.975 1.00 95.31 643 PRO A CA 1
ATOM 5056 C C . PRO A 1 643 ? -22.902 -19.148 49.818 1.00 95.31 643 PRO A C 1
ATOM 5058 O O . PRO A 1 643 ? -23.339 -19.697 50.825 1.00 95.31 643 PRO A O 1
ATOM 5061 N N . HIS A 1 644 ? -21.626 -19.288 49.434 1.00 93.31 644 HIS A N 1
ATOM 5062 C CA . HIS A 1 644 ? -20.648 -20.129 50.130 1.00 93.31 644 HIS A CA 1
ATOM 5063 C C . HIS A 1 644 ? -19.730 -19.364 51.089 1.00 93.31 644 HIS A C 1
ATOM 5065 O O . HIS A 1 644 ? -19.392 -19.893 52.144 1.00 93.31 644 HIS A O 1
ATOM 5071 N N . CYS A 1 645 ? -19.298 -18.146 50.741 1.00 95.19 645 CYS A N 1
ATOM 5072 C CA . CYS A 1 645 ? -18.322 -17.399 51.548 1.00 95.19 645 CYS A CA 1
ATOM 5073 C C . CYS A 1 645 ? -18.707 -15.942 51.841 1.00 95.19 645 CYS A C 1
ATOM 5075 O O . CYS A 1 645 ? -17.909 -15.225 52.439 1.00 95.19 645 CYS A O 1
ATOM 5077 N N . GLY A 1 646 ? -19.885 -15.482 51.403 1.00 93.44 646 GLY A N 1
ATOM 5078 C CA . GLY A 1 646 ? -20.387 -14.124 51.648 1.00 93.44 646 GLY A CA 1
ATOM 5079 C C . GLY A 1 646 ? -19.642 -13.005 50.912 1.00 93.44 646 GLY A C 1
ATOM 5080 O O . GLY A 1 646 ? -19.963 -11.839 51.092 1.00 93.44 646 GLY A O 1
ATOM 5081 N N . THR A 1 647 ? -18.640 -13.326 50.091 1.00 95.75 647 THR A N 1
ATOM 5082 C CA . THR A 1 647 ? -17.941 -12.338 49.259 1.00 95.75 647 THR A CA 1
ATOM 5083 C C . THR A 1 647 ? -18.853 -11.885 48.122 1.00 95.75 647 THR A C 1
ATOM 5085 O O . THR A 1 647 ? -19.471 -12.735 47.482 1.00 95.75 647 THR A O 1
ATOM 5088 N N . ALA A 1 648 ? -18.898 -10.583 47.833 1.00 93.19 648 ALA A N 1
ATOM 5089 C CA . ALA A 1 648 ? -19.631 -10.053 46.686 1.00 93.19 648 ALA A CA 1
ATOM 5090 C C . ALA A 1 648 ? -19.207 -10.770 45.390 1.00 93.19 648 ALA A C 1
ATOM 5092 O O . ALA A 1 648 ? -18.012 -10.924 45.107 1.00 93.19 648 ALA A O 1
ATOM 5093 N N . LEU A 1 649 ? -20.186 -11.252 44.624 1.00 93.81 649 LEU A N 1
ATOM 5094 C CA . LEU A 1 649 ? -19.942 -11.960 43.372 1.00 93.81 649 LEU A CA 1
ATOM 5095 C C . LEU A 1 649 ? -19.582 -10.965 42.267 1.00 93.81 649 LEU A C 1
ATOM 5097 O O . LEU A 1 649 ? -20.237 -9.934 42.102 1.00 93.81 649 LEU A O 1
ATOM 5101 N N . LYS A 1 650 ? -18.568 -11.304 41.466 1.00 92.62 650 LYS A N 1
ATOM 5102 C CA . LYS A 1 650 ? -18.335 -10.635 40.185 1.00 92.62 650 LYS A CA 1
ATOM 5103 C C . LYS A 1 650 ? -19.400 -11.081 39.188 1.00 92.62 650 LYS A C 1
ATOM 5105 O O . LYS A 1 650 ? -19.920 -12.191 39.289 1.00 92.62 650 LYS A O 1
ATOM 5110 N N . ARG A 1 651 ? -19.705 -10.201 38.243 1.00 93.94 651 ARG A N 1
ATOM 5111 C CA . ARG A 1 651 ? -20.737 -10.356 37.219 1.00 93.94 651 ARG A CA 1
ATOM 5112 C C . ARG A 1 651 ? -20.083 -10.228 35.856 1.00 93.94 651 ARG A C 1
ATOM 5114 O O . ARG A 1 651 ? -19.374 -9.249 35.640 1.00 93.94 651 ARG A O 1
ATOM 5121 N N . ASP A 1 652 ? -20.284 -11.197 34.974 1.00 94.06 652 ASP A N 1
ATOM 5122 C CA . ASP A 1 652 ? -19.623 -11.212 33.666 1.00 94.06 652 ASP A CA 1
ATOM 5123 C C . ASP A 1 652 ? -20.365 -12.107 32.655 1.00 94.06 652 ASP A C 1
ATOM 5125 O O . ASP A 1 652 ? -21.343 -12.769 33.003 1.00 94.06 652 ASP A O 1
ATOM 5129 N N . GLY A 1 653 ? -19.917 -12.123 31.402 1.00 95.19 653 GLY A N 1
ATOM 5130 C CA . GLY A 1 653 ? -20.460 -12.948 30.324 1.00 95.19 653 GLY A CA 1
ATOM 5131 C C . GLY A 1 653 ? -21.457 -12.196 29.448 1.00 95.19 653 GLY A C 1
ATOM 5132 O O . GLY A 1 653 ? -22.487 -11.723 29.919 1.00 95.19 653 GLY A O 1
ATOM 5133 N N . HIS A 1 654 ? -21.164 -12.077 28.157 1.00 94.75 654 HIS A N 1
ATOM 5134 C CA . HIS A 1 654 ? -21.942 -11.267 27.215 1.00 94.75 654 HIS A CA 1
ATOM 5135 C C . HIS A 1 654 ? -22.695 -12.084 26.167 1.00 94.75 654 HIS A C 1
ATOM 5137 O O . HIS A 1 654 ? -23.197 -11.498 25.211 1.00 94.75 654 HIS A O 1
ATOM 5143 N N . ASP A 1 655 ? -22.759 -13.407 26.320 1.00 93.38 655 ASP A N 1
ATOM 5144 C CA . ASP A 1 655 ? -23.463 -14.331 25.428 1.00 93.38 655 ASP A CA 1
ATOM 5145 C C . ASP A 1 655 ? -23.121 -14.107 23.946 1.00 93.38 655 ASP A C 1
ATOM 5147 O O . ASP A 1 655 ? -23.892 -13.514 23.178 1.00 93.38 655 ASP A O 1
ATOM 5151 N N . ILE A 1 656 ? -21.896 -14.491 23.575 1.00 93.31 656 ILE A N 1
ATOM 5152 C CA . ILE A 1 656 ? -21.351 -14.305 22.228 1.00 93.31 656 ILE A CA 1
ATOM 5153 C C . ILE A 1 656 ? -20.937 -15.676 21.660 1.00 93.31 656 ILE A C 1
ATOM 5155 O O . ILE A 1 656 ? -20.106 -16.381 22.256 1.00 93.31 656 ILE A O 1
ATOM 5159 N N . PRO A 1 657 ? -21.487 -16.089 20.504 1.00 91.12 657 PRO A N 1
ATOM 5160 C CA . PRO A 1 657 ? -21.162 -17.374 19.899 1.00 91.12 657 PRO A CA 1
ATOM 5161 C C . PRO A 1 657 ? -19.754 -17.366 19.286 1.00 91.12 657 PRO A C 1
ATOM 5163 O O . PRO A 1 657 ? -19.350 -16.419 18.609 1.00 91.12 657 PRO A O 1
ATOM 5166 N N . PHE A 1 658 ? -19.007 -18.452 19.494 1.00 90.56 658 PHE A N 1
ATOM 5167 C CA . PHE A 1 658 ? -17.644 -18.617 18.972 1.00 90.56 658 PHE A CA 1
ATOM 5168 C C . PHE A 1 658 ? -17.610 -18.623 17.441 1.00 90.56 658 PHE A C 1
ATOM 5170 O O . PHE A 1 658 ? -16.683 -18.110 16.815 1.00 90.56 658 PHE A O 1
ATOM 5177 N N . GLU A 1 659 ? -18.655 -19.165 16.827 1.00 86.94 659 GLU A N 1
ATOM 5178 C CA . GLU A 1 659 ? -18.799 -19.340 15.388 1.00 86.94 659 GLU A CA 1
ATOM 5179 C C . GLU A 1 659 ? -18.819 -18.002 14.636 1.00 86.94 659 GLU A C 1
ATOM 5181 O O . GLU A 1 659 ? -18.446 -17.944 13.466 1.00 86.94 659 GLU A O 1
ATOM 5186 N N . THR A 1 660 ? -19.129 -16.888 15.304 1.00 81.56 660 THR A N 1
ATOM 5187 C CA . THR A 1 660 ? -18.946 -15.544 14.736 1.00 81.56 660 THR A CA 1
ATOM 5188 C C . THR A 1 660 ? -17.486 -15.270 14.335 1.00 81.56 660 THR A C 1
ATOM 5190 O O . THR A 1 660 ? -17.203 -14.514 13.387 1.00 81.56 660 THR A O 1
ATOM 5193 N N . PHE A 1 661 ? -16.538 -15.865 15.060 1.00 82.88 661 PHE A N 1
ATOM 5194 C CA . PHE A 1 661 ? -15.112 -15.715 14.820 1.00 82.88 661 PHE A CA 1
ATOM 5195 C C . PHE A 1 661 ? -14.629 -16.634 13.692 1.00 82.88 661 PHE A C 1
ATOM 5197 O O . PHE A 1 661 ? -14.160 -16.111 12.679 1.00 82.88 661 PHE A O 1
ATOM 5204 N N . LEU A 1 662 ? -14.813 -17.952 13.826 1.00 81.44 662 LEU A N 1
ATOM 5205 C CA . LEU A 1 662 ? -14.209 -18.973 12.949 1.00 81.44 662 LEU A CA 1
ATOM 5206 C C . LEU A 1 662 ? -15.186 -19.735 12.036 1.00 81.44 662 LEU A C 1
ATOM 5208 O O . LEU A 1 662 ? -14.760 -20.588 11.260 1.00 81.44 662 LEU A O 1
ATOM 5212 N N . GLY A 1 663 ? -16.484 -19.437 12.100 1.00 80.44 663 GLY A N 1
ATOM 5213 C CA . GLY A 1 663 ? -17.511 -20.272 11.479 1.00 80.44 663 GLY A CA 1
ATOM 5214 C C . GLY A 1 663 ? -17.670 -21.616 12.198 1.00 80.44 663 GLY A C 1
ATOM 5215 O O . GLY A 1 663 ? -17.120 -21.834 13.277 1.00 80.44 663 GLY A O 1
ATOM 5216 N N . PHE A 1 664 ? -18.438 -22.526 11.598 1.00 74.00 664 PHE A N 1
ATOM 5217 C CA . PHE A 1 664 ? -18.643 -23.882 12.133 1.00 74.00 664 PHE A CA 1
ATOM 5218 C C . PHE A 1 664 ? -17.577 -24.878 11.662 1.00 74.00 664 PHE A C 1
ATOM 5220 O O . PHE A 1 664 ? -17.381 -25.918 12.293 1.00 74.00 664 PHE A O 1
ATOM 5227 N N . HIS A 1 665 ? -16.911 -24.590 10.541 1.00 68.50 665 HIS A N 1
ATOM 5228 C CA . HIS A 1 665 ? -15.995 -25.523 9.882 1.00 68.50 665 HIS A CA 1
ATOM 5229 C C . HIS A 1 665 ? -14.592 -24.943 9.666 1.00 68.50 665 HIS A C 1
ATOM 5231 O O . HIS A 1 665 ? -13.819 -25.517 8.899 1.00 68.50 665 HIS A O 1
ATOM 5237 N N . GLY A 1 666 ? -14.267 -23.815 10.309 1.00 64.94 666 GLY A N 1
ATOM 5238 C CA . GLY A 1 666 ? -13.013 -23.099 10.062 1.00 64.94 666 GLY A CA 1
ATOM 5239 C C . GLY A 1 666 ? -12.949 -22.501 8.656 1.00 64.94 666 GLY A C 1
ATOM 5240 O O . GLY A 1 666 ? -11.871 -22.298 8.112 1.00 64.94 666 GLY A O 1
ATOM 5241 N N . ASP A 1 667 ? -14.107 -22.248 8.048 1.00 65.75 667 ASP A N 1
ATOM 5242 C CA . ASP A 1 667 ? -14.280 -21.723 6.693 1.00 65.75 667 ASP A CA 1
ATOM 5243 C C . ASP A 1 667 ? -14.004 -20.213 6.592 1.00 65.75 667 ASP A C 1
ATOM 5245 O O . ASP A 1 667 ? -14.074 -19.625 5.511 1.00 65.75 667 ASP A O 1
ATOM 5249 N N . LYS A 1 668 ? -13.664 -19.580 7.718 1.00 67.88 668 LYS A N 1
ATOM 5250 C CA . LYS A 1 668 ? -13.322 -18.167 7.821 1.00 67.88 668 LYS A CA 1
ATOM 5251 C C . LYS A 1 668 ? -11.915 -18.007 8.392 1.00 67.88 668 LYS A C 1
ATOM 5253 O O . LYS A 1 668 ? -11.654 -18.453 9.505 1.00 67.88 668 LYS A O 1
ATOM 5258 N N . SER A 1 669 ? -11.045 -17.308 7.661 1.00 66.56 669 SER A N 1
ATOM 5259 C CA . SER A 1 669 ? -9.754 -16.862 8.193 1.00 66.56 669 SER A CA 1
ATOM 5260 C C . SER A 1 669 ? -9.987 -15.756 9.238 1.00 66.56 669 SER A C 1
ATOM 5262 O O . SER A 1 669 ? -10.694 -14.787 8.934 1.00 66.56 669 SER A O 1
ATOM 5264 N N . PRO A 1 670 ? -9.506 -15.903 10.484 1.00 71.25 670 PRO A N 1
ATOM 5265 C CA . PRO A 1 670 ? -9.700 -14.918 11.535 1.00 71.25 670 PRO A CA 1
ATOM 5266 C C . PRO A 1 670 ? -8.621 -13.827 11.529 1.00 71.25 670 PRO A C 1
ATOM 5268 O O . PRO A 1 670 ? -7.430 -14.125 11.534 1.00 71.25 670 PRO A O 1
ATOM 5271 N N . ASP A 1 671 ? -9.049 -12.576 11.686 1.00 74.38 671 ASP A N 1
ATOM 5272 C CA . ASP A 1 671 ? -8.165 -11.464 12.042 1.00 74.38 671 ASP A CA 1
ATOM 5273 C C . ASP A 1 671 ? -8.176 -11.245 13.565 1.00 74.38 671 ASP A C 1
ATOM 5275 O O . ASP A 1 671 ? -9.243 -11.225 14.197 1.00 74.38 671 ASP A O 1
ATOM 5279 N N . ILE A 1 672 ? -6.991 -11.085 14.165 1.00 82.38 672 ILE A N 1
ATOM 5280 C CA . ILE A 1 672 ? -6.835 -10.682 15.569 1.00 82.38 672 ILE A CA 1
ATOM 5281 C C . ILE A 1 672 ? -6.417 -9.211 15.601 1.00 82.38 672 ILE A C 1
ATOM 5283 O O . ILE A 1 672 ? -5.259 -8.875 15.353 1.00 82.38 672 ILE A O 1
ATOM 5287 N N . ASP A 1 673 ? -7.379 -8.354 15.937 1.00 85.19 673 ASP A N 1
ATOM 5288 C CA . ASP A 1 673 ? -7.186 -6.913 16.070 1.00 85.19 673 ASP A CA 1
ATOM 5289 C C . ASP A 1 673 ? -6.865 -6.542 17.520 1.00 85.19 673 ASP A C 1
ATOM 5291 O O . ASP A 1 673 ? -7.610 -6.892 18.442 1.00 85.19 673 ASP A O 1
ATOM 5295 N N . LEU A 1 674 ? -5.804 -5.765 17.727 1.00 90.50 674 LEU A N 1
ATOM 5296 C CA . LEU A 1 674 ? -5.395 -5.303 19.052 1.00 90.50 674 LEU A CA 1
ATOM 5297 C C . LEU A 1 674 ? -5.215 -3.784 19.059 1.00 90.50 674 LEU A C 1
ATOM 5299 O O . LEU A 1 674 ? -4.481 -3.227 18.242 1.00 90.50 674 LEU A O 1
ATOM 5303 N N . ASN A 1 675 ? -5.866 -3.111 20.009 1.00 93.00 675 ASN A N 1
ATOM 5304 C CA . ASN A 1 675 ? -5.738 -1.669 20.206 1.00 93.00 675 ASN A CA 1
ATOM 5305 C C . ASN A 1 675 ? -4.678 -1.391 21.284 1.00 93.00 675 ASN A C 1
ATOM 5307 O O . ASN A 1 675 ? -4.961 -1.455 22.479 1.00 93.00 675 ASN A O 1
ATOM 5311 N N . PHE A 1 676 ? -3.459 -1.058 20.873 1.00 95.00 676 PHE A N 1
ATOM 5312 C CA . PHE A 1 676 ? -2.384 -0.598 21.751 1.00 95.00 676 PHE A CA 1
ATOM 5313 C C . PHE A 1 676 ? -2.488 0.906 22.010 1.00 95.00 676 PHE A C 1
ATOM 5315 O O . PHE A 1 676 ? -3.083 1.649 21.230 1.00 95.00 676 PHE A O 1
ATOM 5322 N N . SER A 1 677 ? -1.854 1.376 23.084 1.00 94.69 677 SER A N 1
ATOM 5323 C CA . SER A 1 677 ? -1.618 2.812 23.271 1.00 94.69 677 SER A CA 1
ATOM 5324 C C . SER A 1 677 ? -0.835 3.378 22.086 1.00 94.69 677 SER A C 1
ATOM 5326 O O . SER A 1 677 ? 0.152 2.778 21.650 1.00 94.69 677 SER A O 1
ATOM 5328 N N . GLY A 1 678 ? -1.233 4.556 21.601 1.00 91.94 678 GLY A N 1
ATOM 5329 C CA . GLY A 1 678 ? -0.473 5.288 20.581 1.00 91.94 678 GLY A CA 1
ATOM 5330 C C . GLY A 1 678 ? 0.979 5.562 21.004 1.00 91.94 678 GLY A C 1
ATOM 5331 O O . GLY A 1 678 ? 1.879 5.532 20.170 1.00 91.94 678 GLY A O 1
ATOM 5332 N N . GLU A 1 679 ? 1.234 5.716 22.308 1.00 93.06 679 GLU A N 1
ATOM 5333 C CA . GLU A 1 679 ? 2.578 5.915 22.875 1.00 93.06 679 GLU A CA 1
ATOM 5334 C C . GLU A 1 679 ? 3.437 4.630 22.857 1.00 93.06 679 GLU A C 1
ATOM 5336 O O . GLU A 1 679 ? 4.668 4.691 22.939 1.00 93.06 679 GLU A O 1
ATOM 5341 N N . TYR A 1 680 ? 2.804 3.455 22.747 1.00 95.25 680 TYR A N 1
ATOM 5342 C CA . TYR A 1 680 ? 3.464 2.146 22.804 1.00 95.25 680 TYR A CA 1
ATOM 5343 C C . TYR A 1 680 ? 3.485 1.403 21.459 1.00 95.25 680 TYR A C 1
ATOM 5345 O O . TYR A 1 680 ? 4.335 0.537 21.252 1.00 95.25 680 TYR A O 1
ATOM 5353 N N . GLN A 1 681 ? 2.601 1.754 20.522 1.00 94.44 681 GLN A N 1
ATOM 5354 C CA . GLN A 1 681 ? 2.391 1.044 19.256 1.00 94.44 681 GLN A CA 1
ATOM 5355 C C . GLN A 1 681 ? 3.697 0.742 18.498 1.00 94.44 681 GLN A C 1
ATOM 5357 O O . GLN A 1 681 ? 3.933 -0.398 18.105 1.00 94.44 681 GLN A O 1
ATOM 5362 N N . ALA A 1 682 ? 4.588 1.728 18.358 1.00 91.94 682 ALA A N 1
ATOM 5363 C CA . ALA A 1 682 ? 5.864 1.545 17.663 1.00 91.94 682 ALA A CA 1
ATOM 5364 C C . ALA A 1 682 ? 6.775 0.499 18.340 1.00 91.94 682 ALA A C 1
ATOM 5366 O O . ALA A 1 682 ? 7.524 -0.204 17.665 1.00 91.94 682 ALA A O 1
ATOM 5367 N N . ARG A 1 683 ? 6.705 0.359 19.672 1.00 94.00 683 ARG A N 1
ATOM 5368 C CA . ARG A 1 683 ? 7.444 -0.678 20.414 1.00 94.00 683 ARG A CA 1
ATOM 5369 C C . ARG A 1 683 ? 6.819 -2.054 20.209 1.00 94.00 683 ARG A C 1
ATOM 5371 O O . ARG A 1 683 ? 7.552 -3.030 20.097 1.00 94.00 683 ARG A O 1
ATOM 5378 N N . ALA A 1 684 ? 5.489 -2.131 20.119 1.00 94.25 684 ALA A N 1
ATOM 5379 C CA . ALA A 1 684 ? 4.790 -3.367 19.771 1.00 94.25 684 ALA A CA 1
ATOM 5380 C C . ALA A 1 684 ? 5.125 -3.823 18.338 1.00 94.25 684 ALA A C 1
ATOM 5382 O O . ALA A 1 684 ? 5.385 -5.006 18.134 1.00 94.25 684 ALA A O 1
ATOM 5383 N N . HIS A 1 685 ? 5.221 -2.895 17.373 1.00 92.81 685 HIS A N 1
ATOM 5384 C CA . HIS A 1 685 ? 5.725 -3.192 16.022 1.00 92.81 685 HIS A CA 1
ATOM 5385 C C . HIS A 1 685 ? 7.148 -3.754 16.076 1.00 92.81 685 HIS A C 1
ATOM 5387 O O . HIS A 1 685 ? 7.372 -4.858 15.596 1.00 92.81 685 HIS A O 1
ATOM 5393 N N . LYS A 1 686 ? 8.087 -3.083 16.754 1.00 91.50 686 LYS A N 1
ATOM 5394 C CA . LYS A 1 686 ? 9.471 -3.582 16.884 1.00 91.50 686 LYS A CA 1
ATOM 5395 C C . LYS A 1 686 ? 9.564 -4.946 17.567 1.00 91.50 686 LYS A C 1
ATOM 5397 O O . LYS A 1 686 ? 10.402 -5.760 17.200 1.00 91.50 686 LYS A O 1
ATOM 5402 N N . TYR A 1 687 ? 8.676 -5.241 18.515 1.00 93.94 687 TYR A N 1
ATOM 5403 C CA . TYR A 1 687 ? 8.662 -6.552 19.162 1.00 93.94 687 TYR A CA 1
ATOM 5404 C C . TYR A 1 687 ? 8.328 -7.692 18.187 1.00 93.94 687 TYR A C 1
ATOM 5406 O O . TYR A 1 687 ? 8.806 -8.806 18.371 1.00 93.94 687 TYR A O 1
ATOM 5414 N N . THR A 1 688 ? 7.576 -7.432 17.112 1.00 91.81 688 THR A N 1
ATOM 5415 C CA . THR A 1 688 ? 7.356 -8.454 16.075 1.00 91.81 688 THR A CA 1
ATOM 5416 C C . THR A 1 688 ? 8.644 -8.816 15.329 1.00 91.81 688 THR A C 1
ATOM 5418 O O . THR A 1 688 ? 8.848 -9.985 15.013 1.00 91.81 688 THR A O 1
ATOM 5421 N N . GLU A 1 689 ? 9.568 -7.871 15.144 1.00 91.06 689 GLU A N 1
ATOM 5422 C CA . GLU A 1 689 ? 10.894 -8.154 14.577 1.00 91.06 689 GLU A CA 1
ATOM 5423 C C . GLU A 1 689 ? 11.746 -9.016 15.521 1.00 91.06 689 GLU A C 1
ATOM 5425 O O . GLU A 1 689 ? 12.499 -9.864 15.053 1.00 91.06 689 GLU A O 1
ATOM 5430 N N . GLU A 1 690 ? 11.604 -8.861 16.845 1.00 91.06 690 GLU A N 1
ATOM 5431 C CA . GLU A 1 690 ? 12.247 -9.755 17.825 1.00 91.06 690 GLU A CA 1
ATOM 5432 C C . GLU A 1 690 ? 11.681 -11.185 17.752 1.00 91.06 690 GLU A C 1
ATOM 5434 O O . GLU A 1 690 ? 12.415 -12.145 17.980 1.00 91.06 690 GLU A O 1
ATOM 5439 N N . LEU A 1 691 ? 10.385 -11.333 17.443 1.00 88.50 691 LEU A N 1
ATOM 5440 C CA . LEU A 1 691 ? 9.705 -12.631 17.380 1.00 88.50 691 LEU A CA 1
ATOM 5441 C C . LEU A 1 691 ? 10.010 -13.414 16.095 1.00 88.50 691 LEU A C 1
ATOM 5443 O O . LEU A 1 691 ? 10.159 -14.632 16.161 1.00 88.50 691 LEU A O 1
ATOM 5447 N N . PHE A 1 692 ? 10.093 -12.740 14.944 1.00 89.44 692 PHE A N 1
ATOM 5448 C CA . PHE A 1 692 ? 10.211 -13.403 13.631 1.00 89.44 692 PHE A CA 1
ATOM 5449 C C . PHE A 1 692 ? 11.498 -13.071 12.863 1.00 89.44 692 PHE A C 1
ATOM 5451 O O . PHE A 1 692 ? 11.805 -13.714 11.861 1.00 89.44 692 PHE A O 1
ATOM 5458 N N . GLY A 1 693 ? 12.267 -12.087 13.326 1.00 89.94 693 GLY A N 1
ATOM 5459 C CA . GLY A 1 693 ? 13.414 -11.528 12.617 1.00 89.94 693 GLY A CA 1
ATOM 5460 C C . GLY A 1 693 ? 13.023 -10.357 11.712 1.00 89.94 693 GLY A C 1
ATOM 5461 O O . GLY A 1 693 ? 12.009 -10.389 11.016 1.00 89.94 693 GLY A O 1
ATOM 5462 N N . SER A 1 694 ? 13.865 -9.324 11.678 1.00 88.69 694 SER A N 1
ATOM 5463 C CA . SER A 1 694 ? 13.610 -8.078 10.935 1.00 88.69 694 SER A CA 1
ATOM 5464 C C . SER A 1 694 ? 13.498 -8.257 9.417 1.00 88.69 694 SER A C 1
ATOM 5466 O O . SER A 1 694 ? 12.883 -7.435 8.749 1.00 88.69 694 SER A O 1
ATOM 5468 N N . SER A 1 695 ? 14.048 -9.337 8.854 1.00 90.19 695 SER A N 1
ATOM 5469 C CA . SER A 1 695 ? 13.922 -9.663 7.426 1.00 90.19 695 SER A CA 1
ATOM 5470 C C . SER A 1 695 ? 12.607 -10.359 7.057 1.00 90.19 695 SER A C 1
ATOM 5472 O O . SER A 1 695 ? 12.372 -10.605 5.879 1.00 90.19 695 SER A O 1
ATOM 5474 N N . HIS A 1 696 ? 11.778 -10.711 8.043 1.00 93.19 696 HIS A N 1
ATOM 5475 C CA . HIS A 1 696 ? 10.524 -11.449 7.858 1.00 93.19 696 HIS A CA 1
ATOM 5476 C C . HIS A 1 696 ? 9.296 -10.640 8.272 1.00 93.19 696 HIS A C 1
ATOM 5478 O O . HIS A 1 696 ? 8.176 -11.142 8.217 1.00 93.19 696 HIS A O 1
ATOM 5484 N N . VAL A 1 697 ? 9.483 -9.393 8.696 1.00 93.62 697 VAL A N 1
ATOM 5485 C CA . VAL A 1 697 ? 8.399 -8.536 9.159 1.00 93.62 697 VAL A CA 1
ATOM 5486 C C . VAL A 1 697 ? 8.465 -7.213 8.427 1.00 93.62 697 VAL A C 1
ATOM 5488 O O . VAL A 1 697 ? 9.480 -6.525 8.449 1.00 93.62 697 VAL A O 1
ATOM 5491 N N . PHE A 1 698 ? 7.352 -6.844 7.807 1.00 95.12 698 PHE A N 1
ATOM 5492 C CA . PHE A 1 698 ? 7.239 -5.617 7.031 1.00 95.12 698 PHE A CA 1
ATOM 5493 C C . PHE A 1 698 ? 5.966 -4.894 7.416 1.00 95.12 698 PHE A C 1
ATOM 5495 O O . PHE A 1 698 ? 4.948 -5.515 7.718 1.00 95.12 698 PHE A O 1
ATOM 5502 N N . LYS A 1 699 ? 5.980 -3.566 7.376 1.00 94.69 699 LYS A N 1
ATOM 5503 C CA . LYS A 1 699 ? 4.732 -2.826 7.535 1.00 94.69 699 LYS A CA 1
ATOM 5504 C C . LYS A 1 699 ? 3.902 -2.970 6.260 1.00 94.69 699 LYS A C 1
ATOM 5506 O O . LYS A 1 699 ? 4.438 -2.922 5.158 1.00 94.69 699 LYS A O 1
ATOM 5511 N N . ALA A 1 700 ? 2.594 -3.155 6.372 1.00 95.38 700 ALA A N 1
ATOM 5512 C CA . ALA A 1 700 ? 1.746 -3.208 5.187 1.00 95.38 700 ALA A CA 1
ATOM 5513 C C . ALA A 1 700 ? 1.801 -1.857 4.450 1.00 95.38 700 ALA A C 1
ATOM 5515 O O . ALA A 1 700 ? 1.569 -0.804 5.052 1.00 95.38 700 ALA A O 1
ATOM 5516 N N . GLY A 1 701 ? 2.131 -1.876 3.161 1.00 95.12 701 GLY A N 1
ATOM 5517 C CA . GLY A 1 701 ? 2.094 -0.695 2.305 1.00 95.12 701 GLY A CA 1
ATOM 5518 C C . GLY A 1 701 ? 0.667 -0.281 1.961 1.00 95.12 701 GLY A C 1
ATOM 5519 O O . GLY A 1 701 ? -0.267 -1.082 1.978 1.00 95.12 701 GLY A O 1
ATOM 5520 N N . THR A 1 702 ? 0.488 0.998 1.645 1.00 94.44 702 THR A N 1
ATOM 5521 C CA . THR A 1 702 ? -0.768 1.547 1.118 1.00 94.44 702 THR A CA 1
ATOM 5522 C C . THR A 1 702 ? -0.472 2.462 -0.061 1.00 94.44 702 THR A C 1
ATOM 5524 O O . THR A 1 702 ? 0.563 3.131 -0.104 1.00 94.44 702 THR A O 1
ATOM 5527 N N . ILE A 1 703 ? -1.390 2.504 -1.024 1.00 94.62 703 ILE A N 1
ATOM 5528 C CA . ILE A 1 703 ? -1.262 3.321 -2.230 1.00 94.62 703 ILE A CA 1
ATOM 5529 C C . ILE A 1 703 ? -2.226 4.500 -2.105 1.00 94.62 703 ILE A C 1
ATOM 5531 O O . ILE A 1 703 ? -3.438 4.327 -1.992 1.00 94.62 703 ILE A O 1
ATOM 5535 N N . GLY A 1 704 ? -1.682 5.715 -2.103 1.00 92.88 704 GLY A N 1
ATOM 5536 C CA . GLY A 1 704 ? -2.457 6.948 -2.096 1.00 92.88 704 GLY A CA 1
ATOM 5537 C C . GLY A 1 704 ? -2.807 7.358 -3.520 1.00 92.88 704 GLY A C 1
ATOM 5538 O O . GLY A 1 704 ? -1.934 7.812 -4.264 1.00 92.88 704 GLY A O 1
ATOM 5539 N N . ALA A 1 705 ? -4.079 7.227 -3.888 1.00 93.50 705 ALA A N 1
ATOM 5540 C CA . ALA A 1 705 ? -4.599 7.660 -5.180 1.00 93.50 705 ALA A CA 1
ATOM 5541 C C . ALA A 1 705 ? -5.211 9.071 -5.124 1.00 93.50 705 ALA A C 1
ATOM 5543 O O . ALA A 1 705 ? -5.561 9.584 -4.057 1.00 93.50 705 ALA A O 1
ATOM 5544 N N . VAL A 1 706 ? -5.363 9.707 -6.285 1.00 93.44 706 VAL A N 1
ATOM 5545 C CA . VAL A 1 706 ? -6.121 10.954 -6.422 1.00 93.44 706 VAL A CA 1
ATOM 5546 C C . VAL A 1 706 ? -7.598 10.677 -6.109 1.00 93.44 706 VAL A C 1
ATOM 5548 O O . VAL A 1 706 ? -8.265 9.928 -6.821 1.00 93.44 706 VAL A O 1
ATOM 5551 N N . ALA A 1 707 ? -8.101 11.290 -5.037 1.00 92.75 707 ALA A N 1
ATOM 5552 C CA . ALA A 1 707 ? -9.507 11.235 -4.627 1.00 92.75 707 ALA A CA 1
ATOM 5553 C C . ALA A 1 707 ? -10.308 12.436 -5.165 1.00 92.75 707 ALA A C 1
ATOM 5555 O O . ALA A 1 707 ? -9.722 13.463 -5.517 1.00 92.75 707 ALA A O 1
ATOM 5556 N N . ASP A 1 708 ? -11.641 12.344 -5.138 1.00 89.88 708 ASP A N 1
ATOM 5557 C CA . ASP A 1 708 ? -12.591 13.306 -5.726 1.00 89.88 708 ASP A CA 1
ATOM 5558 C C . ASP A 1 708 ? -12.262 14.777 -5.433 1.00 89.88 708 ASP A C 1
ATOM 5560 O O . ASP A 1 708 ? -12.123 15.583 -6.352 1.00 89.88 708 ASP A O 1
ATOM 5564 N N . LYS A 1 709 ? -12.055 15.139 -4.156 1.00 89.25 709 LYS A N 1
ATOM 5565 C CA . LYS A 1 709 ? -11.730 16.526 -3.762 1.00 89.25 709 LYS A CA 1
ATOM 5566 C C . LYS A 1 709 ? -10.443 17.034 -4.423 1.00 89.25 709 LYS A C 1
ATOM 5568 O O . LYS A 1 709 ? -10.375 18.188 -4.838 1.00 89.25 709 LYS A O 1
ATOM 5573 N N . THR A 1 710 ? -9.425 16.178 -4.521 1.00 91.31 710 THR A N 1
ATOM 5574 C CA . THR A 1 710 ? -8.142 16.542 -5.143 1.00 91.31 710 THR A CA 1
ATOM 5575 C C . THR A 1 710 ? -8.292 16.644 -6.659 1.00 91.31 710 THR A C 1
ATOM 5577 O O . THR A 1 710 ? -7.840 17.625 -7.245 1.00 91.31 710 THR A O 1
ATOM 5580 N N . ALA A 1 711 ? -8.974 15.678 -7.283 1.00 93.75 711 ALA A N 1
ATOM 5581 C CA . ALA A 1 711 ? -9.245 15.689 -8.717 1.00 93.75 711 ALA A CA 1
ATOM 5582 C C . ALA A 1 711 ? -10.029 16.941 -9.134 1.00 93.75 711 ALA A C 1
ATOM 5584 O O . ALA A 1 711 ? -9.650 17.614 -10.088 1.00 93.75 711 ALA A O 1
ATOM 5585 N N . TYR A 1 712 ? -11.080 17.300 -8.390 1.00 92.69 712 TYR A N 1
ATOM 5586 C CA . TYR A 1 712 ? -11.855 18.518 -8.637 1.00 92.69 712 TYR A CA 1
ATOM 5587 C C . TYR A 1 712 ? -10.984 19.781 -8.559 1.00 92.69 712 TYR A C 1
ATOM 5589 O O . TYR A 1 712 ? -11.084 20.655 -9.418 1.00 92.69 712 TYR A O 1
ATOM 5597 N N . GLY A 1 713 ? -10.071 19.849 -7.582 1.00 92.94 713 GLY A N 1
ATOM 5598 C CA . GLY A 1 713 ? -9.092 20.933 -7.474 1.00 92.94 713 GLY A CA 1
ATOM 5599 C C . GLY A 1 713 ? -8.164 21.040 -8.691 1.00 92.94 713 GLY A C 1
ATOM 5600 O O . GLY A 1 713 ? -7.945 22.145 -9.188 1.00 92.94 713 GLY A O 1
ATOM 5601 N N . TYR A 1 714 ? -7.657 19.914 -9.208 1.00 93.94 714 TYR A N 1
ATOM 5602 C CA . TYR A 1 714 ? -6.834 19.898 -10.426 1.00 93.94 714 TYR A CA 1
ATOM 5603 C C . TYR A 1 714 ? -7.611 20.357 -11.658 1.00 93.94 714 TYR A C 1
ATOM 5605 O O . TYR A 1 714 ? -7.116 21.200 -12.402 1.00 93.94 714 TYR A O 1
ATOM 5613 N N . VAL A 1 715 ? -8.838 19.863 -11.842 1.00 95.62 715 VAL A N 1
ATOM 5614 C CA . VAL A 1 715 ? -9.702 20.254 -12.966 1.00 95.62 715 VAL A CA 1
ATOM 5615 C C . VAL A 1 715 ? -10.008 21.748 -12.922 1.00 95.62 715 VAL A C 1
ATOM 5617 O O . VAL A 1 715 ? -9.829 22.425 -13.930 1.00 95.62 715 VAL A O 1
ATOM 5620 N N . LYS A 1 716 ? -10.418 22.285 -11.764 1.00 93.38 716 LYS A N 1
ATOM 5621 C CA . LYS A 1 716 ? -10.713 23.718 -11.614 1.00 93.38 716 LYS A CA 1
ATOM 5622 C C . LYS A 1 716 ? -9.511 24.582 -11.961 1.00 93.38 716 LYS A C 1
ATOM 5624 O O . LYS A 1 716 ? -9.616 25.440 -12.829 1.00 93.38 716 LYS A O 1
ATOM 5629 N N . LYS A 1 717 ? -8.357 24.288 -11.359 1.00 93.62 717 LYS A N 1
ATOM 5630 C CA . LYS A 1 717 ? -7.120 25.024 -11.632 1.00 93.62 717 LYS A CA 1
ATOM 5631 C C . LYS A 1 717 ? -6.737 24.958 -13.116 1.00 93.62 717 LYS A C 1
ATOM 5633 O O . LYS A 1 717 ? -6.397 25.981 -13.700 1.00 93.62 717 LYS A O 1
ATOM 5638 N N . TYR A 1 718 ? -6.829 23.777 -13.728 1.00 95.00 718 TYR A N 1
ATOM 5639 C CA . TYR A 1 718 ? -6.562 23.591 -15.152 1.00 95.00 718 TYR A CA 1
ATOM 5640 C C . TYR A 1 718 ? -7.489 24.454 -16.021 1.00 95.00 718 TYR A C 1
ATOM 5642 O O . TYR A 1 718 ? -7.015 25.175 -16.894 1.00 95.00 718 TYR A O 1
ATOM 5650 N N . LEU A 1 719 ? -8.800 24.432 -15.771 1.00 94.44 719 LEU A N 1
ATOM 5651 C CA . LEU A 1 719 ? -9.768 25.222 -16.535 1.00 94.44 719 LEU A CA 1
ATOM 5652 C C . LEU A 1 719 ? -9.553 26.733 -16.358 1.00 94.44 719 LEU A C 1
ATOM 5654 O O . LEU A 1 719 ? -9.538 27.458 -17.358 1.00 94.44 719 LEU A O 1
ATOM 5658 N N . ASP A 1 720 ? -9.304 27.183 -15.125 1.00 93.12 720 ASP A N 1
ATOM 5659 C CA . ASP A 1 720 ? -9.049 28.587 -14.789 1.00 93.12 720 ASP A CA 1
ATOM 5660 C C . ASP A 1 720 ? -7.808 29.127 -15.521 1.00 93.12 720 ASP A C 1
ATOM 5662 O O . ASP A 1 720 ? -7.868 30.183 -16.151 1.00 93.12 720 ASP A O 1
ATOM 5666 N N . GLU A 1 721 ? -6.700 28.376 -15.524 1.00 93.06 721 GLU A N 1
ATOM 5667 C CA . GLU A 1 721 ? -5.461 28.752 -16.223 1.00 93.06 721 GLU A CA 1
ATOM 5668 C C . GLU A 1 721 ? -5.634 28.858 -17.747 1.00 93.06 721 GLU A C 1
ATOM 5670 O O . GLU A 1 721 ? -4.916 29.615 -18.399 1.00 93.06 721 GLU A O 1
ATOM 5675 N N . ARG A 1 722 ? -6.597 28.127 -18.328 1.00 92.75 722 ARG A N 1
ATOM 5676 C CA . ARG A 1 722 ? -6.930 28.193 -19.762 1.00 92.75 722 ARG A CA 1
ATOM 5677 C C . ARG A 1 722 ? -8.084 29.155 -20.067 1.00 92.75 722 ARG A C 1
ATOM 5679 O O . ARG A 1 722 ? -8.497 29.245 -21.223 1.00 92.75 722 ARG A O 1
ATOM 5686 N N . GLY A 1 723 ? -8.633 29.846 -19.063 1.00 93.69 723 GLY A N 1
ATOM 5687 C CA . GLY A 1 723 ? -9.793 30.727 -19.224 1.00 93.69 723 GLY A CA 1
ATOM 5688 C C . GLY A 1 723 ? -11.042 30.002 -19.743 1.00 93.69 723 GLY A C 1
ATOM 5689 O O . GLY A 1 723 ? -11.849 30.597 -20.459 1.00 93.69 723 GLY A O 1
ATOM 5690 N N . LYS A 1 724 ? -11.185 28.706 -19.436 1.00 92.62 724 LYS A N 1
ATOM 5691 C CA . LYS A 1 724 ? -12.320 27.874 -19.853 1.00 92.62 724 LYS A CA 1
ATOM 5692 C C . LYS A 1 724 ? -13.322 27.769 -18.708 1.00 92.62 724 LYS A C 1
ATOM 5694 O O . LYS A 1 724 ? -12.948 27.503 -17.576 1.00 92.62 724 LYS A O 1
ATOM 5699 N N . VAL A 1 725 ? -14.607 27.918 -19.019 1.00 87.94 725 VAL A N 1
ATOM 5700 C CA . VAL A 1 725 ? -15.706 27.683 -18.072 1.00 87.94 725 VAL A CA 1
ATOM 5701 C C . VAL A 1 725 ? -16.565 26.564 -18.636 1.00 87.94 725 VAL A C 1
ATOM 5703 O O . VAL A 1 725 ? -17.107 26.701 -19.734 1.00 87.94 725 VAL A O 1
ATOM 5706 N N . PHE A 1 726 ? -16.658 25.453 -17.911 1.00 90.44 726 PHE A N 1
ATOM 5707 C CA . PHE A 1 726 ? -17.461 24.297 -18.299 1.00 90.44 726 PHE A CA 1
ATOM 5708 C C . PHE A 1 726 ? -18.675 24.130 -17.390 1.00 90.44 726 PHE A C 1
ATOM 5710 O O . PHE A 1 726 ? -18.724 24.644 -16.275 1.00 90.44 726 PHE A O 1
ATOM 5717 N N . HIS A 1 727 ? -19.662 23.392 -17.895 1.00 90.12 727 HIS A N 1
ATOM 5718 C CA . HIS A 1 727 ? -20.811 22.952 -17.114 1.00 90.12 727 HIS A CA 1
ATOM 5719 C C . HIS A 1 727 ? -20.351 22.055 -15.956 1.00 90.12 727 HIS A C 1
ATOM 5721 O O . HIS A 1 727 ? -19.428 21.251 -16.132 1.00 90.12 727 HIS A O 1
ATOM 5727 N N . LYS A 1 728 ? -21.035 22.105 -14.806 1.00 88.88 728 LYS A N 1
ATOM 5728 C CA . LYS A 1 728 ? -20.697 21.280 -13.624 1.00 88.88 728 LYS A CA 1
ATOM 5729 C C . LYS A 1 728 ? -20.643 19.787 -13.957 1.00 88.88 728 LYS A C 1
ATOM 5731 O O . LYS A 1 728 ? -19.827 19.049 -13.414 1.00 88.88 728 LYS A O 1
ATOM 5736 N N . ALA A 1 729 ? -21.498 19.335 -14.877 1.00 90.56 729 ALA A N 1
ATOM 5737 C CA . ALA A 1 729 ? -21.514 17.951 -15.345 1.00 90.56 729 ALA A CA 1
ATOM 5738 C C . ALA A 1 729 ? -20.199 17.539 -16.034 1.00 90.56 729 ALA A C 1
ATOM 5740 O O . ALA A 1 729 ? -19.719 16.428 -15.807 1.00 90.56 729 ALA A O 1
ATOM 5741 N N . GLU A 1 730 ? -19.599 18.425 -16.835 1.00 93.12 730 GLU A N 1
ATOM 5742 C CA . GLU A 1 730 ? -18.315 18.147 -17.487 1.00 93.12 730 GLU A CA 1
ATOM 5743 C C . GLU A 1 730 ? -17.157 18.257 -16.493 1.00 93.12 730 GLU A C 1
ATOM 5745 O O . GLU A 1 730 ? -16.279 17.401 -16.501 1.00 93.12 730 GLU A O 1
ATOM 5750 N N . GLU A 1 731 ? -17.183 19.225 -15.571 1.00 92.81 731 GLU A N 1
ATOM 5751 C CA . GLU A 1 731 ? -16.194 19.306 -14.485 1.00 92.81 731 GLU A CA 1
ATOM 5752 C C . GLU A 1 731 ? -16.176 18.026 -13.638 1.00 92.81 731 GLU A C 1
ATOM 5754 O O . GLU A 1 731 ? -15.110 17.479 -13.353 1.00 92.81 731 GLU A O 1
ATOM 5759 N N . ASN A 1 732 ? -17.356 17.494 -13.309 1.00 93.19 732 ASN A N 1
ATOM 5760 C CA . ASN A 1 732 ? -17.494 16.230 -12.591 1.00 93.19 732 ASN A CA 1
ATOM 5761 C C . ASN A 1 732 ? -16.988 15.042 -13.420 1.00 93.19 732 ASN A C 1
ATOM 5763 O O . ASN A 1 732 ? -16.286 14.187 -12.885 1.00 93.19 732 ASN A O 1
ATOM 5767 N N . ARG A 1 733 ? -17.287 14.979 -14.726 1.00 95.00 733 ARG A N 1
ATOM 5768 C CA . ARG A 1 733 ? -16.769 13.924 -15.618 1.00 95.00 733 ARG A CA 1
ATOM 5769 C C . ARG A 1 733 ? -15.240 13.962 -15.710 1.00 95.00 733 ARG A C 1
ATOM 5771 O O . ARG A 1 733 ? -14.612 12.908 -15.622 1.00 95.00 733 ARG A O 1
ATOM 5778 N N . LEU A 1 734 ? -14.651 15.148 -15.871 1.00 95.44 734 LEU A N 1
ATOM 5779 C CA . LEU A 1 734 ? -13.197 15.337 -15.875 1.00 95.44 734 LEU A CA 1
ATOM 5780 C C . LEU A 1 734 ? -12.584 14.940 -14.530 1.00 95.44 734 LEU A C 1
ATOM 5782 O O . LEU A 1 734 ? -11.579 14.239 -14.508 1.00 95.44 734 LEU A O 1
ATOM 5786 N N . SER A 1 735 ? -13.223 15.323 -13.422 1.00 94.69 735 SER A N 1
ATOM 5787 C CA . SER A 1 735 ? -12.784 14.966 -12.072 1.00 94.69 735 SER A CA 1
ATOM 5788 C C . SER A 1 735 ? -12.754 13.448 -11.891 1.00 94.69 735 SER A C 1
ATOM 5790 O O . SER A 1 735 ? -11.698 12.906 -11.578 1.00 94.69 735 SER A O 1
ATOM 5792 N N . ILE A 1 736 ? -13.853 12.751 -12.208 1.00 93.69 736 ILE A N 1
ATOM 5793 C CA . ILE A 1 736 ? -13.947 11.283 -12.143 1.00 93.69 736 ILE A CA 1
ATOM 5794 C C . ILE A 1 736 ? -12.862 10.621 -13.002 1.00 93.69 736 ILE A C 1
ATOM 5796 O O . ILE A 1 736 ? -12.224 9.677 -12.545 1.00 93.69 736 ILE A O 1
ATOM 5800 N N . GLY A 1 737 ? -12.608 11.129 -14.214 1.00 93.06 737 GLY A N 1
ATOM 5801 C CA . GLY A 1 737 ? -11.570 10.601 -15.109 1.00 93.06 737 GLY A CA 1
ATOM 5802 C C . GLY A 1 737 ? -10.134 10.725 -14.581 1.00 93.06 737 GLY A C 1
ATOM 5803 O O . GLY A 1 737 ? -9.260 10.000 -15.045 1.00 93.06 737 GLY A O 1
ATOM 5804 N N . CYS A 1 738 ? -9.895 11.599 -13.599 1.00 94.69 738 CYS A N 1
ATOM 5805 C CA . CYS A 1 738 ? -8.603 11.760 -12.927 1.00 94.69 738 CYS A CA 1
ATOM 5806 C C . CYS A 1 738 ? -8.498 10.982 -11.601 1.00 94.69 738 CYS A C 1
ATOM 5808 O O . CYS A 1 738 ? -7.425 10.955 -10.996 1.00 94.69 738 CYS A O 1
ATOM 5810 N N . THR A 1 739 ? -9.593 10.393 -11.107 1.00 94.56 739 THR A N 1
ATOM 5811 C CA . THR A 1 739 ? -9.590 9.641 -9.840 1.00 94.56 739 THR A CA 1
ATOM 5812 C C . THR A 1 739 ? -8.911 8.282 -9.980 1.00 94.56 739 THR A C 1
ATOM 5814 O O . THR A 1 739 ? -8.844 7.706 -11.062 1.00 94.56 739 THR A O 1
ATOM 5817 N N . GLY A 1 740 ? -8.388 7.752 -8.873 1.00 92.75 740 GLY A N 1
ATOM 5818 C CA . GLY A 1 740 ? -7.792 6.412 -8.846 1.00 92.75 740 GLY A CA 1
ATOM 5819 C C . GLY A 1 740 ? -6.376 6.324 -9.425 1.00 92.75 740 GLY A C 1
ATOM 5820 O O . GLY A 1 740 ? -5.749 5.274 -9.304 1.00 92.75 740 GLY A O 1
ATOM 5821 N N . VAL A 1 741 ? -5.839 7.408 -9.994 1.00 96.25 741 VAL A N 1
ATOM 5822 C CA . VAL A 1 741 ? -4.426 7.500 -10.391 1.00 96.25 741 VAL A CA 1
ATOM 5823 C C . VAL A 1 741 ? -3.546 7.583 -9.151 1.00 96.25 741 VAL A C 1
ATOM 5825 O O . VAL A 1 741 ? -3.804 8.384 -8.247 1.00 96.25 741 VAL A O 1
ATOM 5828 N N . LYS A 1 742 ? -2.500 6.756 -9.091 1.00 95.88 742 LYS A N 1
ATOM 5829 C CA . LYS A 1 742 ? -1.514 6.764 -8.012 1.00 95.88 742 LYS A CA 1
ATOM 5830 C C . LYS A 1 742 ? -0.849 8.135 -7.929 1.00 95.88 742 LYS A C 1
ATOM 5832 O O . LYS A 1 742 ? -0.390 8.678 -8.929 1.00 95.88 742 LYS A O 1
ATOM 5837 N N . ARG A 1 743 ? -0.738 8.652 -6.707 1.00 92.88 743 ARG A N 1
ATOM 5838 C CA . ARG A 1 743 ? -0.027 9.895 -6.393 1.00 92.88 743 ARG A CA 1
ATOM 5839 C C . ARG A 1 743 ? 1.150 9.669 -5.449 1.00 92.88 743 ARG A C 1
ATOM 5841 O O . ARG A 1 743 ? 2.180 10.317 -5.593 1.00 92.88 743 ARG A O 1
ATOM 5848 N N . THR A 1 744 ? 0.981 8.801 -4.456 1.00 92.75 744 THR A N 1
ATOM 5849 C CA . THR A 1 744 ? 1.993 8.521 -3.426 1.00 92.75 744 THR A CA 1
ATOM 5850 C C . THR A 1 744 ? 1.821 7.109 -2.863 1.00 92.75 744 THR A C 1
ATOM 5852 O O . THR A 1 744 ? 0.830 6.438 -3.150 1.00 92.75 744 THR A O 1
ATOM 5855 N N . THR A 1 745 ? 2.762 6.662 -2.040 1.00 94.25 745 THR A N 1
ATOM 5856 C CA . THR A 1 745 ? 2.624 5.486 -1.169 1.00 94.25 745 THR A CA 1
ATOM 5857 C C . THR A 1 745 ? 2.657 5.927 0.293 1.00 94.25 745 THR A C 1
ATOM 5859 O O . THR A 1 745 ? 3.083 7.036 0.615 1.00 94.25 745 THR A O 1
ATOM 5862 N N . SER A 1 746 ? 2.159 5.088 1.193 1.00 92.75 746 SER A N 1
ATOM 5863 C CA . SER A 1 746 ? 2.185 5.309 2.640 1.00 92.75 746 SER A CA 1
ATOM 5864 C C . SER A 1 746 ? 2.186 3.961 3.369 1.00 92.75 746 SER A C 1
ATOM 5866 O O . SER A 1 746 ? 2.263 2.902 2.749 1.00 92.75 746 SER A O 1
ATOM 5868 N N . GLN A 1 747 ? 2.072 3.982 4.688 1.00 91.75 747 GLN A N 1
ATOM 5869 C CA . GLN A 1 747 ? 2.033 2.807 5.554 1.00 91.75 747 GLN A CA 1
ATOM 5870 C C . GLN A 1 747 ? 0.627 2.567 6.118 1.00 91.75 747 GLN A C 1
ATOM 5872 O O . GLN A 1 747 ? -0.092 3.514 6.441 1.00 91.75 747 GLN A O 1
ATOM 5877 N N . HIS A 1 748 ? 0.257 1.299 6.299 1.00 91.38 748 HIS A N 1
ATOM 5878 C CA . HIS A 1 748 ? -0.949 0.918 7.028 1.00 91.38 748 HIS A CA 1
ATOM 5879 C C . HIS A 1 748 ? -0.845 1.397 8.487 1.00 91.38 748 HIS A C 1
ATOM 5881 O O . HIS A 1 748 ? 0.240 1.314 9.073 1.00 91.38 748 HIS A O 1
ATOM 5887 N N . PRO A 1 749 ? -1.943 1.855 9.118 1.00 86.88 749 PRO A N 1
ATOM 5888 C CA . PRO A 1 749 ? -1.899 2.408 10.471 1.00 86.88 749 PRO A CA 1
ATOM 5889 C C . PRO A 1 749 ? -1.322 1.469 11.535 1.00 86.88 749 PRO A C 1
ATOM 5891 O O . PRO A 1 749 ? -0.742 1.949 12.503 1.00 86.88 749 PRO A O 1
ATOM 5894 N N . GLY A 1 750 ? -1.429 0.148 11.364 1.00 86.75 750 GLY A N 1
ATOM 5895 C CA . GLY A 1 750 ? -0.869 -0.813 12.323 1.00 86.75 750 GLY A CA 1
ATOM 5896 C C . GLY A 1 750 ? -0.638 -2.228 11.804 1.00 86.75 750 GLY A C 1
ATOM 5897 O O . GLY A 1 750 ? -0.369 -3.116 12.602 1.00 86.75 750 GLY A O 1
ATOM 5898 N N . GLY A 1 751 ? -0.750 -2.438 10.493 1.00 90.75 751 GLY A N 1
ATOM 5899 C CA . GLY A 1 751 ? -0.700 -3.775 9.902 1.00 90.75 751 GLY A CA 1
ATOM 5900 C C . GLY A 1 751 ? 0.742 -4.205 9.698 1.00 90.75 751 GLY A C 1
ATOM 5901 O O . GLY A 1 751 ? 1.461 -3.550 8.944 1.00 90.75 751 GLY A O 1
ATOM 5902 N N . MET A 1 752 ? 1.146 -5.288 10.352 1.00 92.00 752 MET A N 1
ATOM 5903 C CA . MET A 1 752 ? 2.460 -5.908 10.196 1.00 92.00 752 MET A CA 1
ATOM 5904 C C . MET A 1 752 ? 2.303 -7.216 9.425 1.00 92.00 752 MET A C 1
ATOM 5906 O O . MET A 1 752 ? 1.612 -8.123 9.881 1.00 92.00 752 MET A O 1
ATOM 5910 N N . VAL A 1 753 ? 2.921 -7.301 8.253 1.00 92.38 753 VAL A N 1
ATOM 5911 C CA . VAL A 1 753 ? 2.948 -8.489 7.398 1.00 92.38 753 VAL A CA 1
ATOM 5912 C C . VAL A 1 753 ? 4.085 -9.395 7.853 1.00 92.38 753 VAL A C 1
ATOM 5914 O O . VAL A 1 753 ? 5.219 -8.931 7.981 1.00 92.38 753 VAL A O 1
ATOM 5917 N N . VAL A 1 754 ? 3.781 -10.673 8.090 1.00 90.88 754 VAL A N 1
ATOM 5918 C CA . VAL A 1 754 ? 4.746 -11.662 8.593 1.00 90.88 754 VAL A CA 1
ATOM 5919 C C . VAL A 1 754 ? 5.010 -12.724 7.530 1.00 90.88 754 VAL A C 1
ATOM 5921 O O . VAL A 1 754 ? 4.128 -13.517 7.203 1.00 90.88 754 VAL A O 1
ATOM 5924 N N . VAL A 1 755 ? 6.238 -12.752 7.018 1.00 92.38 755 VAL A N 1
ATOM 5925 C CA . VAL A 1 755 ? 6.734 -13.742 6.057 1.00 92.38 755 VAL A CA 1
ATOM 5926 C C . VAL A 1 755 ? 7.199 -14.988 6.814 1.00 92.38 755 VAL A C 1
ATOM 5928 O O . VAL A 1 755 ? 8.000 -14.867 7.742 1.00 92.38 755 VAL A O 1
ATOM 5931 N N . PRO A 1 756 ? 6.729 -16.197 6.463 1.00 89.81 756 PRO A N 1
ATOM 5932 C CA . PRO A 1 756 ? 7.213 -17.414 7.106 1.00 89.81 756 PRO A CA 1
ATOM 5933 C C . PRO A 1 756 ? 8.710 -17.634 6.844 1.00 89.81 756 PRO A C 1
ATOM 5935 O O . PRO A 1 756 ? 9.208 -17.325 5.766 1.00 89.81 756 PRO A O 1
ATOM 5938 N N . SER A 1 757 ? 9.425 -18.217 7.808 1.00 87.69 757 SER A N 1
ATOM 5939 C CA . SER A 1 757 ? 10.895 -18.335 7.798 1.00 87.69 757 SER A CA 1
ATOM 5940 C C . SER A 1 757 ? 11.487 -19.183 6.665 1.00 87.69 757 SER A C 1
ATOM 5942 O O . SER A 1 757 ? 12.689 -19.136 6.415 1.00 87.69 757 SER A O 1
ATOM 5944 N N . ASN A 1 758 ? 10.665 -19.985 5.989 1.00 90.38 758 ASN A N 1
ATOM 5945 C CA . ASN A 1 758 ? 11.042 -20.774 4.818 1.00 90.38 758 ASN A CA 1
ATOM 5946 C C . ASN A 1 758 ? 10.852 -20.032 3.482 1.00 90.38 758 ASN A C 1
ATOM 5948 O O . ASN A 1 758 ? 11.153 -20.611 2.439 1.00 90.38 758 ASN A O 1
ATOM 5952 N N . TYR A 1 759 ? 10.372 -18.787 3.509 1.00 93.50 759 TYR A N 1
ATOM 5953 C CA . TYR A 1 759 ? 10.182 -17.936 2.337 1.00 93.50 759 TYR A CA 1
ATOM 5954 C C . TYR A 1 759 ? 10.912 -16.602 2.491 1.00 93.50 759 TYR A C 1
ATOM 5956 O O . TYR A 1 759 ? 11.221 -16.149 3.589 1.00 93.50 759 TYR A O 1
ATOM 5964 N N . ASP A 1 760 ? 11.160 -15.958 1.358 1.00 94.19 760 ASP A N 1
ATOM 5965 C CA . ASP A 1 760 ? 11.614 -14.576 1.278 1.00 94.19 760 ASP A CA 1
ATOM 5966 C C . ASP A 1 760 ? 10.402 -13.670 0.991 1.00 94.19 760 ASP A C 1
ATOM 5968 O O . ASP A 1 760 ? 9.435 -14.092 0.354 1.00 94.19 760 ASP A O 1
ATOM 5972 N N . VAL A 1 761 ? 10.441 -12.400 1.401 1.00 95.94 761 VAL A N 1
ATOM 5973 C CA . VAL A 1 761 ? 9.404 -11.424 1.034 1.00 95.94 761 VAL A CA 1
ATOM 5974 C C . VAL A 1 761 ? 9.225 -11.335 -0.484 1.00 95.94 761 VAL A C 1
ATOM 5976 O O . VAL A 1 761 ? 8.096 -11.212 -0.962 1.00 95.94 761 VAL A O 1
ATOM 5979 N N . TYR A 1 762 ? 10.311 -11.508 -1.247 1.00 97.69 762 TYR A N 1
ATOM 5980 C CA . TYR A 1 762 ? 10.294 -11.492 -2.713 1.00 97.69 762 TYR A CA 1
ATOM 5981 C C . TYR A 1 762 ? 9.593 -12.705 -3.346 1.00 97.69 762 TYR A C 1
ATOM 5983 O O . TYR A 1 762 ? 9.470 -12.748 -4.567 1.00 97.69 762 TYR A O 1
ATOM 5991 N N . ASP A 1 763 ? 9.142 -13.689 -2.563 1.00 96.50 763 ASP A N 1
ATOM 5992 C CA . ASP A 1 763 ? 8.223 -14.727 -3.052 1.00 96.50 763 ASP A CA 1
ATOM 5993 C C . ASP A 1 763 ? 6.773 -14.214 -3.154 1.00 96.50 763 ASP A C 1
ATOM 5995 O O . ASP A 1 763 ? 5.949 -14.825 -3.833 1.00 96.50 763 ASP A O 1
ATOM 5999 N N . PHE A 1 764 ? 6.463 -13.073 -2.523 1.00 96.81 764 PHE A N 1
ATOM 6000 C CA . PHE A 1 764 ? 5.110 -12.515 -2.434 1.00 96.81 764 PHE A CA 1
ATOM 6001 C C . PHE A 1 764 ? 4.998 -11.091 -2.989 1.00 96.81 764 PHE A C 1
ATOM 6003 O O . PHE A 1 764 ? 4.014 -10.758 -3.645 1.00 96.81 764 PHE A O 1
ATOM 6010 N N . THR A 1 765 ? 5.971 -10.222 -2.705 1.00 98.00 765 THR A N 1
ATOM 6011 C CA . THR A 1 765 ? 5.912 -8.796 -3.062 1.00 98.00 765 THR A CA 1
ATOM 6012 C C . THR A 1 765 ? 7.309 -8.166 -3.072 1.00 98.00 765 THR A C 1
ATOM 6014 O O . THR A 1 765 ? 8.161 -8.538 -2.264 1.00 98.00 765 THR A O 1
ATOM 6017 N N . PRO A 1 766 ? 7.566 -7.142 -3.909 1.00 98.19 766 PRO A N 1
ATOM 6018 C CA . PRO A 1 766 ? 8.654 -6.204 -3.646 1.00 98.19 766 PRO A CA 1
ATOM 6019 C C . PRO A 1 766 ? 8.438 -5.460 -2.314 1.00 98.19 766 PRO A C 1
ATOM 6021 O O . PRO A 1 766 ? 7.350 -5.505 -1.727 1.00 98.19 766 PRO A O 1
ATOM 6024 N N . VAL A 1 767 ? 9.444 -4.713 -1.866 1.00 97.69 767 VAL A N 1
ATOM 6025 C CA . VAL A 1 767 ? 9.383 -3.843 -0.683 1.00 97.69 767 VAL A CA 1
ATOM 6026 C C . VAL A 1 767 ? 9.945 -2.452 -0.977 1.00 97.69 767 VAL A C 1
ATOM 6028 O O . VAL A 1 767 ? 10.797 -2.286 -1.845 1.00 97.69 767 VAL A O 1
ATOM 6031 N N . GLN A 1 768 ? 9.476 -1.437 -0.255 1.00 97.44 768 GLN A N 1
ATOM 6032 C CA . GLN A 1 768 ? 9.891 -0.045 -0.451 1.00 97.44 768 GLN A CA 1
ATOM 6033 C C . GLN A 1 768 ? 9.801 0.782 0.837 1.00 97.44 768 GLN A C 1
ATOM 6035 O O . GLN A 1 768 ? 9.177 0.359 1.811 1.00 97.44 768 GLN A O 1
ATOM 6040 N N . HIS A 1 769 ? 10.363 1.992 0.831 1.00 95.94 769 HIS A N 1
ATOM 6041 C CA . HIS A 1 769 ? 10.063 2.985 1.864 1.00 95.94 769 HIS A CA 1
ATOM 6042 C C . HIS A 1 769 ? 8.675 3.611 1.636 1.00 95.94 769 HIS A C 1
ATOM 6044 O O . HIS A 1 769 ? 8.288 3.845 0.481 1.00 95.94 769 HIS A O 1
ATOM 6050 N N . PRO A 1 770 ? 7.917 3.911 2.708 1.00 93.94 770 PRO A N 1
ATOM 6051 C CA . PRO A 1 770 ? 6.666 4.648 2.588 1.00 93.94 770 PRO A CA 1
ATOM 6052 C C . PRO A 1 770 ? 6.948 6.065 2.077 1.00 93.94 770 PRO A C 1
ATOM 6054 O O . PRO A 1 770 ? 7.872 6.725 2.552 1.00 93.94 770 PRO A O 1
ATOM 6057 N N . ALA A 1 771 ? 6.154 6.533 1.109 1.00 92.75 771 ALA A N 1
ATOM 6058 C CA . ALA A 1 771 ? 6.318 7.843 0.469 1.00 92.75 771 ALA A CA 1
ATOM 6059 C C . ALA A 1 771 ? 7.724 8.084 -0.127 1.00 92.75 771 ALA A C 1
ATOM 6061 O O . ALA A 1 771 ? 8.133 9.231 -0.303 1.00 92.75 771 ALA A O 1
ATOM 6062 N N . ASP A 1 772 ? 8.454 7.000 -0.415 1.00 90.38 772 ASP A N 1
ATOM 6063 C CA . ASP A 1 772 ? 9.846 6.994 -0.866 1.00 90.38 772 ASP A CA 1
ATOM 6064 C C . ASP A 1 772 ? 10.819 7.772 0.056 1.00 90.38 772 ASP A C 1
ATOM 6066 O O . ASP A 1 772 ? 11.849 8.290 -0.391 1.00 90.38 772 ASP A O 1
ATOM 6070 N N . ASP A 1 773 ? 10.509 7.873 1.357 1.00 91.62 773 ASP A N 1
ATOM 6071 C CA . ASP A 1 773 ? 11.381 8.533 2.332 1.00 91.62 773 ASP A CA 1
ATOM 6072 C C . ASP A 1 773 ? 12.587 7.652 2.686 1.00 91.62 773 ASP A C 1
ATOM 6074 O O . ASP A 1 773 ? 12.526 6.794 3.564 1.00 91.62 773 ASP A O 1
ATOM 6078 N N . VAL A 1 774 ? 13.717 7.923 2.031 1.00 88.50 774 VAL A N 1
ATOM 6079 C CA . VAL A 1 774 ? 15.005 7.233 2.238 1.00 88.50 774 VAL A CA 1
ATOM 6080 C C . VAL A 1 774 ? 15.579 7.368 3.656 1.00 88.50 774 VAL A C 1
ATOM 6082 O O . VAL A 1 774 ? 16.578 6.725 3.972 1.00 88.50 774 VAL A O 1
ATOM 6085 N N . LYS A 1 775 ? 15.015 8.237 4.507 1.00 89.50 775 LYS A N 1
ATOM 6086 C CA . LYS A 1 775 ? 15.406 8.357 5.922 1.00 89.50 775 LYS A CA 1
ATOM 6087 C C . LYS A 1 775 ? 14.550 7.497 6.847 1.00 89.50 775 LYS A C 1
ATOM 6089 O O . LYS A 1 775 ? 14.872 7.409 8.032 1.00 89.50 775 LYS A O 1
ATOM 6094 N N . SER A 1 776 ? 13.465 6.917 6.340 1.00 87.81 776 SER A N 1
ATOM 6095 C CA . SER A 1 776 ? 12.574 6.078 7.128 1.00 87.81 776 SER A CA 1
ATOM 6096 C C . SER A 1 776 ? 13.271 4.773 7.511 1.00 87.81 776 SER A C 1
ATOM 6098 O O . SER A 1 776 ? 13.850 4.095 6.666 1.00 87.81 776 SER A O 1
ATOM 6100 N N . ASP A 1 777 ? 13.182 4.393 8.784 1.00 86.81 777 ASP A N 1
ATOM 6101 C CA . ASP A 1 777 ? 13.564 3.061 9.262 1.00 86.81 777 ASP A CA 1
ATOM 6102 C C . ASP A 1 777 ? 12.502 2.000 8.930 1.00 86.81 777 ASP A C 1
ATOM 6104 O O . ASP A 1 777 ? 12.729 0.807 9.117 1.00 86.81 777 ASP A O 1
ATOM 6108 N N . ILE A 1 778 ? 11.349 2.425 8.408 1.00 90.69 778 ILE A N 1
ATOM 6109 C CA . ILE A 1 778 ? 10.225 1.560 8.077 1.00 90.69 778 ILE A CA 1
ATOM 6110 C C . ILE A 1 778 ? 10.354 1.077 6.634 1.00 90.69 778 ILE A C 1
ATOM 6112 O O . ILE A 1 778 ? 10.466 1.864 5.688 1.00 90.69 778 ILE A O 1
ATOM 6116 N N . VAL A 1 779 ? 10.253 -0.241 6.475 1.00 94.75 779 VAL A N 1
ATOM 6117 C CA . VAL A 1 779 ? 10.106 -0.905 5.182 1.00 94.75 779 VAL A CA 1
ATOM 6118 C C . VAL A 1 779 ? 8.671 -1.401 5.051 1.00 94.75 779 VAL A C 1
ATOM 6120 O O . VAL A 1 779 ? 8.128 -2.054 5.946 1.00 94.75 779 VAL A O 1
ATOM 6123 N N . THR A 1 780 ? 8.053 -1.065 3.924 1.00 96.75 780 THR A N 1
ATOM 6124 C CA . THR A 1 780 ? 6.683 -1.441 3.582 1.00 96.75 780 THR A CA 1
ATOM 6125 C C . THR A 1 780 ? 6.632 -2.461 2.457 1.00 96.75 780 THR A C 1
ATOM 6127 O O . THR A 1 780 ? 7.491 -2.451 1.574 1.00 96.75 780 THR A O 1
ATOM 6130 N N . THR A 1 781 ? 5.604 -3.309 2.446 1.00 97.38 781 THR A N 1
ATOM 6131 C CA . THR A 1 781 ? 5.272 -4.101 1.255 1.00 97.38 781 THR A CA 1
ATOM 6132 C C . THR A 1 781 ? 4.938 -3.177 0.084 1.00 97.38 781 THR A C 1
ATOM 6134 O O . THR A 1 781 ? 4.290 -2.146 0.254 1.00 97.38 781 THR A O 1
ATOM 6137 N N . HIS A 1 782 ? 5.395 -3.529 -1.115 1.00 97.56 782 HIS A N 1
ATOM 6138 C CA . HIS A 1 782 ? 5.114 -2.768 -2.336 1.00 97.56 782 HIS A CA 1
ATOM 6139 C C . HIS A 1 782 ? 3.664 -2.936 -2.793 1.00 97.56 782 HIS A C 1
ATOM 6141 O O . HIS A 1 782 ? 3.046 -1.980 -3.269 1.00 97.56 782 HIS A O 1
ATOM 6147 N N . TYR A 1 783 ? 3.124 -4.146 -2.622 1.00 97.06 783 TYR A N 1
ATOM 6148 C CA . TYR A 1 783 ? 1.696 -4.426 -2.734 1.00 97.06 783 TYR A CA 1
ATOM 6149 C C . TYR A 1 783 ? 0.962 -3.979 -1.480 1.00 97.06 783 TYR A C 1
ATOM 6151 O O . TYR A 1 783 ? 1.470 -4.097 -0.359 1.00 97.06 783 TYR A O 1
ATOM 6159 N N . ASP A 1 784 ? -0.249 -3.468 -1.677 1.00 92.31 784 ASP A N 1
ATOM 6160 C CA . ASP A 1 784 ? -1.160 -3.243 -0.571 1.00 92.31 784 ASP A CA 1
ATOM 6161 C C . ASP A 1 784 ? -1.606 -4.591 0.018 1.00 92.31 784 ASP A C 1
ATOM 6163 O O . ASP A 1 784 ? -1.655 -5.610 -0.673 1.00 92.31 784 ASP A O 1
ATOM 6167 N N . PHE A 1 785 ? -1.936 -4.617 1.308 1.00 88.69 785 PHE A N 1
ATOM 6168 C CA . PHE A 1 785 ? -2.278 -5.882 1.958 1.00 88.69 785 PHE A CA 1
ATOM 6169 C C . PHE A 1 785 ? -3.578 -6.511 1.437 1.00 88.69 785 PHE A C 1
ATOM 6171 O O . PHE A 1 785 ? -3.707 -7.730 1.502 1.00 88.69 785 PHE A O 1
ATOM 6178 N N . ASN A 1 786 ? -4.528 -5.742 0.886 1.00 88.00 786 ASN A N 1
ATOM 6179 C CA . ASN A 1 786 ? -5.764 -6.346 0.373 1.00 88.00 786 ASN A CA 1
ATOM 6180 C C . ASN A 1 786 ? -5.458 -7.305 -0.781 1.00 88.00 786 ASN A C 1
ATOM 6182 O O . ASN A 1 786 ? -6.107 -8.340 -0.902 1.00 88.00 786 ASN A O 1
ATOM 6186 N N . SER A 1 787 ? -4.425 -6.998 -1.570 1.00 89.12 787 SER A N 1
ATOM 6187 C CA . SER A 1 787 ? -3.915 -7.878 -2.619 1.00 89.12 787 SER A CA 1
ATOM 6188 C C . SER A 1 787 ? -3.398 -9.223 -2.085 1.00 89.12 787 SER A C 1
ATOM 6190 O O . SER A 1 787 ? -3.507 -10.226 -2.783 1.00 89.12 787 SER A O 1
ATOM 6192 N N . LEU A 1 788 ? -2.864 -9.259 -0.859 1.00 89.31 788 LEU A N 1
ATOM 6193 C CA . LEU A 1 788 ? -2.183 -10.414 -0.253 1.00 89.31 788 LEU A CA 1
ATOM 6194 C C . LEU A 1 788 ? -2.983 -11.094 0.876 1.00 89.31 788 LEU A C 1
ATOM 6196 O O . LEU A 1 788 ? -2.479 -12.032 1.494 1.00 89.31 788 LEU A O 1
ATOM 6200 N N . HIS A 1 789 ? -4.205 -10.627 1.150 1.00 83.25 789 HIS A N 1
ATOM 6201 C CA . HIS A 1 789 ? -5.005 -10.985 2.328 1.00 83.25 789 HIS A CA 1
ATOM 6202 C C . HIS A 1 789 ? -5.167 -12.499 2.539 1.00 83.25 789 HIS A C 1
ATOM 6204 O O . HIS A 1 789 ? -5.080 -12.981 3.664 1.00 83.25 789 HIS A O 1
ATOM 6210 N N . ASP A 1 790 ? -5.365 -13.254 1.457 1.00 81.62 790 ASP A N 1
ATOM 6211 C CA . ASP A 1 790 ? -5.586 -14.706 1.522 1.00 81.62 790 ASP A CA 1
ATOM 6212 C C . ASP A 1 790 ? -4.275 -15.518 1.472 1.00 81.62 790 ASP A C 1
ATOM 6214 O O . ASP A 1 790 ? -4.284 -16.746 1.604 1.00 81.62 790 ASP A O 1
ATOM 6218 N N . THR A 1 791 ? -3.141 -14.838 1.273 1.00 87.38 791 THR A N 1
ATOM 6219 C CA . THR A 1 791 ? -1.832 -15.450 1.019 1.00 87.38 791 THR A CA 1
ATOM 6220 C C . THR A 1 791 ? -0.916 -15.409 2.231 1.00 87.38 791 THR A C 1
ATOM 6222 O O . THR A 1 791 ? -0.330 -16.429 2.578 1.00 87.38 791 THR A O 1
ATOM 6225 N N . ILE A 1 792 ? -0.788 -14.262 2.896 1.00 88.81 792 ILE A N 1
ATOM 6226 C CA . ILE A 1 792 ? 0.173 -14.064 3.989 1.00 88.81 792 ILE A CA 1
ATOM 6227 C C . ILE A 1 792 ? -0.501 -13.450 5.212 1.00 88.81 792 ILE A C 1
ATOM 6229 O O . ILE A 1 792 ? -1.461 -12.690 5.103 1.00 88.81 792 ILE A O 1
ATOM 6233 N N . LEU A 1 793 ? 0.024 -13.758 6.396 1.00 84.12 793 LEU A N 1
ATOM 6234 C CA . LEU A 1 793 ? -0.522 -13.248 7.645 1.00 84.12 793 LEU A CA 1
ATOM 6235 C C . LEU A 1 793 ? -0.252 -11.745 7.828 1.00 84.12 793 LEU A C 1
ATOM 6237 O O . LEU A 1 793 ? 0.881 -11.282 7.670 1.00 84.12 793 LEU A O 1
ATOM 6241 N N . LYS A 1 794 ? -1.273 -11.018 8.298 1.00 86.81 794 LYS A N 1
ATOM 6242 C CA . LYS A 1 794 ? -1.148 -9.676 8.881 1.00 86.81 794 LYS A CA 1
ATOM 6243 C C . LYS A 1 794 ? -1.539 -9.682 10.356 1.00 86.81 794 LYS A C 1
ATOM 6245 O O . LYS A 1 794 ? -2.567 -10.232 10.734 1.00 86.81 794 LYS A O 1
ATOM 6250 N N . LEU A 1 795 ? -0.741 -9.000 11.170 1.00 87.38 795 LEU A N 1
ATOM 6251 C CA . LEU A 1 795 ? -1.054 -8.650 12.552 1.00 87.38 795 LEU A CA 1
ATOM 6252 C C . LEU A 1 795 ? -1.488 -7.183 12.605 1.00 87.38 795 LEU A C 1
ATOM 6254 O O . LEU A 1 795 ? -0.687 -6.299 12.295 1.00 87.38 795 LEU A O 1
ATOM 6258 N N . ASP A 1 796 ? -2.728 -6.907 13.007 1.00 89.31 796 ASP A N 1
ATOM 6259 C CA . ASP A 1 796 ? -3.221 -5.535 13.169 1.00 89.31 796 ASP A CA 1
ATOM 6260 C C . ASP A 1 796 ? -2.941 -5.015 14.588 1.00 89.31 796 ASP A C 1
ATOM 6262 O O . ASP A 1 796 ? -3.738 -5.129 15.521 1.00 89.31 796 ASP A O 1
ATOM 6266 N N . ILE A 1 797 ? -1.758 -4.416 14.730 1.00 91.88 797 ILE A N 1
ATOM 6267 C CA . ILE A 1 797 ? -1.241 -3.769 15.940 1.00 91.88 797 ILE A CA 1
ATOM 6268 C C . ILE A 1 797 ? -1.575 -2.278 15.844 1.00 91.88 797 ILE A C 1
ATOM 6270 O O . ILE A 1 797 ? -0.758 -1.456 15.408 1.00 91.88 797 ILE A O 1
ATOM 6274 N N . LEU A 1 798 ? -2.811 -1.924 16.184 1.00 91.69 798 LEU A N 1
ATOM 6275 C CA . LEU A 1 798 ? -3.371 -0.588 15.984 1.00 91.69 798 LEU A CA 1
ATOM 6276 C C . LEU A 1 798 ? -3.069 0.329 17.172 1.00 91.69 798 LEU A C 1
ATOM 6278 O O . LEU A 1 798 ? -3.029 -0.115 18.314 1.00 91.69 798 LEU A O 1
ATOM 6282 N N . GLY A 1 799 ? -2.868 1.618 16.903 1.00 92.12 799 GLY A N 1
ATOM 6283 C CA . GLY A 1 799 ? -2.814 2.657 17.928 1.00 92.12 799 GLY A CA 1
ATOM 6284 C C . GLY A 1 799 ? -4.220 3.169 18.234 1.00 92.12 799 GLY A C 1
ATOM 6285 O O . GLY A 1 799 ? -5.002 3.417 17.316 1.00 92.12 799 GLY A O 1
ATOM 6286 N N . HIS A 1 800 ? -4.549 3.320 19.514 1.00 92.56 800 HIS A N 1
ATOM 6287 C CA . HIS A 1 800 ? -5.842 3.816 19.970 1.00 92.56 800 HIS A CA 1
ATOM 6288 C C . HIS A 1 800 ? -5.697 4.645 21.254 1.00 92.56 800 HIS A C 1
ATOM 6290 O O . HIS A 1 800 ? -4.840 4.364 22.093 1.00 92.56 800 HIS A O 1
ATOM 6296 N N . ASP A 1 801 ? -6.572 5.635 21.437 1.00 92.62 801 ASP A N 1
ATOM 6297 C CA . ASP A 1 801 ? -6.486 6.575 22.564 1.00 92.62 801 ASP A CA 1
ATOM 6298 C C . ASP A 1 801 ? -6.897 5.961 23.899 1.00 92.62 801 ASP A C 1
ATOM 6300 O O . ASP A 1 801 ? -6.361 6.332 24.933 1.00 92.62 801 ASP A O 1
ATOM 6304 N N . VAL A 1 802 ? -7.878 5.052 23.905 1.00 93.25 802 VAL A N 1
ATOM 6305 C CA . VAL A 1 802 ? -8.432 4.478 25.149 1.00 93.25 802 VAL A CA 1
ATOM 6306 C C . VAL A 1 802 ? -7.350 3.830 26.025 1.00 93.25 802 VAL A C 1
ATOM 6308 O O . VAL A 1 802 ? -7.279 4.179 27.202 1.00 93.25 802 VAL A O 1
ATOM 6311 N N . PRO A 1 803 ? -6.470 2.953 25.503 1.00 94.50 803 PRO A N 1
ATOM 6312 C CA . PRO A 1 803 ? -5.346 2.448 26.287 1.00 94.50 803 PRO A CA 1
ATOM 6313 C C . PRO A 1 803 ? -4.420 3.544 26.830 1.00 94.50 803 PRO A C 1
ATOM 6315 O O . PRO A 1 803 ? -3.928 3.437 27.951 1.00 94.50 803 PRO A O 1
ATOM 6318 N N . THR A 1 804 ? -4.197 4.613 26.059 1.00 95.31 804 THR A N 1
ATOM 6319 C CA . THR A 1 804 ? -3.425 5.781 26.504 1.00 95.31 804 THR A CA 1
ATOM 6320 C C . THR A 1 804 ? -4.143 6.503 27.648 1.00 95.31 804 THR A C 1
ATOM 6322 O O . THR A 1 804 ? -3.524 6.817 28.660 1.00 95.31 804 THR A O 1
ATOM 6325 N N . LEU A 1 805 ? -5.460 6.707 27.541 1.00 95.38 805 LEU A N 1
ATOM 6326 C CA . LEU A 1 805 ? -6.287 7.299 28.594 1.00 95.38 805 LEU A CA 1
ATOM 6327 C C . LEU A 1 805 ? -6.229 6.471 29.876 1.00 95.38 805 LEU A C 1
ATOM 6329 O O . LEU A 1 805 ? -6.028 7.046 30.940 1.00 95.38 805 LEU A O 1
ATOM 6333 N N . TYR A 1 806 ? -6.344 5.142 29.789 1.00 94.94 806 TYR A N 1
ATOM 6334 C CA . TYR A 1 806 ? -6.178 4.262 30.949 1.00 94.94 806 TYR A CA 1
ATOM 6335 C C . TYR A 1 806 ? -4.825 4.431 31.604 1.00 94.94 806 TYR A C 1
ATOM 6337 O O . TYR A 1 806 ? -4.776 4.583 32.817 1.00 94.94 806 TYR A O 1
ATOM 6345 N N . LYS A 1 807 ? -3.750 4.500 30.815 1.00 95.19 807 LYS A N 1
ATOM 6346 C CA . LYS A 1 807 ? -2.417 4.721 31.363 1.00 95.19 807 LYS A CA 1
ATOM 6347 C C . LYS A 1 807 ? -2.338 6.025 32.163 1.00 95.19 807 LYS A C 1
ATOM 6349 O O . LYS A 1 807 ? -1.932 6.006 33.321 1.00 95.19 807 LYS A O 1
ATOM 6354 N N . HIS A 1 808 ? -2.772 7.149 31.592 1.00 95.56 808 HIS A N 1
ATOM 6355 C CA . HIS A 1 808 ? -2.739 8.429 32.315 1.00 95.56 808 HIS A CA 1
ATOM 6356 C C . HIS A 1 808 ? -3.686 8.438 33.525 1.00 95.56 808 HIS A C 1
ATOM 6358 O O . HIS A 1 808 ? -3.336 8.997 34.559 1.00 95.56 808 HIS A O 1
ATOM 6364 N N . LEU A 1 809 ? -4.857 7.801 33.439 1.00 96.19 809 LEU A N 1
ATOM 6365 C CA . LEU A 1 809 ? -5.793 7.667 34.562 1.00 96.19 809 LEU A CA 1
ATOM 6366 C C . LEU A 1 809 ? -5.208 6.835 35.708 1.00 96.19 809 LEU A C 1
ATOM 6368 O O . LEU A 1 809 ? -5.299 7.246 36.864 1.00 96.19 809 LEU A O 1
ATOM 6372 N N . GLU A 1 810 ? -4.585 5.701 35.400 1.00 95.19 810 GLU A N 1
ATOM 6373 C CA . GLU A 1 810 ? -3.896 4.837 36.364 1.00 95.19 810 GLU A CA 1
ATOM 6374 C C . GLU A 1 810 ? -2.727 5.575 37.020 1.00 95.19 810 GLU A C 1
ATOM 6376 O O . GLU A 1 810 ? -2.609 5.568 38.243 1.00 95.19 810 GLU A O 1
ATOM 6381 N N . ASP A 1 811 ? -1.920 6.296 36.237 1.00 94.56 811 ASP A N 1
ATOM 6382 C CA . ASP A 1 811 ? -0.797 7.087 36.751 1.00 94.56 811 ASP A CA 1
ATOM 6383 C C . ASP A 1 811 ? -1.263 8.244 37.661 1.00 94.56 811 ASP A C 1
ATOM 6385 O O . ASP A 1 811 ? -0.580 8.589 38.626 1.00 94.56 811 ASP A O 1
ATOM 6389 N N . LEU A 1 812 ? -2.425 8.846 37.374 1.00 95.25 812 LEU A N 1
ATOM 6390 C CA . LEU A 1 812 ? -2.990 9.957 38.150 1.00 95.25 812 LEU A CA 1
ATOM 6391 C C . LEU A 1 812 ? -3.744 9.507 39.410 1.00 95.25 812 LEU A C 1
ATOM 6393 O O . LEU A 1 812 ? -3.788 10.255 40.387 1.00 95.25 812 LEU A O 1
ATOM 6397 N N . THR A 1 813 ? -4.379 8.331 39.389 1.0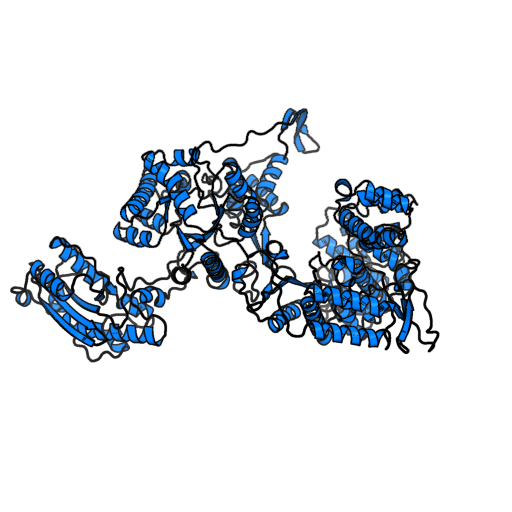0 95.31 813 THR A N 1
ATOM 6398 C CA . THR A 1 813 ? -5.276 7.866 40.468 1.00 95.31 813 THR A CA 1
ATOM 6399 C C . THR A 1 813 ? -4.702 6.728 41.307 1.00 95.31 813 THR A C 1
ATOM 6401 O O . THR A 1 813 ? -5.123 6.550 42.448 1.00 95.31 813 THR A O 1
ATOM 6404 N N . GLY A 1 814 ? -3.762 5.950 40.762 1.00 94.31 814 GLY A N 1
ATOM 6405 C CA . GLY A 1 814 ? -3.281 4.700 41.352 1.00 94.31 814 GLY A CA 1
ATOM 6406 C C . GLY A 1 814 ? -4.293 3.547 41.304 1.00 94.31 814 GLY A C 1
ATOM 6407 O O . GLY A 1 814 ? -4.058 2.522 41.940 1.00 94.31 814 GLY A O 1
ATOM 6408 N N . ILE A 1 815 ? -5.415 3.711 40.594 1.00 94.44 815 ILE A N 1
ATOM 6409 C CA . ILE A 1 815 ? -6.493 2.720 40.483 1.00 94.44 815 ILE A CA 1
ATOM 6410 C C . ILE A 1 815 ? -6.411 2.069 39.110 1.00 94.44 815 ILE A C 1
ATOM 6412 O O . ILE A 1 815 ? -6.463 2.779 38.107 1.00 94.44 815 ILE A O 1
ATOM 6416 N N . ASP A 1 816 ? -6.325 0.741 39.077 1.00 91.56 816 ASP A N 1
ATOM 6417 C CA . ASP A 1 816 ? -6.327 -0.055 37.852 1.00 91.56 816 ASP A CA 1
ATOM 6418 C C . ASP A 1 816 ? -7.677 0.074 37.118 1.00 91.56 816 ASP A C 1
ATOM 6420 O O . ASP A 1 816 ? -8.743 -0.091 37.710 1.00 91.56 816 ASP A O 1
ATOM 6424 N N . ALA A 1 817 ? -7.655 0.334 35.808 1.00 90.69 817 ALA A N 1
ATOM 6425 C CA . ALA A 1 817 ? -8.880 0.540 35.029 1.00 90.69 817 ALA A CA 1
ATOM 6426 C C . ALA A 1 817 ? -9.847 -0.666 35.013 1.00 90.69 817 ALA A C 1
ATOM 6428 O O . ALA A 1 817 ? -11.033 -0.490 34.732 1.00 90.69 817 ALA A O 1
ATOM 6429 N N . ASN A 1 818 ? -9.374 -1.885 35.301 1.00 88.69 818 ASN A N 1
ATOM 6430 C CA . ASN A 1 818 ? -10.211 -3.084 35.398 1.00 88.69 818 ASN A CA 1
ATOM 6431 C C . ASN A 1 818 ? -10.957 -3.182 36.737 1.00 88.69 818 ASN A C 1
ATOM 6433 O O . ASN A 1 818 ? -11.893 -3.975 36.830 1.00 88.69 818 ASN A O 1
ATOM 6437 N N . ASP A 1 819 ? -10.565 -2.393 37.741 1.00 89.75 819 ASP A N 1
ATOM 6438 C CA . ASP A 1 819 ? -11.218 -2.345 39.053 1.00 89.75 819 ASP A CA 1
ATOM 6439 C C . ASP A 1 819 ? -12.414 -1.373 39.088 1.00 89.75 819 ASP A C 1
ATOM 6441 O O . ASP A 1 819 ? -13.146 -1.327 40.077 1.00 89.75 819 ASP A O 1
ATOM 6445 N N . ALA A 1 820 ? -12.654 -0.619 38.008 1.00 90.31 820 ALA A N 1
ATOM 6446 C CA . ALA A 1 820 ? -13.839 0.221 37.863 1.00 90.31 820 ALA A CA 1
ATOM 6447 C C . ALA A 1 820 ? -15.126 -0.629 37.841 1.00 90.31 820 ALA A C 1
ATOM 6449 O O . ALA A 1 820 ? -15.244 -1.573 37.054 1.00 90.31 820 ALA A O 1
ATOM 6450 N N . ASP A 1 821 ? -16.114 -0.271 38.669 1.00 89.44 821 ASP A N 1
ATOM 6451 C CA . ASP A 1 821 ? -17.401 -0.975 38.718 1.00 89.44 821 ASP A CA 1
ATOM 6452 C C . ASP A 1 821 ? -18.230 -0.659 37.467 1.00 89.44 821 ASP A C 1
ATOM 6454 O O . ASP A 1 821 ? -18.911 0.364 37.378 1.00 89.44 821 ASP A O 1
ATOM 6458 N N . THR A 1 822 ? -18.186 -1.563 36.488 1.00 88.38 822 THR A N 1
ATOM 6459 C CA . THR A 1 822 ? -18.915 -1.441 35.217 1.00 88.38 822 THR A CA 1
ATOM 6460 C C . THR A 1 822 ? -20.432 -1.538 35.367 1.00 88.38 822 THR A C 1
ATOM 6462 O O . THR A 1 822 ? -21.166 -1.329 34.402 1.00 88.38 822 THR A O 1
ATOM 6465 N N . SER A 1 823 ? -20.920 -1.862 36.562 1.00 88.06 823 SER A N 1
ATOM 6466 C CA . SER A 1 823 ? -22.339 -2.006 36.870 1.00 88.06 823 SER A CA 1
ATOM 6467 C C . SER A 1 823 ? -22.849 -0.916 37.825 1.00 88.06 823 SER A C 1
ATOM 6469 O O . SER A 1 823 ? -23.953 -1.053 38.355 1.00 88.06 823 SER A O 1
ATOM 6471 N N . ASP A 1 824 ? -22.069 0.147 38.063 1.00 90.56 824 ASP A N 1
ATOM 6472 C CA . ASP A 1 824 ? -22.486 1.294 38.875 1.00 90.56 824 ASP A CA 1
ATOM 6473 C C . ASP A 1 824 ? -23.712 1.986 38.234 1.00 90.56 824 ASP A C 1
ATOM 6475 O O . ASP A 1 824 ? -23.609 2.504 37.114 1.00 90.56 824 ASP A O 1
ATOM 6479 N N . PRO A 1 825 ? -24.874 2.045 38.918 1.00 90.38 825 PRO A N 1
ATOM 6480 C CA . PRO A 1 825 ? -26.082 2.685 38.394 1.00 90.38 825 PRO A CA 1
ATOM 6481 C C . PRO A 1 825 ? -25.891 4.156 37.998 1.00 90.38 825 PRO A C 1
ATOM 6483 O O . PRO A 1 825 ? -26.598 4.649 37.115 1.00 90.38 825 PRO A O 1
ATOM 6486 N N . LEU A 1 826 ? -24.939 4.863 38.619 1.00 93.06 826 LEU A N 1
ATOM 6487 C CA . LEU A 1 826 ? -24.627 6.254 38.283 1.00 93.06 826 LEU A CA 1
ATOM 6488 C C . LEU A 1 826 ? -24.024 6.393 36.885 1.00 93.06 826 LEU A C 1
ATOM 6490 O O . LEU A 1 826 ? -24.198 7.432 36.258 1.00 93.06 826 LEU A O 1
ATOM 6494 N N . ILE A 1 827 ? -23.350 5.362 36.367 1.00 94.06 827 ILE A N 1
ATOM 6495 C CA . ILE A 1 827 ? -22.831 5.384 34.997 1.00 94.06 827 ILE A CA 1
ATOM 6496 C C . ILE A 1 827 ? -23.989 5.355 34.003 1.00 94.06 827 ILE A C 1
ATOM 6498 O O . ILE A 1 827 ? -24.015 6.144 33.061 1.00 94.06 827 ILE A O 1
ATOM 6502 N N . TYR A 1 828 ? -24.971 4.479 34.226 1.00 92.50 828 TYR A N 1
ATOM 6503 C CA . TYR A 1 828 ? -26.091 4.308 33.303 1.00 92.50 828 TYR A CA 1
ATOM 6504 C C . TYR A 1 828 ? -26.997 5.544 33.245 1.00 92.50 828 TYR A C 1
ATOM 6506 O O . TYR A 1 828 ? -27.526 5.874 32.182 1.00 92.50 828 TYR A O 1
ATOM 6514 N N . SER A 1 829 ? -27.117 6.287 34.349 1.00 94.44 829 SER A N 1
ATOM 6515 C CA . SER A 1 829 ? -27.869 7.545 34.352 1.00 94.44 829 SER A CA 1
ATOM 6516 C C . SER A 1 829 ? -27.235 8.617 33.453 1.00 94.44 829 SER A C 1
ATOM 6518 O O . SER A 1 829 ? -27.978 9.389 32.843 1.00 94.44 829 SER A O 1
ATOM 6520 N N . LEU A 1 830 ? -25.904 8.602 33.245 1.00 94.62 830 LEU A N 1
ATOM 6521 C CA . LEU A 1 830 ? -25.210 9.552 32.359 1.00 94.62 830 LEU A CA 1
ATOM 6522 C C . LEU A 1 830 ? -25.701 9.508 30.913 1.00 94.62 830 LEU A C 1
ATOM 6524 O O . LEU A 1 830 ? -25.639 10.516 30.209 1.00 94.62 830 LEU A O 1
ATOM 6528 N N . PHE A 1 831 ? -26.187 8.360 30.445 1.00 94.38 831 PHE A N 1
ATOM 6529 C CA . PHE A 1 831 ? -26.659 8.226 29.068 1.00 94.38 831 PHE A CA 1
ATOM 6530 C C . PHE A 1 831 ? -28.016 8.894 28.834 1.00 94.38 831 PHE A C 1
ATOM 6532 O O . PHE A 1 831 ? -28.430 9.026 27.688 1.00 94.38 831 PHE A O 1
ATOM 6539 N N . THR A 1 832 ? -28.701 9.338 29.891 1.00 92.94 832 THR A N 1
ATOM 6540 C CA . THR A 1 832 ? -30.018 9.988 29.793 1.00 92.94 832 THR A CA 1
ATOM 6541 C C . THR A 1 832 ? -30.100 11.334 30.510 1.00 92.94 832 THR A C 1
ATOM 6543 O O . THR A 1 832 ? -31.047 12.077 30.267 1.00 92.94 832 THR A O 1
ATOM 6546 N N . SER A 1 833 ? -29.134 11.652 31.378 1.00 95.00 833 SER A N 1
ATOM 6547 C CA . SER A 1 833 ? -29.063 12.915 32.118 1.00 95.00 833 SER A CA 1
ATOM 6548 C C . SER A 1 833 ? -27.631 13.201 32.597 1.00 95.00 833 SER A C 1
ATOM 6550 O O . SER A 1 833 ? -26.906 12.267 32.933 1.00 95.00 833 SER A O 1
ATOM 6552 N N . PRO A 1 834 ? -27.184 14.466 32.687 1.00 96.06 834 PRO A N 1
ATOM 6553 C CA . PRO A 1 834 ? -25.898 14.811 33.291 1.00 96.06 834 PRO A CA 1
ATOM 6554 C C . PRO A 1 834 ? -25.937 14.946 34.824 1.00 96.06 834 PRO A C 1
ATOM 6556 O O . PRO A 1 834 ? -24.910 15.266 35.419 1.00 96.06 834 PRO A O 1
ATOM 6559 N N . GLU A 1 835 ? -27.072 14.692 35.486 1.00 95.62 835 GLU A N 1
ATOM 6560 C CA . GLU A 1 835 ? -27.247 14.915 36.933 1.00 95.62 835 GLU A CA 1
ATOM 6561 C C . GLU A 1 835 ? -26.199 14.210 37.809 1.00 95.62 835 GLU A C 1
ATOM 6563 O O . GLU A 1 835 ? -25.733 14.789 38.791 1.00 95.62 835 GLU A O 1
ATOM 6568 N N . ALA A 1 836 ? -25.756 13.004 37.436 1.00 94.81 836 ALA A N 1
ATOM 6569 C CA . ALA A 1 836 ? -24.706 12.283 38.164 1.00 94.81 836 ALA A CA 1
ATOM 6570 C C . ALA A 1 836 ? -23.333 12.991 38.131 1.00 94.81 836 ALA A C 1
ATOM 6572 O O . ALA A 1 836 ? -22.454 12.678 38.931 1.00 94.81 836 ALA A O 1
ATOM 6573 N N . LEU A 1 837 ? -23.144 13.976 37.245 1.00 96.12 837 LEU A N 1
ATOM 6574 C CA . LEU A 1 837 ? -21.962 14.840 37.206 1.00 96.12 837 LEU A CA 1
ATOM 6575 C C . LEU A 1 837 ? -22.086 16.074 38.116 1.00 96.12 837 LEU A C 1
ATOM 6577 O O . LEU A 1 837 ? -21.100 16.801 38.262 1.00 96.12 837 LEU A O 1
ATOM 6581 N N . GLY A 1 838 ? -23.260 16.310 38.714 1.00 94.94 838 GLY A N 1
ATOM 6582 C CA . GLY A 1 838 ? -23.561 17.477 39.546 1.00 94.94 838 GLY A CA 1
ATOM 6583 C C . GLY A 1 838 ? -23.973 18.731 38.766 1.00 94.94 838 GLY A C 1
ATOM 6584 O O . GLY A 1 838 ? -23.889 19.828 39.310 1.00 94.94 838 GLY A O 1
ATOM 6585 N N . VAL A 1 839 ? -24.387 18.590 37.502 1.00 95.81 839 VAL A N 1
ATOM 6586 C CA . VAL A 1 839 ? -24.796 19.694 36.611 1.00 95.81 839 VAL A CA 1
ATOM 6587 C C . VAL A 1 839 ? -26.096 19.353 35.883 1.00 95.81 839 VAL A C 1
ATOM 6589 O O . VAL A 1 839 ? -26.439 18.181 35.733 1.00 95.81 839 VAL A O 1
ATOM 6592 N N . THR A 1 840 ? -26.822 20.369 35.418 1.00 95.62 840 THR A N 1
ATOM 6593 C CA . THR A 1 840 ? -28.055 20.194 34.635 1.00 95.62 840 THR A CA 1
ATOM 6594 C C . THR A 1 840 ? -27.786 20.170 33.127 1.00 95.62 840 THR A C 1
ATOM 6596 O O . THR A 1 840 ? -26.729 20.597 32.658 1.00 95.62 840 THR A O 1
ATOM 6599 N N . ALA A 1 841 ? -28.765 19.714 32.337 1.00 94.31 841 ALA A N 1
ATOM 6600 C CA . ALA A 1 841 ? -28.674 19.739 30.875 1.00 94.31 841 ALA A CA 1
ATOM 6601 C C . ALA A 1 841 ? -28.489 21.159 30.311 1.00 94.31 841 ALA A C 1
ATOM 6603 O O . ALA A 1 841 ? -27.752 21.360 29.341 1.00 94.31 841 ALA A O 1
ATOM 6604 N N . GLU A 1 842 ? -29.105 22.159 30.948 1.00 93.12 842 GLU A N 1
ATOM 6605 C CA . GLU A 1 842 ? -28.958 23.567 30.574 1.00 93.12 842 GLU A CA 1
ATOM 6606 C C . GLU A 1 842 ? -27.549 24.094 30.886 1.00 93.12 842 GLU A C 1
ATOM 6608 O O . GLU A 1 842 ? -26.975 24.820 30.067 1.00 93.12 842 GLU A O 1
ATOM 6613 N N . ASP A 1 843 ? -26.961 23.679 32.016 1.00 91.56 843 ASP A N 1
ATOM 6614 C CA . ASP A 1 843 ? -25.627 24.123 32.435 1.00 91.56 843 ASP A CA 1
ATOM 6615 C C . ASP A 1 843 ? -24.561 23.784 31.401 1.00 91.56 843 ASP A C 1
ATOM 6617 O O . ASP A 1 843 ? -23.690 24.611 31.143 1.00 91.56 843 ASP A O 1
ATOM 6621 N N . ILE A 1 844 ? -24.640 22.599 30.793 1.00 93.62 844 ILE A N 1
ATOM 6622 C CA . ILE A 1 844 ? -23.647 22.100 29.829 1.00 93.62 844 ILE A CA 1
ATOM 6623 C C . ILE A 1 844 ? -24.147 22.108 28.378 1.00 93.62 844 ILE A C 1
ATOM 6625 O O . ILE A 1 844 ? -23.418 21.708 27.469 1.00 93.62 844 ILE A O 1
ATOM 6629 N N . MET A 1 845 ? -25.372 22.592 28.146 1.00 92.25 845 MET A N 1
ATOM 6630 C CA . MET A 1 845 ? -26.038 22.616 26.837 1.00 92.25 845 MET A CA 1
ATOM 6631 C C . MET A 1 845 ? -26.090 21.224 26.173 1.00 92.25 845 MET A C 1
ATOM 6633 O O . MET A 1 845 ? -25.861 21.089 24.965 1.00 92.25 845 MET A O 1
ATOM 6637 N N . CYS A 1 846 ? -26.345 20.185 26.973 1.00 93.56 846 CYS A N 1
ATOM 6638 C CA . CYS A 1 846 ? -26.366 18.785 26.558 1.00 93.56 846 CYS A CA 1
ATOM 6639 C C . CYS A 1 846 ? -27.274 17.953 27.475 1.00 93.56 846 CYS A C 1
ATOM 6641 O O . CYS A 1 846 ? -27.084 17.953 28.684 1.00 93.56 846 CYS A O 1
ATOM 6643 N N . GLU A 1 847 ? -28.204 17.194 26.893 1.00 94.44 847 GLU A N 1
ATOM 6644 C CA . GLU A 1 847 ? -29.162 16.350 27.633 1.00 94.44 847 GLU A CA 1
ATOM 6645 C C . GLU A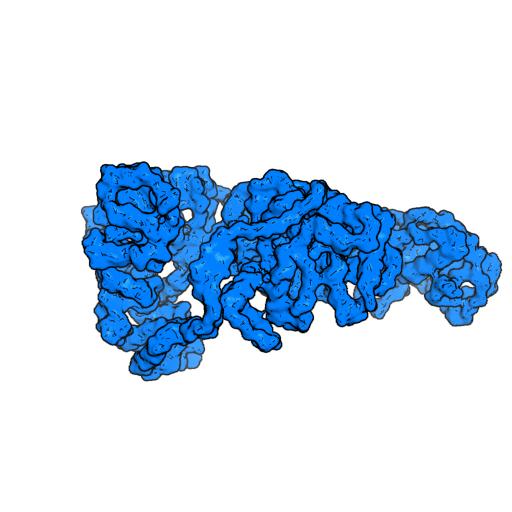 1 847 ? -28.525 15.132 28.322 1.00 94.44 847 GLU A C 1
ATOM 6647 O O . GLU A 1 847 ? -29.133 14.521 29.188 1.00 94.44 847 GLU A O 1
ATOM 6652 N N . THR A 1 848 ? -27.300 14.761 27.949 1.00 94.88 848 THR A N 1
ATOM 6653 C CA . THR A 1 848 ? -26.594 13.580 28.473 1.00 94.88 848 THR A CA 1
ATOM 6654 C C . THR A 1 848 ? -25.271 13.972 29.129 1.00 94.88 848 THR A C 1
ATOM 6656 O O . THR A 1 848 ? -24.669 14.993 28.793 1.00 94.88 848 THR A O 1
ATOM 6659 N N . GLY A 1 849 ? -24.771 13.131 30.032 1.00 95.38 849 GLY A N 1
ATOM 6660 C CA . GLY A 1 849 ? -23.460 13.253 30.672 1.00 95.38 849 GLY A CA 1
ATOM 6661 C C . GLY A 1 849 ? -22.300 12.635 29.878 1.00 95.38 849 GLY A C 1
ATOM 6662 O O . GLY A 1 849 ? -21.242 12.366 30.450 1.00 95.38 849 GLY A O 1
ATOM 6663 N N . THR A 1 850 ? -22.456 12.376 28.575 1.00 95.25 850 THR A N 1
ATOM 6664 C CA . THR A 1 850 ? -21.491 11.600 27.767 1.00 95.25 850 THR A CA 1
ATOM 6665 C C . THR A 1 850 ? -20.453 12.439 27.013 1.00 95.25 850 THR A C 1
ATOM 6667 O O . THR A 1 850 ? -19.671 11.891 26.238 1.00 95.25 850 THR A O 1
ATOM 6670 N N . LEU A 1 851 ? -20.383 13.759 27.229 1.00 94.12 851 LEU A N 1
ATOM 6671 C CA . LEU A 1 851 ? -19.365 14.608 26.589 1.00 94.12 851 LEU A CA 1
ATOM 6672 C C . LEU A 1 851 ? -17.941 14.081 26.850 1.00 94.12 851 LEU A C 1
ATOM 6674 O O . LEU A 1 851 ? -17.585 13.722 27.975 1.00 94.12 851 LEU A O 1
ATOM 6678 N N . GLY A 1 852 ? -17.131 14.010 25.794 1.00 90.44 852 GLY A N 1
ATOM 6679 C CA . GLY A 1 852 ? -15.766 13.475 25.839 1.00 90.44 852 GLY A CA 1
ATOM 6680 C C . GLY A 1 852 ? -15.659 11.943 25.886 1.00 90.44 852 GLY A C 1
ATOM 6681 O O . GLY A 1 852 ? -14.569 11.423 25.659 1.00 90.44 852 GLY A O 1
ATOM 6682 N N . ILE A 1 853 ? -16.753 11.204 26.105 1.00 94.06 853 ILE A N 1
ATOM 6683 C CA . ILE A 1 853 ? -16.723 9.735 26.111 1.00 94.06 853 ILE A CA 1
ATOM 6684 C C . ILE A 1 853 ? -16.589 9.220 24.663 1.00 94.06 853 ILE A C 1
ATOM 6686 O O . ILE A 1 853 ? -17.377 9.632 23.805 1.00 94.06 853 ILE A O 1
ATOM 6690 N N . PRO A 1 854 ? -15.613 8.340 24.356 1.00 89.19 854 PRO A N 1
ATOM 6691 C CA . PRO A 1 854 ? -15.453 7.757 23.022 1.00 89.19 854 PRO A CA 1
ATOM 6692 C C . PRO A 1 854 ? -16.745 7.099 22.518 1.00 89.19 854 PRO A C 1
ATOM 6694 O O . PRO A 1 854 ? -17.429 6.434 23.292 1.00 89.19 854 PRO A O 1
ATOM 6697 N N . GLU A 1 855 ? -17.061 7.289 21.232 1.00 87.19 855 GLU A N 1
ATOM 6698 C CA . GLU A 1 855 ? -18.315 6.900 20.550 1.00 87.19 855 GLU A CA 1
ATOM 6699 C C . GLU A 1 855 ? -19.583 7.585 21.101 1.00 87.19 855 GLU A C 1
ATOM 6701 O O . GLU A 1 855 ? -20.283 8.313 20.389 1.00 87.19 855 GLU A O 1
ATOM 6706 N N . MET A 1 856 ? -19.839 7.431 22.399 1.00 91.19 856 MET A N 1
ATOM 6707 C CA . MET A 1 856 ? -21.061 7.853 23.093 1.00 91.19 856 MET A CA 1
ATOM 6708 C C . MET A 1 856 ? -21.213 9.376 23.240 1.00 91.19 856 MET A C 1
ATOM 6710 O O . MET A 1 856 ? -22.313 9.865 23.503 1.00 91.19 856 MET A O 1
ATOM 6714 N N . GLY A 1 857 ? -20.129 10.140 23.078 1.00 90.94 857 GLY A N 1
ATOM 6715 C CA . GLY A 1 857 ? -20.127 11.603 23.159 1.00 90.94 857 GLY A CA 1
ATOM 6716 C C . GLY A 1 857 ? -20.476 12.325 21.854 1.00 90.94 857 GLY A C 1
ATOM 6717 O O . GLY A 1 857 ? -20.681 13.544 21.857 1.00 90.94 857 GLY A O 1
ATOM 6718 N N . THR A 1 858 ? -20.556 11.612 20.725 1.00 89.56 858 THR A N 1
ATOM 6719 C CA . THR A 1 858 ? -20.838 12.240 19.424 1.00 89.56 858 THR A CA 1
ATOM 6720 C C . THR A 1 858 ? -22.258 12.823 19.380 1.00 89.56 858 THR A C 1
ATOM 6722 O O . THR A 1 858 ? -23.159 12.310 20.046 1.00 89.56 858 THR A O 1
ATOM 6725 N N . PRO A 1 859 ? -22.515 13.903 18.615 1.00 88.44 859 PRO A N 1
ATOM 6726 C CA . PRO A 1 859 ? -23.866 14.457 18.486 1.00 88.44 859 PRO A CA 1
ATOM 6727 C C . PRO A 1 859 ? -24.901 13.429 18.004 1.00 88.44 859 PRO A C 1
ATOM 6729 O O . PRO A 1 859 ? -26.018 13.399 18.514 1.00 88.44 859 PRO A O 1
ATOM 6732 N N . PHE A 1 860 ? -24.511 12.563 17.061 1.00 89.00 860 PHE A N 1
ATOM 6733 C CA . PHE A 1 860 ? -25.377 11.515 16.523 1.00 89.00 860 PHE A CA 1
ATOM 6734 C C . PHE A 1 860 ? -25.757 10.485 17.592 1.00 89.00 860 PHE A C 1
ATOM 6736 O O . PHE A 1 860 ? -26.945 10.255 17.817 1.00 89.00 860 PHE A O 1
ATOM 6743 N N . VAL A 1 861 ? -24.773 9.930 18.309 1.00 91.38 861 VAL A N 1
ATOM 6744 C CA . VAL A 1 861 ? -25.047 8.928 19.346 1.00 91.38 861 VAL A CA 1
ATOM 6745 C C . VAL A 1 861 ? -25.810 9.544 20.511 1.00 91.38 861 VAL A C 1
ATOM 6747 O O . VAL A 1 861 ? -26.772 8.943 20.969 1.00 91.38 861 VAL A O 1
ATOM 6750 N N . ARG A 1 862 ? -25.500 10.776 20.934 1.00 93.31 862 ARG A N 1
ATOM 6751 C CA . ARG A 1 862 ? -26.288 11.469 21.969 1.00 93.31 862 ARG A CA 1
ATOM 6752 C C . ARG A 1 862 ? -27.768 11.587 21.608 1.00 93.31 862 ARG A C 1
ATOM 6754 O O . ARG A 1 862 ? -28.611 11.371 22.472 1.00 93.31 862 ARG A O 1
ATOM 6761 N N . GLN A 1 863 ? -28.099 11.875 20.349 1.00 91.19 863 GLN A N 1
ATOM 6762 C CA . GLN A 1 863 ? -29.497 11.873 19.912 1.00 91.19 863 GLN A CA 1
ATOM 6763 C C . GLN A 1 863 ? -30.108 10.464 19.976 1.00 91.19 863 GLN A C 1
ATOM 6765 O O . GLN A 1 863 ? -31.238 10.316 20.433 1.00 91.19 863 GLN A O 1
ATOM 6770 N N . MET A 1 864 ? -29.364 9.426 19.579 1.00 91.50 864 MET A N 1
ATOM 6771 C CA . MET A 1 864 ? -29.817 8.033 19.707 1.00 91.50 864 MET A CA 1
ATOM 6772 C C . MET A 1 864 ? -30.067 7.635 21.165 1.00 91.50 864 MET A C 1
ATOM 6774 O O . MET A 1 864 ? -31.063 6.975 21.449 1.00 91.50 864 MET A O 1
ATOM 6778 N N . LEU A 1 865 ? -29.208 8.065 22.094 1.00 92.69 865 LEU A N 1
ATOM 6779 C CA . LEU A 1 865 ? -29.392 7.842 23.529 1.00 92.69 865 LEU A CA 1
ATOM 6780 C C . LEU A 1 865 ? -30.707 8.458 24.022 1.00 92.69 865 LEU A C 1
ATOM 6782 O O . LEU A 1 865 ? -31.442 7.807 24.760 1.00 92.69 865 LEU A O 1
ATOM 6786 N N . MET A 1 866 ? -31.045 9.668 23.568 1.00 91.31 866 MET A N 1
ATOM 6787 C CA . MET A 1 866 ? -32.305 10.326 23.933 1.00 91.31 866 MET A CA 1
ATOM 6788 C C . MET A 1 866 ? -33.535 9.647 23.329 1.00 91.31 866 MET A C 1
ATOM 6790 O O . MET A 1 866 ? -34.575 9.575 23.987 1.00 91.31 866 MET A O 1
ATOM 6794 N N . ASP A 1 867 ? -33.414 9.129 22.106 1.00 88.50 867 ASP A N 1
ATOM 6795 C CA . ASP A 1 867 ? -34.478 8.375 21.439 1.00 88.50 867 ASP A CA 1
ATOM 6796 C C . ASP A 1 867 ? -34.712 7.008 22.122 1.00 88.50 867 ASP A C 1
ATOM 6798 O O . ASP A 1 867 ? -35.853 6.558 22.212 1.00 88.50 867 ASP A O 1
ATOM 6802 N N . CYS A 1 868 ? -33.649 6.356 22.617 1.00 88.62 868 CYS A N 1
ATOM 6803 C CA . CYS A 1 868 ? -33.693 4.988 23.156 1.00 88.62 868 CYS A CA 1
ATOM 6804 C C . CYS A 1 868 ? -33.849 4.898 24.680 1.00 88.62 868 CYS A C 1
ATOM 6806 O O . CYS A 1 868 ? -34.377 3.903 25.169 1.00 88.62 868 CYS A O 1
ATOM 6808 N N . LYS A 1 869 ? -33.353 5.894 25.425 1.00 89.62 869 LYS A N 1
ATOM 6809 C CA . LYS A 1 869 ? -33.278 5.930 26.897 1.00 89.62 869 LYS A CA 1
ATOM 6810 C C . LYS A 1 869 ? -32.754 4.619 27.515 1.00 89.62 869 LYS A C 1
ATOM 6812 O O . LYS A 1 869 ? -33.486 3.969 28.263 1.00 89.62 869 LYS A O 1
ATOM 6817 N N . PRO A 1 870 ? -31.511 4.213 27.195 1.00 91.38 870 PRO A N 1
ATOM 6818 C CA . PRO A 1 870 ? -30.961 2.945 27.666 1.00 91.38 870 PRO A CA 1
ATOM 6819 C C . PRO A 1 870 ? -30.851 2.905 29.191 1.00 91.38 870 PRO A C 1
ATOM 6821 O O . PRO A 1 870 ? -30.524 3.907 29.826 1.00 91.38 870 PRO A O 1
ATOM 6824 N N . THR A 1 871 ? -31.082 1.725 29.766 1.00 89.19 871 THR A N 1
ATOM 6825 C CA . THR A 1 871 ? -30.994 1.497 31.223 1.00 89.19 871 THR A CA 1
ATOM 6826 C C . THR A 1 871 ? -30.035 0.373 31.598 1.00 89.19 871 THR A C 1
ATOM 6828 O O . THR A 1 871 ? -29.692 0.229 32.769 1.00 89.19 871 THR A O 1
ATOM 6831 N N . LYS A 1 872 ? -29.600 -0.414 30.610 1.00 91.25 872 LYS A N 1
ATOM 6832 C CA . LYS A 1 872 ? -28.783 -1.617 30.774 1.00 91.25 872 LYS A CA 1
ATOM 6833 C C . LYS A 1 872 ? -27.518 -1.554 29.927 1.00 91.25 872 LYS A C 1
ATOM 6835 O O . LYS A 1 872 ? -27.458 -0.845 28.922 1.00 91.25 872 LYS A O 1
ATOM 6840 N N . PHE A 1 873 ? -26.529 -2.366 30.280 1.00 93.06 873 PHE A N 1
ATOM 6841 C CA . PHE A 1 873 ? -25.338 -2.586 29.467 1.00 93.06 873 PHE A CA 1
ATOM 6842 C C . PHE A 1 873 ? -25.700 -3.174 28.105 1.00 93.06 873 PHE A C 1
ATOM 6844 O O . PHE A 1 873 ? -25.209 -2.706 27.079 1.00 93.06 873 PHE A O 1
ATOM 6851 N N . SER A 1 874 ? -26.591 -4.168 28.076 1.00 91.75 874 SER A N 1
ATOM 6852 C CA . SER A 1 874 ? -27.063 -4.763 26.821 1.00 91.75 874 SER A CA 1
ATOM 6853 C C . SER A 1 874 ? -27.738 -3.750 25.887 1.00 91.75 874 SER A C 1
ATOM 6855 O O . SER A 1 874 ? -27.525 -3.835 24.679 1.00 91.75 874 SER A O 1
ATOM 6857 N N . ASP A 1 875 ? -28.449 -2.744 26.410 1.00 92.38 875 ASP A N 1
ATOM 6858 C CA . ASP A 1 875 ? -29.015 -1.662 25.588 1.00 92.38 875 ASP A CA 1
ATOM 6859 C C . ASP A 1 875 ? -27.902 -0.837 24.916 1.00 92.38 875 ASP A C 1
ATOM 6861 O O . ASP A 1 875 ? -27.990 -0.499 23.734 1.00 92.38 875 ASP A O 1
ATOM 6865 N N . LEU A 1 876 ? -26.820 -0.547 25.648 1.00 93.00 876 LEU A N 1
ATOM 6866 C CA . LEU A 1 876 ? -25.661 0.182 25.122 1.00 93.00 876 LEU A CA 1
ATOM 6867 C C . LEU A 1 876 ? -24.904 -0.623 24.060 1.00 93.00 876 LEU A C 1
ATOM 6869 O O . LEU A 1 876 ? -24.396 -0.031 23.107 1.00 93.00 876 LEU A O 1
ATOM 6873 N N . LEU A 1 877 ? -24.864 -1.957 24.174 1.00 91.38 877 LEU A N 1
ATOM 6874 C CA . LEU A 1 877 ? -24.338 -2.822 23.112 1.00 91.38 877 LEU A CA 1
ATOM 6875 C C . LEU A 1 877 ? -25.146 -2.677 21.822 1.00 91.38 877 LEU A C 1
ATOM 6877 O O . LEU A 1 877 ? -24.555 -2.565 20.746 1.00 91.38 877 LEU A O 1
ATOM 6881 N N . GLN A 1 878 ? -26.481 -2.657 21.925 1.00 90.12 878 GLN A N 1
ATOM 6882 C CA . GLN A 1 878 ? -27.342 -2.451 20.761 1.00 90.12 878 GLN A CA 1
ATOM 6883 C C . GLN A 1 878 ? -27.108 -1.060 20.171 1.00 90.12 878 GLN A C 1
ATOM 6885 O O . GLN A 1 878 ? -26.880 -0.949 18.973 1.00 90.12 878 GLN A O 1
ATOM 6890 N N . ILE A 1 879 ? -27.065 -0.009 20.997 1.00 91.50 879 ILE A N 1
ATOM 6891 C CA . ILE A 1 879 ? -26.813 1.366 20.537 1.00 91.50 879 ILE A CA 1
ATOM 6892 C C . ILE A 1 879 ? -25.468 1.482 19.823 1.00 91.50 879 ILE A C 1
ATOM 6894 O O . ILE A 1 879 ? -25.424 2.051 18.736 1.00 91.50 879 ILE A O 1
ATOM 6898 N N . SER A 1 880 ? -24.401 0.912 20.389 1.00 90.69 880 SER A N 1
ATOM 6899 C CA . SER A 1 880 ? -23.080 0.892 19.755 1.00 90.69 880 SER A CA 1
ATOM 6900 C C . SER A 1 880 ? -23.130 0.196 18.394 1.00 90.69 880 SER A C 1
ATOM 6902 O O . SER A 1 880 ? -22.605 0.710 17.412 1.00 90.69 880 SER A O 1
ATOM 6904 N N . GLY A 1 881 ? -23.814 -0.942 18.285 1.00 88.19 881 GLY A N 1
ATOM 6905 C CA . GLY A 1 881 ? -23.983 -1.610 16.999 1.00 88.19 881 GLY A CA 1
ATOM 6906 C C . GLY A 1 881 ? -24.823 -0.806 15.992 1.00 88.19 881 GLY A C 1
ATOM 6907 O O . GLY A 1 881 ? -24.458 -0.711 14.820 1.00 88.19 881 GLY A O 1
ATOM 6908 N N . LEU A 1 882 ? -25.897 -0.154 16.449 1.00 88.00 882 LEU A N 1
ATOM 6909 C CA . LEU A 1 882 ? -26.796 0.665 15.627 1.00 88.00 882 LEU A CA 1
ATOM 6910 C C . LEU A 1 882 ? -26.160 1.981 15.161 1.00 88.00 882 LEU A C 1
ATOM 6912 O O . LEU A 1 882 ? -26.531 2.498 14.106 1.00 88.00 882 LEU A O 1
ATOM 6916 N N . SER A 1 883 ? -25.223 2.539 15.934 1.00 84.81 883 SER A N 1
ATOM 6917 C CA . SER A 1 883 ? -24.534 3.783 15.586 1.00 84.81 883 SER A CA 1
ATOM 6918 C C . SER A 1 883 ? -23.492 3.607 14.483 1.00 84.81 883 SER A C 1
ATOM 6920 O O . SER A 1 883 ? -22.989 4.595 13.946 1.00 84.81 883 SER A O 1
ATOM 6922 N N . HIS A 1 884 ? -23.182 2.361 14.116 1.00 76.88 884 HIS A N 1
ATOM 6923 C CA . HIS A 1 884 ? -22.182 2.023 13.117 1.00 76.88 884 HIS A CA 1
ATOM 6924 C C . HIS A 1 884 ? -22.781 1.191 11.975 1.00 76.88 884 HIS A C 1
ATOM 6926 O O . HIS A 1 884 ? -22.846 -0.035 12.022 1.00 76.88 884 HIS A O 1
ATOM 6932 N N . GLY A 1 885 ? -23.169 1.870 10.896 1.00 65.12 885 GLY A N 1
ATOM 6933 C CA . GLY A 1 885 ? -23.631 1.234 9.662 1.00 65.12 885 GLY A CA 1
ATOM 6934 C C . GLY A 1 885 ? -24.693 2.061 8.944 1.00 65.12 885 GLY A C 1
ATOM 6935 O O . GLY A 1 885 ? -25.572 2.656 9.565 1.00 65.12 885 GLY A O 1
ATOM 6936 N N . THR A 1 886 ? -24.617 2.112 7.615 1.00 65.62 886 THR A N 1
ATOM 6937 C CA . THR A 1 886 ? -25.632 2.782 6.789 1.00 65.62 886 THR A CA 1
ATOM 6938 C C . THR A 1 886 ? -26.954 2.009 6.846 1.00 65.62 886 THR A C 1
ATOM 6940 O O . THR A 1 886 ? -26.953 0.780 6.760 1.00 65.62 886 THR A O 1
ATOM 6943 N N . ASP A 1 887 ? -28.071 2.728 6.986 1.00 69.62 887 ASP A N 1
ATOM 6944 C CA . ASP A 1 887 ? -29.446 2.196 7.064 1.00 69.62 887 ASP A CA 1
ATOM 6945 C C . ASP A 1 887 ? -29.706 1.192 8.209 1.00 69.62 887 ASP A C 1
ATOM 6947 O O . ASP A 1 887 ? -30.623 0.371 8.143 1.00 69.62 887 ASP A O 1
ATOM 6951 N N . VAL A 1 888 ? -28.901 1.239 9.275 1.00 78.00 888 VAL A N 1
ATOM 6952 C CA . VAL A 1 888 ? -29.133 0.432 10.486 1.00 78.00 888 VAL A CA 1
ATOM 6953 C C . VAL A 1 888 ? -30.098 1.151 11.436 1.00 78.00 888 VAL A C 1
ATOM 6955 O O . VAL A 1 888 ? -31.082 0.568 11.891 1.00 78.00 888 VAL A O 1
ATOM 6958 N N . TRP A 1 889 ? -29.855 2.441 11.686 1.00 86.56 889 TRP A N 1
ATOM 6959 C CA . TRP A 1 889 ? -30.685 3.280 12.554 1.00 86.56 889 TRP A CA 1
ATOM 6960 C C . TRP A 1 889 ? -31.797 4.014 11.788 1.00 86.56 889 TRP A C 1
ATOM 6962 O O . TRP A 1 889 ? -32.983 3.714 11.961 1.00 86.56 889 TRP A O 1
ATOM 6972 N N . LEU A 1 890 ? -31.413 4.966 10.928 1.00 83.25 890 LEU A N 1
ATOM 6973 C CA . LEU A 1 890 ? -32.335 5.803 10.153 1.00 83.25 890 LEU A CA 1
ATOM 6974 C C . LEU A 1 890 ? -33.138 4.946 9.160 1.00 83.25 890 LEU A C 1
ATOM 6976 O O . LEU A 1 890 ? -32.554 4.180 8.398 1.00 83.25 890 LEU A O 1
ATOM 6980 N N . GLY A 1 891 ? -34.470 5.070 9.162 1.00 82.50 891 GLY A N 1
ATOM 6981 C CA . GLY A 1 891 ? -35.364 4.302 8.278 1.00 82.50 891 GLY A CA 1
ATOM 6982 C C . GLY A 1 891 ? -35.590 2.835 8.686 1.00 82.50 891 GLY A C 1
ATOM 6983 O O . GLY A 1 891 ? -36.254 2.075 7.962 1.00 82.50 891 GLY A O 1
ATOM 6984 N N . ASN A 1 892 ? -35.027 2.408 9.823 1.00 88.06 892 ASN A N 1
ATOM 6985 C CA . ASN A 1 892 ? -35.159 1.052 10.347 1.00 88.06 892 ASN A CA 1
ATOM 6986 C C . ASN A 1 892 ? -35.408 1.035 11.867 1.00 88.06 892 ASN A C 1
ATOM 6988 O O . ASN A 1 892 ? -36.540 1.270 12.289 1.00 88.06 892 ASN A O 1
ATOM 6992 N N . ALA A 1 893 ? -34.379 0.787 12.687 1.00 88.44 893 ALA A N 1
ATOM 6993 C CA . ALA A 1 893 ? -34.508 0.645 14.140 1.00 88.44 893 ALA A CA 1
ATOM 6994 C C . ALA A 1 893 ? -35.154 1.868 14.810 1.00 88.44 893 ALA A C 1
ATOM 6996 O O . ALA A 1 893 ? -35.990 1.711 15.700 1.00 88.44 893 ALA A O 1
ATOM 6997 N N . GLN A 1 894 ? -34.834 3.080 14.341 1.00 90.69 894 GLN A N 1
ATOM 6998 C CA . GLN A 1 894 ? -35.419 4.306 14.881 1.00 90.69 894 GLN A CA 1
ATOM 6999 C C . GLN A 1 894 ? -36.944 4.331 14.722 1.00 90.69 894 GLN A C 1
ATOM 7001 O O . GLN A 1 894 ? -37.656 4.698 15.655 1.00 90.69 894 GLN A O 1
ATOM 7006 N N . ASP A 1 895 ? -37.446 3.940 13.550 1.00 89.81 895 ASP A N 1
ATOM 7007 C CA . ASP A 1 895 ? -38.879 3.961 13.255 1.00 89.81 895 ASP A CA 1
ATOM 7008 C C . ASP A 1 895 ? -39.609 2.879 14.053 1.00 89.81 895 ASP A C 1
ATOM 7010 O O . ASP A 1 895 ? -40.691 3.129 14.576 1.00 89.81 895 ASP A O 1
ATOM 7014 N N . LEU A 1 896 ? -39.000 1.697 14.202 1.00 90.19 896 LEU A N 1
ATOM 7015 C CA . LEU A 1 896 ? -39.547 0.605 15.015 1.00 90.19 896 LEU A CA 1
ATOM 7016 C C . LEU A 1 896 ? -39.715 1.018 16.484 1.00 90.19 896 LEU A C 1
ATOM 7018 O O . LEU A 1 896 ? -40.776 0.778 17.067 1.00 90.19 896 LEU A O 1
ATOM 7022 N N . ILE A 1 897 ? -38.710 1.694 17.048 1.00 88.94 897 ILE A N 1
ATOM 7023 C CA . ILE A 1 897 ? -38.747 2.194 18.427 1.00 88.94 897 ILE A CA 1
ATOM 7024 C C . ILE A 1 897 ? -39.750 3.347 18.558 1.00 88.94 897 ILE A C 1
ATOM 7026 O O . ILE A 1 897 ? -40.595 3.329 19.452 1.00 88.94 897 ILE A O 1
ATOM 7030 N N . LYS A 1 898 ? -39.735 4.324 17.639 1.00 87.75 898 LYS A N 1
ATOM 7031 C CA . LYS A 1 898 ? -40.676 5.462 17.661 1.00 87.75 898 LYS A CA 1
ATOM 7032 C C . LYS A 1 898 ? -42.135 5.034 17.515 1.00 87.75 898 LYS A C 1
ATOM 7034 O O . LYS A 1 898 ? -43.005 5.626 18.148 1.00 87.75 898 LYS A O 1
ATOM 7039 N N . ASN A 1 899 ? -42.401 4.007 16.711 1.00 88.31 899 ASN A N 1
ATOM 7040 C CA . ASN A 1 899 ? -43.742 3.459 16.511 1.00 88.31 899 ASN A CA 1
ATOM 7041 C C . ASN A 1 899 ? -44.194 2.540 17.660 1.00 88.31 899 ASN A C 1
ATOM 7043 O O . ASN A 1 899 ? -45.313 2.033 17.616 1.00 88.31 899 ASN A O 1
ATOM 7047 N N . GLY A 1 900 ? -43.340 2.286 18.661 1.00 87.69 900 GLY A N 1
ATOM 7048 C CA . GLY A 1 900 ? -43.632 1.369 19.765 1.00 87.69 900 GLY A CA 1
ATOM 7049 C C . GLY A 1 900 ? -43.773 -0.092 19.328 1.00 87.69 900 GLY A C 1
ATOM 7050 O O . GLY A 1 900 ? -44.459 -0.859 19.995 1.00 87.69 900 GLY A O 1
ATOM 7051 N N . THR A 1 901 ? -43.174 -0.473 18.192 1.00 89.94 901 THR A N 1
ATOM 7052 C CA . THR A 1 901 ? -43.209 -1.853 17.672 1.00 89.94 901 THR A CA 1
ATOM 7053 C C . THR A 1 901 ? -42.268 -2.773 18.450 1.00 89.94 901 THR A C 1
ATOM 7055 O O . THR A 1 901 ? -42.598 -3.936 18.665 1.00 89.94 901 THR A O 1
ATOM 7058 N N . CYS A 1 902 ? -41.117 -2.252 18.879 1.00 87.50 902 CYS A N 1
ATOM 7059 C CA . CYS A 1 902 ? -40.164 -2.930 19.754 1.00 87.50 902 CYS A CA 1
ATOM 7060 C C . CYS A 1 902 ? -39.415 -1.904 20.618 1.00 87.50 902 CYS A C 1
ATOM 7062 O O . CYS A 1 902 ? -39.468 -0.697 20.368 1.00 87.50 902 CYS A O 1
ATOM 7064 N N . THR A 1 903 ? -38.698 -2.383 21.627 1.00 88.38 903 THR A N 1
ATOM 7065 C CA . THR A 1 903 ? -37.808 -1.576 22.475 1.00 88.38 903 THR A CA 1
ATOM 7066 C C . THR A 1 903 ? -36.349 -1.662 22.012 1.00 88.38 903 THR A C 1
ATOM 7068 O O . THR A 1 903 ? -36.004 -2.468 21.144 1.00 88.38 903 THR A O 1
ATOM 7071 N N . ILE A 1 904 ? -35.461 -0.851 22.604 1.00 88.62 904 ILE A N 1
ATOM 7072 C CA . ILE A 1 904 ? -34.015 -0.934 22.334 1.00 88.62 904 ILE A CA 1
ATOM 7073 C C . ILE A 1 904 ? -33.421 -2.296 22.727 1.00 88.62 904 ILE A C 1
ATOM 7075 O O . ILE A 1 904 ? -32.471 -2.747 22.098 1.00 88.62 904 ILE A O 1
ATOM 7079 N N . SER A 1 905 ? -34.007 -2.987 23.707 1.00 86.25 905 SER A N 1
ATOM 7080 C CA . SER A 1 905 ? -33.540 -4.307 24.139 1.00 86.25 905 SER A CA 1
ATOM 7081 C C . SER A 1 905 ? -33.882 -5.427 23.141 1.00 86.25 905 SER A C 1
ATOM 7083 O O . SER A 1 905 ? -33.276 -6.492 23.200 1.00 86.25 905 SER A O 1
ATOM 7085 N N . GLU A 1 906 ? -34.835 -5.202 22.229 1.00 84.88 906 GLU A N 1
ATOM 7086 C CA . GLU A 1 906 ? -35.353 -6.211 21.286 1.00 84.88 906 GLU A CA 1
ATOM 7087 C C . GLU A 1 906 ? -34.877 -5.994 19.841 1.00 84.88 906 GLU A C 1
ATOM 7089 O O . GLU A 1 906 ? -35.021 -6.874 18.992 1.00 84.88 906 GLU A O 1
ATOM 7094 N N . VAL A 1 907 ? -34.342 -4.813 19.528 1.00 89.31 907 VAL A N 1
ATOM 7095 C CA . VAL A 1 907 ? -33.955 -4.460 18.160 1.00 89.31 907 VAL A CA 1
ATOM 7096 C C . VAL A 1 907 ? -32.667 -5.165 17.720 1.00 89.31 907 VAL A C 1
ATOM 7098 O O . VAL A 1 907 ? -31.820 -5.553 18.524 1.00 89.31 907 VAL A O 1
ATOM 7101 N N . ILE A 1 908 ? -32.487 -5.289 16.405 1.00 89.19 908 ILE A N 1
ATOM 7102 C CA . ILE A 1 908 ? -31.280 -5.856 15.801 1.00 89.19 908 ILE A CA 1
ATOM 7103 C C . ILE A 1 908 ? -30.162 -4.805 15.789 1.00 89.19 908 ILE A C 1
ATOM 7105 O O . ILE A 1 908 ? -30.051 -4.035 14.836 1.00 89.19 908 ILE A O 1
ATOM 7109 N N . GLY A 1 909 ? -29.328 -4.766 16.828 1.00 87.25 909 GLY A N 1
ATOM 7110 C CA . GLY A 1 909 ? -28.159 -3.880 16.871 1.00 87.25 909 GLY A CA 1
ATOM 7111 C C . GLY A 1 909 ? -26.834 -4.555 16.524 1.00 87.25 909 GLY A C 1
ATOM 7112 O O . GLY A 1 909 ? -25.914 -3.886 16.071 1.00 87.25 909 GLY A O 1
ATOM 7113 N N . THR A 1 910 ? -26.706 -5.876 16.667 1.00 89.62 910 THR A N 1
ATOM 7114 C CA . THR A 1 910 ? -25.462 -6.598 16.337 1.00 89.62 910 THR A CA 1
ATOM 7115 C C . THR A 1 910 ? -25.746 -7.871 15.553 1.00 89.62 910 THR A C 1
ATOM 7117 O O . THR A 1 910 ? -26.809 -8.475 15.695 1.00 89.62 910 THR A O 1
ATOM 7120 N N . ARG A 1 911 ? -24.788 -8.318 14.727 1.00 88.31 911 ARG A N 1
ATOM 7121 C CA . ARG A 1 911 ? -24.972 -9.540 13.920 1.00 88.31 911 ARG A CA 1
ATOM 7122 C C . ARG A 1 911 ? -25.194 -10.772 14.793 1.00 88.31 911 ARG A C 1
ATOM 7124 O O . ARG A 1 911 ? -26.101 -11.545 14.521 1.00 88.31 911 ARG A O 1
ATOM 7131 N N . ASP A 1 912 ? -24.432 -10.900 15.873 1.00 88.12 912 ASP A N 1
ATOM 7132 C CA . ASP A 1 912 ? -24.510 -12.031 16.795 1.00 88.12 912 ASP A CA 1
ATOM 7133 C C . ASP A 1 912 ? -25.898 -12.147 17.421 1.00 88.12 912 ASP A C 1
ATOM 7135 O O . ASP A 1 912 ? -26.392 -13.255 17.588 1.00 88.12 912 ASP A O 1
ATOM 7139 N N . SER A 1 913 ? -26.553 -11.006 17.676 1.00 88.19 913 SER A N 1
ATOM 7140 C CA . SER A 1 913 ? -27.918 -10.981 18.205 1.00 88.19 913 SER A CA 1
ATOM 7141 C C . SER A 1 913 ? -28.929 -11.609 17.247 1.00 88.19 913 SER A C 1
ATOM 7143 O O . SER A 1 913 ? -29.929 -12.127 17.718 1.00 88.19 913 SER A O 1
ATOM 7145 N N . ILE A 1 914 ? -28.685 -11.619 15.928 1.00 91.12 914 ILE A N 1
ATOM 7146 C CA . ILE A 1 914 ? -29.529 -12.370 14.982 1.00 91.12 914 ILE A CA 1
ATOM 7147 C C . ILE A 1 914 ? -29.377 -13.864 15.233 1.00 91.12 914 ILE A C 1
ATOM 7149 O O . ILE A 1 914 ? -30.364 -14.574 15.383 1.00 91.12 914 ILE A O 1
ATOM 7153 N N . MET A 1 915 ? -28.134 -14.343 15.282 1.00 91.19 915 MET A N 1
ATOM 7154 C CA . MET A 1 915 ? -27.862 -15.763 15.462 1.00 91.19 915 MET A CA 1
ATOM 7155 C C . MET A 1 915 ? -28.397 -16.265 16.806 1.00 91.19 915 MET A C 1
ATOM 7157 O O . MET A 1 915 ? -29.092 -17.275 16.830 1.00 91.19 915 MET A O 1
ATOM 7161 N N . THR A 1 916 ? -28.111 -15.565 17.907 1.00 89.75 916 THR A N 1
ATOM 7162 C CA . THR A 1 916 ? -28.570 -15.984 19.237 1.00 89.75 916 THR A CA 1
ATOM 7163 C C . THR A 1 916 ? -30.086 -15.897 19.365 1.00 89.75 916 THR A C 1
ATOM 7165 O O . THR A 1 916 ? -30.693 -16.845 19.847 1.00 89.75 916 THR A O 1
ATOM 7168 N N . TYR A 1 917 ? -30.720 -14.831 18.861 1.00 90.44 917 TYR A N 1
ATOM 7169 C CA . TYR A 1 917 ? -32.179 -14.697 18.871 1.00 90.44 917 TYR A CA 1
ATOM 7170 C C . TYR A 1 917 ? -32.871 -15.853 18.141 1.00 90.44 917 TYR A C 1
ATOM 7172 O O . TYR A 1 917 ? -33.783 -16.468 18.687 1.00 90.44 917 TYR A O 1
ATOM 7180 N N . LEU A 1 918 ? -32.402 -16.203 16.940 1.00 92.44 918 LEU A N 1
ATOM 7181 C CA . LEU A 1 918 ? -32.963 -17.316 16.172 1.00 92.44 918 LEU A CA 1
ATOM 7182 C C . LEU A 1 918 ? -32.765 -18.665 16.882 1.00 92.44 918 LEU A C 1
ATOM 7184 O O . LEU A 1 918 ? -33.701 -19.461 16.937 1.00 92.44 918 LEU A O 1
ATOM 7188 N N . ILE A 1 919 ? -31.596 -18.894 17.491 1.00 90.25 919 ILE A N 1
ATOM 7189 C CA . ILE A 1 919 ? -31.324 -20.104 18.284 1.00 90.25 919 ILE A CA 1
ATOM 7190 C C . ILE A 1 919 ? -32.255 -20.188 19.501 1.00 90.25 919 ILE A C 1
ATOM 7192 O O . ILE A 1 919 ? -32.806 -21.253 19.768 1.00 90.25 919 ILE A O 1
ATOM 7196 N N . TYR A 1 920 ? -32.481 -19.081 20.214 1.00 89.75 920 TYR A N 1
ATOM 7197 C CA . TYR A 1 920 ? -33.405 -19.045 21.355 1.00 89.75 920 TYR A CA 1
ATOM 7198 C C . TYR A 1 920 ? -34.867 -19.261 20.953 1.00 89.75 920 TYR A C 1
ATOM 7200 O O . TYR A 1 920 ? -35.644 -19.798 21.739 1.00 89.75 920 TYR A O 1
ATOM 7208 N N . HIS A 1 921 ? -35.223 -18.918 19.716 1.00 89.50 921 HIS A N 1
ATOM 7209 C CA . HIS A 1 921 ? -36.513 -19.243 19.110 1.00 89.50 921 HIS A CA 1
ATOM 7210 C C . HIS A 1 921 ? -36.601 -20.688 18.575 1.00 89.50 921 HIS A C 1
ATOM 7212 O O . HIS A 1 921 ? -37.676 -21.127 18.179 1.00 89.50 921 HIS A O 1
ATOM 7218 N N . GLY A 1 922 ? -35.507 -21.456 18.605 1.00 90.38 922 GLY A N 1
ATOM 7219 C CA . GLY A 1 922 ? -35.472 -22.869 18.216 1.00 90.38 922 GLY A CA 1
ATOM 7220 C C . GLY A 1 922 ? -35.019 -23.143 16.780 1.00 90.38 922 GLY A C 1
ATOM 7221 O O . GLY A 1 922 ? -34.989 -24.303 16.376 1.00 90.38 922 GLY A O 1
ATOM 7222 N N . VAL A 1 923 ? -34.621 -22.116 16.022 1.00 91.62 923 VAL A N 1
ATOM 7223 C CA . VAL A 1 923 ? -34.066 -22.283 14.671 1.00 91.62 923 VAL A CA 1
ATOM 7224 C C . VAL A 1 923 ? -32.695 -22.965 14.752 1.00 91.62 923 VAL A C 1
ATOM 7226 O O . VAL A 1 923 ? -31.870 -22.637 15.609 1.00 91.62 923 VAL A O 1
ATOM 7229 N N . ASP A 1 924 ? -32.415 -23.890 13.828 1.00 92.31 924 ASP A N 1
ATOM 7230 C CA . ASP A 1 924 ? -31.127 -24.591 13.750 1.00 92.31 924 ASP A CA 1
ATOM 7231 C C . ASP A 1 924 ? -29.925 -23.621 13.753 1.00 92.31 924 ASP A C 1
ATOM 7233 O O . ASP A 1 924 ? -29.944 -22.554 13.127 1.00 92.31 924 ASP A O 1
ATOM 7237 N N . SER A 1 925 ? -28.845 -23.992 14.449 1.00 87.56 925 SER A N 1
ATOM 7238 C CA . SER A 1 925 ? -27.679 -23.119 14.632 1.00 87.56 925 SER A CA 1
ATOM 7239 C C . SER A 1 925 ? -26.936 -22.818 13.325 1.00 87.56 925 SER A C 1
ATOM 7241 O O . SER A 1 925 ? -26.441 -21.702 13.150 1.00 87.56 925 SER A O 1
ATOM 7243 N N . SER A 1 926 ? -26.876 -23.775 12.392 1.00 86.12 926 SER A N 1
ATOM 7244 C CA . SER A 1 926 ? -26.245 -23.574 11.083 1.00 86.12 926 SER A CA 1
ATOM 7245 C C . SER A 1 926 ? -27.078 -22.626 10.220 1.00 86.12 926 SER A C 1
ATOM 7247 O O . SER A 1 926 ? -26.539 -21.684 9.624 1.00 86.12 926 SER A O 1
ATOM 7249 N N . MET A 1 927 ? -28.405 -22.806 10.207 1.00 89.94 927 MET A N 1
ATOM 7250 C CA . MET A 1 927 ? -29.306 -21.897 9.495 1.00 89.94 927 MET A CA 1
ATOM 7251 C C . MET A 1 927 ? -29.267 -20.481 10.087 1.00 89.94 927 MET A C 1
ATOM 7253 O O . MET A 1 927 ? -29.142 -19.507 9.339 1.00 89.94 927 MET A O 1
ATOM 7257 N N . SER A 1 928 ? -29.283 -20.361 11.415 1.00 91.62 928 SER A N 1
ATOM 7258 C CA . SER A 1 928 ? -29.195 -19.084 12.133 1.00 91.62 928 SER A CA 1
ATOM 7259 C C . SER A 1 928 ? -27.920 -18.309 11.779 1.00 91.62 928 SER A C 1
ATOM 7261 O O . SER A 1 928 ? -27.971 -17.114 11.476 1.00 91.62 928 SER A O 1
ATOM 7263 N N . PHE A 1 929 ? -26.775 -18.995 11.719 1.00 88.62 929 PHE A N 1
ATOM 7264 C CA . PHE A 1 929 ? -25.505 -18.404 11.286 1.00 88.62 929 PHE A CA 1
ATOM 7265 C C . PHE A 1 929 ? -25.528 -17.945 9.826 1.00 88.62 929 PHE A C 1
ATOM 7267 O O . PHE A 1 929 ? -25.067 -16.846 9.507 1.00 88.62 929 PHE A O 1
ATOM 7274 N N . LYS A 1 930 ? -26.103 -18.750 8.926 1.00 88.62 930 LYS A N 1
ATOM 7275 C CA . LYS A 1 930 ? -26.227 -18.392 7.509 1.00 88.62 930 LYS A CA 1
ATOM 7276 C C . LYS A 1 930 ? -27.101 -17.150 7.317 1.00 88.62 930 LYS A C 1
ATOM 7278 O O . LYS A 1 930 ? -26.723 -16.257 6.557 1.00 88.62 930 LYS A O 1
ATOM 7283 N N . ILE A 1 931 ? -28.231 -17.067 8.023 1.00 92.56 931 ILE A N 1
ATOM 7284 C CA . ILE A 1 931 ? -29.114 -15.892 8.011 1.00 92.56 931 ILE A CA 1
ATOM 7285 C C . ILE A 1 931 ? -28.353 -14.662 8.518 1.00 92.56 931 ILE A C 1
ATOM 7287 O O . ILE A 1 931 ? -28.305 -13.650 7.815 1.00 92.56 931 ILE A O 1
ATOM 7291 N N . MET A 1 932 ? -27.679 -14.765 9.668 1.00 92.12 932 MET A N 1
ATOM 7292 C CA . MET A 1 932 ? -26.838 -13.693 10.211 1.00 92.12 932 MET A CA 1
ATOM 7293 C C . MET A 1 932 ? -25.809 -13.186 9.183 1.00 92.12 932 MET A C 1
ATOM 7295 O O . MET A 1 932 ? -25.714 -11.978 8.944 1.00 92.12 932 MET A O 1
ATOM 7299 N N . GLU A 1 933 ? -25.037 -14.081 8.558 1.00 87.69 933 GLU A N 1
ATOM 7300 C CA . GLU A 1 933 ? -23.985 -13.705 7.602 1.00 87.69 933 GLU A CA 1
ATOM 7301 C C . GLU A 1 933 ? -24.539 -13.069 6.317 1.00 87.69 933 GLU A C 1
ATOM 7303 O O . GLU A 1 933 ? -23.891 -12.192 5.735 1.00 87.69 933 GLU A O 1
ATOM 7308 N N . ILE A 1 934 ? -25.733 -13.472 5.872 1.00 91.00 934 ILE A N 1
ATOM 7309 C CA . ILE A 1 934 ? -26.421 -12.850 4.733 1.00 91.00 934 ILE A CA 1
ATOM 7310 C C . ILE A 1 934 ? -26.860 -11.423 5.084 1.00 91.00 934 ILE A C 1
ATOM 7312 O O . ILE A 1 934 ? -26.604 -10.489 4.312 1.00 91.00 934 ILE A O 1
ATOM 7316 N N . VAL A 1 935 ? -27.505 -11.253 6.241 1.00 90.88 935 VAL A N 1
ATOM 7317 C CA . VAL A 1 935 ? -28.075 -9.974 6.688 1.00 90.88 935 VAL A CA 1
ATOM 7318 C C . VAL A 1 935 ? -26.976 -8.954 6.963 1.00 90.88 935 VAL A C 1
ATOM 7320 O O . VAL A 1 935 ? -27.008 -7.855 6.413 1.00 90.88 935 VAL A O 1
ATOM 7323 N N . ARG A 1 936 ? -25.929 -9.326 7.710 1.00 87.38 936 ARG A N 1
ATOM 7324 C CA . ARG A 1 936 ? -24.839 -8.400 8.068 1.00 87.38 936 ARG A CA 1
ATOM 7325 C C . ARG A 1 936 ? -24.042 -7.882 6.868 1.00 87.38 936 ARG A C 1
ATOM 7327 O O . ARG A 1 936 ? -23.302 -6.917 7.013 1.00 87.38 936 ARG A O 1
ATOM 7334 N N . LYS A 1 937 ? -24.128 -8.544 5.706 1.00 87.62 937 LYS A N 1
ATOM 7335 C CA . LYS A 1 937 ? -23.485 -8.131 4.440 1.00 87.62 937 LYS A CA 1
ATOM 7336 C C . LYS A 1 937 ? -24.430 -7.343 3.522 1.00 87.62 937 LYS A C 1
ATOM 7338 O O . LYS A 1 937 ? -24.078 -7.102 2.368 1.00 87.62 937 LYS A O 1
ATOM 7343 N N . GLY A 1 938 ? -25.652 -7.047 3.968 1.00 88.44 938 GLY A N 1
ATOM 7344 C CA . GLY A 1 938 ? -26.662 -6.364 3.162 1.00 88.44 938 GLY A CA 1
ATOM 7345 C C . GLY A 1 938 ? -27.145 -7.162 1.959 1.00 88.44 938 GLY A C 1
ATOM 7346 O O . GLY A 1 938 ? -27.613 -6.595 0.970 1.00 88.44 938 GLY A O 1
ATOM 7347 N N . LYS A 1 939 ? -27.010 -8.493 2.011 1.00 90.88 939 LYS A N 1
ATOM 7348 C CA . LYS A 1 939 ? -27.368 -9.391 0.907 1.00 90.88 939 LYS A CA 1
ATOM 7349 C C . LYS A 1 939 ? -28.744 -10.026 1.077 1.00 90.88 939 LYS A C 1
ATOM 7351 O O . LYS A 1 939 ? -29.135 -10.813 0.218 1.00 90.88 939 LYS A O 1
ATOM 7356 N N . ALA A 1 940 ? -29.490 -9.666 2.121 1.00 90.06 940 ALA A N 1
ATOM 7357 C CA . ALA A 1 940 ? -30.817 -10.210 2.391 1.00 90.06 940 ALA A CA 1
ATOM 7358 C C . ALA A 1 940 ? -31.774 -10.152 1.181 1.00 90.06 940 ALA A C 1
ATOM 7360 O O . ALA A 1 940 ? -32.260 -11.216 0.801 1.00 90.06 940 ALA A O 1
ATOM 7361 N N . PRO A 1 941 ? -31.932 -9.018 0.458 1.00 89.31 941 PRO A N 1
ATOM 7362 C CA . PRO A 1 941 ? -32.797 -8.952 -0.730 1.00 89.31 941 PRO A CA 1
ATOM 7363 C C . PRO A 1 941 ? -32.418 -9.898 -1.877 1.00 89.31 941 PRO A C 1
ATOM 7365 O O . PRO A 1 941 ? -33.213 -10.105 -2.787 1.00 89.31 941 PRO A O 1
ATOM 7368 N N . LYS A 1 942 ? -31.185 -10.419 -1.882 1.00 90.12 942 LYS A N 1
ATOM 7369 C CA . LYS A 1 942 ? -30.657 -11.281 -2.947 1.00 90.12 942 LYS A CA 1
ATOM 7370 C C . LYS A 1 942 ? -30.516 -12.743 -2.527 1.00 90.12 942 LYS A C 1
ATOM 7372 O O . LYS A 1 942 ? -30.574 -13.604 -3.394 1.00 90.12 942 LYS A O 1
ATOM 7377 N N . LEU A 1 943 ? -30.245 -13.012 -1.247 1.00 92.12 943 LEU A N 1
ATOM 7378 C CA . LEU A 1 943 ? -29.796 -14.326 -0.769 1.00 92.12 943 LEU A CA 1
ATOM 7379 C C . LEU A 1 943 ? -30.678 -14.949 0.320 1.00 92.12 943 LEU A C 1
ATOM 7381 O O . LEU A 1 943 ? -30.533 -16.147 0.563 1.00 92.12 943 LEU A O 1
ATOM 7385 N N . LEU A 1 944 ? -31.565 -14.197 0.986 1.00 91.38 944 LEU A N 1
ATOM 7386 C CA . LEU A 1 944 ? -32.557 -14.840 1.850 1.00 91.38 944 LEU A CA 1
ATOM 7387 C C . LEU A 1 944 ? -33.599 -15.540 0.971 1.00 91.38 944 LEU A C 1
ATOM 7389 O O . LEU A 1 944 ? -34.251 -14.905 0.146 1.00 91.38 944 LEU A O 1
ATOM 7393 N N . THR A 1 945 ? -33.711 -16.858 1.126 1.00 92.38 945 THR A N 1
ATOM 7394 C CA . THR A 1 945 ? -34.665 -17.700 0.404 1.00 92.38 945 THR A CA 1
ATOM 7395 C C . THR A 1 945 ? -36.013 -17.721 1.121 1.00 92.38 945 THR A C 1
ATOM 7397 O O . THR A 1 945 ? -36.113 -17.351 2.291 1.00 92.38 945 THR A O 1
ATOM 7400 N N . GLN A 1 946 ? -37.049 -18.201 0.428 1.00 91.31 946 GLN A N 1
ATOM 7401 C CA . GLN A 1 946 ? -38.360 -18.420 1.041 1.00 91.31 946 GLN A CA 1
ATOM 7402 C C . GLN A 1 946 ? -38.282 -19.421 2.205 1.00 91.31 946 GLN A C 1
ATOM 7404 O O . GLN A 1 946 ? -38.899 -19.190 3.233 1.00 91.31 946 GLN A O 1
ATOM 7409 N N . GLU A 1 947 ? -37.442 -20.453 2.086 1.00 92.19 947 GLU A N 1
ATOM 7410 C CA . GLU A 1 947 ? -37.164 -21.423 3.155 1.00 92.19 947 GLU A CA 1
ATOM 7411 C C . GLU A 1 947 ? -36.670 -20.748 4.442 1.00 92.19 947 GLU A C 1
ATOM 7413 O O . GLU A 1 947 ? -37.208 -21.016 5.508 1.00 92.19 947 GLU A O 1
ATOM 7418 N N . HIS A 1 948 ? -35.715 -19.809 4.357 1.00 94.12 948 HIS A N 1
ATOM 7419 C CA . HIS A 1 948 ? -35.256 -19.085 5.549 1.00 94.12 948 HIS A CA 1
ATOM 7420 C C . HIS A 1 948 ? -36.395 -18.282 6.205 1.00 94.12 948 HIS A C 1
ATOM 7422 O O . HIS A 1 948 ? -36.467 -18.190 7.426 1.00 94.12 948 HIS A O 1
ATOM 7428 N N . ILE A 1 949 ? -37.271 -17.670 5.398 1.00 93.12 949 ILE A N 1
ATOM 7429 C CA . ILE A 1 949 ? -38.403 -16.871 5.891 1.00 93.12 949 ILE A CA 1
ATOM 7430 C C . ILE A 1 949 ? -39.446 -17.767 6.559 1.00 93.12 949 ILE A C 1
ATOM 7432 O O . ILE A 1 949 ? -39.964 -17.413 7.618 1.00 93.12 949 ILE A O 1
ATOM 7436 N N . ASP A 1 950 ? -39.754 -18.905 5.944 1.00 93.44 950 ASP A N 1
ATOM 7437 C CA . ASP A 1 950 ? -40.729 -19.862 6.456 1.00 93.44 950 ASP A CA 1
ATOM 7438 C C . ASP A 1 950 ? -40.237 -20.493 7.763 1.00 93.44 950 ASP A C 1
ATOM 7440 O O . ASP A 1 950 ? -41.019 -20.594 8.704 1.00 93.44 950 ASP A O 1
ATOM 7444 N N . GLU A 1 951 ? -38.943 -20.808 7.869 1.00 94.38 951 GLU A N 1
ATOM 7445 C CA . GLU A 1 951 ? -38.344 -21.334 9.100 1.00 94.38 951 GLU A CA 1
ATOM 7446 C C . GLU A 1 951 ? -38.401 -20.319 10.248 1.00 94.38 951 GLU A C 1
ATOM 7448 O O . GLU A 1 951 ? -38.801 -20.663 11.361 1.00 94.38 951 GLU A O 1
ATOM 7453 N N . MET A 1 952 ? -38.063 -19.049 9.977 1.00 95.00 952 MET A N 1
ATOM 7454 C CA . MET A 1 952 ? -38.196 -17.965 10.959 1.00 95.00 952 MET A CA 1
ATOM 7455 C C . MET A 1 952 ? -39.649 -17.847 11.444 1.00 95.00 952 MET A C 1
ATOM 7457 O O . MET A 1 952 ? -39.904 -17.765 12.643 1.00 95.00 952 MET A O 1
ATOM 7461 N N . LYS A 1 953 ? -40.622 -17.898 10.528 1.00 93.69 953 LYS A N 1
ATOM 7462 C CA . LYS A 1 953 ? -42.050 -17.832 10.876 1.00 93.69 953 LYS A CA 1
ATOM 7463 C C . LYS A 1 953 ? -42.540 -19.057 11.643 1.00 93.69 953 LYS A C 1
ATOM 7465 O O . LYS A 1 953 ? -43.377 -18.903 12.524 1.00 93.69 953 LYS A O 1
ATOM 7470 N N . ALA A 1 954 ? -42.042 -20.248 11.313 1.00 94.00 954 ALA A N 1
ATOM 7471 C CA . ALA A 1 954 ? -42.384 -21.490 12.005 1.00 94.00 954 ALA A CA 1
ATOM 7472 C C . ALA A 1 954 ? -41.924 -21.491 13.473 1.00 94.00 954 ALA A C 1
ATOM 7474 O O . ALA A 1 954 ? -42.515 -22.191 14.290 1.00 94.00 954 ALA A O 1
ATOM 7475 N N . HIS A 1 955 ? -40.918 -20.675 13.793 1.00 95.00 955 HIS A N 1
ATOM 7476 C CA . HIS A 1 955 ? -40.351 -20.484 15.128 1.00 95.00 955 HIS A CA 1
ATOM 7477 C C . HIS A 1 955 ? -40.773 -19.147 15.770 1.00 95.00 955 HIS A C 1
ATOM 7479 O O . HIS A 1 955 ? -40.062 -18.581 16.602 1.00 95.00 955 HIS A O 1
ATOM 7485 N N . ASP A 1 956 ? -41.935 -18.619 15.371 1.00 93.56 956 ASP A N 1
ATOM 7486 C CA . ASP A 1 956 ? -42.562 -17.423 15.948 1.00 93.56 956 ASP A CA 1
ATOM 7487 C C . ASP A 1 956 ? -41.713 -16.134 15.868 1.00 93.56 956 ASP A C 1
ATOM 7489 O O . ASP A 1 956 ? -41.900 -15.202 16.654 1.00 93.56 956 ASP A O 1
ATOM 7493 N N . VAL A 1 957 ? -40.803 -16.029 14.891 1.00 93.50 957 VAL A N 1
ATOM 7494 C CA . VAL A 1 957 ? -40.075 -14.778 14.627 1.00 93.50 957 VAL A CA 1
ATOM 7495 C C . VAL A 1 957 ? -41.035 -13.743 14.013 1.00 93.50 957 VAL A C 1
ATOM 7497 O O . VAL A 1 957 ? -41.642 -14.005 12.966 1.00 93.50 957 VAL A O 1
ATOM 7500 N N . PRO A 1 958 ? -41.176 -12.539 14.601 1.00 93.75 958 PRO A N 1
ATOM 7501 C CA . PRO A 1 958 ? -42.123 -11.534 14.126 1.00 93.75 958 PRO A CA 1
ATOM 7502 C C . PRO A 1 958 ? -41.825 -11.023 12.711 1.00 93.75 958 PRO A C 1
ATOM 7504 O O . PRO A 1 958 ? -40.672 -10.826 12.327 1.00 93.75 958 PRO A O 1
ATOM 7507 N N . GLN A 1 959 ? -42.872 -10.670 11.955 1.00 93.75 959 GLN A N 1
ATOM 7508 C CA . GLN A 1 959 ? -42.713 -10.138 10.591 1.00 93.75 959 GLN A CA 1
ATOM 7509 C C . GLN A 1 959 ? -41.863 -8.856 10.546 1.00 93.75 959 GLN A C 1
ATOM 7511 O O . GLN A 1 959 ? -41.052 -8.702 9.638 1.00 93.75 959 GLN A O 1
ATOM 7516 N N . TRP A 1 960 ? -41.984 -7.971 11.543 1.00 93.62 960 TRP A N 1
ATOM 7517 C CA . TRP A 1 960 ? -41.177 -6.747 11.604 1.00 93.62 960 TRP A CA 1
ATOM 7518 C C . TRP A 1 960 ? -39.672 -7.043 11.712 1.00 93.62 960 TRP A C 1
ATOM 7520 O O . TRP A 1 960 ? -38.859 -6.289 11.176 1.00 93.62 960 TRP A O 1
ATOM 7530 N N . TYR A 1 961 ? -39.298 -8.146 12.372 1.00 94.00 961 TYR A N 1
ATOM 7531 C CA . TYR A 1 961 ? -37.906 -8.567 12.532 1.00 94.00 961 TYR A CA 1
ATOM 7532 C C . TYR A 1 961 ? -37.337 -9.004 11.181 1.00 94.00 961 TYR A C 1
ATOM 7534 O O . TYR A 1 961 ? -36.266 -8.558 10.769 1.00 94.00 961 TYR A O 1
ATOM 7542 N N . ILE A 1 962 ? -38.114 -9.800 10.441 1.00 93.38 962 ILE A N 1
ATOM 7543 C CA . ILE A 1 962 ? -37.778 -10.237 9.082 1.00 93.38 962 ILE A CA 1
ATOM 7544 C C . ILE A 1 962 ? -37.632 -9.021 8.157 1.00 93.38 962 ILE A C 1
ATOM 7546 O O . ILE A 1 962 ? -36.645 -8.917 7.431 1.00 93.38 962 ILE A O 1
ATOM 7550 N N . ASP A 1 963 ? -38.561 -8.066 8.215 1.00 92.75 963 ASP A N 1
ATOM 7551 C CA . ASP A 1 963 ? -38.510 -6.849 7.396 1.00 92.75 963 ASP A CA 1
ATOM 7552 C C . ASP A 1 963 ? -37.273 -5.991 7.720 1.00 92.75 963 ASP A C 1
ATOM 7554 O O . ASP A 1 963 ? -36.637 -5.446 6.812 1.00 92.75 963 ASP A O 1
ATOM 7558 N N . SER A 1 964 ? -36.883 -5.915 8.998 1.00 91.88 964 SER A N 1
ATOM 7559 C CA . SER A 1 964 ? -35.648 -5.252 9.437 1.00 91.88 964 SER A CA 1
ATOM 7560 C C . SER A 1 964 ? -34.403 -5.914 8.834 1.00 91.88 964 SER A C 1
ATOM 7562 O O . SER A 1 964 ? -33.528 -5.219 8.306 1.00 91.88 964 SER A O 1
ATOM 7564 N N . CYS A 1 965 ? -34.348 -7.252 8.789 1.00 92.19 965 CYS A N 1
ATOM 7565 C CA . CYS A 1 965 ? -33.252 -7.991 8.153 1.00 92.19 965 CYS A CA 1
ATOM 7566 C C . CYS A 1 965 ? -33.041 -7.618 6.673 1.00 92.19 965 CYS A C 1
ATOM 7568 O O . CYS A 1 965 ? -31.903 -7.618 6.200 1.00 92.19 965 CYS A O 1
ATOM 7570 N N . PHE A 1 966 ? -34.098 -7.268 5.930 1.00 91.38 966 PHE A N 1
ATOM 7571 C CA . PHE A 1 966 ? -33.986 -6.846 4.526 1.00 91.38 966 PHE A CA 1
ATOM 7572 C C . PHE A 1 966 ? -33.432 -5.425 4.338 1.00 91.38 966 PHE A C 1
ATOM 7574 O O . PHE A 1 966 ? -32.940 -5.103 3.249 1.00 91.38 966 PHE A O 1
ATOM 7581 N N . LYS A 1 967 ? -33.496 -4.577 5.372 1.00 89.31 967 LYS A N 1
ATOM 7582 C CA . LYS A 1 967 ? -33.047 -3.177 5.316 1.00 89.31 967 LYS A CA 1
ATOM 7583 C C . LYS A 1 967 ? -31.553 -3.018 5.593 1.00 89.31 967 LYS A C 1
ATOM 7585 O O . LYS A 1 967 ? -30.897 -2.235 4.906 1.00 89.31 967 LYS A O 1
ATOM 7590 N N . ILE A 1 968 ? -31.023 -3.787 6.544 1.00 87.94 968 ILE A N 1
ATOM 7591 C CA . ILE A 1 968 ? -29.633 -3.703 7.020 1.00 87.94 968 ILE A CA 1
ATOM 7592 C C . ILE A 1 968 ? -28.649 -3.839 5.850 1.00 87.94 968 ILE A C 1
ATOM 7594 O O . ILE A 1 968 ? -28.731 -4.789 5.074 1.00 87.94 968 ILE A O 1
ATOM 7598 N N . LYS A 1 969 ? -27.701 -2.898 5.718 1.00 85.62 969 LYS A N 1
ATOM 7599 C CA . LYS A 1 969 ? -26.630 -2.941 4.697 1.00 85.62 969 LYS A CA 1
ATOM 7600 C C . LYS A 1 969 ? -25.320 -3.497 5.230 1.00 85.62 969 LYS A C 1
ATOM 7602 O O . LYS A 1 969 ? -24.604 -4.190 4.511 1.00 85.62 969 LYS A O 1
ATOM 7607 N N . TYR A 1 970 ? -25.015 -3.183 6.481 1.00 84.88 970 TYR A N 1
ATOM 7608 C CA . TYR A 1 970 ? -23.825 -3.630 7.183 1.00 84.88 970 TYR A CA 1
ATOM 7609 C C . TYR A 1 970 ? -24.088 -3.616 8.688 1.00 84.88 970 TYR A C 1
ATOM 7611 O O . TYR A 1 970 ? -24.835 -2.758 9.147 1.00 84.88 970 TYR A O 1
ATOM 7619 N N . MET A 1 971 ? -23.496 -4.539 9.452 1.00 83.25 971 MET A N 1
ATOM 7620 C CA . MET A 1 971 ? -23.679 -4.583 10.906 1.00 83.25 971 MET A CA 1
ATOM 7621 C C . MET A 1 971 ? -22.465 -5.156 11.645 1.00 83.25 971 MET A C 1
ATOM 7623 O O . MET A 1 971 ? -21.832 -6.108 11.175 1.00 83.25 971 MET A O 1
ATOM 7627 N N . PHE A 1 972 ? -22.162 -4.589 12.815 1.00 79.81 972 PHE A N 1
ATOM 7628 C CA . PHE A 1 972 ? -20.999 -4.953 13.625 1.00 79.81 972 PHE A CA 1
ATOM 7629 C C . PHE A 1 972 ? -21.175 -6.220 14.488 1.00 79.81 972 PHE A C 1
ATOM 7631 O O . PHE A 1 972 ? -22.303 -6.612 14.813 1.00 79.81 972 PHE A O 1
ATOM 7638 N N . PRO A 1 973 ? -20.054 -6.878 14.865 1.00 87.06 973 PRO A N 1
ATOM 7639 C CA . PRO A 1 973 ? -20.048 -7.952 15.853 1.00 87.06 973 PRO A CA 1
ATOM 7640 C C . PRO A 1 973 ? -20.282 -7.451 17.279 1.00 87.06 973 PRO A C 1
ATOM 7642 O O . PRO A 1 973 ? -19.735 -6.424 17.684 1.00 87.06 973 PRO A O 1
ATOM 7645 N N . LYS A 1 974 ? -21.006 -8.245 18.071 1.00 91.19 974 LYS A N 1
ATOM 7646 C CA . LYS A 1 974 ? -21.296 -7.978 19.488 1.00 91.19 974 LYS A CA 1
ATOM 7647 C C . LYS A 1 974 ? -20.029 -7.908 20.336 1.00 91.19 974 LYS A C 1
ATOM 7649 O O . LYS A 1 974 ? -19.947 -7.053 21.206 1.00 91.19 974 LYS A O 1
ATOM 7654 N N . ALA A 1 975 ? -19.011 -8.715 20.029 1.00 90.88 975 ALA A N 1
ATOM 7655 C CA . ALA A 1 975 ? -17.706 -8.649 20.694 1.00 90.88 975 ALA A CA 1
ATOM 7656 C C . ALA A 1 975 ? -17.015 -7.282 20.547 1.00 90.88 975 ALA A C 1
ATOM 7658 O O . ALA A 1 975 ? -16.447 -6.767 21.507 1.00 90.88 975 ALA A O 1
ATOM 7659 N N . HIS A 1 976 ? -17.101 -6.668 19.364 1.00 89.81 976 HIS A N 1
ATOM 7660 C CA . HIS A 1 976 ? -16.533 -5.342 19.126 1.00 89.81 976 HIS A CA 1
ATOM 7661 C C . HIS A 1 976 ? -17.316 -4.271 19.890 1.00 89.81 976 HIS A C 1
ATOM 7663 O O . HIS A 1 976 ? -16.711 -3.461 20.587 1.00 89.81 976 HIS A O 1
ATOM 7669 N N . ALA A 1 977 ? -18.653 -4.311 19.823 1.00 91.38 977 ALA A N 1
ATOM 7670 C CA . ALA A 1 977 ? -19.503 -3.418 20.610 1.00 91.38 977 ALA A CA 1
ATOM 7671 C C . ALA A 1 977 ? -19.218 -3.558 22.118 1.00 91.38 977 ALA A C 1
ATOM 7673 O O . ALA A 1 977 ? -19.044 -2.557 22.804 1.00 91.38 977 ALA A O 1
ATOM 7674 N N . ALA A 1 978 ? -19.076 -4.787 22.626 1.00 93.12 978 ALA A N 1
ATOM 7675 C CA . ALA A 1 978 ? -18.762 -5.048 24.028 1.00 93.12 978 ALA A CA 1
ATOM 7676 C C . ALA A 1 978 ? -17.431 -4.429 24.450 1.00 93.12 978 ALA A C 1
ATOM 7678 O O . ALA A 1 978 ? -17.403 -3.701 25.435 1.00 93.12 978 ALA A O 1
ATOM 7679 N N . ALA A 1 979 ? -16.359 -4.626 23.680 1.00 92.12 979 ALA A N 1
ATOM 7680 C CA . ALA A 1 979 ? -15.063 -4.024 23.985 1.00 92.12 979 ALA A CA 1
ATOM 7681 C C . ALA A 1 979 ? -15.139 -2.487 24.094 1.00 92.12 979 ALA A C 1
ATOM 7683 O O . ALA A 1 979 ? -14.661 -1.901 25.066 1.00 92.12 979 ALA A O 1
ATOM 7684 N N . TYR A 1 980 ? -15.796 -1.827 23.135 1.00 91.56 980 TYR A N 1
ATOM 7685 C CA . TYR A 1 980 ? -15.911 -0.365 23.113 1.00 91.56 980 TYR A CA 1
ATOM 7686 C C . TYR A 1 980 ? -16.830 0.174 24.219 1.00 91.56 980 TYR A C 1
ATOM 7688 O O . TYR A 1 980 ? -16.526 1.200 24.828 1.00 91.56 980 TYR A O 1
ATOM 7696 N N . VAL A 1 981 ? -17.929 -0.519 24.528 1.00 93.62 981 VAL A N 1
ATOM 7697 C CA . VAL A 1 981 ? -18.858 -0.113 25.594 1.00 93.62 981 VAL A CA 1
ATOM 7698 C C . VAL A 1 981 ? -18.252 -0.347 26.980 1.00 93.62 981 VAL A C 1
ATOM 7700 O O . VAL A 1 981 ? -18.350 0.542 27.824 1.00 93.62 981 VAL A O 1
ATOM 7703 N N . ILE A 1 982 ? -17.559 -1.472 27.212 1.00 93.75 982 ILE A N 1
ATOM 7704 C CA . ILE A 1 982 ? -16.755 -1.690 28.433 1.00 93.75 982 ILE A CA 1
ATOM 7705 C C . ILE A 1 982 ? -15.772 -0.536 28.591 1.00 93.75 982 ILE A C 1
ATOM 7707 O O . ILE A 1 982 ? -15.659 0.048 29.674 1.00 93.75 982 ILE A O 1
ATOM 7711 N N . ALA A 1 983 ? -15.110 -0.163 27.493 1.00 93.19 983 ALA A N 1
ATOM 7712 C CA . ALA A 1 983 ? -14.147 0.910 27.526 1.00 93.19 983 ALA A CA 1
ATOM 7713 C C . ALA A 1 983 ? -14.759 2.257 27.932 1.00 93.19 983 ALA A C 1
ATOM 7715 O O . ALA A 1 983 ? -14.243 2.933 28.828 1.00 93.19 983 ALA A O 1
ATOM 7716 N N . ALA A 1 984 ? -15.880 2.616 27.302 1.00 94.00 984 ALA A N 1
ATOM 7717 C CA . ALA A 1 984 ? -16.632 3.832 27.583 1.00 94.00 984 ALA A CA 1
ATOM 7718 C C . ALA A 1 984 ? -17.133 3.883 29.035 1.00 94.00 984 ALA A C 1
ATOM 7720 O O . ALA A 1 984 ? -16.982 4.908 29.694 1.00 94.00 984 ALA A O 1
ATOM 7721 N N . ILE A 1 985 ? -17.666 2.778 29.562 1.00 94.00 985 ILE A N 1
ATOM 7722 C CA . ILE A 1 985 ? -18.204 2.700 30.927 1.00 94.00 985 ILE A CA 1
ATOM 7723 C C . ILE A 1 985 ? -17.105 2.857 31.976 1.00 94.00 985 ILE A C 1
ATOM 7725 O O . ILE A 1 985 ? -17.291 3.595 32.942 1.00 94.00 985 ILE A O 1
ATOM 7729 N N . ARG A 1 986 ? -15.929 2.251 31.774 1.00 94.81 986 ARG A N 1
ATOM 7730 C CA . ARG A 1 986 ? -14.777 2.486 32.662 1.00 94.81 986 ARG A CA 1
ATOM 7731 C C . ARG A 1 986 ? -14.378 3.960 32.677 1.00 94.81 986 ARG A C 1
ATOM 7733 O O . ARG A 1 986 ? -14.145 4.522 33.742 1.00 94.81 986 ARG A O 1
ATOM 7740 N N . LEU A 1 987 ? -14.359 4.621 31.517 1.00 95.75 987 LEU A N 1
ATOM 7741 C CA . LEU A 1 987 ? -14.093 6.062 31.445 1.00 95.75 987 LEU A CA 1
ATOM 7742 C C . LEU A 1 987 ? -15.191 6.889 32.136 1.00 95.75 987 LEU A C 1
ATOM 7744 O O . LEU A 1 987 ? -14.868 7.853 32.828 1.00 95.75 987 LEU A O 1
ATOM 7748 N N . CYS A 1 988 ? -16.464 6.502 32.016 1.00 96.25 988 CYS A N 1
ATOM 7749 C CA . CYS A 1 988 ? -17.566 7.109 32.767 1.00 96.25 988 CYS A CA 1
ATOM 7750 C C . CYS A 1 988 ? -17.376 6.969 34.284 1.00 96.25 988 CYS A C 1
ATOM 7752 O O . CYS A 1 988 ? -17.602 7.938 35.006 1.00 96.25 988 CYS A O 1
ATOM 7754 N N . TRP A 1 989 ? -16.909 5.812 34.763 1.00 96.62 989 TRP A N 1
ATOM 7755 C CA . TRP A 1 989 ? -16.609 5.595 36.179 1.00 96.62 989 TRP A CA 1
ATOM 7756 C C . TRP A 1 989 ? -15.561 6.600 36.686 1.00 96.62 989 TRP A C 1
ATOM 7758 O O . TRP A 1 989 ? -15.810 7.308 37.662 1.00 96.62 989 TRP A O 1
ATOM 7768 N N . TYR A 1 990 ? -14.445 6.783 35.964 1.00 96.81 990 TYR A N 1
ATOM 7769 C CA . TYR A 1 990 ? -13.468 7.835 36.292 1.00 96.81 990 TYR A CA 1
ATOM 7770 C C . TYR A 1 990 ? -14.056 9.245 36.166 1.00 96.81 990 TYR A C 1
ATOM 7772 O O . TYR A 1 990 ? -13.758 10.108 36.987 1.00 96.81 990 TYR A O 1
ATOM 7780 N N . LYS A 1 991 ? -14.913 9.507 35.174 1.00 96.94 991 LYS A N 1
ATOM 7781 C CA . LYS A 1 991 ? -15.556 10.817 34.993 1.00 96.94 991 LYS A CA 1
ATOM 7782 C C . LYS A 1 991 ? -16.452 11.203 36.178 1.00 96.94 991 LYS A C 1
ATOM 7784 O O . LYS A 1 991 ? -16.542 12.391 36.510 1.00 96.94 991 LYS A O 1
ATOM 7789 N N . ILE A 1 992 ? -17.102 10.225 36.810 1.00 96.38 992 ILE A N 1
ATOM 7790 C CA . ILE A 1 992 ? -17.938 10.416 38.002 1.00 96.38 992 ILE A CA 1
ATOM 7791 C C . ILE A 1 992 ? -17.056 10.532 39.248 1.00 96.38 992 ILE A C 1
ATOM 7793 O O . ILE A 1 992 ? -17.106 11.555 39.931 1.00 96.38 992 ILE A O 1
ATOM 7797 N N . HIS A 1 993 ? -16.229 9.516 39.512 1.00 96.25 993 HIS A N 1
ATOM 7798 C CA . HIS A 1 993 ? -15.546 9.334 40.801 1.00 96.25 993 HIS A CA 1
ATOM 7799 C C . HIS A 1 993 ? -14.190 10.048 40.898 1.00 96.25 993 HIS A C 1
ATOM 7801 O O . HIS A 1 993 ? -13.769 10.433 41.987 1.00 96.25 993 HIS A O 1
ATOM 7807 N N . HIS A 1 994 ? -13.521 10.293 39.768 1.00 96.56 994 HIS A N 1
ATOM 7808 C CA . HIS A 1 994 ? -12.205 10.945 39.681 1.00 96.56 994 HIS A CA 1
ATOM 7809 C C . HIS A 1 994 ? -12.156 12.031 38.583 1.00 96.56 994 HIS A C 1
ATOM 7811 O O . HIS A 1 994 ? -11.304 11.990 37.688 1.00 96.56 994 HIS A O 1
ATOM 7817 N N . PRO A 1 995 ? -13.044 13.042 38.630 1.00 96.62 995 PRO A N 1
ATOM 7818 C CA . PRO A 1 995 ? -13.274 13.964 37.517 1.00 96.62 995 PRO A CA 1
ATOM 7819 C C . PRO A 1 995 ? -12.036 14.756 37.083 1.00 96.62 995 PRO A C 1
ATOM 7821 O O . PRO A 1 995 ? -11.787 14.885 35.888 1.00 96.62 995 PRO A O 1
ATOM 7824 N N . LEU A 1 996 ? -11.225 15.255 38.025 1.00 96.69 996 LEU A N 1
ATOM 7825 C CA . LEU A 1 996 ? -9.992 15.983 37.693 1.00 96.69 996 LEU A CA 1
ATOM 7826 C C . LEU A 1 996 ? -8.988 15.111 36.928 1.00 96.69 996 LEU A C 1
ATOM 7828 O O . LEU A 1 996 ? -8.381 15.589 35.973 1.00 96.69 996 LEU A O 1
ATOM 7832 N N . ALA A 1 997 ? -8.847 13.837 37.311 1.00 97.25 997 ALA A N 1
ATOM 7833 C CA . ALA A 1 997 ? -7.987 12.889 36.606 1.00 97.25 997 ALA A CA 1
ATOM 7834 C C . ALA A 1 997 ? -8.531 12.566 35.215 1.00 97.25 997 ALA A C 1
ATOM 7836 O O . ALA A 1 997 ? -7.766 12.558 34.254 1.00 97.25 997 ALA A O 1
ATOM 7837 N N . TYR A 1 998 ? -9.851 12.388 35.092 1.00 97.31 998 TYR A N 1
ATOM 7838 C CA . TYR A 1 998 ? -10.509 12.206 33.800 1.00 97.31 998 TYR A CA 1
ATOM 7839 C C . TYR A 1 998 ? -10.240 13.373 32.851 1.00 97.31 998 TYR A C 1
ATOM 7841 O O . TYR A 1 998 ? -9.739 13.154 31.751 1.00 97.31 998 TYR A O 1
ATOM 7849 N N . TYR A 1 999 ? -10.513 14.611 33.267 1.00 97.06 999 TYR A N 1
ATOM 7850 C CA . TYR A 1 999 ? -10.303 15.771 32.400 1.00 97.06 999 TYR A CA 1
ATOM 7851 C C . TYR A 1 999 ? -8.820 15.973 32.068 1.00 97.06 999 TYR A C 1
ATOM 7853 O O . TYR A 1 999 ? -8.492 16.224 30.911 1.00 97.06 999 TYR A O 1
ATOM 7861 N N . ALA A 1 1000 ? -7.914 15.798 33.036 1.00 96.88 1000 ALA A N 1
ATOM 7862 C CA . ALA A 1 1000 ? -6.474 15.903 32.800 1.00 96.88 1000 ALA A CA 1
ATOM 7863 C C . ALA A 1 1000 ? -5.983 14.868 31.772 1.00 96.88 1000 ALA A C 1
ATOM 7865 O O . ALA A 1 1000 ? -5.282 15.226 30.824 1.00 96.88 1000 ALA A O 1
ATOM 7866 N N . ALA A 1 1001 ? -6.395 13.603 31.901 1.00 96.38 1001 ALA A N 1
ATOM 7867 C CA . ALA A 1 1001 ? -6.065 12.554 30.937 1.00 96.38 1001 ALA A CA 1
ATOM 7868 C C . ALA A 1 1001 ? -6.685 12.835 29.557 1.00 96.38 1001 ALA A C 1
ATOM 7870 O O . ALA A 1 1001 ? -5.997 12.747 28.542 1.00 96.38 1001 ALA A O 1
ATOM 7871 N N . MET A 1 1002 ? -7.956 13.245 29.512 1.00 95.06 1002 MET A N 1
ATOM 7872 C CA . MET A 1 1002 ? -8.661 13.574 28.271 1.00 95.06 1002 MET A CA 1
ATOM 7873 C C . MET A 1 1002 ? -7.994 14.709 27.497 1.00 95.06 1002 MET A C 1
ATOM 7875 O O . MET A 1 1002 ? -7.767 14.558 26.301 1.00 95.06 1002 MET A O 1
ATOM 7879 N N . PHE A 1 1003 ? -7.640 15.818 28.151 1.00 94.94 1003 PHE A N 1
ATOM 7880 C CA . PHE A 1 1003 ? -6.949 16.921 27.478 1.00 94.94 1003 PHE A CA 1
ATOM 7881 C C . PHE A 1 1003 ? -5.491 16.592 27.144 1.00 94.94 1003 PHE A C 1
ATOM 7883 O O . PHE A 1 1003 ? -4.969 17.109 26.167 1.00 94.94 1003 PHE A O 1
ATOM 7890 N N . THR A 1 1004 ? -4.842 15.695 27.890 1.00 94.62 1004 THR A N 1
ATOM 7891 C CA . THR A 1 1004 ? -3.493 15.220 27.542 1.00 94.62 1004 THR A CA 1
ATOM 7892 C C . THR A 1 1004 ? -3.499 14.380 26.265 1.00 94.62 1004 THR A C 1
ATOM 7894 O O . THR A 1 1004 ? -2.616 14.532 25.432 1.00 94.62 1004 THR A O 1
ATOM 7897 N N . VAL A 1 1005 ? -4.491 13.501 26.094 1.00 92.75 1005 VAL A N 1
ATOM 7898 C CA . VAL A 1 1005 ? -4.543 12.572 24.951 1.00 92.75 1005 VAL A CA 1
ATOM 7899 C C . VAL A 1 1005 ? -5.282 13.166 23.745 1.00 92.75 1005 VAL A C 1
ATOM 7901 O O . VAL A 1 1005 ? -4.966 12.827 22.612 1.00 92.75 1005 VAL A O 1
ATOM 7904 N N . ARG A 1 1006 ? -6.271 14.043 23.965 1.00 87.75 1006 ARG A N 1
ATOM 7905 C CA . ARG A 1 1006 ? -7.172 14.588 22.926 1.00 87.75 1006 ARG A CA 1
ATOM 7906 C C . ARG A 1 1006 ? -7.242 16.122 22.918 1.00 87.75 1006 ARG A C 1
ATOM 7908 O O . ARG A 1 1006 ? -8.270 16.692 22.558 1.00 87.75 1006 ARG A O 1
ATOM 7915 N N . GLY A 1 1007 ? -6.183 16.797 23.360 1.00 77.62 1007 GLY A N 1
ATOM 7916 C CA . GLY A 1 1007 ? -6.149 18.256 23.533 1.00 77.62 1007 GLY A CA 1
ATOM 7917 C C . GLY A 1 1007 ? -5.687 19.080 22.331 1.00 77.62 1007 GLY A C 1
ATOM 7918 O O . GLY A 1 1007 ? -5.576 20.292 22.481 1.00 77.62 1007 GLY A O 1
ATOM 7919 N N . ASP A 1 1008 ? -5.413 18.481 21.169 1.00 80.56 1008 ASP A N 1
ATOM 7920 C CA . ASP A 1 1008 ? -4.740 19.165 20.045 1.00 80.56 1008 ASP A CA 1
ATOM 7921 C C . ASP A 1 1008 ? -5.449 20.445 19.558 1.00 80.56 1008 ASP A C 1
ATOM 7923 O O . ASP A 1 1008 ? -4.795 21.416 19.180 1.00 80.56 1008 ASP A O 1
ATOM 7927 N N . ASP A 1 1009 ? -6.784 20.472 19.595 1.00 86.12 1009 ASP A N 1
ATOM 7928 C CA . ASP A 1 1009 ? -7.605 21.618 19.174 1.00 86.12 1009 ASP A CA 1
ATOM 7929 C C . ASP A 1 1009 ? -8.142 22.443 20.367 1.00 86.12 1009 ASP A C 1
ATOM 7931 O O . ASP A 1 1009 ? -9.147 23.154 20.258 1.00 86.12 1009 ASP A O 1
ATOM 7935 N N . PHE A 1 1010 ? -7.489 22.355 21.532 1.00 88.94 1010 PHE A N 1
ATOM 7936 C CA . PHE A 1 1010 ? -7.871 23.086 22.741 1.00 88.94 1010 PHE A CA 1
ATOM 7937 C C . PHE A 1 1010 ? -7.555 24.587 22.640 1.00 88.94 1010 PHE A C 1
ATOM 7939 O O . PHE A 1 1010 ? -6.414 25.008 22.457 1.00 88.94 1010 PHE A O 1
ATOM 7946 N N . ASP A 1 1011 ? -8.574 25.426 22.832 1.00 92.12 1011 ASP A N 1
ATOM 7947 C CA . ASP A 1 1011 ? -8.428 26.884 22.844 1.00 92.12 1011 ASP A CA 1
ATOM 7948 C C . ASP A 1 1011 ? -8.152 27.404 24.258 1.00 92.12 1011 ASP A C 1
ATOM 7950 O O . ASP A 1 1011 ? -9.050 27.836 24.991 1.00 92.12 1011 ASP A O 1
ATOM 7954 N N . ALA A 1 1012 ? -6.874 27.367 24.633 1.00 91.75 1012 ALA A N 1
ATOM 7955 C CA . ALA A 1 1012 ? -6.412 27.815 25.940 1.00 91.75 1012 ALA A CA 1
ATOM 7956 C C . ALA A 1 1012 ? -6.781 29.275 26.236 1.00 91.75 1012 ALA A C 1
ATOM 7958 O O . ALA A 1 1012 ? -7.154 29.596 27.364 1.00 91.75 1012 ALA A O 1
ATOM 7959 N N . GLN A 1 1013 ? -6.725 30.165 25.242 1.00 92.31 1013 GLN A N 1
ATOM 7960 C CA . GLN A 1 1013 ? -7.020 31.583 25.448 1.00 92.31 1013 GLN A CA 1
ATOM 7961 C C . GLN A 1 1013 ? -8.486 31.798 25.830 1.00 92.31 1013 GLN A C 1
ATOM 7963 O O . GLN A 1 1013 ? -8.771 32.549 26.766 1.00 92.31 1013 GLN A O 1
ATOM 7968 N N . THR A 1 1014 ? -9.406 31.143 25.122 1.00 94.19 1014 THR A N 1
ATOM 7969 C CA . THR A 1 1014 ? -10.842 31.206 25.413 1.00 94.19 1014 THR A CA 1
ATOM 7970 C C . THR A 1 1014 ? -11.151 30.581 26.773 1.00 94.19 1014 THR A C 1
ATOM 7972 O O . THR A 1 1014 ? -11.885 31.170 27.566 1.00 94.19 1014 THR A O 1
ATOM 7975 N N . VAL A 1 1015 ? -10.565 29.419 27.080 1.00 94.25 1015 VAL A N 1
ATOM 7976 C CA . VAL A 1 1015 ? -10.821 28.708 28.344 1.00 94.25 1015 VAL A CA 1
ATOM 7977 C C . VAL A 1 1015 ? -10.308 29.488 29.558 1.00 94.25 1015 VAL A C 1
ATOM 7979 O O . VAL A 1 1015 ? -11.020 29.594 30.557 1.00 94.25 1015 VAL A O 1
ATOM 7982 N N . MET A 1 1016 ? -9.132 30.118 29.464 1.00 93.88 1016 MET A N 1
ATOM 7983 C CA . MET A 1 1016 ? -8.565 30.924 30.555 1.00 93.88 1016 MET A CA 1
ATOM 7984 C C . MET A 1 1016 ? -9.351 32.210 30.855 1.00 93.88 1016 MET A C 1
ATOM 7986 O O . MET A 1 1016 ? -9.212 32.764 31.943 1.00 93.88 1016 MET A O 1
ATOM 7990 N N . GLN A 1 1017 ? -10.195 32.684 29.932 1.00 93.81 1017 GLN A N 1
ATOM 7991 C CA . GLN A 1 1017 ? -11.103 33.816 30.172 1.00 93.81 1017 GLN A CA 1
ATOM 7992 C C . GLN A 1 1017 ? -12.366 33.418 30.957 1.00 93.81 1017 GLN A C 1
ATOM 7994 O O . GLN A 1 1017 ? -13.135 34.285 31.373 1.00 93.81 1017 GLN A O 1
ATOM 7999 N N . GLY A 1 1018 ? -12.571 32.121 31.194 1.00 91.81 1018 GLY A N 1
ATOM 8000 C CA . GLY A 1 1018 ? -13.653 31.592 32.012 1.00 91.81 1018 GLY A CA 1
ATOM 8001 C C . GLY A 1 1018 ? -14.887 31.154 31.222 1.00 91.81 1018 GLY A C 1
ATOM 8002 O O . GLY A 1 1018 ? -15.007 31.319 30.006 1.00 91.81 1018 GLY A O 1
ATOM 8003 N N . LYS A 1 1019 ? -15.840 30.565 31.951 1.00 93.81 1019 LYS A N 1
ATOM 8004 C CA . LYS A 1 1019 ? -16.955 29.799 31.377 1.00 93.81 1019 LYS A CA 1
ATOM 8005 C C . LYS A 1 1019 ? -17.883 30.595 30.453 1.00 93.81 1019 LYS A C 1
ATOM 8007 O O . LYS A 1 1019 ? -18.357 30.048 29.462 1.00 93.81 1019 LYS A O 1
ATOM 8012 N N . GLU A 1 1020 ? -18.111 31.882 30.717 1.00 94.62 1020 GLU A N 1
ATOM 8013 C CA . GLU A 1 1020 ? -18.967 32.712 29.853 1.00 94.62 1020 GLU A CA 1
ATOM 8014 C C . GLU A 1 1020 ? -18.344 32.941 28.471 1.00 94.62 1020 GLU A C 1
ATOM 8016 O O . GLU A 1 1020 ? -19.053 32.916 27.463 1.00 94.62 1020 GLU A O 1
ATOM 8021 N N . MET A 1 1021 ? -17.017 33.084 28.402 1.00 95.56 1021 MET A N 1
ATOM 8022 C CA . MET A 1 1021 ? -16.318 33.238 27.128 1.00 95.56 1021 MET A CA 1
ATOM 8023 C C . MET A 1 1021 ? -16.314 31.929 26.333 1.00 95.56 1021 MET A C 1
ATOM 8025 O O . MET A 1 1021 ? -16.583 31.930 25.132 1.00 95.56 1021 MET A O 1
ATOM 8029 N N . VAL A 1 1022 ? -16.105 30.797 27.013 1.00 95.62 1022 VAL A N 1
ATOM 8030 C CA . VAL A 1 1022 ? -16.234 29.459 26.413 1.00 95.62 1022 VAL A CA 1
ATOM 8031 C C . VAL A 1 1022 ? -17.634 29.262 25.822 1.00 95.62 1022 VAL A C 1
ATOM 8033 O O . VAL A 1 1022 ? -17.766 28.898 24.652 1.00 95.62 1022 VAL A O 1
ATOM 8036 N N . LYS A 1 1023 ? -18.689 29.594 26.579 1.00 95.69 1023 LYS A N 1
ATOM 8037 C CA . LYS A 1 1023 ? -20.084 29.543 26.112 1.00 95.69 1023 LYS A CA 1
ATOM 8038 C C . LYS A 1 1023 ? -20.316 30.426 24.886 1.00 95.69 1023 LYS A C 1
ATOM 8040 O O . LYS A 1 1023 ? -21.001 30.007 23.952 1.00 95.69 1023 LYS A O 1
ATOM 8045 N N . PHE A 1 1024 ? -19.772 31.644 24.882 1.00 95.44 1024 PHE A N 1
ATOM 8046 C CA . PHE A 1 1024 ? -19.872 32.561 23.747 1.00 95.44 1024 PHE A CA 1
ATOM 8047 C C . PHE A 1 1024 ? -19.215 31.975 22.492 1.00 95.44 1024 PHE A C 1
ATOM 8049 O O . PHE A 1 1024 ? -19.868 31.881 21.451 1.00 95.44 1024 PHE A O 1
ATOM 8056 N N . ARG A 1 1025 ? -17.971 31.494 22.605 1.00 95.12 1025 ARG A N 1
ATOM 8057 C CA . ARG A 1 1025 ? -17.233 30.891 21.488 1.00 95.12 1025 ARG A CA 1
ATOM 8058 C C . ARG A 1 1025 ? -17.937 29.649 20.940 1.00 95.12 1025 ARG A C 1
ATOM 8060 O O . ARG A 1 1025 ? -18.055 29.491 19.729 1.00 95.12 1025 ARG A O 1
ATOM 8067 N N . MET A 1 1026 ? -18.480 28.802 21.812 1.00 94.62 1026 MET A N 1
ATOM 8068 C CA . MET A 1 1026 ? -19.284 27.647 21.398 1.00 94.62 1026 MET A CA 1
ATOM 8069 C C . MET A 1 1026 ? -20.529 28.054 20.598 1.00 94.62 1026 MET A C 1
ATOM 8071 O O . MET A 1 1026 ? -20.857 27.404 19.606 1.00 94.62 1026 MET A O 1
ATOM 8075 N N . LYS A 1 1027 ? -21.231 29.123 21.001 1.00 94.25 1027 LYS A N 1
ATOM 8076 C CA . LYS A 1 1027 ? -22.391 29.641 20.255 1.00 94.25 1027 LYS A CA 1
ATOM 8077 C C . LYS A 1 1027 ? -21.994 30.194 18.889 1.00 94.25 1027 LYS A C 1
ATOM 8079 O O . LYS A 1 1027 ? -22.713 29.960 17.924 1.00 94.25 1027 LYS A O 1
ATOM 8084 N N . GLU A 1 1028 ? -20.867 30.897 18.813 1.00 94.25 1028 GLU A N 1
ATOM 8085 C CA . GLU A 1 1028 ? -20.323 31.426 17.560 1.00 94.25 1028 GLU A CA 1
ATOM 8086 C C . GLU A 1 1028 ? -20.005 30.300 16.567 1.00 94.25 1028 GLU A C 1
ATOM 8088 O O . GLU A 1 1028 ? -20.443 30.352 15.421 1.00 94.25 1028 GLU A O 1
ATOM 8093 N N . LEU A 1 1029 ? -19.306 29.254 17.021 1.00 92.56 1029 LEU A N 1
ATOM 8094 C CA . LEU A 1 1029 ? -18.991 28.085 16.197 1.00 92.56 1029 LEU A CA 1
ATOM 8095 C C . LEU A 1 1029 ? -20.271 27.381 15.735 1.00 92.56 1029 LEU A C 1
ATOM 8097 O O . LEU A 1 1029 ? -20.481 27.194 14.540 1.00 92.56 1029 LEU A O 1
ATOM 8101 N N . LYS A 1 1030 ? -21.194 27.099 16.662 1.00 89.56 1030 LYS A N 1
ATOM 8102 C CA . LYS A 1 1030 ? -22.467 26.435 16.344 1.00 89.56 1030 LYS A CA 1
ATOM 8103 C C . LYS A 1 1030 ? -23.322 27.226 15.345 1.00 89.56 1030 LYS A C 1
ATOM 8105 O O . LYS A 1 1030 ? -24.040 26.617 14.557 1.00 89.56 1030 LYS A O 1
ATOM 8110 N N . ALA A 1 1031 ? -23.246 28.560 15.351 1.00 91.69 1031 ALA A N 1
ATOM 8111 C CA . ALA A 1 1031 ? -23.980 29.411 14.414 1.00 91.69 1031 ALA A CA 1
ATOM 8112 C C . ALA A 1 1031 ? -23.526 29.248 12.953 1.00 91.69 1031 ALA A C 1
ATOM 8114 O O . ALA A 1 1031 ? -24.307 29.543 12.052 1.00 91.69 1031 ALA A O 1
ATOM 8115 N N . LYS A 1 1032 ? -22.306 28.748 12.711 1.00 90.00 1032 LYS A N 1
ATOM 8116 C CA . LYS A 1 1032 ? -21.808 28.448 11.360 1.00 90.00 1032 LYS A CA 1
ATOM 8117 C C . LYS A 1 1032 ? -22.435 27.188 10.754 1.00 90.00 1032 LYS A C 1
ATOM 8119 O O . LYS A 1 1032 ? -22.428 27.036 9.539 1.00 90.00 1032 LYS A O 1
ATOM 8124 N N . GLY A 1 1033 ? -22.996 26.288 11.564 1.00 87.25 1033 GLY A N 1
ATOM 8125 C CA . GLY A 1 1033 ? -23.665 25.080 11.073 1.00 87.25 1033 GLY A CA 1
ATOM 8126 C C . GLY A 1 1033 ? -22.772 24.246 10.147 1.00 87.25 1033 GLY A C 1
ATOM 8127 O O . GLY A 1 1033 ? -21.728 23.761 10.570 1.00 87.25 1033 GLY A O 1
ATOM 8128 N N . MET A 1 1034 ? -23.186 24.085 8.887 1.00 82.06 1034 MET A N 1
ATOM 8129 C CA . MET A 1 1034 ? -22.444 23.313 7.877 1.00 82.06 1034 MET A CA 1
ATOM 8130 C C . MET A 1 1034 ? -21.215 24.046 7.310 1.00 82.06 1034 MET A C 1
ATOM 8132 O O . MET A 1 1034 ? -20.412 23.413 6.632 1.00 82.06 1034 MET A O 1
ATOM 8136 N N . ASP A 1 1035 ? -21.043 25.341 7.599 1.00 86.44 1035 ASP A N 1
ATOM 8137 C CA . ASP A 1 1035 ? -19.886 26.135 7.158 1.00 86.44 1035 ASP A CA 1
ATOM 8138 C C . ASP A 1 1035 ? -18.682 26.024 8.117 1.00 86.44 1035 ASP A C 1
ATOM 8140 O O . ASP A 1 1035 ? -17.658 26.679 7.907 1.00 86.44 1035 ASP A O 1
ATOM 8144 N N . MET A 1 1036 ? -18.788 25.232 9.194 1.00 86.06 1036 MET A N 1
ATOM 8145 C CA . MET A 1 1036 ? -17.649 24.955 10.075 1.00 86.06 1036 MET A CA 1
ATOM 8146 C C . MET A 1 1036 ? -16.581 24.143 9.345 1.00 86.06 1036 MET A C 1
ATOM 8148 O O . MET A 1 1036 ? -16.866 23.142 8.691 1.00 86.06 1036 MET A O 1
ATOM 8152 N N . THR A 1 1037 ? -15.325 24.545 9.514 1.00 88.69 1037 THR A N 1
ATOM 8153 C CA . THR A 1 1037 ? -14.183 23.730 9.086 1.00 88.69 1037 THR A CA 1
ATOM 8154 C C . THR A 1 1037 ? -13.960 22.545 10.034 1.00 88.69 1037 THR A C 1
ATOM 8156 O O . THR A 1 1037 ? -14.301 22.622 11.212 1.00 88.69 1037 THR A O 1
ATOM 8159 N N . ASP A 1 1038 ? -13.297 21.477 9.569 1.00 85.94 1038 ASP A N 1
ATOM 8160 C CA . ASP A 1 1038 ? -12.958 20.310 10.410 1.00 85.94 1038 ASP A CA 1
ATOM 8161 C C . ASP A 1 1038 ? -12.207 20.703 11.697 1.00 85.94 1038 ASP A C 1
ATOM 8163 O O . ASP A 1 1038 ? -12.397 20.105 12.754 1.00 85.94 1038 ASP A O 1
ATOM 8167 N N . LYS A 1 1039 ? -11.354 21.734 11.623 1.00 88.81 1039 LYS A N 1
ATOM 8168 C CA . LYS A 1 1039 ? -10.631 22.269 12.784 1.00 88.81 1039 LYS A CA 1
ATOM 8169 C C . LYS A 1 1039 ? -11.571 22.954 13.780 1.00 88.81 1039 LYS A C 1
ATOM 8171 O O . LYS A 1 1039 ? -11.418 22.800 14.986 1.00 88.81 1039 LYS A O 1
ATOM 8176 N N . GLU A 1 1040 ? -12.536 23.719 13.282 1.00 91.38 1040 GLU A N 1
ATOM 8177 C CA . GLU A 1 1040 ? -13.531 24.399 14.114 1.00 91.38 1040 GLU A CA 1
ATOM 8178 C C . GLU A 1 1040 ? -14.496 23.419 14.785 1.00 91.38 1040 GLU A C 1
ATOM 8180 O O . GLU A 1 1040 ? -14.867 23.637 15.937 1.00 91.38 1040 GLU A O 1
ATOM 8185 N N . ASP A 1 1041 ? -14.850 22.325 14.109 1.00 88.88 1041 ASP A N 1
ATOM 8186 C CA . ASP A 1 1041 ? -15.659 21.251 14.693 1.00 88.88 1041 ASP A CA 1
ATOM 8187 C C . ASP A 1 1041 ? -14.920 20.561 15.855 1.00 88.88 1041 ASP A C 1
ATOM 8189 O O . ASP A 1 1041 ? -15.448 20.456 16.965 1.00 88.88 1041 ASP A O 1
ATOM 8193 N N . LYS A 1 1042 ? -13.643 20.203 15.663 1.00 89.56 1042 LYS A N 1
ATOM 8194 C CA . LYS A 1 1042 ? -12.806 19.647 16.741 1.00 89.56 1042 LYS A CA 1
ATOM 8195 C C . LYS A 1 1042 ? -12.613 20.626 17.899 1.00 89.56 1042 LYS A C 1
ATOM 8197 O O . LYS A 1 1042 ? -12.745 20.234 19.061 1.00 89.56 1042 LYS A O 1
ATOM 8202 N N . GLN A 1 1043 ? -12.382 21.906 17.596 1.00 92.94 1043 GLN A N 1
ATOM 8203 C CA . GLN A 1 1043 ? -12.317 22.971 18.601 1.00 92.94 1043 GLN A CA 1
ATOM 8204 C C . GLN A 1 1043 ? -13.627 23.054 19.401 1.00 92.94 1043 GLN A C 1
ATOM 8206 O O . GLN A 1 1043 ? -13.600 23.169 20.627 1.00 92.94 1043 GLN A O 1
ATOM 8211 N N . PHE A 1 1044 ? -14.784 22.968 18.738 1.00 92.25 1044 PHE A N 1
ATOM 8212 C CA . PHE A 1 1044 ? -16.087 22.974 19.399 1.00 92.25 1044 PHE A CA 1
ATOM 8213 C C . PHE A 1 1044 ? -16.243 21.791 20.367 1.00 92.25 1044 PHE A C 1
ATOM 8215 O O . PHE A 1 1044 ? -16.669 21.993 21.506 1.00 92.25 1044 PHE A O 1
ATOM 8222 N N . VAL A 1 1045 ? -15.846 20.580 19.965 1.00 90.44 1045 VAL A N 1
ATOM 8223 C CA . VAL A 1 1045 ? -15.886 19.381 20.824 1.00 90.44 1045 VAL A CA 1
ATOM 8224 C C . VAL A 1 1045 ? -14.964 19.519 22.046 1.00 90.44 1045 VAL A C 1
ATOM 8226 O O . VAL A 1 1045 ? -15.368 19.193 23.170 1.00 90.44 1045 VAL A O 1
ATOM 8229 N N . ALA A 1 1046 ? -13.753 20.053 21.865 1.00 92.19 1046 ALA A N 1
ATOM 8230 C CA . ALA A 1 1046 ? -12.832 20.325 22.971 1.00 92.19 1046 ALA A CA 1
ATOM 8231 C C . ALA A 1 1046 ? -13.420 21.353 23.956 1.00 92.19 1046 ALA A C 1
ATOM 8233 O O . ALA A 1 1046 ? -13.410 21.136 25.172 1.00 92.19 1046 ALA A O 1
ATOM 8234 N N . LEU A 1 1047 ? -14.018 22.432 23.436 1.00 94.75 1047 LEU A N 1
ATOM 8235 C CA . LEU A 1 1047 ? -14.686 23.457 24.240 1.00 94.75 1047 LEU A CA 1
ATOM 8236 C C . LEU A 1 1047 ? -15.913 22.919 24.984 1.00 94.75 1047 LEU A C 1
ATOM 8238 O O . LEU A 1 1047 ? -16.117 23.311 26.128 1.00 94.75 1047 LEU A O 1
ATOM 8242 N N . GLN A 1 1048 ? -16.693 21.995 24.406 1.00 94.12 1048 GLN A N 1
ATOM 8243 C CA . GLN A 1 1048 ? -17.802 21.336 25.116 1.00 94.12 1048 GLN A CA 1
ATOM 8244 C C . GLN A 1 1048 ? -17.312 20.622 26.380 1.00 94.12 1048 GLN A C 1
ATOM 8246 O O . GLN A 1 1048 ? -17.909 20.761 27.447 1.00 94.12 1048 GLN A O 1
ATOM 8251 N N . THR A 1 1049 ? -16.202 19.892 26.267 1.00 94.19 1049 THR A N 1
ATOM 8252 C CA . THR A 1 1049 ? -15.619 19.147 27.391 1.00 94.19 1049 THR A CA 1
ATOM 8253 C C . THR A 1 1049 ? -15.029 20.095 28.440 1.00 94.19 1049 THR A C 1
ATOM 8255 O O . THR A 1 1049 ? -15.239 19.906 29.637 1.00 94.19 1049 THR A O 1
ATOM 8258 N N . ALA A 1 1050 ? -14.347 21.163 28.009 1.00 95.44 1050 ALA A N 1
ATOM 8259 C CA . ALA A 1 1050 ? -13.828 22.193 28.911 1.00 95.44 1050 ALA A CA 1
ATOM 8260 C C . ALA A 1 1050 ? -14.953 22.952 29.632 1.00 95.44 1050 ALA A C 1
ATOM 8262 O O . ALA A 1 1050 ? -14.853 23.231 30.825 1.00 95.44 1050 ALA A O 1
ATOM 8263 N N . TYR A 1 1051 ? -16.045 23.254 28.930 1.00 96.44 1051 TYR A N 1
ATOM 8264 C CA . TYR A 1 1051 ? -17.205 23.927 29.503 1.00 96.44 1051 TYR A CA 1
ATOM 8265 C C . TYR A 1 1051 ? -17.904 23.066 30.556 1.00 96.44 1051 TYR A C 1
ATOM 8267 O O . TYR A 1 1051 ? -18.235 23.572 31.627 1.00 96.44 1051 TYR A O 1
ATOM 8275 N N . GLU A 1 1052 ? -18.067 21.765 30.292 1.00 96.88 1052 GLU A N 1
ATOM 8276 C CA . GLU A 1 1052 ? -18.579 20.806 31.275 1.00 96.88 1052 GLU A CA 1
ATOM 8277 C C . GLU A 1 1052 ? -17.717 20.803 32.544 1.00 96.88 1052 GLU A C 1
ATOM 8279 O O . GLU A 1 1052 ? -18.245 20.959 33.644 1.00 96.88 1052 GLU A O 1
ATOM 8284 N N . MET A 1 1053 ? -16.392 20.701 32.400 1.00 96.50 1053 MET A N 1
ATOM 8285 C CA . MET A 1 1053 ? -15.463 20.743 33.532 1.00 96.50 1053 MET A CA 1
ATOM 8286 C C . MET A 1 1053 ? -15.624 22.026 34.368 1.00 96.50 1053 MET A C 1
ATOM 8288 O O . MET A 1 1053 ? -15.704 21.953 35.596 1.00 96.50 1053 MET A O 1
ATOM 8292 N N . LEU A 1 1054 ? -15.704 23.190 33.715 1.00 96.19 1054 LEU A N 1
ATOM 8293 C CA . LEU A 1 1054 ? -15.892 24.479 34.390 1.00 96.19 1054 LEU A CA 1
ATOM 8294 C C . LEU A 1 1054 ? -17.247 24.566 35.112 1.00 96.19 1054 LEU A C 1
ATOM 8296 O O . LEU A 1 1054 ? -17.335 25.148 36.193 1.00 96.19 1054 LEU A O 1
ATOM 8300 N N . GLN A 1 1055 ? -18.310 23.991 34.543 1.00 96.31 1055 GLN A N 1
ATOM 8301 C CA . GLN A 1 1055 ? -19.640 23.978 35.164 1.00 96.31 1055 GLN A CA 1
ATOM 8302 C C . GLN A 1 1055 ? -19.730 23.029 36.357 1.00 96.31 1055 GLN A C 1
ATOM 8304 O O . GLN A 1 1055 ? -20.471 23.303 37.296 1.00 96.31 1055 GLN A O 1
ATOM 8309 N N . ARG A 1 1056 ? -18.907 21.978 36.379 1.00 96.06 1056 ARG A N 1
ATOM 8310 C CA . ARG A 1 1056 ? -18.728 21.109 37.551 1.00 96.06 1056 ARG A CA 1
ATOM 8311 C C . ARG A 1 1056 ? -17.897 21.749 38.672 1.00 96.06 1056 ARG A C 1
ATOM 8313 O O . ARG A 1 1056 ? -17.689 21.119 39.703 1.00 96.06 1056 ARG A O 1
ATOM 8320 N N . GLY A 1 1057 ? -17.435 22.989 38.491 1.00 93.88 1057 GLY A N 1
ATOM 8321 C CA . GLY A 1 1057 ? -16.735 23.766 39.516 1.00 93.88 1057 GLY A CA 1
ATOM 8322 C C . GLY A 1 1057 ? -15.218 23.573 39.552 1.00 93.88 1057 GLY A C 1
ATOM 8323 O O . GLY A 1 1057 ? -14.578 24.031 40.496 1.00 93.88 1057 GLY A O 1
ATOM 8324 N N . PHE A 1 1058 ? -14.632 22.917 38.547 1.00 95.69 1058 PHE A N 1
ATOM 8325 C CA . PHE A 1 1058 ? -13.178 22.811 38.413 1.00 95.69 1058 PHE A CA 1
ATOM 8326 C C . PHE A 1 1058 ? -12.609 23.997 37.631 1.00 95.69 1058 PHE A C 1
ATOM 8328 O O . PHE A 1 1058 ? -13.316 24.664 36.878 1.00 95.69 1058 PHE A O 1
ATOM 8335 N N . GLU A 1 1059 ? -11.309 24.245 37.777 1.00 95.25 1059 GLU A N 1
ATOM 8336 C CA . GLU A 1 1059 ? -10.638 25.383 37.149 1.00 95.25 1059 GLU A CA 1
ATOM 8337 C C . GLU A 1 1059 ? -9.381 24.953 36.392 1.00 95.25 1059 GLU A C 1
ATOM 8339 O O . GLU A 1 1059 ? -8.718 23.974 36.749 1.00 95.25 1059 GLU A O 1
ATOM 8344 N N . PHE A 1 1060 ? -9.032 25.739 35.373 1.00 95.69 1060 PHE A N 1
ATOM 8345 C CA . PHE A 1 1060 ? -7.733 25.664 34.717 1.00 95.69 1060 PHE A CA 1
ATOM 8346 C C . PHE A 1 1060 ? -6.770 26.677 35.326 1.00 95.69 1060 PHE A C 1
ATOM 8348 O O . PHE A 1 1060 ? -7.149 27.786 35.707 1.00 95.69 1060 PHE A O 1
ATOM 8355 N N . LEU A 1 1061 ? -5.502 26.301 35.374 1.00 96.06 1061 LEU A N 1
ATOM 8356 C CA . LEU A 1 1061 ? -4.405 27.176 35.728 1.00 96.06 1061 LEU A CA 1
ATOM 8357 C C . LEU A 1 1061 ? -3.544 27.444 34.482 1.00 96.06 1061 LEU A C 1
ATOM 8359 O O . LEU A 1 1061 ? -3.319 26.516 33.703 1.00 96.06 1061 LEU A O 1
ATOM 8363 N N . PRO A 1 1062 ? -3.040 28.680 34.292 1.00 95.00 1062 PRO A N 1
ATOM 8364 C CA . PRO A 1 1062 ? -2.313 29.071 33.080 1.00 95.00 1062 PRO A CA 1
ATOM 8365 C C . PRO A 1 1062 ? -1.008 28.288 32.900 1.00 95.00 1062 PRO A C 1
ATOM 8367 O O . PRO A 1 1062 ? -0.584 27.560 33.784 1.00 95.00 1062 PRO A O 1
ATOM 8370 N N . VAL A 1 1063 ? -0.304 28.469 31.791 1.00 94.94 1063 VAL A N 1
ATOM 8371 C CA . VAL A 1 1063 ? 1.054 27.921 31.666 1.00 94.94 1063 VAL A CA 1
ATOM 8372 C C . VAL A 1 1063 ? 1.978 28.546 32.725 1.00 94.94 1063 VAL A C 1
ATOM 8374 O O . VAL A 1 1063 ? 1.920 29.753 32.969 1.00 94.94 1063 VAL A O 1
ATOM 8377 N N . ASP A 1 1064 ? 2.813 27.731 33.369 1.00 95.81 1064 ASP A N 1
ATOM 8378 C CA . ASP A 1 1064 ? 3.806 28.150 34.361 1.00 95.81 1064 ASP A CA 1
ATOM 8379 C C . ASP A 1 1064 ? 5.182 27.580 34.002 1.00 95.81 1064 ASP A C 1
ATOM 8381 O O . ASP A 1 1064 ? 5.334 26.375 33.813 1.00 95.81 1064 ASP A O 1
ATOM 8385 N N . LEU A 1 1065 ? 6.195 28.448 33.957 1.00 95.12 1065 LEU A N 1
ATOM 8386 C CA . LEU A 1 1065 ? 7.545 28.108 33.501 1.00 95.12 1065 LEU A CA 1
ATOM 8387 C C . LEU A 1 1065 ? 8.213 26.967 34.292 1.00 95.12 1065 LEU A C 1
ATOM 8389 O O . LEU A 1 1065 ? 9.072 26.275 33.752 1.00 95.12 1065 LEU A O 1
ATOM 8393 N N . TYR A 1 1066 ? 7.851 26.780 35.562 1.00 94.62 1066 TYR A N 1
ATOM 8394 C CA . TYR A 1 1066 ? 8.482 25.805 36.454 1.00 94.62 1066 TYR A CA 1
ATOM 8395 C C . TYR A 1 1066 ? 7.586 24.608 36.772 1.00 94.62 1066 TYR A C 1
ATOM 8397 O O . TYR A 1 1066 ? 8.088 23.585 37.240 1.00 94.62 1066 TYR A O 1
ATOM 8405 N N . LYS A 1 1067 ? 6.271 24.735 36.565 1.00 94.06 1067 LYS A N 1
ATOM 8406 C CA . LYS A 1 1067 ? 5.287 23.717 36.962 1.00 94.06 1067 LYS A CA 1
ATOM 8407 C C . LYS A 1 1067 ? 4.615 23.004 35.791 1.00 94.06 1067 LYS A C 1
ATOM 8409 O O . LYS A 1 1067 ? 4.236 21.841 35.956 1.00 94.06 1067 LYS A O 1
ATOM 8414 N N . SER A 1 1068 ? 4.447 23.675 34.648 1.00 95.81 1068 SER A N 1
ATOM 8415 C CA . SER A 1 1068 ? 3.830 23.073 33.464 1.00 95.81 1068 SER A CA 1
ATOM 8416 C C . SER A 1 1068 ? 4.699 21.955 32.894 1.00 95.81 1068 SER A C 1
ATOM 8418 O O . SER A 1 1068 ? 5.929 22.004 32.926 1.00 95.81 1068 SER A O 1
ATOM 8420 N N . ASP A 1 1069 ? 4.038 20.914 32.402 1.00 95.31 1069 ASP A N 1
ATOM 8421 C CA . ASP A 1 1069 ? 4.679 19.858 31.626 1.00 95.31 1069 ASP A CA 1
ATOM 8422 C C . ASP A 1 1069 ? 4.813 20.291 30.161 1.00 95.31 1069 ASP A C 1
ATOM 8424 O O . ASP A 1 1069 ? 4.139 21.223 29.722 1.00 95.31 1069 ASP A O 1
ATOM 8428 N N . ALA A 1 1070 ? 5.649 19.593 29.394 1.00 93.88 1070 ALA A N 1
ATOM 8429 C CA . ALA A 1 1070 ? 5.754 19.823 27.959 1.00 93.88 1070 ALA A CA 1
ATOM 8430 C C . ALA A 1 1070 ? 4.458 19.479 27.216 1.00 93.88 1070 ALA A C 1
ATOM 8432 O O . ALA A 1 1070 ? 4.140 20.147 26.248 1.00 93.88 1070 ALA A O 1
ATOM 8433 N N . LEU A 1 1071 ? 3.743 18.428 27.637 1.00 91.25 1071 LEU A N 1
ATOM 8434 C CA . LEU A 1 1071 ? 2.560 17.930 26.918 1.00 91.25 1071 LEU A CA 1
ATOM 8435 C C . LEU A 1 1071 ? 1.403 17.545 27.850 1.00 91.25 1071 LEU A C 1
ATOM 8437 O O . LEU A 1 1071 ? 0.252 17.505 27.424 1.00 91.25 1071 LEU A O 1
ATOM 8441 N N . LYS A 1 1072 ? 1.685 17.236 29.122 1.00 94.19 1072 LYS A N 1
ATOM 8442 C CA . LYS A 1 1072 ? 0.682 16.685 30.045 1.00 94.19 1072 LYS A CA 1
ATOM 8443 C C . LYS A 1 1072 ? -0.046 17.754 30.855 1.00 94.19 1072 LYS A C 1
ATOM 8445 O O . LYS A 1 1072 ? 0.570 18.595 31.509 1.00 94.19 1072 LYS A O 1
ATOM 8450 N N . TYR A 1 1073 ? -1.366 17.636 30.923 1.00 95.19 1073 TYR A N 1
ATOM 8451 C CA . TYR A 1 1073 ? -2.190 18.413 31.843 1.00 95.19 1073 TYR A CA 1
ATOM 8452 C C . TYR A 1 1073 ? -2.025 17.843 33.256 1.00 95.19 1073 TYR A C 1
ATOM 8454 O O . TYR A 1 1073 ? -2.283 16.663 33.492 1.00 95.19 1073 TYR A O 1
ATOM 8462 N N . ARG A 1 1074 ? -1.570 18.665 34.209 1.00 94.25 1074 ARG A N 1
ATOM 8463 C CA . ARG A 1 1074 ? -1.269 18.217 35.582 1.00 94.25 1074 ARG A CA 1
ATOM 8464 C C . ARG A 1 1074 ? -2.318 18.693 36.572 1.00 94.25 1074 ARG A C 1
ATOM 8466 O O . ARG A 1 1074 ? -2.815 19.808 36.459 1.00 94.25 1074 ARG A O 1
ATOM 8473 N N . ILE A 1 1075 ? -2.604 17.874 37.578 1.00 95.88 1075 ILE A N 1
ATOM 8474 C CA . ILE A 1 1075 ? -3.463 18.278 38.693 1.00 95.88 1075 ILE A CA 1
ATOM 8475 C C . ILE A 1 1075 ? -2.607 19.025 39.720 1.00 95.88 1075 ILE A C 1
ATOM 8477 O O . ILE A 1 1075 ? -1.607 18.499 40.202 1.00 95.88 1075 ILE A O 1
ATOM 8481 N N . GLU A 1 1076 ? -3.005 20.248 40.054 1.00 93.50 1076 GLU A N 1
ATOM 8482 C CA . GLU A 1 1076 ? -2.353 21.108 41.044 1.00 93.50 1076 GLU A CA 1
ATOM 8483 C C . GLU A 1 1076 ? -3.434 21.762 41.911 1.00 93.50 1076 GLU A C 1
ATOM 8485 O O . GLU A 1 1076 ? -4.304 22.455 41.389 1.00 93.50 1076 GLU A O 1
ATOM 8490 N N . ASP A 1 1077 ? -3.403 21.520 43.226 1.00 90.75 1077 ASP A N 1
ATOM 8491 C CA . ASP A 1 1077 ? -4.315 22.122 44.214 1.00 90.75 1077 ASP A CA 1
ATOM 8492 C C . ASP A 1 1077 ? -5.811 22.051 43.832 1.00 90.75 1077 ASP A C 1
ATOM 8494 O O . ASP A 1 1077 ? -6.570 23.006 44.003 1.00 90.75 1077 ASP A O 1
ATOM 8498 N N . GLY A 1 1078 ? -6.247 20.909 43.285 1.00 92.25 1078 GLY A N 1
ATOM 8499 C CA . GLY A 1 1078 ? -7.637 20.693 42.858 1.00 92.25 1078 GLY A CA 1
ATOM 8500 C C . GLY A 1 1078 ? -8.010 21.339 41.516 1.00 92.25 1078 GLY A C 1
ATOM 8501 O O . GLY A 1 1078 ? -9.190 21.421 41.182 1.00 92.25 1078 GLY A O 1
ATOM 8502 N N . LYS A 1 1079 ? -7.022 21.796 40.742 1.00 95.62 1079 LYS A N 1
ATOM 8503 C CA . LYS A 1 1079 ? -7.182 22.445 39.432 1.00 95.62 1079 LYS A CA 1
ATOM 8504 C C . LYS A 1 1079 ? -6.303 21.770 38.384 1.00 95.62 1079 LYS A C 1
ATOM 8506 O O . LYS A 1 1079 ? -5.445 20.958 38.726 1.00 95.62 1079 LYS A O 1
ATOM 8511 N N . ILE A 1 1080 ? -6.495 22.113 37.111 1.00 96.44 1080 ILE A N 1
ATOM 8512 C CA . ILE A 1 1080 ? -5.718 21.547 36.001 1.00 96.44 1080 ILE A CA 1
ATOM 8513 C C . ILE A 1 1080 ? -4.770 22.591 35.411 1.00 96.44 1080 ILE A C 1
ATOM 8515 O O . ILE A 1 1080 ? -5.197 23.589 34.838 1.00 96.44 1080 ILE A O 1
ATOM 8519 N N . ARG A 1 1081 ? -3.469 22.339 35.522 1.00 96.31 1081 ARG A N 1
ATOM 8520 C CA . ARG A 1 1081 ? -2.386 23.123 34.927 1.00 96.31 1081 ARG A CA 1
ATOM 8521 C C . ARG A 1 1081 ? -2.264 22.829 33.434 1.00 96.31 1081 ARG A C 1
ATOM 8523 O O . ARG A 1 1081 ? -2.084 21.670 33.060 1.00 96.31 1081 ARG A O 1
ATOM 8530 N N . LEU A 1 1082 ? -2.311 23.876 32.609 1.00 95.31 1082 LEU A N 1
ATOM 8531 C CA . LEU A 1 1082 ? -2.053 23.772 31.171 1.00 95.31 1082 LEU A CA 1
ATOM 8532 C C . LEU A 1 1082 ? -0.582 23.395 30.887 1.00 95.31 1082 LEU A C 1
ATOM 8534 O O . LEU A 1 1082 ? 0.306 23.910 31.581 1.00 95.31 1082 LEU A O 1
ATOM 8538 N N . PRO A 1 1083 ? -0.306 22.535 29.888 1.00 94.62 1083 PRO A N 1
ATOM 8539 C CA . PRO A 1 1083 ? 1.049 22.298 29.386 1.00 94.62 1083 PRO A CA 1
ATOM 8540 C C . PRO A 1 1083 ? 1.569 23.496 28.565 1.00 94.62 1083 PRO A C 1
ATOM 8542 O O . PRO A 1 1083 ? 0.806 24.423 28.285 1.00 94.62 1083 PRO A O 1
ATOM 8545 N N . PHE A 1 1084 ? 2.865 23.493 28.232 1.00 91.88 1084 PHE A N 1
ATOM 8546 C CA . PHE A 1 1084 ? 3.469 24.445 27.282 1.00 91.88 1084 PHE A CA 1
ATOM 8547 C C . PHE A 1 1084 ? 2.931 24.252 25.865 1.00 91.88 1084 PHE A C 1
ATOM 8549 O O . PHE A 1 1084 ? 2.788 25.285 25.170 1.00 91.88 1084 PHE A O 1
#

Radius of gyration: 38.98 Å; chains: 1; bounding box: 111×63×98 Å